Protein 3I4Z (pdb70)

Foldseek 3Di:
DDAFALCPQVLLVVVLVVDDDPDVQLVQVSSWFVSLLSLLCVLLPPDPVLSNLVSVCCSPQPSQQQPGNDALPDDDQQAPPAQQSGFKWWKAFLQNSWIKMKGAGHHPCDCHLQHNLSLPRVVSSCVSCCVQAVQFACPVVVLCSVLQADDNVLRNVCVVVVVLPPPARRGAKMKMWIRDDSGIWIKMKGWRVSVCVSVVHDPCCSVLVSVVVVCVVVVLLPLQSVLLVVLVVVCPPPAQKDWTIKMWTRGPPLFIKIKIKIWHQFADLVSVVCQLCSNVVNPDPQSVLLNVLSVLLCVQQVADGGGADDDDNHDHPPDQDDGGGTWMKMWIRDSPDSHTFIKTKAFQALAQPVSNLVSVLVSCVVVVVVSCNVCVVSSLCSFAVPDPNQLHRGFFRIWMWGAPPNGITIMTMTDRTRTGCSVVCPRCSDDDPDHHGD/DFALCVQPLLVVVLVPDDDPDPQLNQVSVWFVSLLSLLCVLLPPDPVLSNLVSVLCSPQPSQQQFGRDALPDDDAQDPPAQQRGFKWWKAFLQNSKIKMKGAGHHPCDCHLQHVLSLPRVVSSCVSCCVQAVFFACPVVVLLSVLQFDDNVLRNVCVVVVVLQPQARRGAKMKMWIRPDSGTWIKMKGWRPSVCSSVVHFPVCSVLVSVVVVCVVVVLLPLQSVLLVVLVVVCPDVAQKDWTIKMKTRGDPLPMKIKIKIWHQFADLVSVVCQLCSNVVNDDPQSVVQNVLSVLLCVQLVADGGGADDDRNHDHPPDQDDGGGTKMKMWIRHSPDSHTFIKTKDQQANHFVVSNLVSVLVSCVVVVVVSCNVCVVVSLCSFAVPDPRRRDRGFFRIWMWGTDPNGITIMTMTDRTRTGPRD

Organism: Aspergillus fumigatus (strain ATCC MYA-4609 / CBS 101355 / FGSC A1100 / Af293) (NCBI:txid330879)

B-factor: mean 26.02, std 10.18, range [2.0, 76.49]

Nearest PDB structures (foldseek):
  3i4x-assembly1_B  TM=1.000E+00  e=2.845E-75  Aspergillus fumigatus
  3o2k-assembly1_A-2  TM=9.681E-01  e=3.944E-39  Aspergillus fumigatus
  3o24-assembly1_A-2  TM=9.713E-01  e=3.180E-38  Aspergillus fumigatus
  4ld7-assembly3_K  TM=9.431E-01  e=4.840E-32  Aspergillus fischeri
  4e0t-assembly1_A  TM=8.701E-01  e=1.263E-28  Aspergillus fumigatus

Solvent-accessible surface area: 34670 Å² total; per-residue (Å²): 239,208,78,46,31,0,7,73,3,117,3,23,133,60,12,36,210,79,34,181,44,110,64,111,49,40,92,58,0,0,56,0,0,0,0,0,0,0,27,2,0,62,52,10,128,27,83,69,97,28,15,64,74,4,0,60,18,0,24,107,14,0,1,56,6,1,23,56,15,4,55,99,107,55,135,44,36,48,1,76,12,20,34,9,0,2,2,1,9,0,3,18,16,4,33,70,30,40,0,36,1,12,0,0,2,15,37,152,79,18,44,57,127,144,2,13,0,1,0,70,2,0,91,71,1,3,128,74,0,50,85,95,8,178,55,17,46,26,65,7,0,137,42,0,16,142,19,0,2,2,66,68,138,30,4,64,107,0,38,160,28,51,112,89,8,20,10,30,25,55,6,1,2,19,0,3,1,26,2,81,136,30,133,14,34,5,26,0,26,0,28,0,26,5,16,13,70,33,53,72,96,87,20,34,93,13,0,4,22,0,0,87,132,11,6,120,180,20,82,117,0,61,67,0,0,52,52,0,17,107,2,24,166,72,58,44,121,165,39,46,10,53,10,72,12,1,1,1,34,4,28,40,30,59,127,0,73,0,38,0,6,1,22,0,38,60,3,18,39,135,12,1,33,52,2,5,18,0,38,29,93,31,174,70,67,29,9,86,74,0,12,63,20,0,107,36,0,27,90,43,8,125,9,30,96,26,116,14,31,102,40,6,21,31,5,18,27,74,18,53,4,28,22,25,19,9,2,39,0,0,0,6,0,11,11,118,25,83,31,0,17,4,27,0,16,0,18,1,6,0,21,5,1,7,38,2,0,64,9,0,20,41,0,0,87,130,70,57,50,64,78,24,8,172,66,15,43,85,14,3,76,1,7,20,30,80,33,82,35,75,83,12,1,49,1,2,18,52,0,1,0,14,24,77,130,126,47,21,68,0,4,0,19,4,18,4,12,59,0,2,45,67,80,101,116,123,51,29,6,91,52,32,11,33,73,5,38,122,153,40,36,0,15,73,5,99,1,24,99,43,10,36,181,75,35,180,43,108,71,111,49,36,92,62,0,0,48,0,0,0,0,0,0,0,36,1,0,59,56,12,130,27,83,81,99,25,18,48,77,5,0,62,19,0,21,108,14,0,1,62,8,2,26,49,12,3,54,40,79,38,44,33,36,12,1,76,13,16,36,8,0,2,2,1,5,0,5,19,32,5,33,67,36,42,0,39,2,8,0,0,2,14,37,153,70,18,45,58,140,101,2,14,0,2,1,70,1,1,86,75,1,2,117,75,0,66,108,98,9,182,54,24,48,25,82,7,1,140,44,1,14,140,20,0,3,3,72,68,142,28,3,53,100,0,41,145,47,54,177,91,3,38,4,53,19,45,6,1,2,13,0,0,1,25,2,88,142,27,109,15,42,5,12,0,19,0,33,0,26,6,16,14,63,36,58,69,106,79,19,42,87,18,0,3,22,0,0,89,131,6,4,124,184,28,81,148,0,61,65,0,0,55,30,0,40,98,2,22,182,61,60,45,122,192,38,47,7,47,12,71,12,2,2,2,21,2,35,45,34,84,159,3,91,0,22,0,5,2,24,0,55,62,3,17,34,131,13,0,36,51,0,2,19,0,37,22,95,25,181,77,74,46,3,90,75,0,12,68,22,0,106,39,1,26,86,42,9,124,10,45,94,26,97,31,83,96,35,8,54,38,1,10,24,67,1,73,1,64,27,60,20,12,1,39,0,0,0,6,0,24,31,134,34,85,52,1,19,1,24,0,16,0,19,1,7,2,20,24,1,16,44,2,0,79,9,0,25,39,0,0,106,127,66,56,56,83,117,35,12,168,43,14,44,69,17,3,74,1,8,19,32,136,33,85,34,100,137,12,7,50,2,2,16,50,0,1,0,15,22,65,121,195,46,19,76,0,15,0,17,5,17,2,9,64,0,4,73,70,132

InterPro domains:
  IPR012148 Aromatic prenyltransferase DMATS-type, fungi [PIRSF000509] (2-426)
  IPR017795 Aromatic prenyltransferase, NscD-like [PF11991] (25-377)
  IPR017795 Aromatic prenyltransferase, NscD-like [PTHR40627] (3-418)
  IPR017795 Aromatic prenyltransferase, NscD-like [TIGR03429] (12-415)
  IPR017795 Aromatic prenyltransferase, NscD-like [cd13929] (28-417)
  IPR017796 Tryptophan dimethylallyltransferase [TIGR03430] (11-424)
  IPR033964 Aromatic prenyltransferase [SFLDS00036] (6-420)

Structure (mmCIF, N/CA/C/O backbone):
data_3I4Z
#
_entry.id   3I4Z
#
_cell.length_a   80.060
_cell.length_b   98.790
_cell.length_c   125.630
_cell.angle_alpha   90.000
_cell.angle_beta   90.000
_cell.angle_gamma   90.000
#
_symmetry.space_group_name_H-M   'P 21 21 21'
#
loop_
_entity.id
_entity.type
_entity.pdbx_description
1 polymer 'Tryptophan dimethylallyltransferase'
2 non-polymer 1,3-BUTANEDIOL
3 non-polymer GLYCEROL
4 water water
#
loop_
_atom_site.group_PDB
_atom_site.id
_atom_site.type_symbol
_atom_site.label_atom_id
_atom_site.label_alt_id
_atom_site.label_comp_id
_atom_site.label_asym_id
_atom_site.label_entity_id
_atom_site.label_seq_id
_atom_site.pdbx_PDB_ins_code
_atom_site.Cartn_x
_atom_site.Cartn_y
_atom_site.Cartn_z
_atom_site.occupancy
_atom_site.B_iso_or_equiv
_atom_site.auth_seq_id
_atom_site.auth_comp_id
_atom_site.auth_asym_id
_atom_site.auth_atom_id
_atom_site.pdbx_PDB_model_num
ATOM 1 N N . MET A 1 7 ? 52.289 104.800 26.584 1.00 59.64 1 MET A N 1
ATOM 2 C CA . MET A 1 7 ? 52.139 105.744 25.438 1.00 54.94 1 MET A CA 1
ATOM 3 C C . MET A 1 7 ? 50.794 105.520 24.765 1.00 50.25 1 MET A C 1
ATOM 4 O O . MET A 1 7 ? 50.166 104.466 24.949 1.00 43.03 1 MET A O 1
ATOM 9 N N . LYS A 1 8 ? 50.355 106.513 23.990 1.00 44.82 2 LYS A N 1
ATOM 10 C CA . LYS A 1 8 ? 49.189 106.357 23.117 1.00 38.87 2 LYS A CA 1
ATOM 11 C C . LYS A 1 8 ? 49.368 105.101 22.277 1.00 34.79 2 LYS A C 1
ATOM 12 O O . LYS A 1 8 ? 50.457 104.824 21.755 1.00 32.17 2 LYS A O 1
ATOM 18 N N . ALA A 1 9 ? 48.295 104.335 22.161 1.00 31.36 3 ALA A N 1
ATOM 19 C CA . ALA A 1 9 ? 48.334 103.031 21.522 1.00 30.39 3 ALA A CA 1
ATOM 20 C C . ALA A 1 9 ? 47.511 103.070 20.235 1.00 28.55 3 ALA A C 1
ATOM 21 O O . ALA A 1 9 ? 46.672 103.979 20.037 1.00 25.63 3 ALA A O 1
ATOM 23 N N . ALA A 1 10 ? 47.746 102.087 19.365 1.00 25.30 4 ALA A N 1
ATOM 24 C CA . ALA A 1 10 ? 46.966 101.953 18.122 1.00 22.33 4 ALA A CA 1
ATOM 25 C C . ALA A 1 10 ? 45.451 101.840 18.378 1.00 23.94 4 ALA A C 1
ATOM 26 O O . ALA A 1 10 ? 45.013 101.215 19.351 1.00 21.63 4 ALA A O 1
ATOM 28 N N . ASN A 1 11 ? 44.688 102.467 17.492 1.00 21.70 5 ASN A N 1
ATOM 29 C CA . ASN A 1 11 ? 43.212 102.507 17.575 1.00 21.41 5 ASN A CA 1
ATOM 30 C C . ASN A 1 11 ? 42.658 102.197 16.201 1.00 20.81 5 ASN A C 1
ATOM 31 O O . ASN A 1 11 ? 42.917 102.939 15.261 1.00 21.05 5 ASN A O 1
ATOM 36 N N . ALA A 1 12 ? 41.847 101.125 16.062 1.00 20.14 6 ALA A N 1
ATOM 37 C CA . ALA A 1 12 ? 41.336 100.774 14.750 1.00 19.70 6 ALA A CA 1
ATOM 38 C C . ALA A 1 12 ? 40.450 101.868 14.130 1.00 19.87 6 ALA A C 1
ATOM 39 O O . ALA A 1 12 ? 40.278 101.897 12.911 1.00 19.72 6 ALA A O 1
ATOM 41 N N . SER A 1 13 ? 39.893 102.764 14.953 1.00 20.25 7 SER A N 1
ATOM 42 C CA . SER A 1 13 ? 39.083 103.877 14.417 1.00 20.53 7 SER A CA 1
ATOM 43 C C . SER A 1 13 ? 39.931 104.877 13.596 1.00 21.04 7 SER A C 1
ATOM 44 O O . SER A 1 13 ? 39.386 105.746 12.913 1.00 21.28 7 SER A O 1
ATOM 47 N N . SER A 1 14 ? 41.251 104.750 13.679 1.00 21.27 8 SER A N 1
ATOM 48 C CA . SER A 1 14 ? 42.145 105.569 12.850 1.00 21.77 8 SER A CA 1
ATOM 49 C C . SER A 1 14 ? 42.392 105.010 11.434 1.00 21.44 8 SER A C 1
ATOM 50 O O . SER A 1 14 ? 43.042 105.671 10.604 1.00 21.86 8 SER A O 1
ATOM 53 N N . ALA A 1 15 ? 41.905 103.794 11.164 1.00 20.74 9 ALA A N 1
ATOM 54 C CA . ALA A 1 15 ? 42.196 103.140 9.873 1.00 20.45 9 ALA A CA 1
ATOM 55 C C . ALA A 1 15 ? 41.666 104.034 8.751 1.00 20.67 9 ALA A C 1
ATOM 56 O O . ALA A 1 15 ? 40.469 104.432 8.747 1.00 20.58 9 ALA A O 1
ATOM 58 N N . GLU A 1 16 ? 42.542 104.351 7.803 1.00 21.01 10 GLU A N 1
ATOM 59 C CA . GLU A 1 16 ? 42.220 105.390 6.802 1.00 21.56 10 GLU A CA 1
ATOM 60 C C . GLU A 1 16 ? 41.005 105.030 5.933 1.00 21.49 10 GLU A C 1
ATOM 61 O O . GLU A 1 16 ? 40.158 105.903 5.655 1.00 21.18 10 GLU A O 1
ATOM 67 N N . ALA A 1 17 ? 40.917 103.771 5.501 1.00 20.40 11 ALA A N 1
ATOM 68 C CA . ALA A 1 17 ? 39.792 103.366 4.634 1.00 22.71 11 ALA A CA 1
ATOM 69 C C . ALA A 1 17 ? 38.478 103.544 5.365 1.00 19.88 11 ALA A C 1
ATOM 70 O O . ALA A 1 17 ? 37.477 103.988 4.770 1.00 20.42 11 ALA A O 1
ATOM 72 N N . TYR A 1 18 ? 38.464 103.207 6.657 1.00 19.66 12 TYR A N 1
ATOM 73 C CA . TYR A 1 18 ? 37.282 103.463 7.497 1.00 19.59 12 TYR A CA 1
ATOM 74 C C . TYR A 1 18 ? 36.901 104.935 7.527 1.00 20.18 12 TYR A C 1
ATOM 75 O O . TYR A 1 18 ? 35.726 105.297 7.341 1.00 20.22 12 TYR A O 1
ATOM 84 N N . ARG A 1 19 ? 37.889 105.790 7.766 1.00 20.72 13 ARG A N 1
ATOM 85 C CA . ARG A 1 19 ? 37.610 107.224 7.852 1.00 21.39 13 ARG A CA 1
ATOM 86 C C . ARG A 1 19 ? 37.159 107.827 6.504 1.00 21.61 13 ARG A C 1
ATOM 87 O O . ARG A 1 19 ? 36.225 108.620 6.446 1.00 21.91 13 ARG A O 1
ATOM 95 N N . VAL A 1 20 ? 37.818 107.433 5.431 1.00 21.51 14 VAL A N 1
ATOM 96 C CA . VAL A 1 20 ? 37.471 107.973 4.108 1.00 21.77 14 VAL A CA 1
ATOM 97 C C . VAL A 1 20 ? 36.065 107.538 3.679 1.00 21.40 14 VAL A C 1
ATOM 98 O O . VAL A 1 20 ? 35.229 108.361 3.277 1.00 21.75 14 VAL A O 1
ATOM 102 N N . LEU A 1 21 ? 35.784 106.252 3.812 1.00 20.74 15 LEU A N 1
ATOM 103 C CA . LEU A 1 21 ? 34.481 105.757 3.420 1.00 20.41 15 LEU A CA 1
ATOM 104 C C . LEU A 1 21 ? 33.380 106.362 4.277 1.00 22.35 15 LEU A C 1
ATOM 105 O O . LEU A 1 21 ? 32.263 106.597 3.781 1.00 20.68 15 LEU A O 1
ATOM 110 N N . SER A 1 22 ? 33.682 106.631 5.556 1.00 20.69 16 SER A N 1
ATOM 111 C CA . SER A 1 22 ? 32.691 107.300 6.420 1.00 20.98 16 SER A CA 1
ATOM 112 C C . SER A 1 22 ? 32.331 108.694 5.917 1.00 21.69 16 SER A C 1
ATOM 113 O O . SER A 1 22 ? 31.226 109.169 6.164 1.00 21.93 16 SER A O 1
ATOM 116 N N . ARG A 1 23 ? 33.275 109.357 5.261 1.00 22.08 17 ARG A N 1
ATOM 117 C CA . ARG A 1 23 ? 33.051 110.670 4.672 1.00 23.17 17 ARG A CA 1
ATOM 118 C C . ARG A 1 23 ? 32.229 110.605 3.405 1.00 23.24 17 ARG A C 1
ATOM 119 O O . ARG A 1 23 ? 31.605 111.600 3.029 1.00 24.84 17 ARG A O 1
ATOM 127 N N . ALA A 1 24 ? 32.235 109.440 2.750 1.00 22.17 18 ALA A N 1
ATOM 128 C CA . ALA A 1 24 ? 31.617 109.310 1.427 1.00 22.18 18 ALA A CA 1
ATOM 129 C C . ALA A 1 24 ? 30.200 108.720 1.466 1.00 21.88 18 ALA A C 1
ATOM 130 O O . ALA A 1 24 ? 29.417 109.006 0.576 1.00 22.13 18 ALA A O 1
ATOM 132 N N . PHE A 1 25 ? 29.911 107.859 2.444 1.00 21.38 19 PHE A N 1
ATOM 133 C CA . PHE A 1 25 ? 28.705 106.997 2.365 1.00 21.02 19 PHE A CA 1
ATOM 134 C C . PHE A 1 25 ? 27.406 107.703 2.679 1.00 21.44 19 PHE A C 1
ATOM 135 O O . PHE A 1 25 ? 27.337 108.496 3.604 1.00 22.39 19 PHE A O 1
ATOM 143 N N . ARG A 1 26 ? 26.370 107.333 1.932 1.00 21.41 20 ARG A N 1
ATOM 144 C CA . ARG A 1 26 ? 24.984 107.687 2.259 1.00 21.73 20 ARG A CA 1
ATOM 145 C C . ARG A 1 26 ? 24.432 106.604 3.191 1.00 21.23 20 ARG A C 1
ATOM 146 O O . ARG A 1 26 ? 24.577 105.417 2.914 1.00 20.96 20 ARG A O 1
ATOM 154 N N . PHE A 1 27 ? 23.794 107.009 4.290 1.00 21.91 21 PHE A N 1
ATOM 155 C CA . PHE A 1 27 ? 23.039 106.070 5.125 1.00 21.15 21 PHE A CA 1
ATOM 156 C C . PHE A 1 27 ? 21.651 106.669 5.209 1.00 23.54 21 PHE A C 1
ATOM 157 O O . PHE A 1 27 ? 21.495 107.810 5.613 1.00 26.69 21 PHE A O 1
ATOM 165 N N . ASP A 1 28 ? 20.663 105.891 4.830 1.00 25.23 22 ASP A N 1
ATOM 166 C CA . ASP A 1 28 ? 19.288 106.394 4.903 1.00 29.44 22 ASP A CA 1
ATOM 167 C C . ASP A 1 28 ? 18.605 105.870 6.162 1.00 30.18 22 ASP A C 1
ATOM 168 O O . ASP A 1 28 ? 17.438 106.113 6.406 1.00 29.27 22 ASP A O 1
ATOM 173 N N . ASN A 1 29 ? 19.334 105.135 6.971 1.00 24.07 23 ASN A N 1
ATOM 174 C CA . ASN A 1 29 ? 18.719 104.400 8.027 1.00 24.48 23 ASN A CA 1
ATOM 175 C C . ASN A 1 29 ? 19.737 104.479 9.179 1.00 30.37 23 ASN A C 1
ATOM 176 O O . ASN A 1 29 ? 20.938 104.290 8.952 1.00 23.25 23 ASN A O 1
ATOM 181 N N . GLU A 1 30 ? 19.281 104.784 10.393 1.00 23.64 24 GLU A N 1
ATOM 182 C CA . GLU A 1 30 ? 20.200 104.882 11.539 1.00 26.48 24 GLU A CA 1
ATOM 183 C C . GLU A 1 30 ? 20.822 103.537 11.952 1.00 20.76 24 GLU A C 1
ATOM 184 O O . GLU A 1 30 ? 21.969 103.494 12.402 1.00 22.39 24 GLU A O 1
ATOM 190 N N . ASP A 1 31 ? 20.061 102.448 11.835 1.00 20.47 25 ASP A N 1
ATOM 191 C CA . ASP A 1 31 ? 20.615 101.130 12.163 1.00 19.82 25 ASP A CA 1
ATOM 192 C C . ASP A 1 31 ? 21.825 100.789 11.295 1.00 21.77 25 ASP A C 1
ATOM 193 O O . ASP A 1 31 ? 22.797 100.241 11.800 1.00 18.95 25 ASP A O 1
ATOM 198 N N . GLN A 1 32 ? 21.770 101.113 9.998 1.00 19.37 26 GLN A N 1
ATOM 199 C CA . GLN A 1 32 ? 22.884 100.758 9.109 1.00 20.57 26 GLN A CA 1
ATOM 200 C C . GLN A 1 32 ? 24.109 101.613 9.430 1.00 19.08 26 GLN A C 1
ATOM 201 O O . GLN A 1 32 ? 25.264 101.134 9.395 1.00 18.71 26 GLN A O 1
ATOM 207 N N . LYS A 1 33 ? 23.869 102.880 9.751 1.00 19.66 27 LYS A N 1
ATOM 208 C CA . LYS A 1 33 ? 24.958 103.785 10.132 1.00 19.90 27 LYS A CA 1
ATOM 209 C C . LYS A 1 33 ? 25.670 103.299 11.408 1.00 19.68 27 LYS A C 1
ATOM 210 O O . LYS A 1 33 ? 26.914 103.269 11.484 1.00 19.53 27 LYS A O 1
ATOM 216 N N . LEU A 1 34 ? 24.882 102.901 12.401 1.00 19.72 28 LEU A N 1
ATOM 217 C CA . LEU A 1 34 ? 25.437 102.339 13.638 1.00 19.54 28 LEU A CA 1
ATOM 218 C C . LEU A 1 34 ? 26.216 101.053 13.354 1.00 18.87 28 LEU A C 1
ATOM 219 O O . LEU A 1 34 ? 27.322 100.887 13.857 1.00 18.74 28 LEU A O 1
ATOM 224 N N . TRP A 1 35 ? 25.662 100.157 12.535 1.00 18.51 29 TRP A N 1
ATOM 225 C CA . TRP A 1 35 ? 26.369 98.898 12.224 1.00 17.93 29 TRP A CA 1
ATOM 226 C C . TRP A 1 35 ? 27.690 99.201 11.579 1.00 17.85 29 TRP A C 1
ATOM 227 O O . TRP A 1 35 ? 28.691 98.557 11.910 1.00 17.58 29 TRP A O 1
ATOM 238 N N . TRP A 1 36 ? 27.685 100.148 10.646 1.00 18.13 30 TRP A N 1
ATOM 239 C CA . TRP A 1 36 ? 28.952 100.564 10.004 1.00 18.16 30 TRP A CA 1
ATOM 240 C C . TRP A 1 36 ? 29.986 101.043 11.024 1.00 18.36 30 TRP A C 1
ATOM 241 O O . TRP A 1 36 ? 31.142 100.577 11.035 1.00 18.16 30 TRP A O 1
ATOM 252 N N . HIS A 1 37 ? 29.607 101.977 11.887 1.00 18.81 31 HIS A N 1
ATOM 253 C CA . HIS A 1 37 ? 30.610 102.539 12.805 1.00 19.10 31 HIS A CA 1
ATOM 254 C C . HIS A 1 37 ? 31.018 101.529 13.880 1.00 18.80 31 HIS A C 1
ATOM 255 O O . HIS A 1 37 ? 32.136 101.545 14.381 1.00 18.87 31 HIS A O 1
ATOM 262 N N . SER A 1 38 ? 30.105 100.608 14.193 1.00 18.49 32 SE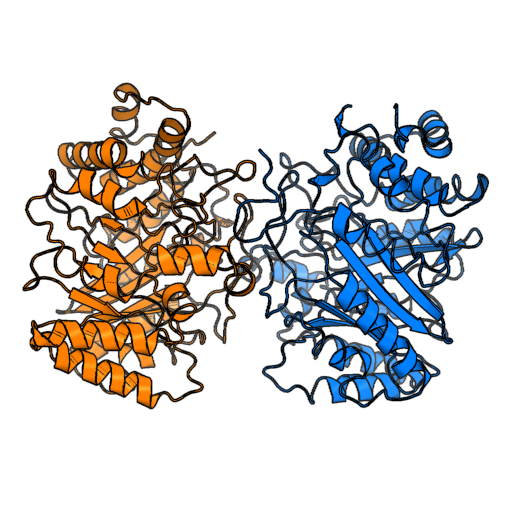R A N 1
ATOM 263 C CA . SER A 1 38 ? 30.390 99.567 15.179 1.00 18.22 32 SER A CA 1
ATOM 264 C C . SER A 1 38 ? 31.430 98.535 14.714 1.00 17.77 32 SER A C 1
ATOM 265 O O . SER A 1 38 ? 32.257 98.091 15.503 1.00 17.72 32 SER A O 1
ATOM 268 N N . THR A 1 39 ? 31.369 98.152 13.439 1.00 17.49 33 THR A N 1
ATOM 269 C CA . THR A 1 39 ? 32.128 97.020 12.921 1.00 17.08 33 THR A CA 1
ATOM 270 C C . THR A 1 39 ? 33.244 97.422 11.989 1.00 17.88 33 THR A C 1
ATOM 271 O O . THR A 1 39 ? 34.242 96.730 11.928 1.00 17.00 33 THR A O 1
ATOM 275 N N . ALA A 1 40 ? 33.067 98.526 11.256 1.00 17.47 34 ALA A N 1
ATOM 276 C CA . ALA A 1 40 ? 34.089 98.913 10.233 1.00 17.60 34 ALA A CA 1
ATOM 277 C C . ALA A 1 40 ? 35.522 99.260 10.742 1.00 17.85 34 ALA A C 1
ATOM 278 O O . ALA A 1 40 ? 36.525 98.996 10.032 1.00 17.91 34 ALA A O 1
ATOM 280 N N . PRO A 1 41 ? 35.657 99.830 11.952 1.00 18.15 35 PRO A N 1
ATOM 281 C CA . PRO A 1 41 ? 37.019 100.136 12.388 1.00 18.45 35 PRO A CA 1
ATOM 282 C C . PRO A 1 41 ? 37.876 98.843 12.435 1.00 18.10 35 PRO A C 1
ATOM 283 O O . PRO A 1 41 ? 38.965 98.775 11.855 1.00 18.22 35 PRO A O 1
ATOM 287 N N . MET A 1 42 ? 37.354 97.823 13.100 1.00 17.75 36 MET A N 1
ATOM 288 C CA . MET A 1 42 ? 38.022 96.536 13.171 1.00 17.45 36 MET A CA 1
ATOM 289 C C . MET A 1 42 ? 38.214 95.895 11.789 1.00 17.20 36 MET A C 1
ATOM 290 O O . MET A 1 42 ? 39.263 95.329 11.466 1.00 17.20 36 MET A O 1
ATOM 295 N N . PHE A 1 43 ? 37.168 95.911 10.976 1.00 17.01 37 PHE A N 1
ATOM 296 C CA . PHE A 1 43 ? 37.240 95.293 9.652 1.00 16.82 37 PHE A CA 1
ATOM 297 C C . PHE A 1 43 ? 38.358 95.998 8.841 1.00 17.16 37 PHE A C 1
ATOM 298 O O . PHE A 1 43 ? 39.225 95.329 8.277 1.00 17.14 37 PHE A O 1
ATOM 306 N N . ALA A 1 44 ? 38.351 97.330 8.800 1.00 17.54 38 ALA A N 1
ATOM 307 C CA . ALA A 1 44 ? 39.356 98.069 8.018 1.00 17.94 38 ALA A CA 1
ATOM 308 C C . ALA A 1 44 ? 40.758 97.774 8.561 1.00 18.13 38 ALA A C 1
ATOM 309 O O . ALA A 1 44 ? 41.745 97.509 7.790 1.00 18.58 38 ALA A O 1
ATOM 311 N N . LYS A 1 45 ? 40.885 97.824 9.893 1.00 18.19 39 LYS A N 1
ATOM 312 C CA . LYS A 1 45 ? 42.187 97.553 10.499 1.00 18.43 39 LYS A CA 1
ATOM 313 C C . LYS A 1 45 ? 42.683 96.116 10.231 1.00 18.13 39 LYS A C 1
ATOM 314 O O . LYS A 1 45 ? 43.886 95.898 9.962 1.00 18.39 39 LYS A O 1
ATOM 320 N N . MET A 1 46 ? 41.764 95.147 10.295 1.00 17.64 40 MET A N 1
ATOM 321 C CA . MET A 1 46 ? 42.097 93.775 9.961 1.00 17.39 40 MET A CA 1
ATOM 322 C C . MET A 1 46 ? 42.580 93.657 8.512 1.00 17.70 40 MET A C 1
ATOM 323 O O . MET A 1 46 ? 43.607 93.011 8.247 1.00 17.64 40 MET A O 1
ATOM 328 N N . LEU A 1 47 ? 41.852 94.266 7.562 1.00 17.46 41 LEU A N 1
ATOM 329 C CA . LEU A 1 47 ? 42.317 94.248 6.150 1.00 17.64 41 LEU A CA 1
ATOM 330 C C . LEU A 1 47 ? 43.692 94.886 5.978 1.00 18.17 41 LEU A C 1
ATOM 331 O O . LEU A 1 47 ? 44.573 94.342 5.283 1.00 19.73 41 LEU A O 1
ATOM 336 N N . GLU A 1 48 ? 43.884 96.027 6.634 1.00 18.47 42 GLU A N 1
ATOM 337 C CA . GLU A 1 48 ? 45.187 96.728 6.530 1.00 19.07 42 GLU A CA 1
ATOM 338 C C . GLU A 1 48 ? 46.301 95.832 7.025 1.00 21.98 42 GLU A C 1
ATOM 339 O O . GLU A 1 48 ? 47.348 95.689 6.369 1.00 19.62 42 GLU A O 1
ATOM 345 N N . THR A 1 49 ? 46.101 95.243 8.203 1.00 19.27 43 THR A N 1
ATOM 346 C CA A THR A 1 49 ? 47.175 94.459 8.829 0.70 24.18 43 THR A CA 1
ATOM 347 C CA B THR A 1 49 ? 47.155 94.465 8.847 0.30 21.27 43 THR A CA 1
ATOM 348 C C . THR A 1 49 ? 47.451 93.149 8.100 1.00 22.91 43 THR A C 1
ATOM 349 O O . THR A 1 49 ? 48.587 92.631 8.147 1.00 26.50 43 THR A O 1
ATOM 356 N N . ALA A 1 50 ? 46.449 92.639 7.387 1.00 19.75 44 ALA A N 1
ATOM 357 C CA . ALA A 1 50 ? 46.583 91.424 6.556 1.00 18.38 44 ALA A CA 1
ATOM 358 C C . ALA A 1 50 ? 47.183 91.725 5.171 1.00 18.89 44 ALA A C 1
ATOM 359 O O . ALA A 1 50 ? 47.213 90.849 4.291 1.00 21.78 44 ALA A O 1
ATOM 361 N N . ASN A 1 51 ? 47.653 92.965 4.997 1.00 19.16 45 ASN A N 1
ATOM 362 C CA A ASN A 1 51 ? 48.339 93.428 3.790 0.60 20.59 45 ASN A CA 1
ATOM 363 C CA B ASN A 1 51 ? 48.359 93.401 3.790 0.40 19.85 45 ASN A CA 1
ATOM 364 C C . ASN A 1 51 ? 47.460 93.468 2.546 1.00 19.86 45 ASN A C 1
ATOM 365 O O . ASN A 1 51 ? 47.942 93.309 1.423 1.00 21.04 45 ASN A O 1
ATOM 374 N N . TYR A 1 52 ? 46.162 93.703 2.742 1.00 19.00 46 TYR A N 1
ATOM 375 C CA . TYR A 1 52 ? 45.300 93.990 1.580 1.00 18.92 46 TYR A CA 1
ATOM 376 C C . TYR A 1 52 ? 45.704 95.361 1.017 1.00 20.09 46 TYR A C 1
ATOM 377 O O . TYR A 1 52 ? 46.019 96.291 1.781 1.00 20.05 46 TYR A O 1
ATOM 386 N N . THR A 1 53 ? 45.708 95.482 -0.313 1.00 20.60 47 THR A N 1
ATOM 387 C CA . THR A 1 53 ? 46.028 96.752 -0.965 1.00 20.89 47 THR A CA 1
ATOM 388 C C . THR A 1 53 ? 44.929 97.765 -0.644 1.00 21.53 47 THR A C 1
ATOM 389 O O . THR A 1 53 ? 43.823 97.385 -0.265 1.00 19.88 47 THR A O 1
ATOM 393 N N . THR A 1 54 ? 45.244 99.045 -0.796 1.00 21.66 48 THR A N 1
ATOM 394 C CA . THR A 1 54 ? 44.250 100.082 -0.507 1.00 23.33 48 THR A CA 1
ATOM 395 C C . THR A 1 54 ? 42.993 99.935 -1.388 1.00 20.23 48 THR A C 1
ATOM 396 O O . THR A 1 54 ? 41.883 100.020 -0.867 1.00 22.17 48 THR A O 1
ATOM 400 N N . PRO A 1 55 ? 43.165 99.652 -2.694 1.00 20.44 49 PRO A N 1
ATOM 401 C CA . PRO A 1 55 ? 41.929 99.466 -3.500 1.00 20.68 49 PRO A CA 1
ATOM 402 C C . PRO A 1 55 ? 41.095 98.259 -3.021 1.00 19.57 49 PRO A C 1
ATOM 403 O O . PRO A 1 55 ? 39.861 98.333 -3.009 1.00 19.41 49 PRO A O 1
ATOM 407 N N . CYS A 1 56 ? 41.743 97.170 -2.603 1.00 19.35 50 CYS A N 1
ATOM 408 C CA . CYS A 1 56 ? 41.014 96.015 -2.062 1.00 19.70 50 CYS A CA 1
ATOM 409 C C . CYS A 1 56 ? 40.300 96.349 -0.761 1.00 20.23 50 CYS A C 1
ATOM 410 O O . CYS A 1 56 ? 39.165 95.910 -0.536 1.00 18.08 50 CYS A O 1
ATOM 413 N N . GLN A 1 57 ? 40.953 97.116 0.105 1.00 18.65 51 GLN A N 1
ATOM 414 C CA . GLN A 1 57 ? 40.322 97.543 1.339 1.00 18.44 51 GLN A CA 1
ATOM 415 C C . GLN A 1 57 ? 39.019 98.287 1.015 1.00 18.44 51 GLN A C 1
ATOM 416 O O . GLN A 1 57 ? 37.953 97.959 1.562 1.00 18.48 51 GLN A O 1
ATOM 422 N N A TYR A 1 58 ? 39.095 99.264 0.117 0.60 18.87 52 TYR A N 1
ATOM 423 N N B TYR A 1 58 ? 39.093 99.268 0.122 0.40 18.87 52 TYR A N 1
ATOM 424 C CA A TYR A 1 58 ? 37.873 100.000 -0.280 0.60 18.95 52 TYR A CA 1
ATOM 425 C CA B TYR A 1 58 ? 37.877 100.006 -0.261 0.40 18.95 52 TYR A CA 1
ATOM 426 C C A TYR A 1 58 ? 36.822 99.046 -0.846 0.60 18.59 52 TYR A C 1
ATOM 427 C C B TYR A 1 58 ? 36.823 99.076 -0.872 0.40 18.60 52 TYR A C 1
ATOM 428 O O A TYR A 1 58 ? 35.640 99.062 -0.456 0.60 18.39 52 TYR A O 1
ATOM 429 O O B TYR A 1 58 ? 35.643 99.122 -0.504 0.40 18.41 52 TYR A O 1
ATOM 446 N N . GLN A 1 59 ? 37.253 98.212 -1.788 1.00 18.57 53 GLN A N 1
ATOM 447 C CA . GLN A 1 59 ? 36.306 97.298 -2.480 1.00 18.33 53 GLN A CA 1
ATOM 448 C C . GLN A 1 59 ? 35.507 96.441 -1.494 1.00 17.83 53 GLN A C 1
ATOM 449 O O . GLN A 1 59 ? 34.240 96.391 -1.523 1.00 17.71 53 GLN A O 1
ATOM 455 N N . TYR A 1 60 ? 36.232 95.782 -0.595 1.00 17.60 54 TYR A N 1
ATOM 456 C CA . TYR A 1 60 ? 35.545 94.845 0.306 1.00 17.17 54 TYR A CA 1
ATOM 457 C C . TYR A 1 60 ? 34.692 95.569 1.324 1.00 17.10 54 TYR A C 1
ATOM 458 O O . TYR A 1 60 ? 33.597 95.078 1.681 1.00 16.86 54 TYR A O 1
ATOM 467 N N . LEU A 1 61 ? 35.154 96.722 1.805 1.00 17.36 55 LEU A N 1
ATOM 468 C CA . LEU A 1 61 ? 34.315 97.488 2.769 1.00 17.39 55 LEU A CA 1
ATOM 469 C C . LEU A 1 61 ? 33.065 98.042 2.122 1.00 17.54 55 LEU A C 1
ATOM 470 O O . LEU A 1 61 ? 32.017 98.135 2.792 1.00 17.46 55 LEU A O 1
ATOM 475 N N . ILE A 1 62 ? 33.166 98.410 0.851 1.00 17.81 56 ILE A N 1
ATOM 476 C CA . ILE A 1 62 ? 31.985 98.967 0.129 1.00 18.03 56 ILE A CA 1
ATOM 477 C C . ILE A 1 62 ? 30.957 97.871 -0.091 1.00 17.73 56 ILE A C 1
ATOM 478 O O . ILE A 1 62 ? 29.739 98.056 0.161 1.00 17.77 56 ILE A O 1
ATOM 483 N N . THR A 1 63 ? 31.428 96.721 -0.569 1.00 17.50 57 THR A N 1
ATOM 484 C CA . THR A 1 63 ? 30.467 95.602 -0.754 1.00 17.26 57 THR A CA 1
ATOM 485 C C . THR A 1 63 ? 29.797 95.244 0.575 1.00 16.98 57 THR A C 1
ATOM 486 O O . THR A 1 63 ? 28.587 94.989 0.634 1.00 16.97 57 THR A O 1
ATOM 490 N N . TYR A 1 64 ? 30.585 95.192 1.641 1.00 16.81 58 TYR A N 1
ATOM 491 C CA . TYR A 1 64 ? 30.033 94.960 2.995 1.00 16.61 58 TYR A CA 1
ATOM 492 C C . TYR A 1 64 ? 28.973 96.003 3.326 1.00 16.87 58 TYR A C 1
ATOM 493 O O . TYR A 1 64 ? 27.855 95.642 3.679 1.00 16.82 58 TYR A O 1
ATOM 502 N N . LYS A 1 65 ? 29.314 97.286 3.182 1.00 17.21 59 LYS A N 1
ATOM 503 C CA . LYS A 1 65 ? 28.327 98.334 3.548 1.00 17.54 59 LYS A CA 1
ATOM 504 C C . LYS A 1 65 ? 27.078 98.260 2.684 1.00 17.69 59 LYS A C 1
ATOM 505 O O . LYS A 1 65 ? 25.969 98.375 3.214 1.00 17.79 59 LYS A O 1
ATOM 511 N N . GLU A 1 66 ? 27.247 98.103 1.373 1.00 17.76 60 GLU A N 1
ATOM 512 C CA . GLU A 1 66 ? 26.096 98.193 0.468 1.00 18.02 60 GLU A CA 1
ATOM 513 C C . GLU A 1 66 ? 25.279 96.919 0.424 1.00 17.77 60 GLU A C 1
ATOM 514 O O . GLU A 1 66 ? 24.044 96.990 0.303 1.00 17.99 60 GLU A O 1
ATOM 520 N N . CYS A 1 67 ? 25.952 95.762 0.503 1.00 17.39 61 CYS A N 1
ATOM 521 C CA . CYS A 1 67 ? 25.217 94.473 0.281 1.00 17.22 61 CYS A CA 1
ATOM 522 C C . CYS A 1 67 ? 24.883 93.729 1.556 1.00 17.92 61 CYS A C 1
ATOM 523 O O . CYS A 1 67 ? 23.881 92.983 1.601 1.00 19.67 61 CYS A O 1
ATOM 526 N N . VAL A 1 68 ? 25.688 93.925 2.590 1.00 16.75 62 VAL A N 1
ATOM 527 C CA . VAL A 1 68 ? 25.587 93.122 3.820 1.00 16.47 62 VAL A CA 1
ATOM 528 C C . VAL A 1 68 ? 24.983 93.862 5.003 1.00 16.61 62 VAL A C 1
ATOM 529 O O . VAL A 1 68 ? 24.057 93.364 5.630 1.00 16.69 62 VAL A O 1
ATOM 533 N N . ILE A 1 69 ? 25.464 95.057 5.302 1.00 16.80 63 ILE A N 1
ATOM 534 C CA . ILE A 1 69 ? 24.921 95.816 6.427 1.00 17.02 63 ILE A CA 1
ATOM 535 C C . ILE A 1 69 ? 23.385 95.938 6.370 1.00 17.30 63 ILE A C 1
ATOM 536 O O . ILE A 1 69 ? 22.751 95.792 7.408 1.00 17.36 63 ILE A O 1
ATOM 541 N N . PRO A 1 70 ? 22.807 96.175 5.176 1.00 17.52 64 PRO A N 1
ATOM 542 C CA . PRO A 1 70 ? 21.328 96.323 5.206 1.00 17.87 64 PRO A CA 1
ATOM 543 C C . PRO A 1 70 ? 20.616 95.022 5.545 1.00 17.71 64 PRO A C 1
ATOM 544 O O . PRO A 1 70 ? 19.393 95.042 5.731 1.00 18.00 64 PRO A O 1
ATOM 548 N N . SER A 1 71 ? 21.340 93.908 5.558 1.00 17.26 65 SER A N 1
ATOM 549 C CA . SER A 1 71 ? 20.795 92.580 5.899 1.00 19.07 65 SER A CA 1
ATOM 550 C C . SER A 1 71 ? 21.177 92.166 7.324 1.00 18.72 65 SER A C 1
ATOM 551 O O . SER A 1 71 ? 21.047 90.988 7.665 1.00 16.84 65 SER A O 1
ATOM 554 N N . LEU A 1 72 ? 21.680 93.103 8.130 1.00 16.94 66 LEU A N 1
ATOM 555 C CA . LEU A 1 72 ? 22.054 92.766 9.524 1.00 16.79 66 LEU A CA 1
ATOM 556 C C . LEU A 1 72 ? 20.983 93.068 10.573 1.00 17.13 66 LEU A C 1
ATOM 557 O O . LEU A 1 72 ? 21.227 92.882 11.784 1.00 18.77 66 LEU A O 1
ATOM 562 N N . GLY A 1 73 ? 19.828 93.581 10.130 1.00 17.52 67 GLY A N 1
ATOM 563 C CA . GLY A 1 73 ? 18.746 93.927 11.031 1.00 19.24 67 GLY A CA 1
ATOM 564 C C . GLY A 1 73 ? 19.013 95.198 11.815 1.00 20.47 67 GLY A C 1
ATOM 565 O O . GLY A 1 73 ? 20.024 95.927 11.578 1.00 18.46 67 GLY A O 1
ATOM 566 N N . CYS A 1 74 ? 18.121 95.451 12.762 1.00 18.69 68 CYS A N 1
ATOM 567 C CA A CYS A 1 74 ? 18.241 96.597 13.680 0.70 21.46 68 CYS A CA 1
ATOM 568 C CA B CYS A 1 74 ? 18.280 96.629 13.604 0.30 21.15 68 CYS A CA 1
ATOM 569 C C . CYS A 1 74 ? 19.573 96.560 14.413 1.00 19.56 68 CYS A C 1
ATOM 570 O O . CYS A 1 74 ? 20.163 95.476 14.619 1.00 19.34 68 CYS A O 1
ATOM 575 N N . TYR A 1 75 ? 20.060 97.717 14.835 1.00 19.02 69 TYR A N 1
ATOM 576 C CA . TYR A 1 75 ? 21.327 97.697 15.578 1.00 18.81 69 TYR A CA 1
ATOM 577 C C . TYR A 1 75 ? 21.094 97.043 16.966 1.00 18.87 69 TYR A C 1
ATOM 578 O O . TYR A 1 75 ? 20.151 97.409 17.667 1.00 19.35 69 TYR A O 1
ATOM 587 N N . PRO A 1 76 ? 21.907 96.039 17.345 1.00 19.64 70 PRO A N 1
ATOM 588 C CA . PRO A 1 76 ? 21.578 95.223 18.534 1.00 22.86 70 PRO A CA 1
ATOM 589 C C . PRO A 1 76 ? 21.794 95.994 19.830 1.00 24.40 70 PRO A C 1
ATOM 590 O O . PRO A 1 76 ? 22.854 96.593 20.014 1.00 22.83 70 PRO A O 1
ATOM 594 N N . THR A 1 77 ? 20.760 96.007 20.683 1.00 22.86 71 THR A N 1
ATOM 595 C CA . THR A 1 77 ? 20.832 96.537 22.056 1.00 23.18 71 THR A CA 1
ATOM 596 C C . THR A 1 77 ? 20.008 95.586 22.958 1.00 24.31 71 THR A C 1
ATOM 597 O O . THR A 1 77 ? 19.285 94.726 22.465 1.00 24.96 71 THR A O 1
ATOM 601 N N . ASN A 1 78 ? 20.118 95.752 24.272 1.00 22.84 72 ASN A N 1
ATOM 602 C CA . ASN A 1 78 ? 19.346 94.936 25.187 1.00 26.63 72 ASN A CA 1
ATOM 603 C C . ASN A 1 78 ? 17.961 95.544 25.392 1.00 31.01 72 ASN A C 1
ATOM 604 O O . ASN A 1 78 ? 17.075 94.918 25.972 1.00 32.31 72 ASN A O 1
ATOM 609 N N . SER A 1 79 ? 17.775 96.762 24.898 1.00 30.08 73 SER A N 1
ATOM 610 C CA . SER A 1 79 ? 16.551 97.512 25.222 1.00 33.68 73 SER A CA 1
ATOM 611 C C . SER A 1 79 ? 15.428 97.471 24.170 1.00 35.84 73 SER A C 1
ATOM 612 O O . SER A 1 79 ? 14.335 98.023 24.402 1.00 38.02 73 SER A O 1
ATOM 615 N N . ALA A 1 80 ? 15.674 96.840 23.022 1.00 32.90 74 ALA A N 1
ATOM 616 C CA . ALA A 1 80 ? 14.608 96.670 22.006 1.00 35.27 74 ALA A CA 1
ATOM 617 C C . ALA A 1 80 ? 14.676 95.252 21.427 1.00 33.55 74 ALA A C 1
ATOM 618 O O . ALA A 1 80 ? 15.764 94.670 21.390 1.00 28.66 74 ALA A O 1
ATOM 620 N N . PRO A 1 81 ? 13.538 94.703 20.933 1.00 32.05 75 PRO A N 1
ATOM 621 C CA . PRO A 1 81 ? 13.637 93.352 20.329 1.00 32.83 75 PRO A CA 1
ATOM 622 C C . PRO A 1 81 ? 14.613 93.253 19.151 1.00 30.11 75 PRO A C 1
ATOM 623 O O . PRO A 1 81 ? 14.726 94.182 18.343 1.00 30.15 75 PRO A O 1
ATOM 627 N N . ARG A 1 82 ? 15.325 92.135 19.071 1.00 25.51 76 ARG A N 1
ATOM 628 C CA . ARG A 1 82 ? 16.230 91.873 17.973 1.00 25.41 76 ARG A CA 1
ATOM 629 C C . ARG A 1 82 ? 16.228 90.377 17.692 1.00 22.23 76 ARG A C 1
ATOM 630 O O . ARG A 1 82 ? 15.877 89.559 18.564 1.00 23.21 76 ARG A O 1
ATOM 638 N N . TRP A 1 83 ? 16.686 90.025 16.496 1.00 19.05 77 TRP A N 1
ATOM 639 C CA . TRP A 1 83 ? 16.790 88.645 16.112 1.00 18.89 77 TRP A CA 1
ATOM 640 C C . TRP A 1 83 ? 18.049 88.115 16.778 1.00 18.10 77 TRP A C 1
ATOM 641 O O . TRP A 1 83 ? 19.126 88.713 16.655 1.00 18.42 77 TRP A O 1
ATOM 652 N N . LEU A 1 84 ? 17.915 87.005 17.493 1.00 18.74 78 LEU A N 1
ATOM 653 C CA . LEU A 1 84 ? 19.083 86.378 18.111 1.00 17.27 78 LEU A CA 1
ATOM 654 C C . LEU A 1 84 ? 19.703 85.292 17.233 1.00 16.87 78 LEU A C 1
ATOM 655 O O . LEU A 1 84 ? 19.084 84.255 16.996 1.00 18.80 78 LEU A O 1
ATOM 660 N N . SER A 1 85 ? 20.937 85.520 16.771 1.00 16.51 79 SER A N 1
ATOM 661 C CA . SER A 1 85 ? 21.597 84.645 15.786 1.00 16.18 79 SER A CA 1
ATOM 662 C C . SER A 1 85 ? 22.455 83.589 16.497 1.00 18.04 79 SER A C 1
ATOM 663 O O . SER A 1 85 ? 23.121 83.896 17.509 1.00 18.75 79 SER A O 1
ATOM 666 N N . ILE A 1 86 ? 22.500 82.388 15.928 1.00 15.92 80 ILE A N 1
ATOM 667 C CA . ILE A 1 86 ? 23.447 81.345 16.412 1.00 15.78 80 ILE A CA 1
ATOM 668 C C . ILE A 1 86 ? 24.904 81.706 16.135 1.00 15.68 80 ILE A C 1
ATOM 669 O O . ILE A 1 86 ? 25.835 81.064 16.638 1.00 15.54 80 ILE A O 1
ATOM 674 N N . LEU A 1 87 ? 25.135 82.728 15.317 1.00 15.41 81 LEU A N 1
ATOM 675 C CA A LEU A 1 87 ? 26.485 83.046 14.850 0.50 15.21 81 LEU A CA 1
ATOM 676 C CA B LEU A 1 87 ? 26.510 83.039 14.854 0.50 15.21 81 LEU A CA 1
ATOM 677 C C . LEU A 1 87 ? 27.447 83.379 16.005 1.00 15.70 81 LEU A C 1
ATOM 678 O O . LEU A 1 87 ? 28.640 83.020 15.956 1.00 16.44 81 LEU A O 1
ATOM 687 N N . THR A 1 88 ? 26.949 84.095 17.014 1.00 15.41 82 THR A N 1
ATOM 688 C CA . THR A 1 88 ? 27.797 84.432 18.166 1.00 17.74 82 THR A CA 1
ATOM 689 C C . THR A 1 88 ? 27.072 84.141 19.469 1.00 16.18 82 THR A C 1
ATOM 690 O O . THR A 1 88 ? 25.837 84.040 19.517 1.00 15.90 82 THR A O 1
ATOM 694 N N . ARG A 1 89 ? 27.824 84.087 20.550 1.00 15.87 83 ARG A N 1
ATOM 695 C CA . ARG A 1 89 ? 27.202 83.809 21.843 1.00 16.17 83 ARG A CA 1
ATOM 696 C C . ARG A 1 89 ? 26.301 84.955 22.270 1.00 16.45 83 ARG A C 1
ATOM 697 O O . ARG A 1 89 ? 25.356 84.720 23.018 1.00 17.21 83 ARG A O 1
ATOM 705 N N . TYR A 1 90 ? 26.571 86.177 21.779 1.00 16.43 84 TYR A N 1
ATOM 706 C CA . TYR A 1 90 ? 25.717 87.335 22.111 1.00 16.76 84 TYR A CA 1
ATOM 707 C C . TYR A 1 90 ? 24.534 87.480 21.171 1.00 16.75 84 TYR A C 1
ATOM 708 O O . TYR A 1 90 ? 23.734 88.418 21.285 1.00 17.05 84 TYR A O 1
ATOM 717 N N . GLY A 1 91 ? 24.421 86.544 20.229 1.00 16.46 85 GLY A N 1
ATOM 718 C CA . GLY A 1 91 ? 23.275 86.569 19.305 1.00 17.31 85 GLY A CA 1
ATOM 719 C C . GLY A 1 91 ? 23.415 87.606 18.194 1.00 17.71 85 GLY A C 1
ATOM 720 O O . GLY A 1 91 ? 22.443 87.891 17.495 1.00 18.40 85 GLY A O 1
ATOM 721 N N . THR A 1 92 ? 24.572 88.247 18.066 1.00 16.28 86 THR A N 1
ATOM 722 C CA . THR A 1 92 ? 24.735 89.237 16.991 1.00 16.24 86 THR A CA 1
ATOM 723 C C . THR A 1 92 ? 25.012 88.533 15.652 1.00 15.92 86 THR A C 1
ATOM 724 O O . THR A 1 92 ? 25.659 87.452 15.613 1.00 16.05 86 THR A O 1
ATOM 728 N N . PRO A 1 93 ? 24.544 89.129 14.543 1.00 15.97 87 PRO A N 1
ATOM 729 C CA . PRO A 1 93 ? 24.586 88.406 13.262 1.00 15.75 87 PRO A CA 1
ATOM 730 C C . PRO A 1 93 ? 25.811 88.659 12.368 1.00 15.56 87 PRO A C 1
ATOM 731 O O . PRO A 1 93 ? 25.710 88.522 11.145 1.00 15.50 87 PRO A O 1
ATOM 735 N N . PHE A 1 94 ? 26.959 89.017 12.958 1.00 15.51 88 PHE A N 1
ATOM 736 C CA . PHE A 1 94 ? 28.147 89.307 12.153 1.00 15.40 88 PHE A CA 1
ATOM 737 C C . PHE A 1 94 ? 29.401 88.897 12.887 1.00 15.31 88 PHE A C 1
ATOM 738 O O . PHE A 1 94 ? 29.513 89.135 14.079 1.00 15.42 88 PHE A O 1
ATOM 746 N N . GLU A 1 95 ? 30.338 88.302 12.162 1.00 15.16 89 GLU A N 1
ATOM 747 C CA . GLU A 1 95 ? 31.602 87.938 12.790 1.00 15.14 89 GLU A CA 1
ATOM 748 C C . GLU A 1 95 ? 32.722 87.867 11.763 1.00 15.11 89 GLU A C 1
ATOM 749 O O . GLU A 1 95 ? 32.591 87.202 10.726 1.00 15.02 89 GLU A O 1
ATOM 755 N N . LEU A 1 96 ? 33.829 88.569 12.057 1.00 15.25 90 LEU A N 1
ATOM 756 C CA . LEU A 1 96 ? 35.045 88.430 11.290 1.00 15.30 90 LEU A CA 1
ATOM 757 C C . LEU A 1 96 ? 35.909 87.240 11.729 1.00 15.27 90 LEU A C 1
ATOM 758 O O . LEU A 1 96 ? 35.945 86.882 12.907 1.00 15.28 90 LEU A O 1
ATOM 763 N N . SER A 1 97 ? 36.666 86.717 10.770 1.00 15.30 91 SER A N 1
ATOM 764 C CA A SER A 1 97 ? 37.619 85.635 11.023 0.50 15.35 91 SER A CA 1
ATOM 765 C CA B SER A 1 97 ? 37.654 85.690 11.085 0.50 15.36 91 SER A CA 1
ATOM 766 C C . SER A 1 97 ? 38.868 85.898 10.202 1.00 15.57 91 SER A C 1
ATOM 767 O O . SER A 1 97 ? 38.782 86.401 9.086 1.00 16.09 91 SER A O 1
ATOM 772 N N . LEU A 1 98 ? 40.033 85.549 10.730 1.00 15.77 92 LEU A N 1
ATOM 773 C CA . LEU A 1 98 ? 41.251 85.730 9.956 1.00 16.05 92 LEU A CA 1
ATOM 774 C C . LEU A 1 98 ? 41.901 84.369 9.830 1.00 20.28 92 LEU A C 1
ATOM 775 O O . LEU A 1 98 ? 42.143 83.688 10.851 1.00 16.19 92 LEU A O 1
ATOM 780 N N . ASN A 1 99 ? 42.191 83.980 8.589 1.00 16.74 93 ASN A N 1
ATOM 781 C CA . ASN A 1 99 ? 43.052 82.817 8.345 1.00 16.51 93 ASN A CA 1
ATOM 782 C C . ASN A 1 99 ? 44.470 83.308 8.530 1.00 18.11 93 ASN A C 1
ATOM 783 O O . ASN A 1 99 ? 44.996 84.052 7.696 1.00 19.01 93 ASN A O 1
ATOM 788 N N . CYS A 1 100 ? 45.051 82.981 9.689 1.00 17.45 94 CYS A N 1
ATOM 789 C CA . CYS A 1 100 ? 46.383 83.466 10.040 1.00 17.48 94 CYS A CA 1
ATOM 790 C C . CYS A 1 100 ? 47.493 82.879 9.170 1.00 23.47 94 CYS A C 1
ATOM 791 O O . CYS A 1 100 ? 48.583 83.462 9.043 1.00 22.22 94 CYS A O 1
ATOM 794 N N . SER A 1 101 ? 47.239 81.738 8.545 1.00 17.88 95 SER A N 1
ATOM 795 C CA . SER A 1 101 ? 48.304 81.099 7.743 1.00 20.59 95 SER A CA 1
ATOM 796 C C . SER A 1 101 ? 48.514 81.786 6.391 1.00 20.97 95 SER A C 1
ATOM 797 O O . SER A 1 101 ? 49.648 81.916 5.900 1.00 26.40 95 SER A O 1
ATOM 800 N N . ASN A 1 102 ? 47.418 82.254 5.794 1.00 22.12 96 ASN A N 1
ATOM 801 C CA . ASN A 1 102 ? 47.521 82.906 4.499 1.00 25.69 96 ASN A CA 1
ATOM 802 C C . ASN A 1 102 ? 47.045 84.378 4.477 1.00 28.48 96 ASN A C 1
ATOM 803 O O . ASN A 1 102 ? 46.932 84.953 3.406 1.00 26.91 96 ASN A O 1
ATOM 808 N N . SER A 1 103 ? 46.793 84.951 5.659 1.00 23.49 97 SER A N 1
ATOM 809 C CA . SER A 1 103 ? 46.342 86.340 5.840 1.00 23.14 97 SER A CA 1
ATOM 810 C C . SER A 1 103 ? 45.106 86.662 5.010 1.00 22.94 97 SER A C 1
ATOM 811 O O . SER A 1 103 ? 45.046 87.738 4.424 1.00 29.98 97 SER A O 1
ATOM 814 N N . ILE A 1 104 ? 44.160 85.729 4.914 1.00 19.96 98 ILE A N 1
ATOM 815 C CA . ILE A 1 104 ? 42.867 85.995 4.240 1.00 18.29 98 ILE A CA 1
ATOM 816 C C . ILE A 1 104 ? 41.830 86.339 5.292 1.00 20.22 98 ILE A C 1
ATOM 817 O O . ILE A 1 104 ? 41.609 85.573 6.263 1.00 20.84 98 ILE A O 1
ATOM 822 N N . VAL A 1 105 ? 41.153 87.452 5.046 1.00 16.43 99 VAL A N 1
ATOM 823 C CA . VAL A 1 105 ? 40.021 87.864 5.888 1.00 16.14 99 VAL A CA 1
ATOM 824 C C . VAL A 1 105 ? 38.728 87.252 5.384 1.00 17.16 99 VAL A C 1
ATOM 825 O O . VAL A 1 105 ? 38.487 87.172 4.157 1.00 15.97 99 VAL A O 1
ATOM 829 N N A ARG A 1 106 ? 37.887 86.861 6.336 0.50 15.64 100 ARG A N 1
ATOM 830 N N B ARG A 1 106 ? 37.901 86.773 6.315 0.50 15.63 100 ARG A N 1
ATOM 831 C CA A ARG A 1 106 ? 36.605 86.260 6.055 0.50 15.44 100 ARG A CA 1
ATOM 832 C CA B ARG A 1 106 ? 36.558 86.306 5.988 0.50 15.44 100 ARG A CA 1
ATOM 833 C C A ARG A 1 106 ? 35.575 86.899 6.980 0.50 15.29 100 ARG A C 1
ATOM 834 C C B ARG A 1 106 ? 35.575 86.926 6.955 0.50 15.30 100 ARG A C 1
ATOM 835 O O A ARG A 1 106 ? 35.923 87.369 8.075 0.50 15.31 100 ARG A O 1
ATOM 836 O O B ARG A 1 106 ? 35.945 87.392 8.044 0.50 15.31 100 ARG A O 1
ATOM 851 N N . TYR A 1 107 ? 34.306 86.955 6.558 1.00 15.21 101 TYR A N 1
ATOM 852 C CA . TYR A 1 107 ? 33.279 87.245 7.524 1.00 15.11 101 TYR A CA 1
ATOM 853 C C . TYR A 1 107 ? 32.038 86.419 7.259 1.00 15.02 101 TYR A C 1
ATOM 854 O O . TYR A 1 107 ? 31.812 85.926 6.150 1.00 15.06 101 TYR A O 1
ATOM 863 N N . THR A 1 108 ? 31.299 86.204 8.323 1.00 14.95 102 THR A N 1
ATOM 864 C CA A THR A 1 108 ? 30.023 85.484 8.217 0.50 14.93 102 THR A CA 1
ATOM 865 C CA B THR A 1 108 ? 30.051 85.470 8.254 0.50 14.92 102 THR A CA 1
ATOM 866 C C . THR A 1 108 ? 28.920 86.353 8.783 1.00 15.00 102 THR A C 1
ATOM 867 O O . THR A 1 108 ? 29.152 87.154 9.713 1.00 15.04 102 THR A O 1
ATOM 874 N N . PHE A 1 109 ? 27.727 86.206 8.208 1.00 15.08 103 PHE A N 1
ATOM 875 C CA . PHE A 1 109 ? 26.599 86.949 8.717 1.00 15.23 103 PHE A CA 1
ATOM 876 C C . PHE A 1 109 ? 25.339 86.140 8.560 1.00 15.32 103 PHE A C 1
ATOM 877 O O . PHE A 1 109 ? 25.288 85.247 7.723 1.00 15.31 103 PHE A O 1
ATOM 885 N N . GLU A 1 110 ? 24.364 86.466 9.380 1.00 15.47 104 GLU A N 1
ATOM 886 C CA . GLU A 1 110 ? 23.032 85.841 9.195 1.00 15.66 104 GLU A CA 1
ATOM 887 C C . GLU A 1 110 ? 22.136 86.864 8.534 1.00 16.41 104 GLU A C 1
ATOM 888 O O . GLU A 1 110 ? 21.814 87.893 9.152 1.00 17.39 104 GLU A O 1
ATOM 894 N N . PRO A 1 111 ? 21.671 86.579 7.292 1.00 16.04 105 PRO A N 1
ATOM 895 C CA . PRO A 1 111 ? 20.780 87.558 6.679 1.00 16.35 105 PRO A CA 1
ATOM 896 C C . PRO A 1 111 ? 19.476 87.774 7.454 1.00 16.67 105 PRO A C 1
ATOM 897 O O . PRO A 1 111 ? 18.820 86.800 7.852 1.00 16.74 105 PRO A O 1
ATOM 901 N N . ILE A 1 112 ? 19.124 89.041 7.631 1.00 16.89 106 ILE A N 1
ATOM 902 C CA . ILE A 1 112 ? 17.874 89.437 8.343 1.00 17.30 106 ILE A CA 1
ATOM 903 C C . ILE A 1 112 ? 17.196 90.486 7.479 1.00 17.68 106 ILE A C 1
ATOM 904 O O . ILE A 1 112 ? 17.879 91.348 6.920 1.00 20.13 106 ILE A O 1
ATOM 909 N N . ASN A 1 113 ? 15.871 90.432 7.362 1.00 19.29 107 ASN A N 1
ATOM 910 C CA . ASN A 1 113 ? 15.165 91.538 6.708 1.00 20.74 107 ASN A CA 1
ATOM 911 C C . ASN A 1 113 ? 13.913 91.929 7.484 1.00 21.24 107 ASN A C 1
ATOM 912 O O . ASN A 1 113 ? 13.718 91.453 8.602 1.00 20.57 107 ASN A O 1
ATOM 917 N N . GLN A 1 114 ? 13.066 92.792 6.905 1.00 22.86 108 GLN A N 1
ATOM 918 C CA . GLN A 1 114 ? 11.948 93.338 7.637 1.00 25.47 108 GLN A CA 1
ATOM 919 C C . GLN A 1 114 ? 10.958 92.269 8.104 1.00 28.87 108 GLN A C 1
ATOM 920 O O . GLN A 1 114 ? 10.215 92.498 9.057 1.00 25.39 108 GLN A O 1
ATOM 926 N N . HIS A 1 115 ? 10.925 91.117 7.423 1.00 21.82 109 HIS A N 1
ATOM 927 C CA . HIS A 1 115 ? 9.966 90.057 7.767 1.00 23.09 109 HIS A CA 1
ATOM 928 C C . HIS A 1 115 ? 10.511 89.065 8.782 1.00 20.88 109 HIS A C 1
ATOM 929 O O . HIS A 1 115 ? 9.756 88.248 9.310 1.00 22.03 109 HIS A O 1
ATOM 936 N N . THR A 1 116 ? 11.823 89.124 9.017 1.00 19.53 110 THR A N 1
ATOM 937 C CA . THR A 1 116 ? 12.486 88.216 9.956 1.00 19.38 110 THR A CA 1
ATOM 938 C C . THR A 1 116 ? 11.804 88.291 11.351 1.00 21.81 110 THR A C 1
ATOM 939 O O . THR A 1 116 ? 11.680 89.367 11.933 1.00 20.04 110 THR A O 1
ATOM 943 N N . GLY A 1 117 ? 11.359 87.145 11.860 1.00 20.54 111 GLY A N 1
ATOM 944 C CA . GLY A 1 117 ? 10.776 87.052 13.201 1.00 21.84 111 GLY A CA 1
ATOM 945 C C . GLY A 1 117 ? 9.339 87.558 13.268 1.00 25.48 111 GLY A C 1
ATOM 946 O O . GLY A 1 117 ? 8.743 87.564 14.340 1.00 30.06 111 GLY A O 1
ATOM 947 N N . THR A 1 118 ? 8.770 87.941 12.129 1.00 22.79 112 THR A N 1
ATOM 948 C CA . THR A 1 118 ? 7.323 88.269 12.059 1.00 23.23 112 THR A CA 1
ATOM 949 C C . THR A 1 118 ? 6.534 87.024 11.638 1.00 25.24 112 THR A C 1
ATOM 950 O O . THR A 1 118 ? 7.135 85.983 11.379 1.00 25.80 112 THR A O 1
ATOM 954 N N . ASP A 1 119 ? 5.194 87.126 11.548 1.00 22.83 113 ASP A N 1
ATOM 955 C CA A ASP A 1 119 ? 4.431 85.970 11.098 0.70 26.25 113 ASP A CA 1
ATOM 956 C CA B ASP A 1 119 ? 4.323 86.057 11.041 0.30 25.67 113 ASP A CA 1
ATOM 957 C C . ASP A 1 119 ? 4.672 85.632 9.617 1.00 26.24 113 ASP A C 1
ATOM 958 O O . ASP A 1 119 ? 4.300 84.555 9.162 1.00 26.55 113 ASP A O 1
ATOM 967 N N . LYS A 1 120 ? 5.347 86.517 8.887 1.00 24.61 114 LYS A N 1
ATOM 968 C CA . LYS A 1 120 ? 5.708 86.229 7.490 1.00 22.40 114 LYS A CA 1
ATOM 969 C C . LYS A 1 120 ? 6.966 85.354 7.427 1.00 23.58 114 LYS A C 1
ATOM 970 O O . LYS A 1 120 ? 7.226 84.668 6.412 1.00 22.83 114 LYS A O 1
ATOM 976 N N . ASP A 1 121 ? 7.772 85.389 8.493 1.00 21.17 115 ASP A N 1
ATOM 977 C CA . ASP A 1 121 ? 9.021 84.588 8.520 1.00 20.48 115 ASP A CA 1
ATOM 978 C C . ASP A 1 121 ? 9.531 84.388 9.951 1.00 20.21 115 ASP A C 1
ATOM 979 O O . ASP A 1 121 ? 10.600 84.913 10.327 1.00 20.59 115 ASP A O 1
ATOM 984 N N . PRO A 1 122 ? 8.799 83.600 10.746 1.00 20.57 116 PRO A N 1
ATOM 985 C CA . PRO A 1 122 ? 9.086 83.542 12.175 1.00 20.46 116 PRO A CA 1
ATOM 986 C C . PRO A 1 122 ? 10.391 82.849 12.537 1.00 19.82 116 PRO A C 1
ATOM 987 O O . PRO A 1 122 ? 10.904 83.110 13.614 1.00 19.64 116 PRO A O 1
ATOM 991 N N . PHE A 1 123 ? 10.927 82.013 11.647 1.00 19.53 117 PHE A N 1
ATOM 992 C CA . PHE A 1 123 ? 12.228 81.331 11.893 1.00 18.96 117 PHE A CA 1
ATOM 993 C C . PHE A 1 123 ? 13.316 81.810 10.966 1.00 18.47 117 PHE A C 1
ATOM 994 O O . PHE A 1 123 ? 14.389 81.188 10.879 1.00 18.05 117 PHE A O 1
ATOM 1002 N N . ASN A 1 124 ? 13.072 82.934 10.291 1.00 18.56 118 ASN A N 1
ATOM 1003 C CA . ASN A 1 124 ? 14.092 83.542 9.420 1.00 18.16 118 ASN A CA 1
ATOM 1004 C C . ASN A 1 124 ? 14.627 82.591 8.332 1.00 17.97 118 ASN A C 1
ATOM 1005 O O . ASN A 1 124 ? 15.860 82.447 8.114 1.00 17.53 118 ASN A O 1
ATOM 1010 N N . THR A 1 125 ? 13.700 81.943 7.639 1.00 18.37 119 THR A N 1
ATOM 1011 C CA . THR A 1 125 ? 14.064 80.998 6.598 1.00 18.33 119 THR A CA 1
ATOM 1012 C C . THR A 1 125 ? 14.090 81.644 5.196 1.00 18.40 119 THR A C 1
ATOM 1013 O O . THR A 1 125 ? 14.613 81.042 4.257 1.00 19.47 119 THR A O 1
ATOM 1017 N N . HIS A 1 126 ? 13.548 82.856 5.042 1.00 18.60 120 HIS A N 1
ATOM 1018 C CA . HIS A 1 126 ? 13.409 83.445 3.713 1.00 18.79 120 HIS A CA 1
ATOM 1019 C C . HIS A 1 126 ? 14.394 84.547 3.393 1.00 18.44 120 HIS A C 1
ATOM 1020 O O . HIS A 1 126 ? 14.674 84.823 2.218 1.00 18.49 120 HIS A O 1
ATOM 1027 N N . ALA A 1 127 ? 14.928 85.185 4.426 1.00 18.15 121 ALA A N 1
ATOM 1028 C CA . ALA A 1 127 ? 15.742 86.395 4.219 1.00 17.93 121 ALA A CA 1
ATOM 1029 C C . ALA A 1 127 ? 17.010 86.165 3.421 1.00 21.77 121 ALA A C 1
ATOM 1030 O O . ALA A 1 127 ? 17.492 87.090 2.755 1.00 19.43 121 ALA A O 1
ATOM 1032 N N . ILE A 1 128 ? 17.583 84.968 3.524 1.00 17.34 122 ILE A N 1
ATOM 1033 C CA . ILE A 1 128 ? 18.831 84.670 2.821 1.00 17.97 122 ILE A CA 1
ATOM 1034 C C . ILE A 1 128 ? 18.704 84.929 1.309 1.00 17.32 122 ILE A C 1
ATOM 1035 O O . ILE A 1 128 ? 19.640 85.343 0.666 1.00 17.18 122 ILE A O 1
ATOM 1040 N N . TRP A 1 129 ? 17.523 84.693 0.737 1.00 17.75 123 TRP A N 1
ATOM 1041 C CA . TRP A 1 129 ? 17.392 84.864 -0.709 1.00 18.06 123 TRP A CA 1
ATOM 1042 C C . TRP A 1 129 ? 17.613 86.324 -1.130 1.00 18.11 123 TRP A C 1
ATOM 1043 O O . TRP A 1 129 ? 18.090 86.605 -2.239 1.00 18.83 123 TRP A O 1
ATOM 1054 N N . GLU A 1 130 ? 17.229 87.251 -0.254 1.00 18.33 124 GLU A N 1
ATOM 1055 C CA . GLU A 1 130 ? 17.327 88.671 -0.567 1.00 18.23 124 GLU A CA 1
ATOM 1056 C C . GLU A 1 130 ? 18.796 89.065 -0.500 1.00 17.98 124 GLU A C 1
ATOM 1057 O O . GLU A 1 130 ? 19.263 89.799 -1.360 1.00 19.08 124 GLU A O 1
ATOM 1063 N N . SER A 1 131 ? 19.544 88.541 0.469 1.00 17.41 125 SER A N 1
ATOM 1064 C CA . SER A 1 131 ? 20.987 88.820 0.490 1.00 19.14 125 SER A CA 1
ATOM 1065 C C . SER A 1 131 ? 21.707 88.252 -0.730 1.00 18.89 125 SER A C 1
ATOM 1066 O O . SER A 1 131 ? 22.658 88.876 -1.272 1.00 17.06 125 SER A O 1
ATOM 1069 N N . LEU A 1 132 ? 21.325 87.041 -1.118 1.00 17.17 126 LEU A N 1
ATOM 1070 C CA . LEU A 1 132 ? 21.877 86.403 -2.326 1.00 17.34 126 LEU A CA 1
ATOM 1071 C C . LEU A 1 132 ? 21.587 87.229 -3.587 1.00 19.50 126 LEU A C 1
ATOM 1072 O O . LEU A 1 132 ? 22.471 87.388 -4.436 1.00 21.66 126 LEU A O 1
ATOM 1077 N N . GLN A 1 133 ? 20.390 87.796 -3.671 1.00 17.99 127 GLN A N 1
ATOM 1078 C CA . GLN A 1 133 ? 20.016 88.665 -4.794 1.00 18.42 127 GLN A CA 1
ATOM 1079 C C . GLN A 1 133 ? 21.037 89.801 -4.970 1.00 20.11 127 GLN A C 1
ATOM 1080 O O . GLN A 1 133 ? 21.443 90.129 -6.095 1.00 21.85 127 GLN A O 1
ATOM 1086 N N . HIS A 1 134 ? 21.456 90.378 -3.855 1.00 18.90 128 HIS A N 1
ATOM 1087 C CA . HIS A 1 134 ? 22.399 91.513 -3.876 1.00 22.21 128 HIS A CA 1
ATOM 1088 C C . HIS A 1 134 ? 23.839 91.151 -4.157 1.00 18.63 128 HIS A C 1
ATOM 1089 O O . HIS A 1 134 ? 24.579 91.968 -4.708 1.00 22.99 128 HIS A O 1
ATOM 1096 N N . LEU A 1 135 ? 24.264 89.954 -3.752 1.00 17.43 129 LEU A N 1
ATOM 1097 C CA . LEU A 1 135 ? 25.663 89.532 -3.923 1.00 19.11 129 LEU A CA 1
ATOM 1098 C C . LEU A 1 135 ? 25.957 88.885 -5.280 1.00 18.57 129 LEU A C 1
ATOM 1099 O O . LEU A 1 135 ? 27.037 89.060 -5.840 1.00 19.74 129 LEU A O 1
ATOM 1104 N N . LEU A 1 136 ? 24.984 88.112 -5.786 1.00 18.73 130 LEU A N 1
ATOM 1105 C CA . LEU A 1 136 ? 25.138 87.373 -7.038 1.00 21.56 130 LEU A CA 1
ATOM 1106 C C . LEU A 1 136 ? 25.730 88.178 -8.217 1.00 21.19 130 LEU A C 1
ATOM 1107 O O . LEU A 1 136 ? 26.679 87.711 -8.863 1.00 22.25 130 LEU A O 1
ATOM 1112 N N . PRO A 1 137 ? 25.240 89.407 -8.472 1.00 20.98 131 PRO A N 1
ATOM 1113 C CA . PRO A 1 137 ? 25.774 90.149 -9.618 1.00 21.42 131 PRO A CA 1
ATOM 1114 C C . PRO A 1 137 ? 27.267 90.479 -9.511 1.00 24.04 131 PRO A C 1
ATOM 1115 O O . PRO A 1 137 ? 27.912 90.779 -10.513 1.00 24.81 131 PRO A O 1
ATOM 1119 N N . LEU A 1 138 ? 27.829 90.369 -8.311 1.00 18.39 132 LEU A N 1
ATOM 1120 C CA . LEU A 1 138 ? 29.205 90.781 -8.112 1.00 18.30 132 LEU A CA 1
ATOM 1121 C C . LEU A 1 138 ? 30.198 89.668 -8.325 1.00 21.08 132 LEU A C 1
ATOM 1122 O O . LEU A 1 138 ? 31.396 89.929 -8.386 1.00 23.72 132 LEU A O 1
ATOM 1127 N N . GLU A 1 139 ? 29.726 88.425 -8.397 1.00 19.78 133 GLU A N 1
ATOM 1128 C CA . GLU A 1 139 ? 30.674 87.297 -8.547 1.00 21.93 133 GLU A CA 1
ATOM 1129 C C . GLU A 1 139 ? 30.036 86.240 -9.430 1.00 24.02 133 GLU A C 1
ATOM 1130 O O . GLU A 1 139 ? 29.176 85.465 -8.985 1.00 23.78 133 GLU A O 1
ATOM 1136 N N . LYS A 1 140 ? 30.426 86.234 -10.699 1.00 27.46 134 LYS A N 1
ATOM 1137 C CA . LYS A 1 140 ? 29.751 85.354 -11.665 1.00 34.23 134 LYS A CA 1
ATOM 1138 C C . LYS A 1 140 ? 30.013 83.850 -11.431 1.00 28.68 134 LYS A C 1
ATOM 1139 O O . LYS A 1 140 ? 29.269 83.029 -11.940 1.00 37.47 134 LYS A O 1
ATOM 1145 N N . SER A 1 141 ? 31.042 83.511 -10.656 1.00 28.67 135 SER A N 1
ATOM 1146 C CA . SER A 1 141 ? 31.280 82.109 -10.297 1.00 32.70 135 SER A CA 1
ATOM 1147 C C . SER A 1 141 ? 30.338 81.555 -9.200 1.00 32.08 135 SER A C 1
ATOM 1148 O O . SER A 1 141 ? 30.373 80.354 -8.908 1.00 26.22 135 SER A O 1
ATOM 1151 N N . ILE A 1 142 ? 29.503 82.406 -8.600 1.00 21.37 136 ILE A N 1
ATOM 1152 C CA . ILE A 1 142 ? 28.534 81.887 -7.615 1.00 18.09 136 ILE A CA 1
ATOM 1153 C C . ILE A 1 142 ? 27.549 80.941 -8.309 1.00 21.84 136 ILE A C 1
ATOM 1154 O O . ILE A 1 142 ? 26.987 81.254 -9.374 1.00 24.97 136 ILE A O 1
ATOM 1159 N N . ASP A 1 143 ? 27.320 79.780 -7.694 1.00 19.24 137 ASP A N 1
ATOM 1160 C CA . ASP A 1 143 ? 26.391 78.779 -8.215 1.00 18.82 137 ASP A CA 1
ATOM 1161 C C . ASP A 1 143 ? 25.518 78.354 -7.039 1.00 19.50 137 ASP A C 1
ATOM 1162 O O . ASP A 1 143 ? 26.006 78.161 -5.931 1.00 18.16 137 ASP A O 1
ATOM 1167 N N . LEU A 1 144 ? 24.207 78.255 -7.260 1.00 18.81 138 LEU A N 1
ATOM 1168 C CA . LEU A 1 144 ? 23.322 77.952 -6.160 1.00 18.63 138 LEU A CA 1
ATOM 1169 C C . LEU A 1 144 ? 22.734 76.545 -6.277 1.00 20.83 138 LEU A C 1
ATOM 1170 O O . LEU A 1 144 ? 21.794 76.243 -5.562 1.00 19.01 138 LEU A O 1
ATOM 1175 N N . GLU A 1 145 ? 23.278 75.699 -7.155 1.00 20.87 139 GLU A N 1
ATOM 1176 C CA . GLU A 1 145 ? 22.674 74.363 -7.332 1.00 22.03 139 GLU A CA 1
ATOM 1177 C C . GLU A 1 145 ? 22.625 73.564 -6.000 1.00 20.83 139 GLU A C 1
ATOM 1178 O O . GLU A 1 145 ? 21.548 73.075 -5.581 1.00 20.21 139 GLU A O 1
ATOM 1184 N N . TRP A 1 146 ? 23.779 73.394 -5.363 1.00 19.24 140 TRP A N 1
ATOM 1185 C CA . TRP A 1 146 ? 23.806 72.712 -4.071 1.00 19.42 140 TRP A CA 1
ATOM 1186 C C . TRP A 1 146 ? 23.098 73.504 -2.981 1.00 19.89 140 TRP A C 1
ATOM 1187 O O . TRP A 1 146 ? 22.426 72.908 -2.131 1.00 18.75 140 TRP A O 1
ATOM 1198 N N . PHE A 1 147 ? 23.247 74.831 -2.992 1.00 18.27 141 PHE A N 1
ATOM 1199 C CA . PHE A 1 147 ? 22.535 75.676 -2.027 1.00 17.96 141 PHE A CA 1
ATOM 1200 C C . PHE A 1 147 ? 21.035 75.333 -2.052 1.00 18.69 141 PHE A C 1
ATOM 1201 O O . PHE A 1 147 ? 20.412 75.158 -1.004 1.00 18.25 141 PHE A O 1
ATOM 1209 N N . ARG A 1 148 ? 20.478 75.301 -3.254 1.00 18.79 142 ARG A N 1
ATOM 1210 C CA . ARG A 1 148 ? 19.010 75.073 -3.378 1.00 19.24 142 ARG A CA 1
ATOM 1211 C C . ARG A 1 148 ? 18.580 73.731 -2.800 1.00 20.50 142 ARG A C 1
ATOM 1212 O O . ARG A 1 148 ? 17.533 73.634 -2.136 1.00 19.64 142 ARG A O 1
ATOM 1220 N N . HIS A 1 149 ? 19.394 72.713 -3.060 1.00 19.60 143 HIS A N 1
ATOM 1221 C CA . HIS A 1 149 ? 19.150 71.351 -2.579 1.00 19.91 143 HI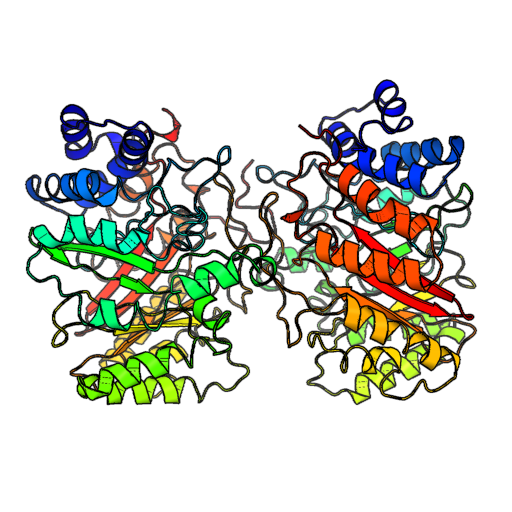S A CA 1
ATOM 1222 C C . HIS A 1 149 ? 19.131 71.333 -1.024 1.00 20.78 143 HIS A C 1
ATOM 1223 O O . HIS A 1 149 ? 18.185 70.851 -0.389 1.00 19.74 143 HIS A O 1
ATOM 1230 N N . PHE A 1 150 ? 20.184 71.867 -0.408 1.00 18.94 144 PHE A N 1
ATOM 1231 C CA . PHE A 1 150 ? 20.290 71.826 1.052 1.00 18.59 144 PHE A CA 1
ATOM 1232 C C . PHE A 1 150 ? 19.305 72.742 1.730 1.00 22.05 144 PHE A C 1
ATOM 1233 O O . PHE A 1 150 ? 18.775 72.422 2.802 1.00 21.28 144 PHE A O 1
ATOM 1241 N N . LYS A 1 151 ? 19.041 73.888 1.115 1.00 18.39 145 LYS A N 1
ATOM 1242 C CA A LYS A 1 151 ? 18.013 74.781 1.640 0.60 19.73 145 LYS A CA 1
ATOM 1243 C CA B LYS A 1 151 ? 17.993 74.804 1.578 0.40 20.54 145 LYS A CA 1
ATOM 1244 C C . LYS A 1 151 ? 16.633 74.091 1.690 1.00 21.16 145 LYS A C 1
ATOM 1245 O O . LYS A 1 151 ? 15.939 74.181 2.690 1.00 18.98 145 LYS A O 1
ATOM 1256 N N . HIS A 1 152 ? 16.261 73.373 0.633 1.00 20.01 146 HIS A N 1
ATOM 1257 C CA . HIS A 1 152 ? 15.003 72.683 0.575 1.00 20.74 146 HIS A CA 1
ATOM 1258 C C . HIS A 1 152 ? 14.957 71.555 1.603 1.00 22.01 146 HIS A C 1
ATOM 1259 O O . HIS A 1 152 ? 13.953 71.403 2.322 1.00 20.43 146 HIS A O 1
ATOM 1266 N N . ASP A 1 153 ? 16.040 70.771 1.686 1.00 19.97 147 ASP A N 1
ATOM 1267 C CA . ASP A 1 153 ? 16.006 69.576 2.528 1.00 20.17 147 ASP A CA 1
ATOM 1268 C C . ASP A 1 153 ? 16.207 69.884 4.026 1.00 19.83 147 ASP A C 1
ATOM 1269 O O . ASP A 1 153 ? 15.737 69.126 4.857 1.00 20.01 147 ASP A O 1
ATOM 1274 N N . LEU A 1 154 ? 16.981 70.932 4.339 1.00 19.15 148 LEU A N 1
ATOM 1275 C CA . LEU A 1 154 ? 17.502 71.099 5.705 1.00 18.75 148 LEU A CA 1
ATOM 1276 C C . LEU A 1 154 ? 17.025 72.341 6.434 1.00 18.51 148 LEU A C 1
ATOM 1277 O O . LEU A 1 154 ? 17.430 72.584 7.566 1.00 20.18 148 LEU A O 1
ATOM 1282 N N . THR A 1 155 ? 16.208 73.170 5.786 1.00 18.66 149 THR A N 1
ATOM 1283 C CA . THR A 1 155 ? 15.635 74.321 6.510 1.00 18.55 149 THR A CA 1
ATOM 1284 C C . THR A 1 155 ? 14.124 74.291 6.425 1.00 19.12 149 THR A C 1
ATOM 1285 O O . THR A 1 155 ? 13.548 73.659 5.535 1.00 19.57 149 THR A O 1
ATOM 1289 N N . LEU A 1 156 ? 13.501 75.025 7.335 1.00 19.15 150 LEU A N 1
ATOM 1290 C CA . LEU A 1 156 ? 12.014 75.059 7.355 1.00 19.76 150 LEU A CA 1
ATOM 1291 C C . LEU A 1 156 ? 11.427 75.687 6.098 1.00 20.03 150 LEU A C 1
ATOM 1292 O O . LEU A 1 156 ? 11.893 76.736 5.637 1.00 19.70 150 LEU A O 1
ATOM 1297 N N . ASN A 1 157 ? 10.362 75.069 5.585 1.00 20.68 151 ASN A N 1
ATOM 1298 C CA . ASN A 1 157 ? 9.600 75.683 4.521 1.00 21.06 151 ASN A CA 1
ATOM 1299 C C . ASN A 1 157 ? 8.458 76.499 5.157 1.00 21.43 151 ASN A C 1
ATOM 1300 O O . ASN A 1 157 ? 8.370 76.592 6.382 1.00 21.50 151 ASN A O 1
ATOM 1305 N N . SER A 1 158 ? 7.628 77.122 4.336 1.00 21.87 152 SER A N 1
ATOM 1306 C CA . SER A 1 158 ? 6.613 78.043 4.860 1.00 22.25 152 SER A CA 1
ATOM 1307 C C . SER A 1 158 ? 5.578 77.320 5.715 1.00 22.84 152 SER A C 1
ATOM 1308 O O . SER A 1 158 ? 5.149 77.825 6.767 1.00 22.98 152 SER A O 1
ATOM 1311 N N . GLU A 1 159 ? 5.158 76.144 5.273 1.00 23.42 153 GLU A N 1
ATOM 1312 C CA . GLU A 1 159 ? 4.100 75.450 6.040 1.00 23.97 153 GLU A CA 1
ATOM 1313 C C . GLU A 1 159 ? 4.638 74.872 7.381 1.00 25.60 153 GLU A C 1
ATOM 1314 O O . GLU A 1 159 ? 3.972 74.968 8.400 1.00 24.66 153 GLU A O 1
ATOM 1320 N N . GLU A 1 160 ? 5.869 74.357 7.388 1.00 22.99 154 GLU A N 1
ATOM 1321 C CA . GLU A 1 160 ? 6.526 73.951 8.623 1.00 22.61 154 GLU A CA 1
ATOM 1322 C C . GLU A 1 160 ? 6.729 75.150 9.551 1.00 22.26 154 GLU A C 1
ATOM 1323 O O . GLU A 1 160 ? 6.572 75.028 10.775 1.00 22.34 154 GLU A O 1
ATOM 1329 N N . SER A 1 161 ? 7.108 76.293 8.973 1.00 21.89 155 SER A N 1
ATOM 1330 C CA . SER A 1 161 ? 7.260 77.527 9.763 1.00 23.17 155 SER A CA 1
ATOM 1331 C C . SER A 1 161 ? 5.929 77.910 10.425 1.00 24.54 155 SER A C 1
ATOM 1332 O O . SER A 1 161 ? 5.919 78.237 11.610 1.00 24.22 155 SER A O 1
ATOM 1335 N N . ALA A 1 162 ? 4.819 77.868 9.679 1.00 23.50 156 ALA A N 1
ATOM 1336 C CA . ALA A 1 162 ? 3.529 78.220 10.273 1.00 23.91 156 ALA A CA 1
ATOM 1337 C C . ALA A 1 162 ? 3.160 77.236 11.393 1.00 27.25 156 ALA A C 1
ATOM 1338 O O . ALA A 1 162 ? 2.690 77.650 12.452 1.00 26.38 156 ALA A O 1
ATOM 1340 N N . PHE A 1 163 ? 3.437 75.950 11.174 1.00 25.03 157 PHE A N 1
ATOM 1341 C CA . PHE A 1 163 ? 3.156 74.919 12.158 1.00 26.42 157 PHE A CA 1
ATOM 1342 C C . PHE A 1 163 ? 3.946 75.161 13.420 1.00 27.93 157 PHE A C 1
ATOM 1343 O O . PHE A 1 163 ? 3.399 75.138 14.519 1.00 24.63 157 PHE A O 1
ATOM 1351 N N . LEU A 1 164 ? 5.245 75.410 13.268 1.00 23.09 158 LEU A N 1
ATOM 1352 C CA . LEU A 1 164 ? 6.057 75.587 14.442 1.00 25.13 158 LEU A CA 1
ATOM 1353 C C . LEU A 1 164 ? 5.770 76.875 15.166 1.00 24.36 158 LEU A C 1
ATOM 1354 O O . LEU A 1 164 ? 5.918 76.920 16.390 1.00 29.70 158 LEU A O 1
ATOM 1359 N N . ALA A 1 165 ? 5.359 77.915 14.431 1.00 22.81 159 ALA A N 1
ATOM 1360 C CA . ALA A 1 165 ? 5.050 79.202 15.047 1.00 26.35 159 ALA A CA 1
ATOM 1361 C C . ALA A 1 165 ? 3.823 79.051 15.947 1.00 30.68 159 ALA A C 1
ATOM 1362 O O . ALA A 1 165 ? 3.811 79.513 17.097 1.00 29.05 159 ALA A O 1
ATOM 1364 N N . HIS A 1 166 ? 2.802 78.373 15.429 1.00 28.49 160 HIS A N 1
ATOM 1365 C CA A HIS A 1 166 ? 1.586 78.142 16.200 0.70 30.34 160 HIS A CA 1
ATOM 1366 C CA B HIS A 1 166 ? 1.584 78.137 16.189 0.30 30.96 160 HIS A CA 1
ATOM 1367 C C . HIS A 1 166 ? 1.809 77.188 17.379 1.00 34.55 160 HIS A C 1
ATOM 1368 O O . HIS A 1 166 ? 1.041 77.191 18.329 1.00 39.44 160 HIS A O 1
ATOM 1381 N N . ASN A 1 167 ? 2.846 76.362 17.298 1.00 28.19 161 ASN A N 1
ATOM 1382 C CA . ASN A 1 167 ? 3.194 75.377 18.336 1.00 31.90 161 ASN A CA 1
ATOM 1383 C C . ASN A 1 167 ? 4.558 75.692 18.948 1.00 27.86 161 ASN A C 1
ATOM 1384 O O . ASN A 1 167 ? 5.371 74.789 19.211 1.00 28.92 161 ASN A O 1
ATOM 1389 N N . ASP A 1 168 ? 4.833 76.978 19.142 1.00 32.92 162 ASP A N 1
ATOM 1390 C CA . ASP A 1 168 ? 6.186 77.412 19.495 1.00 37.05 162 ASP A CA 1
ATOM 1391 C C . ASP A 1 168 ? 6.627 76.988 20.886 1.00 37.87 162 ASP A C 1
ATOM 1392 O O . ASP A 1 168 ? 7.785 77.138 21.229 1.00 33.41 162 ASP A O 1
ATOM 1397 N N . ARG A 1 169 ? 5.705 76.455 21.677 1.00 34.59 163 ARG A N 1
ATOM 1398 C CA . ARG A 1 169 ? 6.046 75.913 22.989 1.00 36.15 163 ARG A CA 1
ATOM 1399 C C . ARG A 1 169 ? 6.916 74.659 22.837 1.00 37.53 163 ARG A C 1
ATOM 1400 O O . ARG A 1 169 ? 7.607 74.244 23.778 1.00 38.30 163 ARG A O 1
ATOM 1408 N N . LEU A 1 170 ? 6.917 74.083 21.636 1.00 30.77 164 LEU A N 1
ATOM 1409 C CA . LEU A 1 170 ? 7.802 72.975 21.333 1.00 32.62 164 LEU A CA 1
ATOM 1410 C C . LEU A 1 170 ? 9.254 73.423 21.338 1.00 34.70 164 LEU A C 1
ATOM 1411 O O . LEU A 1 170 ? 10.147 72.629 21.664 1.00 38.73 164 LEU A O 1
ATOM 1416 N N . VAL A 1 171 ? 9.499 74.682 20.973 1.00 25.88 165 VAL A N 1
ATOM 1417 C CA . VAL A 1 171 ? 10.895 75.137 20.839 1.00 29.34 165 VAL A CA 1
ATOM 1418 C C . VAL A 1 171 ? 11.360 76.225 21.802 1.00 29.20 165 VAL A C 1
ATOM 1419 O O . VAL A 1 171 ? 12.555 76.535 21.851 1.00 31.82 165 VAL A O 1
ATOM 1423 N N . GLY A 1 172 ? 10.441 76.753 22.608 1.00 27.42 166 GLY A N 1
ATOM 1424 C CA . GLY A 1 172 ? 10.812 77.699 23.667 1.00 32.38 166 GLY A CA 1
ATOM 1425 C C . GLY A 1 172 ? 11.866 78.706 23.263 1.00 25.81 166 GLY A C 1
ATOM 1426 O O . GLY A 1 172 ? 11.717 79.411 22.271 1.00 31.59 166 GLY A O 1
ATOM 1427 N N . GLY A 1 173 ? 12.952 78.757 24.021 1.00 24.68 167 GLY A N 1
ATOM 1428 C CA . GLY A 1 173 ? 14.019 79.730 23.805 1.00 20.09 167 GLY A CA 1
ATOM 1429 C C . GLY A 1 173 ? 15.113 79.313 22.849 1.00 22.29 167 GLY A C 1
ATOM 1430 O O . GLY A 1 173 ? 16.212 79.903 22.871 1.00 22.04 167 GLY A O 1
ATOM 1431 N N . THR A 1 174 ? 14.843 78.311 22.005 1.00 20.55 168 THR A N 1
ATOM 1432 C CA A THR A 1 174 ? 15.816 77.814 21.018 0.60 21.80 168 THR A CA 1
ATOM 1433 C CA B THR A 1 174 ? 15.900 77.865 21.095 0.40 19.15 168 THR A CA 1
ATOM 1434 C C . THR A 1 174 ? 16.215 78.933 20.048 1.00 18.34 168 THR A C 1
ATOM 1435 O O . THR A 1 174 ? 15.315 79.658 19.549 1.00 19.78 168 THR A O 1
ATOM 1442 N N . ILE A 1 175 ? 17.513 79.062 19.780 1.00 19.12 169 ILE A N 1
ATOM 1443 C CA . ILE A 1 175 ? 18.023 79.987 18.749 1.00 18.99 169 ILE A CA 1
ATOM 1444 C C . ILE A 1 175 ? 17.527 79.471 17.381 1.00 18.35 169 ILE A C 1
ATOM 1445 O O . ILE A 1 175 ? 17.711 78.304 17.043 1.00 17.39 169 ILE A O 1
ATOM 1450 N N . ARG A 1 176 ? 16.885 80.338 16.608 1.00 17.52 170 ARG A N 1
ATOM 1451 C CA . ARG A 1 176 ? 16.083 79.855 15.454 1.00 17.69 170 ARG A CA 1
ATOM 1452 C C . ARG A 1 176 ? 16.816 79.896 14.112 1.00 17.85 170 ARG A C 1
ATOM 1453 O O . ARG A 1 176 ? 16.264 79.481 13.091 1.00 17.50 170 ARG A O 1
ATOM 1461 N N . THR A 1 177 ? 18.059 80.392 14.096 1.00 16.93 171 THR A N 1
ATOM 1462 C CA . THR A 1 177 ? 18.767 80.545 12.829 1.00 16.65 171 THR A CA 1
ATOM 1463 C C . THR A 1 177 ? 18.645 79.311 11.929 1.00 19.33 171 THR A C 1
ATOM 1464 O O . THR A 1 177 ? 18.971 78.183 12.379 1.00 16.99 171 THR A O 1
ATOM 1468 N N . GLN A 1 178 ? 18.274 79.529 10.656 1.00 16.81 172 GLN A N 1
ATOM 1469 C CA . GLN A 1 178 ? 18.221 78.444 9.645 1.00 16.93 172 GLN A CA 1
ATOM 1470 C C . GLN A 1 178 ? 19.498 78.396 8.826 1.00 17.93 172 GLN A C 1
ATOM 1471 O O . GLN A 1 178 ? 19.943 77.320 8.444 1.00 18.84 172 GLN A O 1
ATOM 1477 N N . ASN A 1 179 ? 20.084 79.559 8.555 1.00 16.37 173 ASN A N 1
ATOM 1478 C CA . ASN A 1 179 ? 21.249 79.602 7.683 1.00 16.13 173 ASN A CA 1
ATOM 1479 C C . ASN A 1 179 ? 22.019 80.910 7.787 1.00 15.88 173 ASN A C 1
ATOM 1480 O O . ASN A 1 179 ? 21.446 81.953 8.119 1.00 15.94 173 ASN A O 1
ATOM 1485 N N . LYS A 1 180 ? 23.294 80.839 7.468 1.00 15.65 174 LYS A N 1
ATOM 1486 C CA . LYS A 1 180 ? 24.137 82.029 7.384 1.00 15.47 174 LYS A CA 1
ATOM 1487 C C . LYS A 1 180 ? 24.950 81.997 6.090 1.00 16.18 174 LYS A C 1
ATOM 1488 O O . LYS A 1 180 ? 25.001 80.948 5.420 1.00 16.48 174 LYS A O 1
ATOM 1494 N N . LEU A 1 181 ? 25.596 83.117 5.740 1.00 17.00 175 LEU A N 1
ATOM 1495 C CA . LEU A 1 181 ? 26.496 83.187 4.577 1.00 15.39 175 LEU A CA 1
ATOM 1496 C C . LEU A 1 181 ? 27.858 83.624 5.025 1.00 15.22 175 LEU A C 1
ATOM 1497 O O . LEU A 1 181 ? 27.952 84.337 6.000 1.00 16.37 175 LEU A O 1
ATOM 1502 N N . ALA A 1 182 ? 28.901 83.169 4.342 1.00 15.24 176 ALA A N 1
ATOM 1503 C CA . ALA A 1 182 ? 30.231 83.625 4.648 1.00 15.15 176 ALA A CA 1
ATOM 1504 C C . ALA A 1 182 ? 30.914 84.017 3.364 1.00 16.03 176 ALA A C 1
ATOM 1505 O O . ALA A 1 182 ? 30.701 83.376 2.323 1.00 15.47 176 ALA A O 1
ATOM 1507 N N . LEU A 1 183 ? 31.808 85.006 3.452 1.00 15.31 177 LEU A N 1
ATOM 1508 C CA . LEU A 1 183 ? 32.556 85.450 2.298 1.00 15.51 177 LEU A CA 1
ATOM 1509 C C . LEU A 1 183 ? 34.016 85.352 2.636 1.00 15.54 177 LEU A C 1
ATOM 1510 O O . LEU A 1 183 ? 34.423 85.836 3.711 1.00 16.93 177 LEU A O 1
ATOM 1515 N N . ASP A 1 184 ? 34.784 84.707 1.755 1.00 15.73 178 ASP A N 1
ATOM 1516 C CA . ASP A 1 184 ? 36.270 84.758 1.850 1.00 15.87 178 ASP A CA 1
ATOM 1517 C C . ASP A 1 184 ? 36.779 85.800 0.854 1.00 16.13 178 ASP A C 1
ATOM 1518 O O . ASP A 1 184 ? 36.469 85.724 -0.331 1.00 16.31 178 ASP A O 1
ATOM 1523 N N . LEU A 1 185 ? 37.618 86.719 1.326 1.00 16.20 179 LEU A N 1
ATOM 1524 C CA . LEU A 1 185 ? 38.028 87.882 0.521 1.00 16.48 179 LEU A CA 1
ATOM 1525 C C . LEU A 1 185 ? 39.426 87.672 -0.063 1.00 16.83 179 LEU A C 1
ATOM 1526 O O . LEU A 1 185 ? 40.424 87.752 0.638 1.00 17.42 179 LEU A O 1
ATOM 1531 N N . LYS A 1 186 ? 39.478 87.435 -1.369 1.00 18.57 180 LYS A N 1
ATOM 1532 C CA . LYS A 1 186 ? 40.761 87.140 -2.022 1.00 23.98 180 LYS A CA 1
ATOM 1533 C C . LYS A 1 186 ? 40.807 87.533 -3.500 1.00 29.01 180 LYS A C 1
ATOM 1534 O O . LYS A 1 186 ? 39.866 87.272 -4.255 1.00 26.93 180 LYS A O 1
ATOM 1540 N N . ASP A 1 187 ? 41.908 88.180 -3.886 1.00 34.71 181 ASP A N 1
ATOM 1541 C CA . ASP A 1 187 ? 42.259 88.404 -5.294 1.00 38.73 181 ASP A CA 1
ATOM 1542 C C . ASP A 1 187 ? 41.293 89.348 -6.008 1.00 32.61 181 ASP A C 1
ATOM 1543 O O . ASP A 1 187 ? 41.009 89.156 -7.196 1.00 32.45 181 ASP A O 1
ATOM 1548 N N . GLY A 1 188 ? 40.771 90.340 -5.282 1.00 25.74 182 GLY A N 1
ATOM 1549 C CA . GLY A 1 188 ? 39.744 91.263 -5.794 1.00 23.81 182 GLY A CA 1
ATOM 1550 C C . GLY A 1 188 ? 38.436 90.565 -6.022 1.00 23.81 182 GLY A C 1
ATOM 1551 O O . GLY A 1 188 ? 37.485 91.156 -6.592 1.00 26.88 182 GLY A O 1
ATOM 1552 N N . ARG A 1 189 ? 38.335 89.315 -5.554 1.00 20.13 183 ARG A N 1
ATOM 1553 C CA . ARG A 1 189 ? 37.026 88.627 -5.660 1.00 21.06 183 ARG A CA 1
ATOM 1554 C C . ARG A 1 189 ? 36.588 88.129 -4.288 1.00 19.17 183 ARG A C 1
ATOM 1555 O O . ARG A 1 189 ? 37.264 88.367 -3.288 1.00 17.30 183 ARG A O 1
ATOM 1563 N N . PHE A 1 190 ? 35.478 87.408 -4.237 1.00 19.22 184 PHE A N 1
ATOM 1564 C CA . PHE A 1 190 ? 35.109 86.725 -2.987 1.00 18.87 184 PHE A CA 1
ATOM 1565 C C . PHE A 1 190 ? 34.556 85.352 -3.300 1.00 17.77 184 PHE A C 1
ATOM 1566 O O . PHE A 1 190 ? 34.053 85.124 -4.403 1.00 20.02 184 PHE A O 1
ATOM 1574 N N . ALA A 1 191 ? 34.682 84.448 -2.338 1.00 16.56 185 ALA A N 1
ATOM 1575 C CA . ALA A 1 191 ? 34.054 83.139 -2.458 1.00 19.54 185 ALA A CA 1
ATOM 1576 C C . ALA A 1 191 ? 32.910 83.124 -1.441 1.00 16.67 185 ALA A C 1
ATOM 1577 O O . ALA A 1 191 ? 33.077 83.594 -0.302 1.00 18.96 185 ALA A O 1
ATOM 1579 N N . LEU A 1 192 ? 31.764 82.567 -1.819 1.00 16.33 186 LEU A N 1
ATOM 1580 C CA . LEU A 1 192 ? 30.618 82.571 -0.948 1.00 16.11 186 LEU A CA 1
ATOM 1581 C C . LEU A 1 192 ? 30.336 81.139 -0.456 1.00 16.09 186 LEU A C 1
ATOM 1582 O O . LEU A 1 192 ? 30.481 80.178 -1.238 1.00 16.35 186 LEU A O 1
ATOM 1587 N N . LYS A 1 193 ? 30.014 81.021 0.834 1.00 15.84 187 LYS A N 1
ATOM 1588 C CA A LYS A 1 193 ? 29.696 79.732 1.473 0.60 16.70 187 LYS A CA 1
ATOM 1589 C CA B LYS A 1 193 ? 29.708 79.737 1.463 0.40 15.84 187 LYS A CA 1
ATOM 1590 C C . LYS A 1 193 ? 28.388 79.879 2.225 1.00 16.28 187 LYS A C 1
ATOM 1591 O O . LYS A 1 193 ? 28.021 80.978 2.627 1.00 17.10 187 LYS A O 1
ATOM 1602 N N . THR A 1 194 ? 27.664 78.774 2.414 1.00 15.88 188 THR A N 1
ATOM 1603 C CA . THR A 1 194 ? 26.522 78.830 3.311 1.00 15.82 188 THR A CA 1
ATOM 1604 C C . THR A 1 194 ? 26.698 77.816 4.459 1.00 16.88 188 THR A C 1
ATOM 1605 O O . THR A 1 194 ? 27.391 76.807 4.287 1.00 15.86 188 THR A O 1
ATOM 1609 N N . TYR A 1 195 ? 26.078 78.090 5.614 1.00 15.65 189 TYR A N 1
ATOM 1610 C CA . TYR A 1 195 ? 26.037 77.146 6.743 1.00 15.65 189 TYR A CA 1
ATOM 1611 C C . TYR A 1 195 ? 24.558 76.939 6.983 1.00 15.85 189 TYR A C 1
ATOM 1612 O O . TYR A 1 195 ? 23.806 77.919 7.032 1.00 15.84 189 TYR A O 1
ATOM 1621 N N . ILE A 1 196 ? 24.133 75.686 7.107 1.00 16.33 190 ILE A N 1
ATOM 1622 C CA . ILE A 1 196 ? 22.688 75.389 7.245 1.00 16.38 190 ILE A CA 1
ATOM 1623 C C . ILE A 1 196 ? 22.423 74.573 8.511 1.00 16.48 190 ILE A C 1
ATOM 1624 O O . ILE A 1 196 ? 23.141 73.612 8.779 1.00 16.50 190 ILE A O 1
ATOM 1629 N N . TYR A 1 197 ? 21.402 74.977 9.277 1.00 16.58 191 TYR A N 1
ATOM 1630 C CA . TYR A 1 197 ? 21.145 74.448 10.631 1.00 16.67 191 TYR A CA 1
ATOM 1631 C C . TYR A 1 197 ? 19.831 73.676 10.654 1.00 17.13 191 TYR A C 1
ATOM 1632 O O . TYR A 1 197 ? 18.785 74.310 10.764 1.00 17.29 191 TYR A O 1
ATOM 1641 N N . PRO A 1 198 ? 19.880 72.340 10.546 1.00 17.39 192 PRO A N 1
ATOM 1642 C CA . PRO A 1 198 ? 18.659 71.499 10.408 1.00 17.92 192 PRO A CA 1
ATOM 1643 C C . PRO A 1 198 ? 17.909 71.187 11.713 1.00 18.18 192 PRO A C 1
ATOM 1644 O O . PRO A 1 198 ? 16.941 70.429 11.673 1.00 18.67 192 PRO A O 1
ATOM 1648 N N . ALA A 1 199 ? 18.308 71.768 12.832 1.00 17.92 193 ALA A N 1
ATOM 1649 C CA . ALA A 1 199 ? 17.725 71.412 14.144 1.00 18.20 193 ALA A CA 1
ATOM 1650 C C . ALA A 1 199 ? 16.218 71.554 14.156 1.00 18.66 193 ALA A C 1
ATOM 1651 O O . ALA A 1 199 ? 15.529 70.651 14.611 1.00 19.23 193 ALA A O 1
ATOM 1653 N N . LEU A 1 200 ? 15.706 72.692 13.698 1.00 18.58 194 LEU A N 1
ATOM 1654 C CA . LEU A 1 200 ? 14.241 72.860 13.747 1.00 19.10 194 LEU A CA 1
ATOM 1655 C C . LEU A 1 200 ? 13.550 72.012 12.692 1.00 19.91 194 LEU A C 1
ATOM 1656 O O . LEU A 1 200 ? 12.398 71.557 12.893 1.00 20.11 194 LEU A O 1
ATOM 1661 N N . LYS A 1 201 ? 14.199 71.840 11.540 1.00 19.31 195 LYS A N 1
ATOM 1662 C CA . LYS A 1 201 ? 13.678 70.901 10.524 1.00 19.76 195 LYS A CA 1
ATOM 1663 C C . LYS A 1 201 ? 13.539 69.495 11.142 1.00 22.38 195 LYS A C 1
ATOM 1664 O O . LYS A 1 201 ? 12.582 68.782 10.851 1.00 20.77 195 LYS A O 1
ATOM 1670 N N . ALA A 1 202 ? 14.526 69.107 11.963 1.00 19.87 196 ALA A N 1
ATOM 1671 C CA . ALA A 1 202 ? 14.447 67.821 12.712 1.00 21.14 196 ALA A CA 1
ATOM 1672 C C . ALA A 1 202 ? 13.232 67.794 13.605 1.00 22.74 196 ALA A C 1
ATOM 1673 O O . ALA A 1 202 ? 12.492 66.808 13.626 1.00 22.52 196 ALA A O 1
ATOM 1675 N N . VAL A 1 203 ? 12.996 68.868 14.343 1.00 22.78 197 VAL A N 1
ATOM 1676 C CA . VAL A 1 203 ? 11.793 68.919 15.223 1.00 21.10 197 VAL A CA 1
ATOM 1677 C C . VAL A 1 203 ? 10.467 68.709 14.459 1.00 26.33 197 VAL A C 1
ATOM 1678 O O . VAL A 1 203 ? 9.573 67.898 14.859 1.00 23.45 197 VAL A O 1
ATOM 1682 N N . VAL A 1 204 ? 10.306 69.421 13.350 1.00 22.65 198 VAL A N 1
ATOM 1683 C CA A VAL A 1 204 ? 9.018 69.375 12.627 0.50 24.07 198 VAL A CA 1
ATOM 1684 C CA B VAL A 1 204 ? 9.016 69.386 12.646 0.50 22.73 198 VAL A CA 1
ATOM 1685 C C . VAL A 1 204 ? 8.821 68.081 11.860 1.00 26.28 198 VAL A C 1
ATOM 1686 O O . VAL A 1 204 ? 7.700 67.640 11.666 1.00 27.02 198 VAL A O 1
ATOM 1693 N N . THR A 1 205 ? 9.907 67.447 11.439 1.00 23.68 199 THR A N 1
ATOM 1694 C CA . THR A 1 205 ? 9.779 66.222 10.638 1.00 25.23 199 THR A CA 1
ATOM 1695 C C . THR A 1 205 ? 9.799 64.954 11.476 1.00 27.09 199 THR A C 1
ATOM 1696 O O . THR A 1 205 ? 9.447 63.880 10.990 1.00 29.37 199 THR A O 1
ATOM 1700 N N . GLY A 1 206 ? 10.258 65.068 12.715 1.00 28.08 200 GLY A N 1
ATOM 1701 C CA . GLY A 1 206 ? 10.406 63.908 13.575 1.00 26.83 200 GLY A CA 1
ATOM 1702 C C . GLY A 1 206 ? 11.591 63.053 13.193 1.00 28.57 200 GLY A C 1
ATOM 1703 O O . GLY A 1 206 ? 11.668 61.898 13.597 1.00 28.63 200 GLY A O 1
ATOM 1704 N N . LYS A 1 207 ? 12.521 63.612 12.413 1.00 23.18 201 LYS A N 1
ATOM 1705 C CA . LYS A 1 207 ? 13.716 62.882 12.000 1.00 24.20 201 LYS A CA 1
ATOM 1706 C C . LYS A 1 207 ? 14.873 63.442 12.788 1.00 26.91 201 LYS A C 1
ATOM 1707 O O . LYS A 1 207 ? 14.771 64.535 13.339 1.00 25.78 201 LYS A O 1
ATOM 1713 N N . THR A 1 208 ? 15.970 62.703 12.872 1.00 22.99 202 THR A N 1
ATOM 1714 C CA . THR A 1 208 ? 17.128 63.236 13.540 1.00 21.59 202 THR A CA 1
ATOM 1715 C C . THR A 1 208 ? 17.893 64.119 12.576 1.00 20.68 202 THR A C 1
ATOM 1716 O O . THR A 1 208 ? 17.803 63.973 11.343 1.00 20.51 202 THR A O 1
ATOM 1720 N N . ILE A 1 209 ? 18.709 65.001 13.132 1.00 19.79 203 ILE A N 1
ATOM 1721 C CA . ILE A 1 209 ? 19.616 65.779 12.308 1.00 19.32 203 ILE A CA 1
ATOM 1722 C C . ILE A 1 209 ? 20.501 64.840 11.447 1.00 22.92 203 ILE A C 1
ATOM 1723 O O . ILE A 1 209 ? 20.678 65.068 10.244 1.00 19.37 203 ILE A O 1
ATOM 1728 N N . HIS A 1 210 ? 21.042 63.787 12.062 1.00 19.81 204 HIS A N 1
ATOM 1729 C CA . HIS A 1 210 ? 21.829 62.798 11.324 1.00 22.68 204 HIS A CA 1
ATOM 1730 C C . HIS A 1 210 ? 21.061 62.304 10.077 1.00 20.65 204 HIS A C 1
ATOM 1731 O O . HIS A 1 210 ? 21.573 62.347 8.958 1.00 20.39 204 HIS A O 1
ATOM 1738 N N . GLU A 1 211 ? 19.836 61.832 10.279 1.00 20.91 205 GLU A N 1
ATOM 1739 C CA A GLU A 1 211 ? 19.020 61.331 9.168 0.40 21.44 205 GLU A CA 1
ATOM 1740 C CA B GLU A 1 211 ? 19.003 61.333 9.176 0.60 21.77 205 GLU A CA 1
ATOM 1741 C C . GLU A 1 211 ? 18.807 62.383 8.069 1.00 21.14 205 GLU A C 1
ATOM 1742 O O . GLU A 1 211 ? 18.948 62.082 6.875 1.00 21.39 205 GLU A O 1
ATOM 1753 N N . LEU A 1 212 ? 18.446 63.613 8.467 1.00 20.68 206 LEU A N 1
ATOM 1754 C CA . LEU A 1 212 ? 18.255 64.705 7.511 1.00 20.40 206 LEU A CA 1
ATOM 1755 C C . LEU A 1 212 ? 19.542 64.983 6.724 1.00 22.66 206 LEU A C 1
ATOM 1756 O O . LEU A 1 212 ? 19.539 65.055 5.482 1.00 20.42 206 LEU A O 1
ATOM 1761 N N . VAL A 1 213 ? 20.632 65.135 7.445 1.00 19.62 207 VAL A N 1
ATOM 1762 C CA . VAL A 1 213 ? 21.889 65.540 6.798 1.00 20.54 207 VAL A CA 1
ATOM 1763 C C . VAL A 1 213 ? 22.433 64.430 5.902 1.00 20.97 207 VAL A C 1
ATOM 1764 O O . VAL A 1 213 ? 22.667 64.656 4.709 1.00 19.79 207 VAL A O 1
ATOM 1768 N N . PHE A 1 214 ? 22.601 63.231 6.451 1.00 20.12 208 PHE A N 1
ATOM 1769 C CA . PHE A 1 214 ? 23.104 62.128 5.628 1.00 21.00 208 PHE A CA 1
ATOM 1770 C C . PHE A 1 214 ? 22.164 61.765 4.477 1.00 22.63 208 PHE A C 1
ATOM 1771 O O . PHE A 1 214 ? 22.620 61.475 3.374 1.00 23.66 208 PHE A O 1
ATOM 1779 N N . GLY A 1 215 ? 20.864 61.822 4.732 1.00 21.38 209 GLY A N 1
ATOM 1780 C CA . GLY A 1 215 ? 19.886 61.592 3.670 1.00 23.99 209 GLY A CA 1
ATOM 1781 C C . GLY A 1 215 ? 20.036 62.582 2.523 1.00 22.05 209 GLY A C 1
ATOM 1782 O O . GLY A 1 215 ? 20.001 62.188 1.345 1.00 22.66 209 GLY A O 1
ATOM 1783 N N . SER A 1 216 ? 20.186 63.864 2.858 1.00 20.99 210 SER A N 1
ATOM 1784 C CA . SER A 1 216 ? 20.241 64.933 1.835 1.00 20.76 210 SER A CA 1
ATOM 1785 C C . SER A 1 216 ? 21.516 64.817 0.980 1.00 20.74 210 SER A C 1
ATOM 1786 O O . SER A 1 216 ? 21.486 64.958 -0.246 1.00 20.98 210 SER A O 1
ATOM 1789 N N . VAL A 1 217 ? 22.629 64.534 1.648 1.00 20.46 211 VAL A N 1
ATOM 1790 C CA . VAL A 1 217 ? 23.898 64.356 0.925 1.00 20.50 211 VAL A CA 1
ATOM 1791 C C . VAL A 1 217 ? 23.856 63.104 0.030 1.00 22.43 211 VAL A C 1
ATOM 1792 O O . VAL A 1 217 ? 24.359 63.109 -1.104 1.00 22.87 211 VAL A O 1
ATOM 1796 N N . ARG A 1 218 ? 23.233 62.033 0.521 1.00 22.76 212 ARG A N 1
ATOM 1797 C CA . ARG A 1 218 ? 23.103 60.822 -0.293 1.00 24.71 212 ARG A CA 1
ATOM 1798 C C . ARG A 1 218 ? 22.267 61.078 -1.535 1.00 28.18 212 ARG A C 1
ATOM 1799 O O . ARG A 1 218 ? 22.579 60.565 -2.605 1.00 30.70 212 ARG A O 1
ATOM 1807 N N . ARG A 1 219 ? 21.224 61.900 -1.402 1.00 25.27 213 ARG A N 1
ATOM 1808 C CA . ARG A 1 219 ? 20.434 62.265 -2.571 1.00 28.95 213 ARG A CA 1
ATOM 1809 C C . ARG A 1 219 ? 21.272 63.051 -3.570 1.00 28.26 213 ARG A C 1
ATOM 1810 O O . ARG A 1 219 ? 21.215 62.814 -4.783 1.00 27.19 213 ARG A O 1
ATOM 1818 N N . LEU A 1 220 ? 22.087 63.967 -3.059 1.00 25.42 214 LEU A N 1
ATOM 1819 C CA . LEU A 1 220 ? 23.003 64.704 -3.886 1.00 27.28 214 LEU A CA 1
ATOM 1820 C C . LEU A 1 220 ? 24.007 63.798 -4.599 1.00 26.63 214 LEU A C 1
ATOM 1821 O O . LEU A 1 220 ? 24.316 64.023 -5.764 1.00 29.53 214 LEU A O 1
ATOM 1826 N N . ALA A 1 221 ? 24.484 62.762 -3.905 1.00 25.75 215 ALA A N 1
ATOM 1827 C CA . ALA A 1 221 ? 25.481 61.836 -4.434 1.00 29.43 215 ALA A CA 1
ATOM 1828 C C . ALA A 1 221 ? 24.993 60.989 -5.622 1.00 31.77 215 ALA A C 1
ATOM 1829 O O . ALA A 1 221 ? 25.805 60.345 -6.277 1.00 29.39 215 ALA A O 1
ATOM 1831 N N . VAL A 1 222 ? 23.688 60.987 -5.893 1.00 30.15 216 VAL A N 1
ATOM 1832 C CA . VAL A 1 222 ? 23.157 60.335 -7.108 1.00 31.55 216 VAL A CA 1
ATOM 1833 C C . VAL A 1 222 ? 23.728 61.035 -8.352 1.00 34.49 216 VAL A C 1
ATOM 1834 O O . VAL A 1 222 ? 24.162 60.379 -9.311 1.00 36.23 216 VAL A O 1
ATOM 1838 N N . ARG A 1 223 ? 23.754 62.367 -8.320 1.00 32.06 217 ARG A N 1
ATOM 1839 C CA . ARG A 1 223 ? 24.339 63.139 -9.418 1.00 32.62 217 ARG A CA 1
ATOM 1840 C C . ARG A 1 223 ? 25.815 63.481 -9.245 1.00 32.33 217 ARG A C 1
ATOM 1841 O O . ARG A 1 223 ? 26.490 63.796 -10.217 1.00 31.76 217 ARG A O 1
ATOM 1849 N N A GLU A 1 224 ? 26.306 63.478 -8.007 0.50 30.03 218 GLU A N 1
ATOM 1850 N N B GLU A 1 224 ? 26.311 63.366 -8.020 0.50 28.99 218 GLU A N 1
ATOM 1851 C CA A GLU A 1 224 ? 27.747 63.634 -7.773 0.50 30.12 218 GLU A CA 1
ATOM 1852 C CA B GLU A 1 224 ? 27.701 63.678 -7.750 0.50 29.41 218 GLU A CA 1
ATOM 1853 C C A GLU A 1 224 ? 28.287 62.467 -6.959 0.50 30.92 218 GLU A C 1
ATOM 1854 C C B GLU A 1 224 ? 28.355 62.516 -6.972 0.50 30.46 218 GLU A C 1
ATOM 1855 O O A GLU A 1 224 ? 28.452 62.564 -5.741 0.50 25.33 218 GLU A O 1
ATOM 1856 O O B GLU A 1 224 ? 28.665 62.665 -5.789 0.50 27.37 218 GLU A O 1
ATOM 1867 N N . PRO A 1 225 ? 28.561 61.347 -7.639 1.00 31.48 219 PRO A N 1
ATOM 1868 C CA . PRO A 1 225 ? 29.013 60.106 -6.982 1.00 30.99 219 PRO A CA 1
ATOM 1869 C C . PRO A 1 225 ? 30.369 60.196 -6.285 1.00 26.57 219 PRO A C 1
ATOM 1870 O O . PRO A 1 225 ? 30.671 59.361 -5.438 1.00 28.99 219 PRO A O 1
ATOM 1874 N N . ARG A 1 226 ? 31.182 61.174 -6.655 1.00 29.82 220 ARG A N 1
ATOM 1875 C CA . ARG A 1 226 ? 32.501 61.338 -6.042 1.00 28.04 220 ARG A CA 1
ATOM 1876 C C . ARG A 1 226 ? 32.494 61.708 -4.539 1.00 26.24 220 ARG A C 1
ATOM 1877 O O . ARG A 1 226 ? 33.507 61.510 -3.842 1.00 30.64 220 ARG A O 1
ATOM 1885 N N . ILE A 1 227 ? 31.372 62.213 -4.025 1.00 27.62 221 ILE A N 1
ATOM 1886 C CA . ILE A 1 227 ? 31.292 62.491 -2.591 1.00 29.03 221 ILE A CA 1
ATOM 1887 C C . ILE A 1 227 ? 30.894 61.292 -1.742 1.00 25.62 221 ILE A C 1
ATOM 1888 O O . ILE A 1 227 ? 30.928 61.365 -0.519 1.00 26.31 221 ILE A O 1
ATOM 1893 N N . LEU A 1 228 ? 30.512 60.194 -2.384 1.00 24.92 222 LEU A N 1
ATOM 1894 C CA . LEU A 1 228 ? 30.046 59.014 -1.654 1.00 24.30 222 LEU A CA 1
ATOM 1895 C C . LEU A 1 228 ? 31.119 58.283 -0.809 1.00 23.49 222 LEU A C 1
ATOM 1896 O O . LEU A 1 228 ? 30.852 57.968 0.357 1.00 26.07 222 LEU A O 1
ATOM 1901 N N . PRO A 1 229 ? 32.316 58.027 -1.364 1.00 29.49 223 PRO A N 1
ATOM 1902 C CA . PRO A 1 229 ? 33.264 57.331 -0.472 1.00 24.86 223 PRO A CA 1
ATOM 1903 C C . PRO A 1 229 ? 33.519 58.063 0.873 1.00 25.25 223 PRO A C 1
ATOM 1904 O O . PRO A 1 229 ? 33.433 57.422 1.925 1.00 23.96 223 PRO A O 1
ATOM 1908 N N . PRO A 1 230 ? 33.810 59.385 0.858 1.00 27.67 224 PRO A N 1
ATOM 1909 C CA . PRO A 1 230 ? 34.056 59.978 2.186 1.00 24.82 224 PRO A CA 1
ATOM 1910 C C . PRO A 1 230 ? 32.793 60.091 3.031 1.00 22.29 224 PRO A C 1
ATOM 1911 O O . PRO A 1 230 ? 32.855 60.001 4.267 1.00 21.33 224 PRO A O 1
ATOM 1915 N N . LEU A 1 231 ? 31.633 60.270 2.392 1.00 21.56 225 LEU A N 1
ATOM 1916 C CA . LEU A 1 231 ? 30.397 60.271 3.138 1.00 22.57 225 LEU A CA 1
ATOM 1917 C C . LEU A 1 231 ? 30.195 58.929 3.862 1.00 24.42 225 LEU A C 1
ATOM 1918 O O . LEU A 1 231 ? 29.852 58.900 5.054 1.00 22.08 225 LEU A O 1
ATOM 1923 N N . ASN A 1 232 ? 30.401 57.828 3.138 1.00 24.13 226 ASN A N 1
ATOM 1924 C CA . ASN A 1 232 ? 30.266 56.490 3.710 1.00 25.95 226 ASN A CA 1
ATOM 1925 C C . ASN A 1 232 ? 31.231 56.281 4.874 1.00 24.07 226 ASN A C 1
ATOM 1926 O O . ASN A 1 232 ? 30.828 55.762 5.908 1.00 23.27 226 ASN A O 1
ATOM 1931 N N . MET A 1 233 ? 32.479 56.725 4.716 1.00 24.53 227 MET A N 1
ATOM 1932 C CA . MET A 1 233 ? 33.464 56.581 5.792 1.00 24.23 227 MET A CA 1
ATOM 1933 C C . MET A 1 233 ? 33.091 57.395 7.031 1.00 22.21 227 MET A C 1
ATOM 1934 O O . MET A 1 233 ? 33.196 56.913 8.162 1.00 24.53 227 MET A O 1
ATOM 1939 N N . LEU A 1 234 ? 32.629 58.622 6.813 1.00 23.54 228 LEU A N 1
ATOM 1940 C CA . LEU A 1 234 ? 32.205 59.464 7.914 1.00 22.15 228 LEU A CA 1
ATOM 1941 C C . LEU A 1 234 ? 31.039 58.813 8.660 1.00 21.82 228 LEU A C 1
ATOM 1942 O O . LEU A 1 234 ? 31.040 58.754 9.895 1.00 21.37 228 LEU A O 1
ATOM 1947 N N . GLU A 1 235 ? 30.041 58.333 7.923 1.00 21.91 229 GLU A N 1
ATOM 1948 C CA . GLU A 1 235 ? 28.863 57.719 8.588 1.00 23.24 229 GLU A CA 1
ATOM 1949 C C . GLU A 1 235 ? 29.245 56.456 9.379 1.00 22.74 229 GLU A C 1
ATOM 1950 O O . GLU A 1 235 ? 28.750 56.236 10.494 1.00 24.27 229 GLU A O 1
ATOM 1956 N N . GLU A 1 236 ? 30.197 55.679 8.851 1.00 25.60 230 GLU A N 1
ATOM 1957 C CA . GLU A 1 236 ? 30.712 54.498 9.541 1.00 26.06 230 GLU A CA 1
ATOM 1958 C C . GLU A 1 236 ? 31.436 54.888 10.819 1.00 27.61 230 GLU A C 1
ATOM 1959 O O . GLU A 1 236 ? 31.235 54.271 11.858 1.00 25.93 230 GLU A O 1
ATOM 1965 N N . TYR A 1 237 ? 32.291 55.910 10.728 1.00 22.66 231 TYR A N 1
ATOM 1966 C CA . TYR A 1 237 ? 32.947 56.452 11.921 1.00 22.13 231 TYR A CA 1
ATOM 1967 C C . TYR A 1 237 ? 31.902 56.869 12.989 1.00 22.39 231 TYR A C 1
ATOM 1968 O O . TYR A 1 237 ? 31.972 56.461 14.155 1.00 21.96 231 TYR A O 1
ATOM 1977 N N . ILE A 1 238 ? 30.927 57.670 12.589 1.00 21.37 232 ILE A N 1
ATOM 1978 C CA . ILE A 1 238 ? 29.857 58.040 13.499 1.00 23.76 232 ILE A CA 1
ATOM 1979 C C . ILE A 1 238 ? 29.118 56.840 14.116 1.00 26.11 232 ILE A C 1
ATOM 1980 O O . ILE A 1 238 ? 28.997 56.762 15.342 1.00 29.06 232 ILE A O 1
ATOM 1985 N N . ARG A 1 239 ? 28.653 55.898 13.292 1.00 26.54 233 ARG A N 1
ATOM 1986 C CA A ARG A 1 239 ? 27.961 54.730 13.825 0.50 29.19 233 ARG A CA 1
ATOM 1987 C CA B ARG A 1 239 ? 27.986 54.678 13.792 0.50 29.75 233 ARG A CA 1
ATOM 1988 C C . ARG A 1 239 ? 28.842 53.931 14.808 1.00 31.25 233 ARG A C 1
ATOM 1989 O O . ARG A 1 239 ? 28.340 53.427 15.820 1.00 28.77 233 ARG A O 1
ATOM 2004 N N . SER A 1 240 ? 30.151 53.874 14.545 1.00 27.88 234 SER A N 1
ATOM 2005 C CA . SER A 1 240 ? 31.097 53.152 15.424 1.00 30.01 234 SER A CA 1
ATOM 2006 C C . SER A 1 240 ? 31.191 53.717 16.847 1.00 30.60 234 SER A C 1
ATOM 2007 O O . SER A 1 240 ? 31.646 53.023 17.764 1.00 32.39 234 SER A O 1
ATOM 2010 N N . ARG A 1 241 ? 30.782 54.970 17.037 1.00 25.69 235 ARG A N 1
ATOM 2011 C CA . ARG A 1 241 ? 30.853 55.593 18.367 1.00 26.36 235 ARG A CA 1
ATOM 2012 C C . ARG A 1 241 ? 29.655 55.257 19.240 1.00 29.96 235 ARG A C 1
ATOM 2013 O O . ARG A 1 241 ? 29.645 55.559 20.442 1.00 32.74 235 ARG A O 1
ATOM 2021 N N . GLY A 1 242 ? 28.650 54.627 18.636 1.00 29.93 236 GLY A N 1
ATOM 2022 C CA . GLY A 1 242 ? 27.487 54.138 19.380 1.00 31.25 236 GLY A CA 1
ATOM 2023 C C . GLY A 1 242 ? 26.456 55.179 19.754 1.00 31.06 236 GLY A C 1
ATOM 2024 O O . GLY A 1 242 ? 26.593 56.351 19.429 1.00 32.36 236 GLY A O 1
ATOM 2025 N N . SER A 1 243 ? 25.393 54.749 20.441 1.00 33.90 237 SER A N 1
ATOM 2026 C CA . SER A 1 243 ? 24.262 55.637 20.699 1.00 32.67 237 SER A CA 1
ATOM 2027 C C . SER A 1 243 ? 24.489 56.560 21.896 1.00 34.15 237 SER A C 1
ATOM 2028 O O . SER A 1 243 ? 23.704 57.487 22.113 1.00 39.92 237 SER A O 1
ATOM 2031 N N . LYS A 1 244 ? 25.549 56.298 22.661 1.00 34.01 238 LYS A N 1
ATOM 2032 C CA . LYS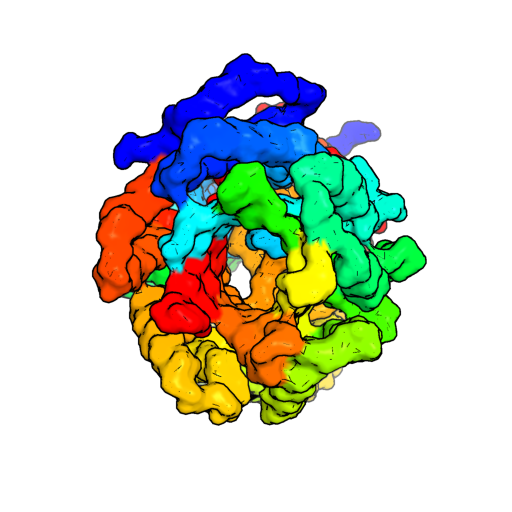 A 1 244 ? 25.917 57.124 23.806 1.00 34.75 238 LYS A CA 1
ATOM 2033 C C . LYS A 1 244 ? 27.109 58.014 23.483 1.00 31.06 238 LYS A C 1
ATOM 2034 O O . LYS A 1 244 ? 27.811 58.460 24.393 1.00 31.46 238 LYS A O 1
ATOM 2040 N N . SER A 1 245 ? 27.360 58.228 22.194 1.00 27.28 239 SER A N 1
ATOM 2041 C CA . SER A 1 245 ? 28.479 59.084 21.760 1.00 23.89 239 SER A CA 1
ATOM 2042 C C . SER A 1 245 ? 28.339 60.510 22.283 1.00 22.63 239 SER A C 1
ATOM 2043 O O . SER A 1 245 ? 27.209 61.057 22.364 1.00 21.74 239 SER A O 1
ATOM 2046 N N . THR A 1 246 ? 29.480 61.117 22.596 1.00 21.77 240 THR A N 1
ATOM 2047 C CA . THR A 1 246 ? 29.548 62.529 22.976 1.00 23.25 240 THR A CA 1
ATOM 2048 C C . THR A 1 246 ? 29.571 63.493 21.778 1.00 20.46 240 THR A C 1
ATOM 2049 O O . THR A 1 246 ? 29.464 64.711 21.956 1.00 20.86 240 THR A O 1
ATOM 2053 N N . ALA A 1 247 ? 29.661 62.944 20.567 1.00 19.18 241 ALA A N 1
ATOM 2054 C CA . ALA A 1 247 ? 29.670 63.758 19.334 1.00 20.66 241 ALA A CA 1
ATOM 2055 C C . ALA A 1 247 ? 28.373 63.551 18.604 1.00 23.16 241 ALA A C 1
ATOM 2056 O O . ALA A 1 247 ? 27.842 62.434 18.563 1.00 24.66 241 ALA A O 1
ATOM 2058 N N . SER A 1 248 ? 27.814 64.646 18.083 1.00 20.02 242 SER A N 1
ATOM 2059 C CA A SER A 1 248 ? 26.569 64.575 17.331 0.30 22.21 242 SER A CA 1
ATOM 2060 C CA B SER A 1 248 ? 26.552 64.585 17.350 0.70 21.95 242 SER A CA 1
ATOM 2061 C C . SER A 1 248 ? 26.571 65.556 16.148 1.00 19.84 242 SER A C 1
ATOM 2062 O O . SER A 1 248 ? 27.084 66.669 16.259 1.00 19.36 242 SER A O 1
ATOM 2067 N N . PRO A 1 249 ? 26.006 65.141 14.992 1.00 19.98 243 PRO A N 1
ATOM 2068 C CA . PRO A 1 249 ? 25.971 66.091 13.873 1.00 20.44 243 PRO A CA 1
ATOM 2069 C C . PRO A 1 249 ? 25.030 67.281 14.159 1.00 18.85 243 PRO A C 1
ATOM 2070 O O . PRO A 1 249 ? 23.952 67.095 14.716 1.00 18.10 243 PRO A O 1
ATOM 2074 N N . ARG A 1 250 ? 25.442 68.491 13.787 1.00 17.26 244 ARG A N 1
ATOM 2075 C CA . ARG A 1 250 ? 24.657 69.685 14.096 1.00 17.04 244 ARG A CA 1
ATOM 2076 C C . ARG A 1 250 ? 24.355 70.597 12.914 1.00 16.84 244 ARG A C 1
ATOM 2077 O O . ARG A 1 250 ? 23.356 71.320 12.959 1.00 19.18 244 ARG A O 1
ATOM 2085 N N . LEU A 1 251 ? 25.232 70.640 11.916 1.00 17.48 245 LEU A N 1
ATOM 2086 C CA . LEU A 1 251 ? 24.978 71.521 10.749 1.00 18.24 245 LEU A CA 1
ATOM 2087 C C . LEU A 1 251 ? 25.815 71.058 9.545 1.00 16.64 245 LEU A C 1
ATOM 2088 O O . LEU A 1 251 ? 26.663 70.136 9.670 1.00 16.78 245 LEU A O 1
ATOM 2093 N N . VAL A 1 252 ? 25.576 71.704 8.400 1.00 16.59 246 VAL A N 1
ATOM 2094 C CA A VAL A 1 252 ? 26.351 71.445 7.175 0.50 16.75 246 VAL A CA 1
ATOM 2095 C CA B VAL A 1 252 ? 26.320 71.428 7.167 0.50 17.68 246 VAL A CA 1
ATOM 2096 C C . VAL A 1 252 ? 26.754 72.772 6.565 1.00 18.09 246 VAL A C 1
ATOM 2097 O O . VAL A 1 252 ? 26.106 73.798 6.795 1.00 18.54 246 VAL A O 1
ATOM 2104 N N . SER A 1 253 ? 27.836 72.775 5.802 1.00 16.39 247 SER A N 1
ATOM 2105 C CA . SER A 1 253 ? 28.129 73.959 5.021 1.00 16.22 247 SER A CA 1
ATOM 2106 C C . SER A 1 253 ? 28.523 73.513 3.617 1.00 17.82 247 SER A C 1
ATOM 2107 O O . SER A 1 253 ? 28.930 72.368 3.398 1.00 17.86 247 SER A O 1
ATOM 2110 N N . CYS A 1 254 ? 28.373 74.399 2.644 1.00 16.53 248 CYS A N 1
ATOM 2111 C CA . CYS A 1 254 ? 28.979 74.122 1.338 1.00 19.71 248 CYS A CA 1
ATOM 2112 C C . CYS A 1 254 ? 29.338 75.420 0.663 1.00 18.46 248 CYS A C 1
ATOM 2113 O O . CYS A 1 254 ? 28.748 76.474 0.955 1.00 18.83 248 CYS A O 1
ATOM 2116 N N . ASP A 1 255 ? 30.281 75.322 -0.268 1.00 17.24 249 ASP A N 1
ATOM 2117 C CA . ASP A 1 255 ? 30.656 76.462 -1.105 1.00 17.85 249 ASP A CA 1
ATOM 2118 C C . ASP A 1 255 ? 29.560 76.699 -2.114 1.00 18.42 249 ASP A C 1
ATOM 2119 O O . ASP A 1 255 ? 28.968 75.740 -2.639 1.00 19.17 249 ASP A O 1
ATOM 2124 N N . LEU A 1 256 ? 29.292 77.965 -2.397 1.00 16.94 250 LEU A N 1
ATOM 2125 C CA . LEU A 1 256 ? 28.264 78.278 -3.430 1.00 17.21 250 LEU A CA 1
ATOM 2126 C C . LEU A 1 256 ? 29.016 78.487 -4.742 1.00 17.82 250 LEU A C 1
ATOM 2127 O O . LEU A 1 256 ? 29.226 79.619 -5.195 1.00 18.71 250 LEU A O 1
ATOM 2132 N N . THR A 1 257 ? 29.441 77.370 -5.318 1.00 17.88 251 THR A N 1
ATOM 2133 C CA . THR A 1 257 ? 30.193 77.374 -6.549 1.00 18.28 251 THR A CA 1
ATOM 2134 C C . THR A 1 257 ? 29.857 76.087 -7.310 1.00 23.48 251 THR A C 1
ATOM 2135 O O . THR A 1 257 ? 29.078 75.247 -6.828 1.00 23.17 251 THR A O 1
ATOM 2139 N N . SER A 1 258 ? 30.410 75.945 -8.509 1.00 26.67 252 SER A N 1
ATOM 2140 C CA . SER A 1 258 ? 30.186 74.746 -9.316 1.00 31.00 252 SER A CA 1
ATOM 2141 C C . SER A 1 258 ? 30.303 73.467 -8.483 1.00 26.38 252 SER A C 1
ATOM 2142 O O . SER A 1 258 ? 31.254 73.313 -7.698 1.00 26.42 252 SER A O 1
ATOM 2145 N N . PRO A 1 259 ? 29.350 72.537 -8.649 1.00 29.74 253 PRO A N 1
ATOM 2146 C CA . PRO A 1 259 ? 29.374 71.253 -7.942 1.00 30.12 253 PRO A CA 1
ATOM 2147 C C . PRO A 1 259 ? 30.678 70.452 -8.165 1.00 32.56 253 PRO A C 1
ATOM 2148 O O . PRO A 1 259 ? 31.035 69.621 -7.334 1.00 35.44 253 PRO A O 1
ATOM 2152 N N . ALA A 1 260 ? 31.375 70.708 -9.263 1.00 34.77 254 ALA A N 1
ATOM 2153 C CA . ALA A 1 260 ? 32.651 70.041 -9.515 1.00 39.54 254 ALA A CA 1
ATOM 2154 C C . ALA A 1 260 ? 33.690 70.404 -8.454 1.00 39.70 254 ALA A C 1
ATOM 2155 O O . ALA A 1 260 ? 34.561 69.590 -8.127 1.00 42.01 254 ALA A O 1
ATOM 2157 N N . LYS A 1 261 ? 33.573 71.619 -7.912 1.00 34.74 255 LYS A N 1
ATOM 2158 C CA . LYS A 1 261 ? 34.573 72.217 -7.035 1.00 37.41 255 LYS A CA 1
ATOM 2159 C C . LYS A 1 261 ? 34.106 72.409 -5.582 1.00 32.57 255 LYS A C 1
ATOM 2160 O O . LYS A 1 261 ? 34.942 72.574 -4.674 1.00 31.64 255 LYS A O 1
ATOM 2166 N N . SER A 1 262 ? 32.794 72.400 -5.353 1.00 23.09 256 SER A N 1
ATOM 2167 C CA A SER A 1 262 ? 32.275 72.772 -4.030 0.70 21.75 256 SER A CA 1
ATOM 2168 C CA B SER A 1 262 ? 32.248 72.756 -4.040 0.30 22.43 256 SER A CA 1
ATOM 2169 C C . SER A 1 262 ? 32.643 71.742 -2.970 1.00 20.82 256 SER A C 1
ATOM 2170 O O . SER A 1 262 ? 32.604 70.530 -3.218 1.00 26.21 256 SER A O 1
ATOM 2175 N N . ARG A 1 263 ? 33.023 72.225 -1.786 1.00 19.51 257 ARG A N 1
ATOM 2176 C CA . ARG A 1 263 ? 33.259 71.314 -0.666 1.00 20.45 257 ARG A CA 1
ATOM 2177 C C . ARG A 1 263 ? 32.063 71.314 0.298 1.00 20.00 257 ARG A C 1
ATOM 2178 O O . ARG A 1 263 ? 31.726 72.360 0.869 1.00 19.70 257 ARG A O 1
ATOM 2186 N N . ILE A 1 264 ? 31.471 70.144 0.499 1.00 17.98 258 ILE A N 1
ATOM 2187 C CA . ILE A 1 264 ? 30.489 69.958 1.595 1.00 17.78 258 ILE A CA 1
ATOM 2188 C C . ILE A 1 264 ? 31.238 69.620 2.895 1.00 17.62 258 ILE A C 1
ATOM 2189 O O . ILE A 1 264 ? 32.128 68.748 2.901 1.00 18.12 258 ILE A O 1
ATOM 2194 N N . LYS A 1 265 ? 30.873 70.300 3.981 1.00 17.21 259 LYS A N 1
ATOM 2195 C CA . LYS A 1 265 ? 31.384 69.973 5.303 1.00 17.10 259 LYS A CA 1
ATOM 2196 C C . LYS A 1 265 ? 30.250 69.585 6.225 1.00 17.08 259 LYS A C 1
ATOM 2197 O O . LYS A 1 265 ? 29.199 70.246 6.244 1.00 17.75 259 LYS A O 1
ATOM 2203 N N . ILE A 1 266 ? 30.451 68.499 6.965 1.00 17.32 260 ILE A N 1
ATOM 2204 C CA . ILE A 1 266 ? 29.477 68.097 7.969 1.00 17.35 260 ILE A CA 1
ATOM 2205 C C . ILE A 1 266 ? 30.099 68.321 9.362 1.00 17.13 260 ILE A C 1
ATOM 2206 O O . ILE A 1 266 ? 31.205 67.886 9.615 1.00 17.24 260 ILE A O 1
ATOM 2211 N N . TYR A 1 267 ? 29.356 68.962 10.257 1.00 16.89 261 TYR A N 1
ATOM 2212 C CA . TYR A 1 267 ? 29.883 69.455 11.543 1.00 16.82 261 TYR A CA 1
ATOM 2213 C C . TYR A 1 267 ? 29.379 68.602 12.693 1.00 17.59 261 TYR A C 1
ATOM 2214 O O . TYR A 1 267 ? 28.163 68.372 12.805 1.00 19.14 261 TYR A O 1
ATOM 2223 N N . LEU A 1 268 ? 30.318 68.140 13.531 1.00 17.00 262 LEU A N 1
ATOM 2224 C CA . LEU A 1 268 ? 29.976 67.380 14.735 1.00 17.25 262 LEU A CA 1
ATOM 2225 C C . LEU A 1 268 ? 30.280 68.206 15.969 1.00 18.80 262 LEU A C 1
ATOM 2226 O O . LEU A 1 268 ? 31.376 68.690 16.128 1.00 18.09 262 LEU A O 1
ATOM 2231 N N . LEU A 1 269 ? 29.287 68.376 16.825 1.00 17.06 263 LEU A N 1
ATOM 2232 C CA . LEU A 1 269 ? 29.507 68.921 18.154 1.00 16.99 263 LEU A CA 1
ATOM 2233 C C . LEU A 1 269 ? 30.129 67.797 18.979 1.00 19.02 263 LEU A C 1
ATOM 2234 O O . LEU A 1 269 ? 29.659 66.664 18.938 1.00 21.77 263 LEU A O 1
ATOM 2239 N N . GLU A 1 270 ? 31.192 68.116 19.711 1.00 17.33 264 GLU A N 1
ATOM 2240 C CA . GLU A 1 270 ? 31.857 67.154 20.560 1.00 17.71 264 GLU A CA 1
ATOM 2241 C C . GLU A 1 270 ? 31.863 67.662 22.009 1.00 17.76 264 GLU A C 1
ATOM 2242 O O . GLU A 1 270 ? 32.638 68.541 22.383 1.00 17.59 264 GLU A O 1
ATOM 2248 N N . GLN A 1 271 ? 30.966 67.102 22.818 1.00 18.04 265 GLN A N 1
ATOM 2249 C CA . GLN A 1 271 ? 30.810 67.575 24.189 1.00 18.15 265 GLN A CA 1
ATOM 2250 C C . GLN A 1 271 ? 31.926 67.164 25.162 1.00 19.97 265 GLN A C 1
ATOM 2251 O O . GLN A 1 271 ? 32.052 67.754 26.238 1.00 19.32 265 GLN A O 1
ATOM 2257 N N . MET A 1 272 ? 32.749 66.181 24.781 1.00 18.69 266 MET A N 1
ATOM 2258 C CA . MET A 1 272 ? 33.936 65.869 25.581 1.00 19.23 266 MET A CA 1
ATOM 2259 C C . MET A 1 272 ? 35.098 66.748 25.143 1.00 18.72 266 MET A C 1
ATOM 2260 O O . MET A 1 272 ? 35.635 66.592 24.035 1.00 21.23 266 MET A O 1
ATOM 2265 N N . VAL A 1 273 ? 35.512 67.661 26.017 1.00 18.69 267 VAL A N 1
ATOM 2266 C CA . VAL A 1 273 ? 36.668 68.502 25.729 1.00 18.53 267 VAL A CA 1
ATOM 2267 C C . VAL A 1 273 ? 37.894 67.750 26.260 1.00 21.25 267 VAL A C 1
ATOM 2268 O O . VAL A 1 273 ? 38.156 67.732 27.472 1.00 19.33 267 VAL A O 1
ATOM 2272 N N . SER A 1 274 ? 38.604 67.071 25.366 1.00 20.11 268 SER A N 1
ATOM 2273 C CA . SER A 1 274 ? 39.808 66.346 25.777 1.00 20.29 268 SER A CA 1
ATOM 2274 C C . SER A 1 274 ? 40.724 66.217 24.566 1.00 21.50 268 SER A C 1
ATOM 2275 O O . SER A 1 274 ? 40.257 66.238 23.420 1.00 19.39 268 SER A O 1
ATOM 2278 N N . LEU A 1 275 ? 42.025 66.089 24.810 1.00 23.09 269 LEU A N 1
ATOM 2279 C CA . LEU A 1 275 ? 42.936 65.837 23.691 1.00 21.23 269 LEU A CA 1
ATOM 2280 C C . LEU A 1 275 ? 42.573 64.505 23.005 1.00 20.35 269 LEU A C 1
ATOM 2281 O O . LEU A 1 275 ? 42.564 64.411 21.775 1.00 20.21 269 LEU A O 1
ATOM 2286 N N . GLU A 1 276 ? 42.222 63.496 23.803 1.00 20.74 270 GLU A N 1
ATOM 2287 C CA . GLU A 1 276 ? 41.836 62.201 23.249 1.00 21.06 270 GLU A CA 1
ATOM 2288 C C . GLU A 1 276 ? 40.643 62.336 22.286 1.00 21.04 270 GLU A C 1
ATOM 2289 O O . GLU A 1 276 ? 40.597 61.709 21.212 1.00 20.72 270 GLU A O 1
ATOM 2295 N N . ALA A 1 277 ? 39.667 63.142 22.676 1.00 20.14 271 ALA A N 1
ATOM 2296 C CA . ALA A 1 277 ? 38.519 63.344 21.793 1.00 19.74 271 ALA A CA 1
ATOM 2297 C C . ALA A 1 277 ? 38.902 64.061 20.496 1.00 19.39 271 ALA A C 1
ATOM 2298 O O . ALA A 1 277 ? 38.406 63.711 19.402 1.00 19.37 271 ALA A O 1
ATOM 2300 N N . MET A 1 278 ? 39.772 65.062 20.620 1.00 19.21 272 MET A N 1
ATOM 2301 C CA A MET A 1 278 ? 40.181 65.783 19.452 0.70 18.94 272 MET A CA 1
ATOM 2302 C CA B MET A 1 278 ? 40.269 65.812 19.478 0.30 19.80 272 MET A CA 1
ATOM 2303 C C . MET A 1 278 ? 41.026 64.893 18.525 1.00 22.41 272 MET A C 1
ATOM 2304 O O . MET A 1 278 ? 40.829 64.921 17.307 1.00 20.37 272 MET A O 1
ATOM 2313 N N . GLU A 1 279 ? 41.916 64.076 19.092 1.00 19.90 273 GLU A N 1
ATOM 2314 C CA . GLU A 1 279 ? 42.663 63.116 18.264 1.00 20.41 273 GLU A CA 1
ATOM 2315 C C . GLU A 1 279 ? 41.762 62.098 17.549 1.00 21.62 273 GLU A C 1
ATOM 2316 O O . GLU A 1 279 ? 42.004 61.754 16.386 1.00 20.73 273 GLU A O 1
ATOM 2322 N N . ASP A 1 280 ? 40.754 61.591 18.251 1.00 20.57 274 ASP A N 1
ATOM 2323 C CA . ASP A 1 280 ? 39.813 60.641 17.660 1.00 20.76 274 ASP A CA 1
ATOM 2324 C C . ASP A 1 280 ? 39.067 61.222 16.448 1.00 20.33 274 ASP A C 1
ATOM 2325 O O . ASP A 1 280 ? 38.906 60.544 15.424 1.00 22.93 274 ASP A O 1
ATOM 2330 N N . LEU A 1 281 ? 38.643 62.475 16.570 1.00 19.72 275 LEU A N 1
ATOM 2331 C CA . LEU A 1 281 ? 38.057 63.195 15.440 1.00 19.31 275 LEU A CA 1
ATOM 2332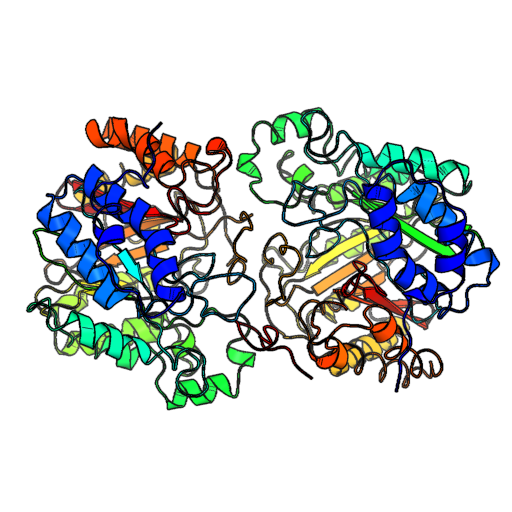 C C . LEU A 1 281 ? 39.046 63.375 14.297 1.00 20.00 275 LEU A C 1
ATOM 2333 O O . LEU A 1 281 ? 38.719 63.076 13.142 1.00 20.13 275 LEU A O 1
ATOM 2338 N N . TRP A 1 282 ? 40.266 63.804 14.641 1.00 19.48 276 TRP A N 1
ATOM 2339 C CA . TRP A 1 282 ? 41.294 64.073 13.641 1.00 19.92 276 TRP A CA 1
ATOM 2340 C C . TRP A 1 282 ? 41.627 62.831 12.797 1.00 20.24 276 TRP A C 1
ATOM 2341 O O . TRP A 1 282 ? 41.819 62.949 11.591 1.00 20.31 276 TRP A O 1
ATOM 2352 N N . THR A 1 283 ? 41.669 61.657 13.438 1.00 20.73 277 THR A N 1
ATOM 2353 C CA . THR A 1 283 ? 42.016 60.436 12.746 1.00 21.41 277 THR A CA 1
ATOM 2354 C C . THR A 1 283 ? 40.780 59.608 12.340 1.00 21.53 277 THR A C 1
ATOM 2355 O O . THR A 1 283 ? 40.921 58.485 11.846 1.00 22.17 277 THR A O 1
ATOM 2359 N N . LEU A 1 284 ? 39.590 60.154 12.551 1.00 21.00 278 LEU A N 1
ATOM 2360 C CA . LEU A 1 284 ? 38.348 59.349 12.435 1.00 22.82 278 LEU A CA 1
ATOM 2361 C C . LEU A 1 284 ? 38.515 57.956 13.045 1.00 22.48 278 LEU A C 1
ATOM 2362 O O . LEU A 1 284 ? 38.333 56.916 12.374 1.00 22.79 278 LEU A O 1
ATOM 2367 N N . GLY A 1 285 ? 38.839 57.929 14.338 1.00 22.88 279 GLY A N 1
ATOM 2368 C CA . GLY A 1 285 ? 38.939 56.659 15.061 1.00 25.15 279 GLY A CA 1
ATOM 2369 C C . GLY A 1 285 ? 40.011 55.717 14.543 1.00 27.22 279 GLY A C 1
ATOM 2370 O O . GLY A 1 285 ? 39.845 54.497 14.627 1.00 25.43 279 GLY A O 1
ATOM 2371 N N . GLY A 1 286 ? 41.108 56.279 14.032 1.00 27.07 280 GLY A N 1
ATOM 2372 C CA . GLY A 1 286 ? 42.226 55.497 13.478 1.00 28.21 280 GLY A CA 1
ATOM 2373 C C . GLY A 1 286 ? 42.088 55.094 12.009 1.00 28.57 280 GLY A C 1
ATOM 2374 O O . GLY A 1 286 ? 42.933 54.355 11.498 1.00 33.38 280 GLY A O 1
ATOM 2375 N N . ARG A 1 287 ? 41.031 55.557 11.340 1.00 27.55 281 ARG A N 1
ATOM 2376 C CA . ARG A 1 287 ? 40.840 55.340 9.887 1.00 26.89 281 ARG A CA 1
ATOM 2377 C C . ARG A 1 287 ? 41.765 56.188 9.015 1.00 35.22 281 ARG A C 1
ATOM 2378 O O . ARG A 1 287 ? 42.164 55.768 7.924 1.00 34.35 281 ARG A O 1
ATOM 2386 N N . ARG A 1 288 ? 42.102 57.375 9.515 1.00 34.29 282 ARG A N 1
ATOM 2387 C CA A ARG A 1 288 ? 42.913 58.346 8.775 0.50 36.87 282 ARG A CA 1
ATOM 2388 C CA B ARG A 1 288 ? 42.925 58.313 8.784 0.50 35.76 282 ARG A CA 1
ATOM 2389 C C . ARG A 1 288 ? 44.281 58.427 9.462 1.00 37.22 282 ARG A C 1
ATOM 2390 O O . ARG A 1 288 ? 44.444 59.165 10.429 1.00 40.83 282 ARG A O 1
ATOM 2405 N N . ARG A 1 289 ? 45.250 57.672 8.928 1.00 36.48 283 ARG A N 1
ATOM 2406 C CA . ARG A 1 289 ? 46.524 57.327 9.580 1.00 39.83 283 ARG A CA 1
ATOM 2407 C C . ARG A 1 289 ? 47.790 57.620 8.735 1.00 36.01 283 ARG A C 1
ATOM 2408 O O . ARG A 1 289 ? 48.907 57.233 9.104 1.00 37.30 283 ARG A O 1
ATOM 2416 N N . ASP A 1 290 ? 47.605 58.271 7.596 1.00 33.37 284 ASP A N 1
ATOM 2417 C CA . ASP A 1 290 ? 48.714 58.547 6.643 1.00 33.98 284 ASP A CA 1
ATOM 2418 C C . ASP A 1 290 ? 49.750 59.525 7.238 1.00 31.38 284 ASP A C 1
ATOM 2419 O O . ASP A 1 290 ? 49.467 60.255 8.202 1.00 30.13 284 ASP A O 1
ATOM 2424 N N . ALA A 1 291 ? 50.941 59.578 6.657 1.00 26.36 285 ALA A N 1
ATOM 2425 C CA . ALA A 1 291 ? 51.981 60.480 7.156 1.00 26.99 285 ALA A CA 1
ATOM 2426 C C . ALA A 1 291 ? 51.558 61.941 7.358 1.00 24.80 285 ALA A C 1
ATOM 2427 O O . ALA A 1 291 ? 51.907 62.562 8.366 1.00 25.19 285 ALA A O 1
ATOM 2429 N N . SER A 1 292 ? 50.816 62.500 6.412 1.00 24.36 286 SER A N 1
ATOM 2430 C CA . SER A 1 292 ? 50.491 63.904 6.493 1.00 23.58 286 SER A CA 1
ATOM 2431 C C . SER A 1 292 ? 49.511 64.150 7.638 1.00 27.46 286 SER A C 1
ATOM 2432 O O . SER A 1 292 ? 49.644 65.112 8.395 1.00 22.43 286 SER A O 1
ATOM 2435 N N . THR A 1 293 ? 48.528 63.261 7.774 1.00 25.79 287 THR A N 1
ATOM 2436 C CA . THR A 1 293 ? 47.615 63.329 8.906 1.00 24.33 287 THR A CA 1
ATOM 2437 C C . THR A 1 293 ? 48.369 63.295 10.256 1.00 24.60 287 THR A C 1
ATOM 2438 O O . THR A 1 293 ? 48.050 64.074 11.150 1.00 26.47 287 THR A O 1
ATOM 2442 N N . LEU A 1 294 ? 49.344 62.393 10.397 1.00 23.20 288 LEU A N 1
ATOM 2443 C CA . LEU A 1 294 ? 50.109 62.252 11.638 1.00 23.49 288 LEU A CA 1
ATOM 2444 C C . LEU A 1 294 ? 50.987 63.463 11.882 1.00 23.89 288 LEU A C 1
ATOM 2445 O O . LEU A 1 294 ? 51.190 63.881 13.031 1.00 24.71 288 LEU A O 1
ATOM 2450 N N . GLU A 1 295 ? 51.498 64.053 10.805 1.00 23.43 289 GLU A N 1
ATOM 2451 C CA . GLU A 1 295 ? 52.220 65.329 10.946 1.00 23.27 289 GLU A CA 1
ATOM 2452 C C . GLU A 1 295 ? 51.301 66.453 11.485 1.00 24.75 289 GLU A C 1
ATOM 2453 O O . GLU A 1 295 ? 51.662 67.222 12.404 1.00 24.11 289 GLU A O 1
ATOM 2459 N N . GLY A 1 296 ? 50.108 66.551 10.907 1.00 21.84 290 GLY A N 1
ATOM 2460 C CA . GLY A 1 296 ? 49.083 67.494 11.355 1.00 21.04 290 GLY A CA 1
ATOM 2461 C C . GLY A 1 296 ? 48.720 67.218 12.804 1.00 20.91 290 GLY A C 1
ATOM 2462 O O . GLY A 1 296 ? 48.496 68.147 13.565 1.00 20.51 290 GLY A O 1
ATOM 2463 N N . LEU A 1 297 ? 48.651 65.938 13.185 1.00 21.31 291 LEU A N 1
ATOM 2464 C CA . LEU A 1 297 ? 48.298 65.591 14.575 1.00 22.32 291 LEU A CA 1
ATOM 2465 C C . LEU A 1 297 ? 49.315 66.142 15.590 1.00 21.50 291 LEU A C 1
ATOM 2466 O O . LEU A 1 297 ? 48.942 66.551 16.698 1.00 21.62 291 LEU A O 1
ATOM 2471 N N . SER A 1 298 ? 50.583 66.197 15.215 1.00 22.01 292 SER A N 1
ATOM 2472 C CA . SER A 1 298 ? 51.559 66.759 16.142 1.00 22.28 292 SER A CA 1
ATOM 2473 C C . SER A 1 298 ? 51.308 68.249 16.397 1.00 25.53 292 SER A C 1
ATOM 2474 O O . SER A 1 298 ? 51.595 68.747 17.497 1.00 22.00 292 SER A O 1
ATOM 2477 N N . LEU A 1 299 ? 50.770 68.952 15.391 1.00 21.23 293 LEU A N 1
ATOM 2478 C CA . LEU A 1 299 ? 50.430 70.363 15.538 1.00 20.70 293 LEU A CA 1
ATOM 2479 C C . LEU A 1 299 ? 49.142 70.534 16.338 1.00 20.13 293 LEU A C 1
ATOM 2480 O O . LEU A 1 299 ? 49.026 71.484 17.114 1.00 19.90 293 LEU A O 1
ATOM 2485 N N . VAL A 1 300 ? 48.204 69.606 16.171 1.00 19.99 294 VAL A N 1
ATOM 2486 C CA . VAL A 1 300 ? 46.977 69.606 17.008 1.00 19.56 294 VAL A CA 1
ATOM 2487 C C . VAL A 1 300 ? 47.390 69.462 18.481 1.00 23.93 294 VAL A C 1
ATOM 2488 O O . VAL A 1 300 ? 46.884 70.153 19.353 1.00 19.56 294 VAL A O 1
ATOM 2492 N N . ARG A 1 301 ? 48.294 68.530 18.748 1.00 20.46 295 ARG A N 1
ATOM 2493 C CA . ARG A 1 301 ? 48.775 68.319 20.112 1.00 20.83 295 ARG A CA 1
ATOM 2494 C C . ARG A 1 301 ? 49.505 69.552 20.657 1.00 21.03 295 ARG A C 1
ATOM 2495 O O . ARG A 1 301 ? 49.349 69.894 21.838 1.00 21.90 295 ARG A O 1
ATOM 2503 N N . GLU A 1 302 ? 50.302 70.200 19.812 1.00 20.96 296 GLU A N 1
ATOM 2504 C CA . GLU A 1 302 ? 50.998 71.414 20.244 1.00 21.81 296 GLU A CA 1
ATOM 2505 C C . GLU A 1 302 ? 50.002 72.531 20.569 1.00 21.34 296 GLU A C 1
ATOM 2506 O O . GLU A 1 302 ? 50.128 73.177 21.617 1.00 20.48 296 GLU A O 1
ATOM 2512 N N . LEU A 1 303 ? 49.004 72.712 19.702 1.00 19.86 297 LEU A N 1
ATOM 2513 C CA . LEU A 1 303 ? 47.965 73.695 19.969 1.00 19.30 297 LEU A CA 1
ATOM 2514 C C . LEU A 1 303 ? 47.195 73.354 21.249 1.00 21.74 297 LEU A C 1
ATOM 2515 O O . LEU A 1 303 ? 46.867 74.256 22.040 1.00 20.65 297 LEU A O 1
ATOM 2520 N N . TRP A 1 304 ? 46.860 72.080 21.423 1.00 19.37 298 TRP A N 1
ATOM 2521 C CA . TRP A 1 304 ? 46.184 71.642 22.654 1.00 20.16 298 TRP A CA 1
ATOM 2522 C C . TRP A 1 304 ? 47.001 72.070 23.902 1.00 20.74 298 TRP A C 1
ATOM 2523 O O . TRP A 1 304 ? 46.470 72.625 24.859 1.00 20.60 298 TRP A O 1
ATOM 2534 N N . ASP A 1 305 ? 48.292 71.777 23.885 1.00 20.37 299 ASP A N 1
ATOM 2535 C CA . ASP A 1 305 ? 49.170 72.106 24.997 1.00 20.87 299 ASP A CA 1
ATOM 2536 C C . ASP A 1 305 ? 49.318 73.617 25.265 1.00 25.91 299 ASP A C 1
ATOM 2537 O O . ASP A 1 305 ? 49.424 74.047 26.421 1.00 22.33 299 ASP A O 1
ATOM 2542 N N . LEU A 1 306 ? 49.304 74.423 24.203 1.00 20.70 300 LEU A N 1
ATOM 2543 C CA . LEU A 1 306 ? 49.509 75.870 24.339 1.00 20.33 300 LEU A CA 1
ATOM 2544 C C . LEU A 1 306 ? 48.213 76.539 24.835 1.00 19.99 300 LEU A C 1
ATOM 2545 O O . LEU A 1 306 ? 48.247 77.425 25.689 1.00 20.72 300 LEU A O 1
ATOM 2550 N N . ILE A 1 307 ? 47.090 76.113 24.276 1.00 19.36 301 ILE A N 1
ATOM 2551 C CA . ILE A 1 307 ? 45.786 76.779 24.550 1.00 18.92 301 ILE A CA 1
ATOM 2552 C C . ILE A 1 307 ? 45.218 76.419 25.933 1.00 19.08 301 ILE A C 1
ATOM 2553 O O . ILE A 1 307 ? 44.546 77.241 26.555 1.00 21.22 301 ILE A O 1
ATOM 2558 N N . GLN A 1 308 ? 45.451 75.189 26.385 1.00 20.10 302 GLN A N 1
ATOM 2559 C CA A GLN A 1 308 ? 44.985 74.732 27.707 0.50 19.66 302 GLN A CA 1
ATOM 2560 C CA B GLN A 1 308 ? 44.989 74.747 27.713 0.50 20.11 302 GLN A CA 1
ATOM 2561 C C . GLN A 1 308 ? 43.482 74.926 27.925 1.00 24.42 302 GLN A C 1
ATOM 2562 O O . GLN A 1 308 ? 43.037 75.559 28.914 1.00 20.39 302 GLN A O 1
ATOM 2573 N N . LEU A 1 309 ? 42.689 74.392 27.009 1.00 20.16 303 LEU A N 1
ATOM 2574 C CA . LEU A 1 309 ? 41.242 74.340 27.247 1.00 20.72 303 LEU A CA 1
ATOM 2575 C C . LEU A 1 309 ? 40.921 73.603 28.570 1.00 22.79 303 LEU A C 1
ATOM 2576 O O . LEU A 1 309 ? 41.680 72.709 28.998 1.00 22.86 303 LEU A O 1
ATOM 2581 N N . SER A 1 310 ? 39.807 73.997 29.188 1.00 22.32 304 SER A N 1
ATOM 2582 C CA A SER A 1 310 ? 39.256 73.330 30.379 0.50 20.56 304 SER A CA 1
ATOM 2583 C CA B SER A 1 310 ? 39.291 73.318 30.377 0.50 21.02 304 SER A CA 1
ATOM 2584 C C . SER A 1 310 ? 38.673 71.974 29.982 1.00 19.65 304 SER A C 1
ATOM 2585 O O . SER A 1 310 ? 37.644 71.929 29.304 1.00 21.47 304 SER A O 1
ATOM 2590 N N . PRO A 1 311 ? 39.295 70.860 30.409 1.00 21.21 305 PRO A N 1
ATOM 2591 C CA . PRO A 1 311 ? 38.842 69.536 29.958 1.00 19.69 305 PRO A CA 1
ATOM 2592 C C . PRO A 1 311 ? 37.602 69.048 30.669 1.00 22.08 305 PRO A C 1
ATOM 2593 O O . PRO A 1 311 ? 37.264 69.527 31.762 1.00 23.44 305 PRO A O 1
ATOM 2597 N N . GLY A 1 312 ? 36.922 68.120 30.017 1.00 19.76 306 GLY A N 1
ATOM 2598 C CA . GLY A 1 312 ? 35.769 67.425 30.614 1.00 20.92 306 GLY A CA 1
ATOM 2599 C C . GLY A 1 312 ? 34.542 67.558 29.751 1.00 21.56 306 GLY A C 1
ATOM 2600 O O . GLY A 1 312 ? 34.529 68.320 28.776 1.00 20.06 306 GLY A O 1
ATOM 2601 N N . LEU A 1 313 ? 33.487 66.831 30.128 1.00 19.84 307 LEU A N 1
ATOM 2602 C CA . LEU A 1 313 ? 32.235 66.869 29.424 1.00 22.41 307 LEU A CA 1
ATOM 2603 C C . LEU A 1 313 ? 31.562 68.235 29.619 1.00 24.08 307 LEU A C 1
ATOM 2604 O O . LEU A 1 313 ? 31.518 68.778 30.742 1.00 24.05 307 LEU A O 1
ATOM 2609 N N . LYS A 1 314 ? 31.059 68.798 28.531 1.00 18.99 308 LYS A N 1
ATOM 2610 C CA . LYS A 1 314 ? 30.371 70.103 28.619 1.00 18.61 308 LYS A CA 1
ATOM 2611 C C . LYS A 1 314 ? 28.932 69.974 28.200 1.00 20.38 308 LYS A C 1
ATOM 2612 O O . LYS A 1 314 ? 28.622 69.358 27.190 1.00 20.21 308 LYS A O 1
ATOM 2618 N N . SER A 1 315 ? 28.037 70.581 28.978 1.00 18.81 309 SER A N 1
ATOM 2619 C CA . SER A 1 315 ? 26.669 70.726 28.567 1.00 20.45 309 SER A CA 1
ATOM 2620 C C . SER A 1 315 ? 26.537 71.699 27.370 1.00 18.48 309 SER A C 1
ATOM 2621 O O . SER A 1 315 ? 27.459 72.417 27.006 1.00 19.04 309 SER A O 1
ATOM 2624 N N . TYR A 1 316 ? 25.354 71.731 26.762 1.00 19.00 310 TYR A N 1
ATOM 2625 C CA . TYR A 1 316 ? 25.006 72.856 25.925 1.00 24.45 310 TYR A CA 1
ATOM 2626 C C . TYR A 1 316 ? 24.995 74.089 26.823 1.00 20.88 310 TYR A C 1
ATOM 2627 O O . TYR A 1 316 ? 24.577 73.999 27.992 1.00 20.45 310 TYR A O 1
ATOM 2636 N N . PRO A 1 317 ? 25.400 75.238 26.281 1.00 21.48 311 PRO A N 1
ATOM 2637 C CA . PRO A 1 317 ? 25.408 76.462 27.092 1.00 18.70 311 PRO A CA 1
ATOM 2638 C C . PRO A 1 317 ? 24.058 77.150 27.092 1.00 17.89 311 PRO A C 1
ATOM 2639 O O . PRO A 1 317 ? 23.102 76.673 26.418 1.00 19.23 311 PRO A O 1
ATOM 2643 N N . ALA A 1 318 ? 23.940 78.239 27.857 1.00 18.09 312 ALA A N 1
ATOM 2644 C CA . ALA A 1 318 ? 22.754 79.097 27.762 1.00 19.41 312 ALA A CA 1
ATOM 2645 C C . ALA A 1 318 ? 22.542 79.431 26.278 1.00 17.87 312 ALA A C 1
ATOM 2646 O O . ALA A 1 318 ? 23.481 79.574 25.559 1.00 17.49 312 ALA A O 1
ATOM 2648 N N . PRO A 1 319 ? 21.291 79.580 25.825 1.00 18.03 313 PRO A N 1
ATOM 2649 C CA . PRO A 1 319 ? 21.062 79.777 24.378 1.00 17.70 313 PRO A CA 1
ATOM 2650 C C . PRO A 1 319 ? 21.795 81.000 23.809 1.00 17.51 313 PRO A C 1
ATOM 2651 O O . PRO A 1 319 ? 22.298 80.941 22.672 1.00 17.02 313 PRO A O 1
ATOM 2655 N N . TYR A 1 320 ? 21.826 82.088 24.581 1.00 17.60 314 TYR A N 1
ATOM 2656 C CA . TYR A 1 320 ? 22.674 83.267 24.252 1.00 18.69 314 TYR A CA 1
ATOM 2657 C C . TYR A 1 320 ? 22.998 84.040 25.532 1.00 17.73 314 TYR A C 1
ATOM 2658 O O . TYR A 1 320 ? 22.452 83.719 26.604 1.00 18.13 314 TYR A O 1
ATOM 2667 N N . LEU A 1 321 ? 23.916 85.018 25.416 1.00 17.61 315 LEU A N 1
ATOM 2668 C CA . LEU A 1 321 ? 24.221 85.952 26.489 1.00 17.98 315 LEU A CA 1
ATOM 2669 C C . LEU A 1 321 ? 23.689 87.340 26.102 1.00 18.15 315 LEU A C 1
ATOM 2670 O O . LEU A 1 321 ? 23.862 87.774 24.932 1.00 17.84 315 LEU A O 1
ATOM 2675 N N . PRO A 1 322 ? 23.083 88.056 27.059 1.00 18.69 316 PRO A N 1
ATOM 2676 C CA . PRO A 1 322 ? 22.710 89.444 26.802 1.00 18.94 316 PRO A CA 1
ATOM 2677 C C . PRO A 1 322 ? 23.968 90.242 26.537 1.00 19.18 316 PRO A C 1
ATOM 2678 O O . PRO A 1 322 ? 25.020 89.875 27.035 1.00 18.68 316 PRO A O 1
ATOM 2682 N N . LEU A 1 323 ? 23.851 91.309 25.758 1.00 18.79 317 LEU A N 1
ATOM 2683 C CA . LEU A 1 323 ? 25.036 92.157 25.492 1.00 19.49 317 LEU A CA 1
ATOM 2684 C C . LEU A 1 323 ? 25.539 92.781 26.784 1.00 19.21 317 LEU A C 1
ATOM 2685 O O . LEU A 1 323 ? 24.761 93.097 27.670 1.00 20.91 317 LEU A O 1
ATOM 2690 N N . GLY A 1 324 ? 26.853 92.943 26.882 1.00 24.86 318 GLY A N 1
ATOM 2691 C CA . GLY A 1 324 ? 27.424 93.508 28.094 1.00 25.29 318 GLY A CA 1
ATOM 2692 C C . GLY A 1 324 ? 27.722 92.466 29.162 1.00 29.68 318 GLY A C 1
ATOM 2693 O O . GLY A 1 324 ? 28.386 92.779 30.161 1.00 27.92 318 GLY A O 1
ATOM 2694 N N . VAL A 1 325 ? 27.258 91.226 28.972 1.00 20.54 319 VAL A N 1
ATOM 2695 C CA . VAL A 1 325 ? 27.451 90.222 30.012 1.00 19.49 319 VAL A CA 1
ATOM 2696 C C . VAL A 1 325 ? 28.761 89.474 29.837 1.00 19.14 319 VAL A C 1
ATOM 2697 O O . VAL A 1 325 ? 29.034 88.939 28.779 1.00 18.82 319 VAL A O 1
ATOM 2701 N N . ILE A 1 326 ? 29.545 89.420 30.902 1.00 19.49 320 ILE A N 1
ATOM 2702 C CA . ILE A 1 326 ? 30.842 88.703 30.899 1.00 19.29 320 ILE A CA 1
ATOM 2703 C C . ILE A 1 326 ? 30.606 87.187 30.954 1.00 19.30 320 ILE A C 1
ATOM 2704 O O . ILE A 1 326 ? 29.849 86.717 31.818 1.00 19.34 320 ILE A O 1
ATOM 2709 N N . PRO A 1 327 ? 31.227 86.408 30.044 1.00 18.56 321 PRO A N 1
ATOM 2710 C CA . PRO A 1 327 ? 30.920 84.965 30.068 1.00 18.39 321 PRO A CA 1
ATOM 2711 C C . PRO A 1 327 ? 31.464 84.301 31.321 1.00 19.22 321 PRO A C 1
ATOM 2712 O O . PRO A 1 327 ? 32.502 84.726 31.877 1.00 19.03 321 PRO A O 1
ATOM 2716 N N . ASP A 1 328 ? 30.773 83.234 31.732 1.00 18.84 322 ASP A N 1
ATOM 2717 C CA . ASP A 1 328 ? 31.173 82.410 32.866 1.00 19.22 322 ASP A CA 1
ATOM 2718 C C . ASP A 1 328 ? 30.826 80.971 32.474 1.00 18.99 322 ASP A C 1
ATOM 2719 O O . ASP A 1 328 ? 29.899 80.357 33.019 1.00 19.22 322 ASP A O 1
ATOM 2724 N N . GLU A 1 329 ? 31.556 80.460 31.470 1.00 18.58 323 GLU A N 1
ATOM 2725 C CA . GLU A 1 329 ? 31.164 79.219 30.793 1.00 18.33 323 GLU A CA 1
ATOM 2726 C C . GLU A 1 329 ? 32.326 78.644 30.009 1.00 19.28 323 GLU A C 1
ATOM 2727 O O . GLU A 1 329 ? 33.312 79.351 29.704 1.00 17.97 323 GLU A O 1
ATOM 2733 N N . ARG A 1 330 ? 32.232 77.351 29.708 1.00 18.00 324 ARG A N 1
ATOM 2734 C CA . ARG A 1 330 ? 33.187 76.711 28.779 1.00 18.47 324 ARG A CA 1
ATOM 2735 C C . ARG A 1 330 ? 32.361 75.847 27.841 1.00 17.80 324 ARG A C 1
ATOM 2736 O O . ARG A 1 330 ? 31.360 75.243 28.250 1.00 19.93 324 ARG A O 1
ATOM 2744 N N . LEU A 1 331 ? 32.754 75.814 26.576 1.00 17.87 325 LEU A N 1
ATOM 2745 C CA . LEU A 1 331 ? 31.870 75.246 25.546 1.00 17.58 325 LEU A CA 1
ATOM 2746 C C . LEU A 1 331 ? 32.367 73.901 25.013 1.00 17.35 325 LEU A C 1
ATOM 2747 O O . LEU A 1 331 ? 33.546 73.618 25.092 1.00 17.88 325 LEU A O 1
ATOM 2752 N N . PRO A 1 332 ? 31.450 73.078 24.464 1.00 17.18 326 PRO A N 1
ATOM 2753 C CA . PRO A 1 332 ? 31.943 71.888 23.727 1.00 17.07 326 PRO A CA 1
ATOM 2754 C C . PRO A 1 332 ? 32.947 72.211 22.612 1.00 16.82 326 PRO A C 1
ATOM 2755 O O . PRO A 1 332 ? 32.983 73.334 22.091 1.00 17.18 326 PRO A O 1
ATOM 2759 N N . LEU A 1 333 ? 33.739 71.212 22.237 1.00 16.99 327 LEU A N 1
ATOM 2760 C CA . LEU A 1 333 ? 34.473 71.262 20.988 1.00 16.83 327 LEU A CA 1
ATOM 2761 C C . LEU A 1 333 ? 33.562 71.066 19.779 1.00 17.05 327 LEU A C 1
ATOM 2762 O O . LEU A 1 333 ? 32.358 70.713 19.890 1.00 16.71 327 LEU A O 1
ATOM 2767 N N . MET A 1 334 ? 34.142 71.279 18.602 1.00 17.22 328 MET A N 1
ATOM 2768 C CA . MET A 1 334 ? 33.461 70.933 17.355 1.00 17.88 328 MET A CA 1
ATOM 2769 C C . MET A 1 334 ? 34.508 70.498 16.353 1.00 18.80 328 MET A C 1
ATOM 2770 O O . MET A 1 334 ? 35.670 70.875 16.456 1.00 16.67 328 MET A O 1
ATOM 2775 N N . ALA A 1 335 ? 34.096 69.674 15.394 1.00 16.69 329 ALA A N 1
ATOM 2776 C CA . ALA A 1 335 ? 34.958 69.362 14.257 1.00 16.82 329 ALA A CA 1
ATOM 2777 C C . ALA A 1 335 ? 34.072 69.289 13.044 1.00 17.00 329 ALA A C 1
ATOM 2778 O O . ALA A 1 335 ? 32.865 68.970 13.166 1.00 18.64 329 ALA A O 1
ATOM 2780 N N . ASN A 1 336 ? 34.627 69.578 11.873 1.00 16.76 330 ASN A N 1
ATOM 2781 C CA . ASN A 1 336 ? 33.867 69.289 10.665 1.00 16.84 330 ASN A CA 1
ATOM 2782 C C . ASN A 1 336 ? 34.720 68.398 9.751 1.00 18.60 330 ASN A C 1
ATOM 2783 O O . ASN A 1 336 ? 35.935 68.227 9.957 1.00 17.40 330 ASN A O 1
ATOM 2788 N N . PHE A 1 337 ? 34.046 67.796 8.778 1.00 17.46 331 PHE A N 1
ATOM 2789 C CA . PHE A 1 337 ? 34.636 66.824 7.873 1.00 17.94 331 PHE A CA 1
ATOM 2790 C C . PHE A 1 337 ? 34.260 67.192 6.444 1.00 18.18 331 PHE A C 1
ATOM 2791 O O . PHE A 1 337 ? 33.076 67.309 6.089 1.00 17.89 331 PHE A O 1
ATOM 2799 N N . THR A 1 338 ? 35.274 67.415 5.628 1.00 18.10 332 THR A N 1
ATOM 2800 C CA . THR A 1 338 ? 35.020 67.817 4.246 1.00 18.17 332 THR A CA 1
ATOM 2801 C C . THR A 1 338 ? 34.918 66.558 3.397 1.00 20.27 332 THR A C 1
ATOM 2802 O O . THR A 1 338 ? 35.751 65.630 3.530 1.00 19.56 332 THR A O 1
ATOM 2806 N N . LEU A 1 339 ? 33.936 66.534 2.496 1.00 18.88 333 LEU A N 1
ATOM 2807 C CA . LEU A 1 339 ? 33.744 65.413 1.597 1.00 19.51 333 LEU A CA 1
ATOM 2808 C C . LEU A 1 339 ? 34.385 65.835 0.285 1.00 24.28 333 LEU A C 1
ATOM 2809 O O . LEU A 1 339 ? 33.733 66.402 -0.595 1.00 26.25 333 LEU A O 1
ATOM 2814 N N . HIS A 1 340 ? 35.686 65.586 0.176 1.00 20.48 334 HIS A N 1
ATOM 2815 C CA A HIS A 1 340 ? 36.447 65.964 -1.022 0.60 24.92 334 HIS A CA 1
ATOM 2816 C CA B HIS A 1 340 ? 36.429 65.985 -1.008 0.40 25.00 334 HIS A CA 1
ATOM 2817 C C . HIS A 1 340 ? 36.146 65.035 -2.184 1.00 24.45 334 HIS A C 1
ATOM 2818 O O . HIS A 1 340 ? 36.151 63.803 -2.022 1.00 26.37 334 HIS A O 1
ATOM 2831 N N . GLN A 1 341 ? 35.891 65.618 -3.358 1.00 24.51 335 GLN A N 1
ATOM 2832 C CA A GLN A 1 341 ? 35.576 64.869 -4.578 0.60 26.95 335 GLN A CA 1
ATOM 2833 C CA B GLN A 1 341 ? 35.559 64.807 -4.529 0.40 27.63 335 GLN A CA 1
ATOM 2834 C C . GLN A 1 341 ? 36.768 64.036 -5.086 1.00 27.96 335 GLN A C 1
ATOM 2835 O O . GLN A 1 341 ? 36.592 63.103 -5.876 1.00 28.49 335 GLN A O 1
ATOM 2846 N N . ASN A 1 342 ? 37.984 64.392 -4.647 1.00 29.25 336 ASN A N 1
ATOM 2847 C CA A ASN A 1 342 ? 39.193 63.680 -5.090 0.50 33.08 336 ASN A CA 1
ATOM 2848 C CA B ASN A 1 342 ? 39.215 63.705 -5.094 0.50 31.84 336 ASN A CA 1
ATOM 2849 C C . ASN A 1 342 ? 39.964 62.970 -3.970 1.00 32.79 336 ASN A C 1
ATOM 2850 O O . ASN A 1 342 ? 41.124 62.578 -4.138 1.00 35.03 336 ASN A O 1
ATOM 2859 N N . ASP A 1 343 ? 39.314 62.785 -2.827 1.00 29.07 337 ASP A N 1
ATOM 2860 C CA . ASP A 1 343 ? 39.909 62.084 -1.687 1.00 29.05 337 ASP A CA 1
ATOM 2861 C C . ASP A 1 343 ? 38.838 61.176 -1.070 1.00 27.47 337 ASP A C 1
ATOM 2862 O O . ASP A 1 343 ? 37.800 61.681 -0.633 1.00 28.50 337 ASP A O 1
ATOM 2867 N N . PRO A 1 344 ? 39.077 59.852 -1.016 1.00 26.96 338 PRO A N 1
ATOM 2868 C CA . PRO A 1 344 ? 38.106 58.899 -0.457 1.00 28.00 338 PRO A CA 1
ATOM 2869 C C . PRO A 1 344 ? 37.910 59.003 1.057 1.00 28.13 338 PRO A C 1
ATOM 2870 O O . PRO A 1 344 ? 36.936 58.482 1.587 1.00 27.55 338 PRO A O 1
ATOM 2874 N N . VAL A 1 345 ? 38.833 59.676 1.741 1.00 25.00 339 VAL A N 1
ATOM 2875 C CA . VAL A 1 345 ? 38.769 59.825 3.186 1.00 24.32 339 VAL A CA 1
ATOM 2876 C C . VAL A 1 345 ? 38.374 61.277 3.543 1.00 21.90 339 VAL A C 1
ATOM 2877 O O . VAL A 1 345 ? 38.968 62.237 3.029 1.00 21.33 339 VAL A O 1
ATOM 2881 N N . PRO A 1 346 ? 37.357 61.448 4.412 1.00 23.02 340 PRO A N 1
ATOM 2882 C CA . PRO A 1 346 ? 36.934 62.806 4.824 1.00 22.13 340 PRO A CA 1
ATOM 2883 C C . PRO A 1 346 ? 38.071 63.543 5.508 1.00 23.06 340 PRO A C 1
ATOM 2884 O O . PRO A 1 346 ? 38.845 62.913 6.251 1.00 20.73 340 PRO A O 1
ATOM 2888 N N . GLU A 1 347 ? 38.179 64.841 5.237 1.00 19.87 341 GLU A N 1
ATOM 2889 C CA . GLU A 1 347 ? 39.258 65.655 5.801 1.00 19.32 341 GLU A CA 1
ATOM 2890 C C . GLU A 1 347 ? 38.772 66.399 7.039 1.00 20.03 341 GLU A C 1
ATOM 2891 O O . GLU A 1 347 ? 37.802 67.141 6.955 1.00 18.33 341 GLU A O 1
ATOM 2897 N N . PRO A 1 348 ? 39.451 66.221 8.188 1.00 19.24 342 PRO A N 1
ATOM 2898 C CA . PRO A 1 348 ? 38.961 66.921 9.371 1.00 19.78 342 PRO A CA 1
ATOM 2899 C C . PRO A 1 348 ? 39.473 68.346 9.518 1.00 17.95 342 PRO A C 1
ATOM 2900 O O . PRO A 1 348 ? 40.572 68.687 9.053 1.00 18.12 342 PRO A O 1
ATOM 2904 N N . GLN A 1 349 ? 38.646 69.153 10.176 1.00 17.61 343 GLN A N 1
ATOM 2905 C CA . GLN A 1 349 ? 39.063 70.476 10.663 1.00 18.19 343 GLN A CA 1
ATOM 2906 C C . GLN A 1 349 ? 38.550 70.519 12.084 1.00 19.51 343 GLN A C 1
ATOM 2907 O O . GLN A 1 349 ? 37.369 70.249 12.309 1.00 16.88 343 GLN A O 1
ATOM 2913 N N . VAL A 1 350 ? 39.406 70.897 13.032 1.00 17.05 344 VAL A N 1
ATOM 2914 C CA . VAL A 1 350 ? 38.959 70.897 14.440 1.00 17.03 344 VAL A CA 1
ATOM 2915 C C . VAL A 1 350 ? 38.857 72.316 14.979 1.00 18.89 344 VAL A C 1
ATOM 2916 O O . VAL A 1 350 ? 39.587 73.225 14.519 1.00 17.42 344 VAL A O 1
ATOM 2920 N N . TYR A 1 351 ? 37.977 72.491 15.963 1.00 16.50 345 TYR A N 1
ATOM 2921 C CA A TYR A 1 351 ? 37.797 73.788 16.584 0.60 16.51 345 TYR A CA 1
ATOM 2922 C CA B TYR A 1 351 ? 37.787 73.800 16.590 0.40 16.55 345 TYR A CA 1
ATOM 2923 C C . TYR A 1 351 ? 38.148 73.724 18.063 1.00 17.53 345 TYR A C 1
ATOM 2924 O O . TYR A 1 351 ? 37.590 72.909 18.785 1.00 16.58 345 TYR A O 1
ATOM 2941 N N . PHE A 1 352 ? 39.074 74.579 18.493 1.00 16.50 346 PHE A N 1
ATOM 2942 C CA . PHE A 1 352 ? 39.380 74.762 19.902 1.00 16.70 346 PHE A CA 1
ATOM 2943 C C . PHE A 1 352 ? 38.499 75.902 20.374 1.00 16.47 346 PHE A C 1
ATOM 2944 O O . PHE A 1 352 ? 38.690 77.064 20.005 1.00 16.32 346 PHE A O 1
ATOM 2952 N N . THR A 1 353 ? 37.471 75.548 21.134 1.00 16.46 347 THR A N 1
ATOM 2953 C CA A THR A 1 353 ? 36.464 76.534 21.499 0.60 16.29 347 THR A CA 1
ATOM 2954 C CA B THR A 1 353 ? 36.461 76.532 21.502 0.40 16.29 347 THR A CA 1
ATOM 2955 C C . THR A 1 353 ? 36.899 77.314 22.733 1.00 16.50 347 THR A C 1
ATOM 2956 O O . THR A 1 353 ? 36.764 76.853 23.855 1.00 16.74 347 THR A O 1
ATOM 2963 N N . THR A 1 354 ? 37.469 78.497 22.489 1.00 16.45 348 THR A N 1
ATOM 2964 C CA . THR A 1 354 ? 38.099 79.293 23.528 1.00 16.72 348 THR A CA 1
ATOM 2965 C C . THR A 1 354 ? 37.160 80.305 24.199 1.00 16.72 348 THR A C 1
ATOM 2966 O O . THR A 1 354 ? 37.542 80.932 25.185 1.00 17.01 348 THR A O 1
ATOM 2970 N N . PHE A 1 355 ? 35.952 80.459 23.679 1.00 16.46 349 PHE A N 1
ATOM 2971 C CA . PHE A 1 355 ? 35.052 81.475 24.220 1.00 16.51 349 PHE A CA 1
ATOM 2972 C C . PHE A 1 355 ? 34.916 81.389 25.751 1.00 16.89 349 PHE A C 1
ATOM 2973 O O . PHE A 1 355 ? 34.587 80.332 26.301 1.00 17.00 349 PHE A O 1
ATOM 2981 N N . GLY A 1 356 ? 35.160 82.505 26.432 1.00 17.13 350 GLY A N 1
ATOM 2982 C CA . GLY A 1 356 ? 35.005 82.562 27.897 1.00 17.56 350 GLY A CA 1
ATOM 2983 C C . GLY A 1 356 ? 36.366 82.536 28.561 1.00 17.88 350 GLY A C 1
ATOM 2984 O O . GLY A 1 356 ? 36.475 82.842 29.760 1.00 18.32 350 GLY A O 1
ATOM 2985 N N . MET A 1 357 ? 37.404 82.130 27.804 1.00 17.75 351 MET A N 1
ATOM 2986 C CA . MET A 1 357 ? 38.766 82.083 28.367 1.00 18.12 351 MET A CA 1
ATOM 2987 C C . MET A 1 357 ? 39.456 83.435 28.257 1.00 18.28 351 MET A C 1
ATOM 2988 O O . MET A 1 357 ? 39.112 84.232 27.412 1.00 18.02 351 MET A O 1
ATOM 2993 N N . ASN A 1 358 ? 40.448 83.672 29.112 1.00 18.76 352 ASN A N 1
ATOM 2994 C CA . ASN A 1 358 ? 41.194 84.924 29.068 1.00 19.02 352 ASN A CA 1
ATOM 2995 C C . ASN A 1 358 ? 41.829 85.171 27.690 1.00 18.74 352 ASN A C 1
ATOM 2996 O O . ASN A 1 358 ? 42.640 84.360 27.213 1.00 18.71 352 ASN A O 1
ATOM 3001 N N . ASP A 1 359 ? 41.532 86.313 27.103 1.00 18.63 353 ASP A N 1
ATOM 3002 C CA . ASP A 1 359 ? 41.961 86.618 25.726 1.00 18.36 353 ASP A CA 1
ATOM 3003 C C . ASP A 1 359 ? 43.444 86.859 25.607 1.00 20.98 353 ASP A C 1
ATOM 3004 O O . ASP A 1 359 ? 44.094 86.445 24.608 1.00 18.60 353 ASP A O 1
ATOM 3009 N N . MET A 1 360 ? 44.004 87.518 26.612 1.00 19.27 354 MET A N 1
ATOM 3010 C CA . MET A 1 360 ? 45.459 87.755 26.536 1.00 20.49 354 MET A CA 1
ATOM 3011 C C . MET A 1 360 ? 46.253 86.439 26.622 1.00 24.36 354 MET A C 1
ATOM 3012 O O . MET A 1 360 ? 47.287 86.299 25.975 1.00 19.96 354 MET A O 1
ATOM 3017 N N . ALA A 1 361 ? 45.766 85.464 27.392 1.00 19.76 355 ALA A N 1
ATOM 3018 C CA . ALA A 1 361 ? 46.448 84.154 27.454 1.00 20.43 355 ALA A CA 1
ATOM 3019 C C . ALA A 1 361 ? 46.281 83.358 26.145 1.00 19.48 355 ALA A C 1
ATOM 3020 O O . ALA A 1 361 ? 47.200 82.683 25.685 1.00 19.55 355 ALA A O 1
ATOM 3022 N N . VAL A 1 362 ? 45.094 83.425 25.546 1.00 18.86 356 VAL A N 1
ATOM 3023 C CA . VAL A 1 362 ? 44.888 82.778 24.245 1.00 18.44 356 VAL A CA 1
ATOM 3024 C C . VAL A 1 362 ? 45.808 83.452 23.194 1.00 18.53 356 VAL A C 1
ATOM 3025 O O . VAL A 1 362 ? 46.488 82.760 22.403 1.00 18.55 356 VAL A O 1
ATOM 3029 N N . ALA A 1 363 ? 45.900 84.783 23.236 1.00 18.65 357 ALA A N 1
ATOM 3030 C CA . ALA A 1 363 ? 46.751 85.519 22.281 1.00 18.80 357 ALA A CA 1
ATOM 3031 C C . ALA A 1 363 ? 48.222 85.107 22.462 1.00 19.48 357 ALA A C 1
ATOM 3032 O O . ALA A 1 363 ? 48.970 84.963 21.461 1.00 19.42 357 ALA A O 1
ATOM 3034 N N . ASP A 1 364 ? 48.639 84.937 23.722 1.00 19.76 358 ASP A N 1
ATOM 3035 C CA A ASP A 1 364 ? 49.990 84.435 24.007 0.60 20.72 358 ASP A CA 1
ATOM 3036 C CA B ASP A 1 364 ? 49.988 84.434 24.017 0.40 20.91 358 ASP A CA 1
ATOM 3037 C C . ASP A 1 364 ? 50.232 83.044 23.436 1.00 20.23 358 ASP A C 1
ATOM 3038 O O . ASP A 1 364 ? 51.298 82.777 22.866 1.00 20.90 358 ASP A O 1
ATOM 3047 N N . ALA A 1 365 ? 49.264 82.138 23.605 1.00 19.83 359 ALA A N 1
ATOM 3048 C CA . ALA A 1 365 ? 49.396 80.807 23.041 1.00 19.75 359 ALA A CA 1
ATOM 3049 C C . ALA A 1 365 ? 49.499 80.884 21.513 1.00 23.27 359 ALA A C 1
ATOM 3050 O O . ALA A 1 365 ? 50.320 80.204 20.908 1.00 19.77 359 ALA A O 1
ATOM 3052 N N . LEU A 1 366 ? 48.656 81.694 20.886 1.00 19.06 360 LEU A N 1
ATOM 3053 C CA . LEU A 1 366 ? 48.684 81.831 19.425 1.00 18.85 360 LEU A CA 1
ATOM 3054 C C . LEU A 1 366 ? 50.022 82.376 18.968 1.00 20.77 360 LEU A C 1
ATOM 3055 O O . LEU A 1 366 ? 50.627 81.885 17.996 1.00 19.49 360 LEU A O 1
ATOM 3060 N N . THR A 1 367 ? 50.503 83.381 19.686 1.00 20.55 361 THR A N 1
ATOM 3061 C CA A THR A 1 367 ? 51.746 84.054 19.337 0.50 20.22 361 THR A CA 1
ATOM 3062 C CA B THR A 1 367 ? 51.739 84.022 19.260 0.50 20.20 361 THR A CA 1
ATOM 3063 C C . THR A 1 367 ? 52.914 83.058 19.391 1.00 23.08 361 THR A C 1
ATOM 3064 O O . THR A 1 367 ? 53.789 83.051 18.540 1.00 22.71 361 THR A O 1
ATOM 3071 N N . THR A 1 368 ? 52.903 82.204 20.399 1.00 20.87 362 THR A N 1
ATOM 3072 C CA . THR A 1 368 ? 53.962 81.200 20.525 1.00 21.42 362 THR A CA 1
ATOM 3073 C C . THR A 1 368 ? 53.881 80.213 19.341 1.00 21.45 362 THR A C 1
ATOM 3074 O O . THR A 1 368 ? 54.887 79.792 18.778 1.00 21.71 362 THR A O 1
ATOM 3078 N N . PHE A 1 369 ? 52.677 79.763 19.029 1.00 20.61 363 PHE A N 1
ATOM 3079 C CA . PHE A 1 369 ? 52.481 78.897 17.884 1.00 23.51 363 PHE A CA 1
ATOM 3080 C C . PHE A 1 369 ? 52.954 79.528 16.568 1.00 23.78 363 PHE A C 1
ATOM 3081 O O . PHE A 1 369 ? 53.673 78.872 15.786 1.00 22.09 363 PHE A O 1
ATOM 3089 N N . PHE A 1 370 ? 52.586 80.793 16.345 1.00 20.63 364 PHE A N 1
ATOM 3090 C CA . PHE A 1 370 ? 53.057 81.551 15.170 1.00 20.41 364 PHE A CA 1
ATOM 3091 C C . PHE A 1 370 ? 54.565 81.611 15.092 1.00 23.74 364 PHE A C 1
ATOM 3092 O O . PHE A 1 370 ? 55.139 81.384 14.007 1.00 23.87 364 PHE A O 1
ATOM 3100 N N . GLU A 1 371 ? 55.219 81.882 16.228 1.00 21.60 365 GLU A N 1
ATOM 3101 C CA A GLU A 1 371 ? 56.674 81.947 16.244 0.60 25.88 365 GLU A CA 1
ATOM 3102 C CA B GLU A 1 371 ? 56.677 81.946 16.241 0.40 26.35 365 GLU A CA 1
ATOM 3103 C C . GLU A 1 371 ? 57.263 80.591 15.864 1.00 30.86 365 GLU A C 1
ATOM 3104 O O . GLU A 1 371 ? 58.233 80.516 15.109 1.00 27.77 365 GLU A O 1
ATOM 3115 N N . ARG A 1 372 ? 56.664 79.521 16.379 1.00 22.93 366 ARG A N 1
ATOM 3116 C CA . ARG A 1 372 ? 57.178 78.178 16.107 1.00 30.08 366 ARG A CA 1
ATOM 3117 C C . ARG A 1 372 ? 57.018 77.735 14.648 1.00 28.38 366 ARG A C 1
ATOM 3118 O O . ARG A 1 372 ? 57.812 76.910 14.170 1.00 31.63 366 ARG A O 1
ATOM 3126 N N . ARG A 1 373 ? 56.035 78.299 13.954 1.00 27.03 367 ARG A N 1
ATOM 3127 C CA . ARG A 1 373 ? 55.833 78.032 12.538 1.00 28.32 367 ARG A CA 1
ATOM 3128 C C . ARG A 1 373 ? 56.723 78.931 11.677 1.00 30.40 367 ARG A C 1
ATOM 3129 O O . ARG A 1 373 ? 56.749 78.802 10.456 1.00 34.24 367 ARG A O 1
ATOM 3137 N N . GLY A 1 374 ? 57.465 79.827 12.311 1.00 32.76 368 GLY A N 1
ATOM 3138 C CA . GLY A 1 374 ? 58.202 80.853 11.572 1.00 33.24 368 GLY A CA 1
ATOM 3139 C C . GLY A 1 374 ? 57.326 81.935 10.940 1.00 37.47 368 GLY A C 1
ATOM 3140 O O . GLY A 1 374 ? 57.741 82.571 9.967 1.00 40.67 368 GLY A O 1
ATOM 3141 N N . TRP A 1 375 ? 56.117 82.155 11.470 1.00 35.70 369 TRP A N 1
ATOM 3142 C CA . TRP A 1 375 ? 55.239 83.246 10.990 1.00 29.72 369 TRP A CA 1
ATOM 3143 C C . TRP A 1 375 ? 55.600 84.509 11.788 1.00 35.86 369 TRP A C 1
ATOM 3144 O O . TRP A 1 375 ? 54.857 84.941 12.666 1.00 30.62 369 TRP A O 1
ATOM 3155 N N . SER A 1 376 ? 56.772 85.080 11.512 1.00 35.28 370 SER A N 1
ATOM 3156 C CA . SER A 1 376 ? 57.313 86.140 12.382 1.00 36.96 370 SER A CA 1
ATOM 3157 C C . SER A 1 376 ? 56.508 87.457 12.300 1.00 35.31 370 SER A C 1
ATOM 3158 O O . SER A 1 376 ? 56.439 88.186 13.292 1.00 40.83 370 SER A O 1
ATOM 3161 N N . GLU A 1 377 ? 55.910 87.748 11.143 1.00 38.79 371 GLU A N 1
ATOM 3162 C CA . GLU A 1 377 ? 55.021 88.906 10.996 1.00 42.43 371 GLU A CA 1
ATOM 3163 C C . GLU A 1 377 ? 53.786 88.763 11.881 1.00 40.04 371 GLU A C 1
ATOM 3164 O O . GLU A 1 377 ? 53.498 89.655 12.681 1.00 44.58 371 GLU A O 1
ATOM 3166 N N . MET A 1 378 ? 53.054 87.659 11.714 1.00 38.89 372 MET A N 1
ATOM 3167 C CA . MET A 1 378 ? 51.880 87.338 12.542 1.00 31.44 372 MET A CA 1
ATOM 3168 C C . MET A 1 378 ? 52.283 87.448 14.027 1.00 27.97 372 MET A C 1
ATOM 3169 O O . MET A 1 378 ? 51.581 88.065 14.839 1.00 26.94 372 MET A O 1
ATOM 3174 N N . ALA A 1 379 ? 53.388 86.812 14.392 1.00 26.78 373 ALA A N 1
ATOM 3175 C CA . ALA A 1 379 ? 53.797 86.747 15.803 1.00 25.52 373 ALA A CA 1
ATOM 3176 C C . ALA A 1 379 ? 54.006 88.115 16.457 1.00 32.59 373 ALA A C 1
ATOM 3177 O O . ALA A 1 379 ? 53.598 88.307 17.617 1.00 29.75 373 ALA A O 1
ATOM 3179 N N . ARG A 1 380 ? 54.650 89.037 15.732 1.00 34.32 374 ARG A N 1
ATOM 3180 C CA A ARG A 1 380 ? 54.942 90.345 16.307 0.70 38.39 374 ARG A CA 1
ATOM 3181 C CA B ARG A 1 380 ? 54.974 90.386 16.227 0.30 34.83 374 ARG A CA 1
ATOM 3182 C C . ARG A 1 380 ? 53.778 91.354 16.193 1.00 34.09 374 ARG A C 1
ATOM 3183 O O . ARG A 1 380 ? 53.749 92.333 16.927 1.00 45.20 374 ARG A O 1
ATOM 3198 N N . THR A 1 381 ? 52.805 91.094 15.333 1.00 31.84 375 THR A N 1
ATOM 3199 C CA . THR A 1 381 ? 51.697 92.044 15.171 1.00 29.80 375 THR A CA 1
ATOM 3200 C C . THR A 1 381 ? 50.408 91.623 15.869 1.00 29.39 375 THR A C 1
ATOM 3201 O O . THR A 1 381 ? 49.526 92.470 16.114 1.00 25.15 375 THR A O 1
ATOM 3205 N N . TYR A 1 382 ? 50.276 90.327 16.171 1.00 21.61 376 TYR A N 1
ATOM 3206 C CA . TYR A 1 382 ? 48.920 89.802 16.481 1.00 23.87 376 TYR A CA 1
ATOM 3207 C C . TYR A 1 382 ? 48.282 90.522 17.679 1.00 20.77 376 TYR A C 1
ATOM 3208 O O . TYR A 1 382 ? 47.154 91.041 17.583 1.00 22.66 376 TYR A O 1
ATOM 3217 N N . GLU A 1 383 ? 48.979 90.503 18.821 1.00 25.10 377 GLU A N 1
ATOM 3218 C CA A GLU A 1 383 ? 48.403 91.036 20.060 0.50 26.28 377 GLU A CA 1
ATOM 3219 C CA B GLU A 1 383 ? 48.416 91.040 20.072 0.50 25.37 377 GLU A CA 1
ATOM 3220 C C . GLU A 1 383 ? 48.172 92.549 19.986 1.00 23.74 377 GLU A C 1
ATOM 3221 O O . GLU A 1 383 ? 47.132 93.053 20.436 1.00 21.42 377 GLU A O 1
ATOM 3232 N N . THR A 1 384 ? 49.133 93.268 19.410 1.00 21.47 378 THR A N 1
ATOM 3233 C CA . THR A 1 384 ? 48.997 94.721 19.239 1.00 23.26 378 THR A CA 1
ATOM 3234 C C . THR A 1 384 ? 47.768 95.032 18.390 1.00 20.22 378 THR A C 1
ATOM 3235 O O . THR A 1 384 ? 47.009 95.923 18.727 1.00 20.26 378 THR A O 1
ATOM 3239 N N . THR A 1 385 ? 47.569 94.291 17.313 1.00 19.78 379 THR A N 1
ATOM 3240 C CA . THR A 1 385 ? 46.415 94.547 16.449 1.00 19.32 379 THR A CA 1
ATOM 3241 C C . THR A 1 385 ? 45.104 94.210 17.159 1.00 19.84 379 THR A C 1
ATOM 3242 O O . THR A 1 385 ? 44.107 94.962 17.080 1.00 18.79 379 THR A O 1
ATOM 3246 N N . LEU A 1 386 ? 45.100 93.088 17.875 1.00 18.72 380 LEU A N 1
ATOM 3247 C CA . LEU A 1 386 ? 43.857 92.649 18.553 1.00 18.36 380 LEU A CA 1
ATOM 3248 C C . LEU A 1 386 ? 43.426 93.727 19.564 1.00 18.68 380 LEU A C 1
ATOM 3249 O O . LEU A 1 386 ? 42.250 94.100 19.626 1.00 19.10 380 LEU A O 1
ATOM 3254 N N . LYS A 1 387 ? 44.385 94.245 20.329 1.00 19.24 381 LYS A N 1
ATOM 3255 C CA . LYS A 1 387 ? 44.108 95.320 21.276 1.00 19.67 381 LYS A CA 1
ATOM 3256 C C . LYS A 1 387 ? 43.546 96.551 20.570 1.00 20.20 381 LYS A C 1
ATOM 3257 O O . LYS A 1 387 ? 42.606 97.161 21.081 1.00 19.81 381 LYS A O 1
ATOM 3263 N N . SER A 1 388 ? 44.077 96.879 19.390 1.00 19.75 382 SER A N 1
ATOM 3264 C CA . SER A 1 388 ? 43.617 98.059 18.650 1.00 19.88 382 SER A CA 1
ATOM 3265 C C . SER A 1 388 ? 42.145 97.980 18.247 1.00 20.81 382 SER A C 1
ATOM 3266 O O . SER A 1 388 ? 41.495 99.023 18.067 1.00 20.04 382 SER A O 1
ATOM 3269 N N . TYR A 1 389 ? 41.632 96.752 18.117 1.00 18.84 383 TYR A N 1
ATOM 3270 C CA . TYR A 1 389 ? 40.198 96.564 17.829 1.00 18.43 383 TYR A CA 1
ATOM 3271 C C . TYR A 1 389 ? 39.300 97.045 18.963 1.00 18.93 383 TYR A C 1
ATOM 3272 O O . TYR A 1 389 ? 38.156 97.482 18.717 1.00 18.53 383 TYR A O 1
ATOM 3281 N N . TYR A 1 390 ? 39.802 96.917 20.197 1.00 18.92 384 TYR A N 1
ATOM 3282 C CA . TYR A 1 390 ? 39.051 97.303 21.397 1.00 19.19 384 TYR A CA 1
ATOM 3283 C C . TYR A 1 390 ? 39.986 98.147 22.266 1.00 19.87 384 TYR A C 1
ATOM 3284 O O . TYR A 1 390 ? 40.388 97.739 23.371 1.00 20.10 384 TYR A O 1
ATOM 3293 N N . PRO A 1 391 ? 40.342 99.336 21.758 1.00 21.22 385 PRO A N 1
ATOM 3294 C CA . PRO A 1 391 ? 41.497 100.064 22.329 1.00 20.93 385 PRO A CA 1
ATOM 3295 C C . PRO A 1 391 ? 41.204 100.667 23.718 1.00 24.67 385 PRO A C 1
ATOM 3296 O O . PRO A 1 391 ? 42.126 101.010 24.452 1.00 23.72 385 PRO A O 1
ATOM 3300 N N . HIS A 1 392 ? 39.930 100.752 24.088 1.00 21.40 386 HIS A N 1
ATOM 3301 C CA . HIS A 1 392 ? 39.545 101.275 25.403 1.00 25.96 386 HIS A CA 1
ATOM 3302 C C . HIS A 1 392 ? 39.273 100.202 26.472 1.00 28.46 386 HIS A C 1
ATOM 3303 O O . HIS A 1 392 ? 38.999 100.540 27.620 1.00 29.25 386 HIS A O 1
ATOM 3310 N N . ALA A 1 393 ? 39.399 98.925 26.101 1.00 22.90 387 ALA A N 1
ATOM 3311 C CA . ALA A 1 393 ? 39.084 97.819 27.008 1.00 25.73 387 ALA A CA 1
ATOM 3312 C C . ALA A 1 393 ? 40.186 97.604 28.017 1.00 27.61 387 ALA A C 1
ATOM 3313 O O . ALA A 1 393 ? 41.328 97.993 27.774 1.00 24.70 387 ALA A O 1
ATOM 3315 N N . ASP A 1 394 ? 39.848 97.000 29.157 1.00 24.68 388 ASP A N 1
ATOM 3316 C CA . ASP A 1 394 ? 40.895 96.551 30.094 1.00 26.71 388 ASP A CA 1
ATOM 3317 C C . ASP A 1 394 ? 41.366 95.199 29.553 1.00 23.67 388 ASP A C 1
ATOM 3318 O O . ASP A 1 394 ? 40.773 94.170 29.860 1.00 23.74 388 ASP A O 1
ATOM 3323 N N . HIS A 1 395 ? 42.412 95.208 28.722 1.00 21.38 389 HIS A N 1
ATOM 3324 C CA . HIS A 1 395 ? 42.717 94.046 27.879 1.00 21.53 389 HIS A CA 1
ATOM 3325 C C . HIS A 1 39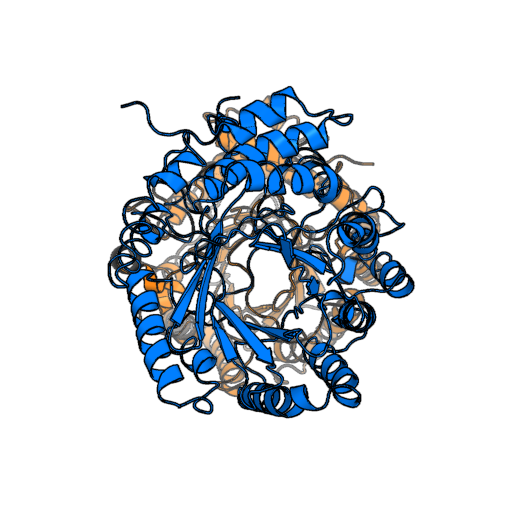5 ? 42.997 92.758 28.652 1.00 21.52 389 HIS A C 1
ATOM 3326 O O . HIS A 1 395 ? 42.541 91.689 28.238 1.00 21.48 389 HIS A O 1
ATOM 3333 N N . ASP A 1 396 ? 43.676 92.877 29.792 1.00 21.40 390 ASP A N 1
ATOM 3334 C CA . ASP A 1 396 ? 44.047 91.723 30.604 1.00 22.41 390 ASP A CA 1
ATOM 3335 C C . ASP A 1 396 ? 42.876 91.024 31.247 1.00 21.27 390 ASP A C 1
ATOM 3336 O O . ASP A 1 396 ? 43.011 89.909 31.723 1.00 23.50 390 ASP A O 1
ATOM 3341 N N . LYS A 1 397 ? 41.734 91.694 31.271 1.00 21.20 391 LYS A N 1
ATOM 3342 C CA . LYS A 1 397 ? 40.529 91.098 31.812 1.00 22.71 391 LYS A CA 1
ATOM 3343 C C . LYS A 1 397 ? 39.587 90.531 30.747 1.00 22.45 391 LYS A C 1
ATOM 3344 O O . LYS A 1 397 ? 38.612 89.876 31.113 1.00 23.73 391 LYS A O 1
ATOM 3350 N N . LEU A 1 398 ? 39.820 90.806 29.456 1.00 19.88 392 LEU A N 1
ATOM 3351 C CA . LEU A 1 398 ? 38.855 90.356 28.419 1.00 19.25 392 LEU A CA 1
ATOM 3352 C C . LEU A 1 398 ? 38.798 88.839 28.365 1.00 18.91 392 LEU A C 1
ATOM 3353 O O . LEU A 1 398 ? 39.842 88.157 28.421 1.00 18.98 392 LEU A O 1
ATOM 3358 N N . ASN A 1 399 ? 37.590 88.304 28.239 1.00 18.60 393 ASN A N 1
ATOM 3359 C CA . ASN A 1 399 ? 37.438 86.863 28.084 1.00 18.29 393 ASN A CA 1
ATOM 3360 C C . ASN A 1 399 ? 36.283 86.519 27.127 1.00 17.80 393 ASN A C 1
ATOM 3361 O O . ASN A 1 399 ? 35.537 85.566 27.343 1.00 17.68 393 ASN A O 1
ATOM 3366 N N . TYR A 1 400 ? 36.185 87.271 26.036 1.00 17.59 394 TYR A N 1
ATOM 3367 C CA . TYR A 1 400 ? 35.161 86.956 25.044 1.00 17.16 394 TYR A CA 1
ATOM 3368 C C . TYR A 1 400 ? 35.539 87.320 23.618 1.00 17.24 394 TYR A C 1
ATOM 3369 O O . TYR A 1 400 ? 34.703 87.204 22.719 1.00 16.57 394 TYR A O 1
ATOM 3378 N N . LEU A 1 401 ? 36.760 87.796 23.382 1.00 17.01 395 LEU A N 1
ATOM 3379 C CA . LEU A 1 401 ? 37.152 88.108 21.991 1.00 16.90 395 LEU A CA 1
ATOM 3380 C C . LEU A 1 401 ? 37.409 86.863 21.125 1.00 16.47 395 LEU A C 1
ATOM 3381 O O . LEU A 1 401 ? 36.972 86.820 19.971 1.00 16.50 395 LEU A O 1
ATOM 3386 N N . HIS A 1 402 ? 38.101 85.858 21.657 1.00 16.55 396 HIS A N 1
ATOM 3387 C CA . HIS A 1 402 ? 38.369 84.686 20.846 1.00 16.34 396 HIS A CA 1
ATOM 3388 C C . HIS A 1 402 ? 37.251 83.691 20.964 1.00 16.14 396 HIS A C 1
ATOM 3389 O O . HIS A 1 402 ? 37.181 82.979 21.975 1.00 16.29 396 HIS A O 1
ATOM 3396 N N . ALA A 1 403 ? 36.369 83.660 19.965 1.00 15.85 397 ALA A N 1
ATOM 3397 C CA . ALA A 1 403 ? 35.222 82.704 19.991 1.00 15.71 397 ALA A CA 1
ATOM 3398 C C . ALA A 1 403 ? 35.749 81.267 19.858 1.00 15.72 397 ALA A C 1
ATOM 3399 O O . ALA A 1 403 ? 35.410 80.367 20.635 1.00 15.82 397 ALA A O 1
ATOM 3401 N N . TYR A 1 404 ? 36.596 81.066 18.855 1.00 15.66 398 TYR A N 1
ATOM 3402 C CA . TYR A 1 404 ? 37.259 79.768 18.673 1.00 15.75 398 TYR A CA 1
ATOM 3403 C C . TYR A 1 404 ? 38.383 79.907 17.690 1.00 17.24 398 TYR A C 1
ATOM 3404 O O . TYR A 1 404 ? 38.533 80.947 17.038 1.00 15.89 398 TYR A O 1
ATOM 3413 N N . ILE A 1 405 ? 39.224 78.875 17.640 1.00 15.99 399 ILE A N 1
ATOM 3414 C CA . ILE A 1 405 ? 40.339 78.804 16.736 1.00 16.13 399 ILE A CA 1
ATOM 3415 C C . ILE A 1 405 ? 40.144 77.512 15.937 1.00 17.86 399 ILE A C 1
ATOM 3416 O O . ILE A 1 405 ? 39.841 76.467 16.529 1.00 16.48 399 ILE A O 1
ATOM 3421 N N . SER A 1 406 ? 40.292 77.572 14.615 1.00 16.09 400 SER A N 1
ATOM 3422 C CA . SER A 1 406 ? 40.076 76.355 13.798 1.00 16.15 400 SER A CA 1
ATOM 3423 C C . SER A 1 406 ? 41.438 75.896 13.286 1.00 16.51 400 SER A C 1
ATOM 3424 O O . SER A 1 406 ? 42.346 76.726 13.088 1.00 17.02 400 SER A O 1
ATOM 3427 N N . PHE A 1 407 ? 41.596 74.596 13.091 1.00 16.75 401 PHE A N 1
ATOM 3428 C CA . PHE A 1 407 ? 42.852 74.089 12.532 1.00 17.16 401 PHE A CA 1
ATOM 3429 C C . PHE A 1 407 ? 42.598 72.970 11.519 1.00 17.34 401 PHE A C 1
ATOM 3430 O O . PHE A 1 407 ? 41.814 72.061 11.773 1.00 17.33 401 PHE A O 1
ATOM 3438 N N . SER A 1 408 ? 43.285 73.045 10.385 1.00 17.88 402 SER A N 1
ATOM 3439 C CA . SER A 1 408 ? 43.308 71.946 9.407 1.00 17.89 402 SER A CA 1
ATOM 3440 C C . SER A 1 408 ? 44.738 71.822 8.869 1.00 18.39 402 SER A C 1
ATOM 3441 O O . SER A 1 408 ? 45.586 72.726 9.068 1.00 18.44 402 SER A O 1
ATOM 3444 N N . TYR A 1 409 ? 45.029 70.698 8.225 1.00 18.84 403 TYR A N 1
ATOM 3445 C CA . TYR A 1 409 ? 46.397 70.483 7.704 1.00 19.43 403 TYR A CA 1
ATOM 3446 C C . TYR A 1 409 ? 46.238 69.859 6.340 1.00 20.76 403 TYR A C 1
ATOM 3447 O O . TYR A 1 409 ? 45.711 68.737 6.230 1.00 24.29 403 TYR A O 1
ATOM 3456 N N . ARG A 1 410 ? 46.548 70.621 5.297 1.00 20.20 404 ARG A N 1
ATOM 3457 C CA . ARG A 1 410 ? 46.332 70.099 3.946 1.00 24.99 404 ARG A CA 1
ATOM 3458 C C . ARG A 1 410 ? 47.505 70.526 3.120 1.00 20.57 404 ARG A C 1
ATOM 3459 O O . ARG A 1 410 ? 48.032 71.644 3.308 1.00 23.43 404 ARG A O 1
ATOM 3467 N N . ASP A 1 411 ? 47.927 69.650 2.205 1.00 21.76 405 ASP A N 1
ATOM 3468 C CA . ASP A 1 411 ? 49.151 69.906 1.432 1.00 24.81 405 ASP A CA 1
ATOM 3469 C C . ASP A 1 411 ? 50.339 70.242 2.346 1.00 22.01 405 ASP A C 1
ATOM 3470 O O . ASP A 1 411 ? 51.156 71.145 2.047 1.00 22.59 405 ASP A O 1
ATOM 3475 N N . ARG A 1 412 ? 50.409 69.529 3.468 1.00 23.37 406 ARG A N 1
ATOM 3476 C CA . ARG A 1 412 ? 51.480 69.702 4.482 1.00 23.00 406 ARG A CA 1
ATOM 3477 C C . ARG A 1 412 ? 51.611 71.150 4.954 1.00 21.83 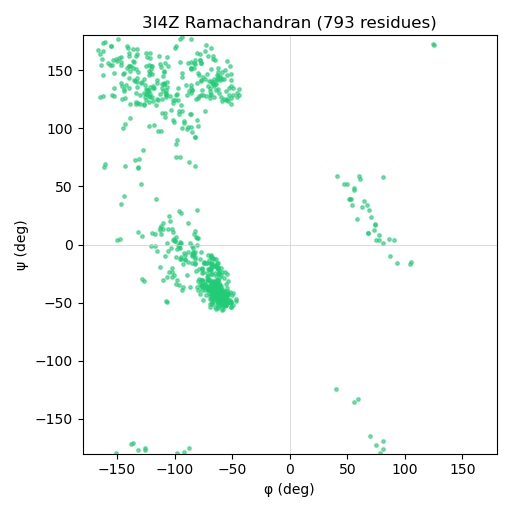406 ARG A C 1
ATOM 3478 O O . ARG A 1 412 ? 52.701 71.623 5.286 1.00 22.18 406 ARG A O 1
ATOM 3486 N N . THR A 1 413 ? 50.484 71.835 5.006 1.00 21.11 407 THR A N 1
ATOM 3487 C CA . THR A 1 413 ? 50.432 73.238 5.378 1.00 20.68 407 THR A CA 1
ATOM 3488 C C . THR A 1 413 ? 49.444 73.415 6.526 1.00 20.04 407 THR A C 1
ATOM 3489 O O . THR A 1 413 ? 48.299 72.931 6.417 1.00 19.69 407 THR A O 1
ATOM 3493 N N . PRO A 1 414 ? 49.878 74.051 7.632 1.00 19.96 408 PRO A N 1
ATOM 3494 C CA . PRO A 1 414 ? 48.975 74.287 8.761 1.00 19.41 408 PRO A CA 1
ATOM 3495 C C . PRO A 1 414 ? 48.105 75.498 8.435 1.00 18.87 408 PRO A C 1
ATOM 3496 O O . PRO A 1 414 ? 48.636 76.563 8.057 1.00 19.64 408 PRO A O 1
ATOM 3500 N N . TYR A 1 415 ? 46.792 75.295 8.527 1.00 18.40 409 TYR A N 1
ATOM 3501 C CA . TYR A 1 415 ? 45.812 76.357 8.358 1.00 18.41 409 TYR A CA 1
ATOM 3502 C C . TYR A 1 415 ? 45.168 76.621 9.688 1.00 17.54 409 TYR A C 1
ATOM 3503 O O . TYR A 1 415 ? 44.424 75.791 10.218 1.00 21.08 409 TYR A O 1
ATOM 3512 N N . LEU A 1 416 ? 45.441 77.806 10.217 1.00 18.73 410 LEU A N 1
ATOM 3513 C CA . LEU A 1 416 ? 44.925 78.194 11.529 1.00 17.21 410 LEU A CA 1
ATOM 3514 C C . LEU A 1 416 ? 44.113 79.462 11.336 1.00 17.16 410 LEU A C 1
ATOM 3515 O O . LEU A 1 416 ? 44.647 80.449 10.819 1.00 16.96 410 LEU A O 1
ATOM 3520 N N . SER A 1 417 ? 42.833 79.438 11.723 1.00 16.48 411 SER A N 1
ATOM 3521 C CA . SER A 1 417 ? 41.995 80.645 11.642 1.00 16.19 411 SER A CA 1
ATOM 3522 C C . SER A 1 417 ? 41.476 81.034 13.026 1.00 16.07 411 SER A C 1
ATOM 3523 O O . SER A 1 417 ? 41.215 80.154 13.864 1.00 17.69 411 SER A O 1
ATOM 3526 N N . VAL A 1 418 ? 41.315 82.334 13.268 1.00 16.01 412 VAL A N 1
ATOM 3527 C CA . VAL A 1 418 ? 40.731 82.819 14.527 1.00 15.94 412 VAL A CA 1
ATOM 3528 C C . VAL A 1 418 ? 39.404 83.508 14.221 1.00 16.65 412 VAL A C 1
ATOM 3529 O O . VAL A 1 418 ? 39.289 84.194 13.198 1.00 16.12 412 VAL A O 1
ATOM 3533 N N . TYR A 1 419 ? 38.393 83.286 15.057 1.00 15.53 413 TYR A N 1
ATOM 3534 C CA . TYR A 1 419 ? 37.037 83.818 14.861 1.00 15.57 413 TYR A CA 1
ATOM 3535 C C . TYR A 1 419 ? 36.812 84.751 16.042 1.00 17.13 413 TYR A C 1
ATOM 3536 O O . TYR A 1 419 ? 36.939 84.321 17.200 1.00 15.56 413 TYR A O 1
ATOM 3545 N N . LEU A 1 420 ? 36.564 86.041 15.762 1.00 16.44 41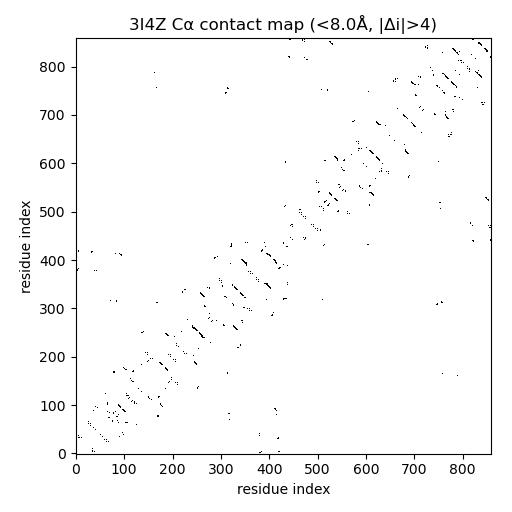4 LEU A N 1
ATOM 3546 C CA . LEU A 1 420 ? 36.748 87.084 16.782 1.00 15.72 414 LEU A CA 1
ATOM 3547 C C . LEU A 1 420 ? 35.494 87.891 16.950 1.00 15.70 414 LEU A C 1
ATOM 3548 O O . LEU A 1 420 ? 34.844 88.237 15.930 1.00 15.57 414 LEU A O 1
ATOM 3553 N N . GLN A 1 421 ? 35.146 88.185 18.215 1.00 15.88 415 GLN A N 1
ATOM 3554 C CA . GLN A 1 421 ? 34.106 89.187 18.509 1.00 16.00 415 GLN A CA 1
ATOM 3555 C C . GLN A 1 421 ? 34.298 90.429 17.628 1.00 16.09 415 GLN A C 1
ATOM 3556 O O . GLN A 1 421 ? 35.372 91.027 17.610 1.00 16.29 415 GLN A O 1
ATOM 3562 N N . SER A 1 422 ? 33.219 90.843 16.954 1.00 16.02 416 SER A N 1
ATOM 3563 C CA . SER A 1 422 ? 33.274 91.884 15.950 1.00 16.10 416 SER A CA 1
ATOM 3564 C C . SER A 1 422 ? 32.122 92.835 16.197 1.00 16.31 416 SER A C 1
ATOM 3565 O O . SER A 1 422 ? 31.131 92.831 15.461 1.00 16.73 416 SER A O 1
ATOM 3568 N N . PHE A 1 423 ? 32.231 93.635 17.250 1.00 16.66 417 PHE A N 1
ATOM 3569 C CA . PHE A 1 423 ? 31.080 94.442 17.659 1.00 16.93 417 PHE A CA 1
ATOM 3570 C C . PHE A 1 423 ? 31.558 95.567 18.567 1.00 18.99 417 PHE A C 1
ATOM 3571 O O . PHE A 1 423 ? 32.314 95.316 19.516 1.00 17.53 417 PHE A O 1
ATOM 3579 N N . GLU A 1 424 ? 31.178 96.809 18.242 1.00 17.74 418 GLU A N 1
ATOM 3580 C CA . GLU A 1 424 ? 31.500 97.977 19.098 1.00 18.30 418 GLU A CA 1
ATOM 3581 C C . GLU A 1 424 ? 33.009 98.179 19.250 1.00 18.42 418 GLU A C 1
ATOM 3582 O O . GLU A 1 424 ? 33.552 98.259 20.357 1.00 18.71 418 GLU A O 1
ATOM 3588 N N . THR A 1 425 ? 33.640 98.308 18.093 1.00 18.27 419 THR A N 1
ATOM 3589 C CA . THR A 1 425 ? 35.104 98.306 17.977 1.00 18.33 419 THR A CA 1
ATOM 3590 C C . THR A 1 425 ? 35.598 99.740 17.887 1.00 20.42 419 THR A C 1
ATOM 3591 O O . THR A 1 425 ? 34.806 100.669 17.768 1.00 19.17 419 THR A O 1
ATOM 3595 N N . GLY A 1 426 ? 36.905 99.917 17.961 1.00 19.10 420 GLY A N 1
ATOM 3596 C CA . GLY A 1 426 ? 37.518 101.258 17.862 1.00 19.70 420 GLY A CA 1
ATOM 3597 C C . GLY A 1 426 ? 37.015 102.176 18.956 1.00 21.82 420 GLY A C 1
ATOM 3598 O O . GLY A 1 426 ? 36.934 101.798 20.140 1.00 21.04 420 GLY A O 1
ATOM 3599 N N . ASP A 1 427 ? 36.648 103.382 18.553 1.00 21.04 421 ASP A N 1
ATOM 3600 C CA . ASP A 1 427 ? 36.230 104.399 19.487 1.00 23.51 421 ASP A CA 1
ATOM 3601 C C . ASP A 1 427 ? 34.787 104.269 19.991 1.00 26.38 421 ASP A C 1
ATOM 3602 O O . ASP A 1 427 ? 34.336 105.130 20.752 1.00 31.73 421 ASP A O 1
ATOM 3607 N N . TRP A 1 428 ? 34.083 103.194 19.634 1.00 21.89 422 TRP A N 1
ATOM 3608 C CA . TRP A 1 428 ? 32.688 103.043 20.092 1.00 21.97 422 TRP A CA 1
ATOM 3609 C C . TRP A 1 428 ? 32.558 103.271 21.611 1.00 27.51 422 TRP A C 1
ATOM 3610 O O . TRP A 1 428 ? 31.728 104.046 22.032 1.00 31.00 422 TRP A O 1
ATOM 3621 N N . ALA A 1 429 ? 33.385 102.569 22.404 1.00 31.20 423 ALA A N 1
ATOM 3622 C CA . ALA A 1 429 ? 33.218 102.487 23.862 1.00 40.53 423 ALA A CA 1
ATOM 3623 C C . ALA A 1 429 ? 33.282 103.852 24.568 1.00 46.60 423 ALA A C 1
ATOM 3624 O O . ALA A 1 429 ? 32.697 104.022 25.640 1.00 45.00 423 ALA A O 1
ATOM 3626 N N . VAL A 1 430 ? 33.983 104.812 23.956 1.00 45.55 424 VAL A N 1
ATOM 3627 C CA . VAL A 1 430 ? 34.015 106.197 24.445 1.00 51.39 424 VAL A CA 1
ATOM 3628 C C . VAL A 1 430 ? 33.196 107.167 23.579 1.00 53.99 424 VAL A C 1
ATOM 3629 O O . VAL A 1 430 ? 33.176 108.372 23.846 1.00 58.70 424 VAL A O 1
ATOM 3633 N N . ALA A 1 431 ? 32.550 106.654 22.535 1.00 53.45 425 ALA A N 1
ATOM 3634 C CA . ALA A 1 431 ? 31.713 107.492 21.668 1.00 57.56 425 ALA A CA 1
ATOM 3635 C C . ALA A 1 431 ? 30.231 107.324 21.995 1.00 59.06 425 ALA A C 1
ATOM 3636 O O . ALA A 1 431 ? 29.633 108.175 22.657 1.00 62.58 425 ALA A O 1
ATOM 3638 N N . PRO A 1 452 ? 33.102 94.909 38.020 1.00 76.49 446 PRO A N 1
ATOM 3639 C CA . PRO A 1 452 ? 33.953 94.704 39.195 1.00 74.80 446 PRO A CA 1
ATOM 3640 C C . PRO A 1 452 ? 34.960 93.550 39.035 1.00 71.43 446 PRO A C 1
ATOM 3641 O O . PRO A 1 452 ? 35.415 92.990 40.042 1.00 74.34 446 PRO A O 1
ATOM 3645 N N . ASP A 1 453 ? 35.303 93.222 37.784 0.50 64.26 447 ASP A N 1
ATOM 3646 C CA . ASP A 1 453 ? 36.228 92.122 37.431 0.50 56.78 447 ASP A CA 1
ATOM 3647 C C . ASP A 1 453 ? 35.535 90.753 37.443 0.50 51.98 447 ASP A C 1
ATOM 3648 O O . ASP A 1 453 ? 35.956 89.835 38.155 0.50 49.69 447 ASP A O 1
ATOM 3653 N N . LEU A 1 454 ? 34.488 90.618 36.632 0.50 45.10 448 LEU A N 1
ATOM 3654 C CA . LEU A 1 454 ? 33.648 89.417 36.640 0.50 40.20 448 LEU A CA 1
ATOM 3655 C C . LEU A 1 454 ? 34.331 88.166 36.106 0.50 37.89 448 LEU A C 1
ATOM 3656 O O . LEU A 1 454 ? 33.896 87.052 36.399 0.50 38.24 448 LEU A O 1
ATOM 3661 N N . SER A 1 455 ? 35.379 88.341 35.308 0.50 36.49 449 SER A N 1
ATOM 3662 C CA . SER A 1 455 ? 36.019 87.199 34.662 0.50 34.57 449 SER A CA 1
ATOM 3663 C C . SER A 1 455 ? 36.508 86.204 35.713 0.50 37.55 449 SER A C 1
ATOM 3664 O O . SER A 1 455 ? 36.653 85.006 35.444 0.50 33.54 449 SER A O 1
ATOM 3667 N N . LYS A 1 456 ? 36.724 86.707 36.923 0.50 36.98 450 LYS A N 1
ATOM 3668 C CA . LYS A 1 456 ? 37.350 85.929 37.985 0.50 39.33 450 LYS A CA 1
ATOM 3669 C C . LYS A 1 456 ? 36.398 85.541 39.119 0.50 39.63 450 LYS A C 1
ATOM 3670 O O . LYS A 1 456 ? 36.836 85.193 40.217 0.50 41.39 450 LYS A O 1
ATOM 3676 N N . THR A 1 457 ? 35.097 85.608 38.856 0.50 36.14 451 THR A N 1
ATOM 3677 C CA . THR A 1 457 ? 34.119 85.087 39.802 0.50 33.98 451 THR A CA 1
ATOM 3678 C C . THR A 1 457 ? 33.231 84.095 39.072 0.50 32.20 451 THR A C 1
ATOM 3679 O O . THR A 1 457 ? 33.451 83.812 37.898 0.50 32.21 451 THR A O 1
ATOM 3683 N N . GLY A 1 458 ? 32.226 83.565 39.755 0.50 31.75 452 GLY A N 1
ATOM 3684 C CA . GLY A 1 458 ? 31.333 82.612 39.115 0.50 27.90 452 GLY A CA 1
ATOM 3685 C C . GLY A 1 458 ? 31.923 81.215 39.076 0.50 34.23 452 GLY A C 1
ATOM 3686 O O . GLY A 1 458 ? 32.937 80.939 39.728 0.50 29.64 452 GLY A O 1
ATOM 3687 N N . VAL A 1 459 ? 31.287 80.325 38.317 0.70 33.98 453 VAL A N 1
ATOM 3688 C CA . VAL A 1 459 ? 31.713 78.918 38.304 0.70 36.20 453 VAL A CA 1
ATOM 3689 C C . VAL A 1 459 ? 33.025 78.623 37.533 0.70 36.29 453 VAL A C 1
ATOM 3690 O O . VAL A 1 459 ? 33.624 77.559 37.728 0.70 34.62 453 VAL A O 1
ATOM 3694 N N . TYR A 1 460 ? 33.475 79.554 36.687 0.70 31.63 454 TYR A N 1
ATOM 3695 C CA . TYR A 1 460 ? 34.820 79.449 36.072 0.70 31.22 454 TYR A CA 1
ATOM 3696 C C . TYR A 1 460 ? 35.762 80.619 36.399 0.70 35.61 454 TYR A C 1
ATOM 3697 O O . TYR A 1 460 ? 35.324 81.740 36.681 0.70 38.50 454 TYR A O 1
ATOM 3706 N N . TYR A 1 461 ? 37.062 80.340 36.364 0.50 33.56 455 TYR A N 1
ATOM 3707 C CA . TYR A 1 461 ? 38.082 81.363 36.549 0.50 31.96 455 TYR A CA 1
ATOM 3708 C C . TYR A 1 461 ? 38.741 81.648 35.209 0.50 33.75 455 TYR A C 1
ATOM 3709 O O . TYR A 1 461 ? 39.194 80.726 34.531 0.50 33.98 455 TYR A O 1
ATOM 3711 N N . SER A 1 462 ? 38.778 82.918 34.814 0.50 31.66 456 SER A N 1
ATOM 3712 C CA . SER A 1 462 ? 39.508 83.317 33.613 0.50 31.52 456 SER A CA 1
ATOM 3713 C C . SER A 1 462 ? 40.480 84.436 33.955 0.50 31.29 456 SER A C 1
ATOM 3714 O O . SER A 1 462 ? 40.075 85.500 34.421 0.50 32.87 456 SER A O 1
ATOM 3717 N N . GLY A 1 463 ? 41.768 84.192 33.730 0.50 32.29 457 GLY A N 1
ATOM 3718 C CA . GLY A 1 463 ? 42.785 85.202 34.008 0.50 32.13 457 GLY A CA 1
ATOM 3719 C C . GLY A 1 463 ? 44.099 84.913 33.315 0.50 34.06 457 GLY A C 1
ATOM 3720 O O . GLY A 1 463 ? 44.317 83.812 32.809 0.50 34.97 457 GLY A O 1
ATOM 3721 N N . LEU A 1 464 ? 44.984 85.904 33.288 0.30 36.64 458 LEU A N 1
ATOM 3722 C CA . LEU A 1 464 ? 46.301 85.721 32.692 0.30 37.84 458 LEU A CA 1
ATOM 3723 C C . LEU A 1 464 ? 47.150 84.754 33.506 0.30 39.43 458 LEU A C 1
ATOM 3724 O O . LEU A 1 464 ? 47.835 83.900 32.951 0.30 41.50 458 LEU A O 1
ATOM 3729 N N . ALA B 1 9 ? -6.383 90.621 35.773 1.00 59.53 3 ALA B N 1
ATOM 3730 C CA . ALA B 1 9 ? -6.300 92.108 35.851 1.00 56.34 3 ALA B CA 1
ATOM 3731 C C . ALA B 1 9 ? -5.670 92.553 37.173 1.00 53.90 3 ALA B C 1
ATOM 3732 O O . ALA B 1 9 ? -5.620 93.744 37.473 1.00 61.83 3 ALA B O 1
ATOM 3734 N N . ALA B 1 10 ? -5.151 91.594 37.939 1.00 42.18 4 ALA B N 1
ATOM 3735 C CA . ALA B 1 10 ? -4.703 91.854 39.296 1.00 31.61 4 ALA B CA 1
ATOM 3736 C C . ALA B 1 10 ? -3.197 92.129 39.255 1.00 31.49 4 ALA B C 1
ATOM 3737 O O . ALA B 1 10 ? -2.526 91.726 38.311 1.00 30.32 4 ALA B O 1
ATOM 3739 N N . ASN B 1 11 ? -2.671 92.834 40.252 1.00 29.83 5 ASN B N 1
ATOM 3740 C CA . ASN B 1 11 ? -1.221 93.116 40.288 1.00 26.25 5 ASN B CA 1
ATOM 3741 C C . ASN B 1 11 ? -0.727 92.824 41.697 1.00 21.89 5 ASN B C 1
ATOM 3742 O O . ASN B 1 11 ? -1.249 93.385 42.642 1.00 25.66 5 ASN B O 1
ATOM 3747 N N . ALA B 1 12 ? 0.259 91.931 41.840 1.00 22.81 6 ALA B N 1
ATOM 3748 C CA . ALA B 1 12 ? 0.762 91.583 43.174 1.00 20.83 6 ALA B CA 1
ATOM 3749 C C . ALA B 1 12 ? 1.288 92.781 43.994 1.00 25.23 6 ALA B C 1
ATOM 3750 O O . ALA B 1 12 ? 1.256 92.749 45.216 1.00 22.93 6 ALA B O 1
ATOM 3752 N N . SER B 1 13 ? 1.791 93.817 43.325 1.00 23.18 7 SER B N 1
ATOM 3753 C CA . SER B 1 13 ? 2.249 95.042 44.003 1.00 22.54 7 SER B CA 1
ATOM 3754 C C . SER B 1 13 ? 1.112 95.809 44.720 1.00 22.25 7 SER B C 1
ATOM 3755 O O . SER B 1 13 ? 1.384 96.716 45.514 1.00 25.26 7 SER B O 1
ATOM 3758 N N . SER B 1 14 ? -0.149 95.456 44.460 1.00 25.11 8 SER B N 1
ATOM 3759 C CA A SER B 1 14 ? -1.288 96.049 45.171 0.50 25.84 8 SER B CA 1
ATOM 3760 C CA B SER B 1 14 ? -1.242 96.093 45.196 0.50 25.90 8 SER B CA 1
ATOM 3761 C C . SER B 1 14 ? -1.482 95.423 46.552 1.00 25.13 8 SER B C 1
ATOM 3762 O O . SER B 1 14 ? -2.205 95.962 47.386 1.00 27.11 8 SER B O 1
ATOM 3767 N N . ALA B 1 15 ? -0.841 94.263 46.782 1.00 23.08 9 ALA B N 1
ATOM 3768 C CA . ALA B 1 15 ? -1.000 93.541 48.061 1.00 21.93 9 ALA B CA 1
ATOM 3769 C C . ALA B 1 15 ? -0.754 94.475 49.244 1.00 21.32 9 ALA B C 1
ATOM 3770 O O . ALA B 1 15 ? 0.342 95.053 49.369 1.00 21.19 9 ALA B O 1
ATOM 3772 N N . GLU B 1 16 ? -1.760 94.628 50.102 1.00 23.63 10 GLU B N 1
ATOM 3773 C CA . GLU B 1 16 ? -1.685 95.598 51.181 1.00 26.27 10 GLU B CA 1
ATOM 3774 C C . GLU B 1 16 ? -0.469 95.445 52.099 1.00 23.63 10 GLU B C 1
ATOM 3775 O O . GLU B 1 16 ? 0.172 96.450 52.410 1.00 22.38 10 GLU B O 1
ATOM 3781 N N . ALA B 1 17 ? -0.152 94.217 52.533 1.00 22.44 11 ALA B N 1
ATOM 3782 C CA . ALA B 1 17 ? 0.973 94.011 53.453 1.00 23.87 11 ALA B CA 1
ATOM 3783 C C . ALA B 1 17 ? 2.283 94.438 52.816 1.00 23.58 11 ALA B C 1
ATOM 3784 O O . ALA B 1 17 ? 3.191 94.968 53.492 1.00 19.94 11 ALA B O 1
ATOM 3786 N N . TYR B 1 18 ? 2.413 94.189 51.514 1.00 19.55 12 TYR B N 1
ATOM 3787 C CA . TYR B 1 18 ? 3.608 94.626 50.807 1.00 20.39 12 TYR B CA 1
ATOM 3788 C C . TYR B 1 18 ? 3.713 96.171 50.831 1.00 19.40 12 TYR B C 1
ATOM 3789 O O . TYR B 1 18 ? 4.789 96.713 51.101 1.00 20.14 12 TYR B O 1
ATOM 3798 N N . ARG B 1 19 ? 2.605 96.861 50.526 1.00 20.09 13 ARG B N 1
ATOM 3799 C CA A ARG B 1 19 ? 2.579 98.328 50.451 0.50 21.55 13 ARG B CA 1
ATOM 3800 C CA B ARG B 1 19 ? 2.627 98.319 50.434 0.50 20.51 13 ARG B CA 1
ATOM 3801 C C . ARG B 1 19 ? 2.856 98.966 51.810 1.00 22.16 13 ARG B C 1
ATOM 3802 O O . ARG B 1 19 ? 3.644 99.918 51.928 1.00 20.59 13 ARG B O 1
ATOM 3817 N N . VAL B 1 20 ? 2.220 98.414 52.839 1.00 20.77 14 VAL B N 1
ATOM 3818 C CA . VAL B 1 20 ? 2.384 98.931 54.206 1.00 20.94 14 VAL B CA 1
ATOM 3819 C C . VAL B 1 20 ? 3.780 98.715 54.749 1.00 20.97 14 VAL B C 1
ATOM 3820 O O . VAL B 1 20 ? 4.396 99.643 55.262 1.00 20.61 14 VAL B O 1
ATOM 3824 N N . LEU B 1 21 ? 4.283 97.493 54.634 1.00 19.74 15 LEU B N 1
ATOM 3825 C CA . LEU B 1 21 ? 5.657 97.212 55.105 1.00 19.19 15 LEU B CA 1
ATOM 3826 C C . LEU B 1 21 ? 6.695 98.038 54.369 1.00 18.99 15 LEU B C 1
ATOM 3827 O O . LEU B 1 21 ? 7.754 98.402 54.948 1.00 18.84 15 LEU B O 1
ATOM 3832 N N . SER B 1 22 ? 6.447 98.278 53.081 1.00 19.04 16 SER B N 1
ATOM 3833 C CA . SER B 1 22 ? 7.374 99.130 52.286 1.00 20.49 16 SER B CA 1
ATOM 3834 C C . SER B 1 22 ? 7.457 100.560 52.864 1.00 19.50 16 SER B C 1
ATOM 3835 O O . SER B 1 22 ? 8.520 101.211 52.778 1.00 23.64 16 SER B O 1
ATOM 3838 N N . ARG B 1 23 ? 6.354 101.054 53.423 1.00 20.06 17 ARG B N 1
ATOM 3839 C CA . ARG B 1 23 ? 6.332 102.351 54.123 1.00 20.61 17 ARG B CA 1
ATOM 3840 C C . ARG B 1 23 ? 7.072 102.325 55.462 1.00 20.49 17 ARG B C 1
ATOM 3841 O O . ARG B 1 23 ? 7.483 103.375 55.938 1.00 22.71 17 ARG B O 1
ATOM 3849 N N . ALA B 1 24 ? 7.258 101.140 56.054 1.00 20.05 18 ALA B N 1
ATOM 3850 C CA . ALA B 1 24 ? 7.734 101.007 57.444 1.00 20.07 18 ALA B CA 1
ATOM 3851 C C . ALA B 1 24 ? 9.233 100.717 57.542 1.00 19.61 18 ALA B C 1
ATOM 3852 O O . ALA B 1 24 ? 9.852 101.126 58.513 1.00 19.81 18 ALA B O 1
ATOM 3854 N N . PHE B 1 25 ? 9.770 99.966 56.579 1.00 19.08 19 PHE B N 1
ATOM 3855 C CA . PHE B 1 25 ? 11.038 99.271 56.778 1.00 18.63 19 PHE B CA 1
ATOM 3856 C C . PHE B 1 25 ? 12.271 100.162 56.590 1.00 22.58 19 PHE B C 1
ATOM 3857 O O . PHE B 1 25 ? 12.360 100.914 55.629 1.00 19.51 19 PHE B O 1
ATOM 3865 N N . ARG B 1 26 ? 13.245 99.962 57.469 1.00 18.70 20 ARG B N 1
ATOM 3866 C CA . ARG B 1 26 ? 14.613 100.505 57.294 1.00 21.55 20 ARG B CA 1
ATOM 3867 C C . ARG B 1 26 ? 15.413 99.535 56.447 1.00 19.15 20 ARG B C 1
ATOM 3868 O O . ARG B 1 26 ? 15.426 98.329 56.727 1.00 20.10 20 ARG B O 1
ATOM 3876 N N . PHE B 1 27 ? 16.159 100.059 55.459 1.00 19.50 21 PHE B N 1
ATOM 3877 C CA . PHE B 1 27 ? 17.129 99.238 54.733 1.00 18.85 21 PHE B CA 1
ATOM 3878 C C . PHE B 1 27 ? 18.432 99.967 54.819 1.00 19.94 21 PHE B C 1
ATOM 3879 O O . PHE B 1 27 ? 18.482 101.161 54.517 1.00 21.96 21 PHE B O 1
ATOM 3887 N N . ASP B 1 28 ? 19.476 99.252 55.211 1.00 23.24 22 ASP B N 1
ATOM 3888 C CA . ASP B 1 28 ? 20.768 99.908 55.343 1.00 29.01 22 ASP B CA 1
ATOM 3889 C C . ASP B 1 28 ? 21.627 99.768 54.109 1.00 25.92 22 ASP B C 1
ATOM 3890 O O . ASP B 1 28 ? 22.622 100.469 53.980 1.00 25.93 22 ASP B O 1
ATOM 3895 N N . ASN B 1 29 ? 21.218 98.910 53.184 1.00 19.58 23 ASN B N 1
ATOM 3896 C CA . ASN B 1 29 ? 21.882 98.896 51.889 1.00 25.31 23 ASN B CA 1
ATOM 3897 C C . ASN B 1 29 ? 20.914 98.714 50.742 1.00 23.32 23 ASN B C 1
ATOM 3898 O O . ASN B 1 29 ? 19.762 98.274 50.946 1.00 21.78 23 ASN B O 1
ATOM 3903 N N . GLU B 1 30 ? 21.376 99.061 49.541 1.00 21.36 24 GLU B N 1
ATOM 3904 C CA . GLU B 1 30 ? 20.503 98.943 48.359 1.00 23.71 24 GLU B CA 1
ATOM 3905 C C . GLU B 1 30 ? 20.159 97.486 48.049 1.00 18.74 24 GLU B C 1
ATOM 3906 O O . GLU B 1 30 ? 19.064 97.207 47.580 1.00 20.36 24 GLU B O 1
ATOM 3912 N N . ASP B 1 31 ? 21.115 96.571 48.265 1.00 17.92 25 ASP B N 1
ATOM 3913 C CA . ASP B 1 31 ? 20.834 95.170 47.966 1.00 17.15 25 ASP B CA 1
ATOM 3914 C C . ASP B 1 31 ? 19.590 94.622 48.698 1.00 17.30 25 ASP B C 1
ATOM 3915 O O . ASP B 1 31 ? 18.793 93.905 48.121 1.00 15.98 25 ASP B O 1
ATOM 3920 N N . GLN B 1 32 ? 19.457 94.946 49.975 1.00 17.13 26 GLN B N 1
ATOM 3921 C CA . GLN B 1 32 ? 18.325 94.419 50.749 1.00 16.25 26 GLN B CA 1
ATOM 3922 C C . GLN B 1 32 ? 17.042 95.065 50.312 1.00 17.75 26 GLN B C 1
ATOM 3923 O O . GLN B 1 32 ? 16.007 94.393 50.195 1.00 16.11 26 GLN B O 1
ATOM 3929 N N . LYS B 1 33 ? 17.119 96.366 50.037 1.00 19.27 27 LYS B N 1
ATOM 3930 C CA . LYS B 1 33 ? 15.935 97.107 49.561 1.00 17.03 27 LYS B CA 1
ATOM 3931 C C . LYS B 1 33 ? 15.439 96.505 48.239 1.00 16.75 27 LYS B C 1
ATOM 3932 O O . LYS B 1 33 ? 14.248 96.276 48.056 1.00 17.45 27 LYS B O 1
ATOM 3938 N N . LEU B 1 34 ? 16.379 96.211 47.329 1.00 16.68 28 LEU B N 1
ATOM 3939 C CA . LEU B 1 34 ? 16.010 95.646 46.028 1.00 17.57 28 LEU B CA 1
ATOM 3940 C C . LEU B 1 34 ? 15.439 94.244 46.187 1.00 16.18 28 LEU B C 1
ATOM 3941 O O . LEU B 1 34 ? 14.406 93.922 45.585 1.00 16.35 28 LEU B O 1
ATOM 3946 N N . TRP B 1 35 ? 16.062 93.443 47.039 1.00 15.87 29 TRP B N 1
ATOM 3947 C CA . TRP B 1 35 ? 15.558 92.100 47.330 1.00 15.54 29 TRP B CA 1
ATOM 3948 C C . TRP B 1 35 ? 14.105 92.147 47.808 1.00 15.73 29 TRP B C 1
ATOM 3949 O O . TRP B 1 35 ? 13.279 91.340 47.383 1.00 15.60 29 TRP B O 1
ATOM 3960 N N . TRP B 1 36 ? 13.806 93.084 48.699 1.00 15.88 30 TRP B N 1
ATOM 3961 C CA . TRP B 1 36 ? 12.465 93.217 49.232 1.00 17.87 30 TRP B CA 1
ATOM 3962 C C . TRP B 1 36 ? 11.481 93.573 48.111 1.00 17.20 30 TRP B C 1
ATOM 3963 O O . TRP B 1 36 ? 10.456 92.898 47.926 1.00 16.42 30 TRP B O 1
ATOM 3974 N N . HIS B 1 37 ? 11.795 94.600 47.316 1.00 16.61 31 HIS B N 1
ATOM 3975 C CA . HIS B 1 37 ? 10.793 94.994 46.298 1.00 19.77 31 HIS B CA 1
ATOM 3976 C C . HIS B 1 37 ? 10.697 93.975 45.158 1.00 18.66 31 HIS B C 1
ATOM 3977 O O . HIS B 1 37 ? 9.686 93.865 44.489 1.00 18.59 31 HIS B O 1
ATOM 3984 N N . SER B 1 38 ? 11.785 93.233 44.953 1.00 16.84 32 SER B N 1
ATOM 3985 C CA . SER B 1 38 ? 11.816 92.210 43.918 1.00 17.44 32 SER B CA 1
ATOM 3986 C C . SER B 1 38 ? 10.904 91.035 44.248 1.00 19.79 32 SER B C 1
ATOM 3987 O O . SER B 1 38 ? 10.178 90.543 43.376 1.00 18.55 32 SER B O 1
ATOM 3990 N N . THR B 1 39 ? 10.929 90.600 45.509 1.00 17.72 33 THR B N 1
ATOM 3991 C CA . THR B 1 39 ? 10.274 89.338 45.903 1.00 15.91 33 THR B CA 1
ATOM 3992 C C . THR B 1 39 ? 8.989 89.509 46.705 1.00 16.23 33 THR B C 1
ATOM 3993 O O . THR B 1 39 ? 8.102 88.641 46.647 1.00 16.98 33 THR B O 1
ATOM 3997 N N . ALA B 1 40 ? 8.864 90.614 47.452 1.00 19.15 34 ALA B N 1
ATOM 3998 C CA . ALA B 1 40 ? 7.752 90.751 48.393 1.00 16.73 34 ALA B CA 1
ATOM 3999 C C . ALA B 1 40 ? 6.352 90.918 47.750 1.00 17.27 34 ALA B C 1
ATOM 4000 O O . ALA B 1 40 ? 5.389 90.446 48.335 1.00 17.88 34 ALA B O 1
ATOM 4002 N N . PRO B 1 41 ? 6.239 91.573 46.560 1.00 17.49 35 PRO B N 1
ATOM 4003 C CA . PRO B 1 41 ? 4.873 91.627 45.974 1.00 20.22 35 PRO B CA 1
ATOM 4004 C C . PRO B 1 41 ? 4.279 90.217 45.762 1.00 18.14 35 PRO B C 1
ATOM 4005 O O . PRO B 1 41 ? 3.148 89.944 46.156 1.00 19.06 35 PRO B O 1
ATOM 4009 N N . MET B 1 42 ? 5.049 89.321 45.151 1.00 17.74 36 MET B N 1
ATOM 4010 C CA . MET B 1 42 ? 4.601 87.954 44.986 1.00 18.07 36 MET B CA 1
ATOM 4011 C C . MET B 1 42 ? 4.380 87.251 46.327 1.00 17.73 36 MET B C 1
ATOM 4012 O O . MET B 1 42 ? 3.386 86.571 46.491 1.00 18.15 36 MET B O 1
ATOM 4017 N N . PHE B 1 43 ? 5.330 87.380 47.252 1.00 18.10 37 PHE B N 1
ATOM 4018 C CA . PHE B 1 43 ? 5.223 86.741 48.563 1.00 17.93 37 PHE B CA 1
ATOM 4019 C C . PHE B 1 43 ? 3.933 87.186 49.268 1.00 19.27 37 PHE B C 1
ATOM 4020 O O . PHE B 1 43 ? 3.114 86.351 49.707 1.00 18.94 37 PHE B O 1
ATOM 4028 N N . ALA B 1 44 ? 3.709 88.503 49.339 1.00 18.07 38 ALA B N 1
ATOM 4029 C CA . ALA B 1 44 ? 2.542 89.017 50.021 1.00 18.69 38 ALA B CA 1
ATOM 4030 C C . ALA B 1 44 ? 1.231 88.551 49.334 1.00 21.16 38 ALA B C 1
ATOM 4031 O O . ALA B 1 44 ? 0.297 88.124 50.003 1.00 20.40 38 ALA B O 1
ATOM 4033 N N . LYS B 1 45 ? 1.186 88.646 48.007 1.00 21.12 39 LYS B N 1
ATOM 4034 C CA . LYS B 1 45 ? -0.008 88.231 47.245 1.00 22.47 39 LYS B CA 1
ATOM 4035 C C . LYS B 1 45 ? -0.290 86.741 47.429 1.00 20.19 39 LYS B C 1
ATOM 4036 O O . LYS B 1 45 ? -1.461 86.331 47.530 1.00 23.91 39 LYS B O 1
ATOM 4042 N N . MET B 1 46 ? 0.782 85.941 47.463 1.00 21.09 40 MET B N 1
ATOM 4043 C CA . MET B 1 46 ? 0.652 84.506 47.681 1.00 23.02 40 MET B CA 1
ATOM 4044 C C . MET B 1 46 ? 0.066 84.231 49.071 1.00 24.17 40 MET B C 1
ATOM 4045 O O . MET B 1 46 ? -0.825 83.398 49.196 1.00 21.08 40 MET B O 1
ATOM 4050 N N . LEU B 1 47 ? 0.563 84.916 50.107 1.00 23.45 41 LEU B N 1
ATOM 4051 C CA . LEU B 1 47 ? -0.011 84.734 51.459 1.00 20.08 41 LEU B CA 1
ATOM 4052 C C . LEU B 1 47 ? -1.463 85.147 51.478 1.00 21.38 41 LEU B C 1
ATOM 4053 O O . LEU B 1 47 ? -2.315 84.439 52.037 1.00 23.99 41 LEU B O 1
ATOM 4058 N N . GLU B 1 48 ? -1.756 86.268 50.828 1.00 21.11 42 GLU B N 1
ATOM 4059 C CA . GLU B 1 48 ? -3.163 86.758 50.793 1.00 22.08 42 GLU B CA 1
ATOM 4060 C C . GLU B 1 48 ? -4.095 85.726 50.159 1.00 25.76 42 GLU B C 1
ATOM 4061 O O . GLU B 1 48 ? -5.167 85.407 50.701 1.00 24.39 42 GLU B O 1
ATOM 4067 N N . THR B 1 49 ? -3.694 85.221 48.993 1.00 27.03 43 THR B N 1
ATOM 4068 C CA . THR B 1 49 ? -4.560 84.337 48.214 1.00 31.64 43 THR B CA 1
ATOM 4069 C C . THR B 1 49 ? -4.694 82.959 48.858 1.00 30.84 43 THR B C 1
ATOM 4070 O O . THR B 1 49 ? -5.732 82.302 48.713 1.00 33.14 43 THR B O 1
ATOM 4074 N N . ALA B 1 50 ? -3.672 82.537 49.598 1.00 25.46 44 ALA B N 1
ATOM 4075 C CA . ALA B 1 50 ? -3.729 81.289 50.369 1.00 28.03 44 ALA B CA 1
ATOM 4076 C C . ALA B 1 50 ? -4.445 81.440 51.728 1.00 29.30 44 ALA B C 1
ATOM 4077 O O . ALA B 1 50 ? -4.376 80.542 52.577 1.00 33.71 44 ALA B O 1
ATOM 4079 N N . ASN B 1 51 ? -5.112 82.578 51.928 1.00 26.31 45 ASN B N 1
ATOM 4080 C CA . ASN B 1 51 ? -5.962 82.826 53.093 1.00 30.21 45 ASN B CA 1
ATOM 4081 C C . ASN B 1 51 ? -5.234 82.959 54.434 1.00 27.51 45 ASN B C 1
ATOM 4082 O O . ASN B 1 51 ? -5.798 82.676 55.496 1.00 29.58 45 ASN B O 1
ATOM 4087 N N . TYR B 1 52 ? -3.999 83.433 54.401 1.00 23.29 46 TYR B N 1
ATOM 4088 C CA . TYR B 1 52 ? -3.348 83.753 55.661 1.00 26.18 46 TYR B CA 1
ATOM 4089 C C . TYR B 1 52 ? -4.001 84.991 56.271 1.00 25.21 46 TYR B C 1
ATOM 4090 O O . TYR B 1 52 ? -4.330 85.940 55.546 1.00 26.90 46 TYR B O 1
ATOM 4099 N N . THR B 1 53 ? -4.167 84.985 57.595 1.00 26.61 47 THR B N 1
ATOM 4100 C CA . THR B 1 53 ? -4.765 86.139 58.307 1.00 30.17 47 THR B CA 1
ATOM 4101 C C . THR B 1 53 ? -3.822 87.329 58.164 1.00 30.48 47 THR B C 1
ATOM 4102 O O . THR B 1 53 ? -2.629 87.161 57.910 1.00 24.83 47 THR B O 1
ATOM 4106 N N . THR B 1 54 ? -4.345 88.532 58.343 1.00 28.18 48 THR B N 1
ATOM 4107 C CA . THR B 1 54 ? -3.503 89.737 58.242 1.00 28.90 48 THR B CA 1
ATOM 4108 C C . THR B 1 54 ? -2.297 89.715 59.214 1.00 22.85 48 THR B C 1
ATOM 4109 O O . THR B 1 54 ? -1.175 89.989 58.800 1.00 25.25 48 THR B O 1
ATOM 4113 N N . PRO B 1 55 ? -2.510 89.366 60.501 1.00 25.27 49 PRO B N 1
ATOM 4114 C CA . PRO B 1 55 ? -1.356 89.365 61.398 1.00 22.88 49 PRO B CA 1
ATOM 4115 C C . PRO B 1 55 ? -0.313 88.344 60.941 1.00 22.09 49 PRO B C 1
ATOM 4116 O O . PRO B 1 55 ? 0.880 88.600 61.058 1.00 22.81 49 PRO B O 1
ATOM 4120 N N . CYS B 1 56 ? -0.750 87.202 60.400 1.00 24.05 50 CYS B N 1
ATOM 4121 C CA . CYS B 1 56 ? 0.228 86.226 59.859 1.00 21.49 50 CYS B CA 1
ATOM 4122 C C . CYS B 1 56 ? 1.000 86.751 58.649 1.00 20.69 50 CYS B C 1
ATOM 4123 O O . CYS B 1 56 ? 2.193 86.513 58.552 1.00 20.89 50 CYS B O 1
ATOM 4126 N N . GLN B 1 57 ? 0.324 87.464 57.746 1.00 20.84 51 GLN B N 1
ATOM 4127 C CA . GLN B 1 57 ? 0.987 88.036 56.577 1.00 20.21 51 GLN B CA 1
ATOM 4128 C C . GLN B 1 57 ? 2.120 88.957 57.059 1.00 19.74 51 GLN B C 1
ATOM 4129 O O . GLN B 1 57 ? 3.275 88.845 56.637 1.00 19.08 51 GLN B O 1
ATOM 4135 N N . TYR B 1 58 ? 1.793 89.871 57.966 1.00 20.78 52 TYR B N 1
ATOM 4136 C CA . TYR B 1 58 ? 2.844 90.768 58.484 1.00 19.82 52 TYR B CA 1
ATOM 4137 C C . TYR B 1 58 ? 3.938 89.998 59.198 1.00 19.44 52 TYR B C 1
ATOM 4138 O O . TYR B 1 58 ? 5.110 90.267 58.981 1.00 18.91 52 TYR B O 1
ATOM 4147 N N . GLN B 1 59 ? 3.575 89.055 60.059 1.00 19.80 53 GLN B N 1
ATOM 4148 C CA . GLN B 1 59 ? 4.578 88.339 60.849 1.00 19.58 53 GLN B CA 1
ATOM 4149 C C . GLN B 1 59 ? 5.616 87.642 59.933 1.00 19.43 53 GLN B C 1
ATOM 4150 O O . GLN B 1 59 ? 6.842 87.775 60.111 1.00 18.46 53 GLN B O 1
ATOM 4156 N N . TYR B 1 60 ? 5.122 86.911 58.938 1.00 19.65 54 TYR B N 1
ATOM 4157 C CA . TYR B 1 60 ? 6.035 86.135 58.067 1.00 18.17 54 TYR B CA 1
ATOM 4158 C C . TYR B 1 60 ? 6.879 87.055 57.177 1.00 17.64 54 TYR B C 1
ATOM 4159 O O . TYR B 1 60 ? 8.072 86.817 56.982 1.00 17.19 54 TYR B O 1
ATOM 4168 N N . LEU B 1 61 ? 6.271 88.144 56.689 1.00 17.79 55 LEU B N 1
ATOM 4169 C CA . LEU B 1 61 ? 7.024 89.095 55.831 1.00 17.40 55 LEU B CA 1
ATOM 4170 C C . LEU B 1 61 ? 8.102 89.852 56.605 1.00 17.27 55 LEU B C 1
ATOM 4171 O O . LEU B 1 61 ? 9.202 90.117 56.076 1.00 17.85 55 LEU B O 1
ATOM 4176 N N . ILE B 1 62 ? 7.800 90.174 57.864 1.00 17.67 56 ILE B N 1
ATOM 4177 C CA . ILE B 1 62 ? 8.783 90.883 58.722 1.00 17.66 56 ILE B CA 1
ATOM 4178 C C . ILE B 1 62 ? 9.920 89.947 59.020 1.00 17.35 56 ILE B C 1
ATOM 4179 O O . ILE B 1 62 ? 11.096 90.316 58.920 1.00 17.10 56 ILE B O 1
ATOM 4184 N N . THR B 1 63 ? 9.599 88.719 59.392 1.00 17.44 57 THR B N 1
ATOM 4185 C CA . THR B 1 63 ? 10.712 87.774 59.697 1.00 17.22 57 THR B CA 1
ATOM 4186 C C . THR B 1 63 ? 11.594 87.500 58.466 1.00 16.67 57 THR B C 1
ATOM 4187 O O . THR B 1 63 ? 12.837 87.428 58.558 1.00 16.48 57 THR B O 1
ATOM 4191 N N . TYR B 1 64 ? 10.956 87.382 57.302 1.00 16.50 58 TYR B N 1
ATOM 4192 C CA . TYR B 1 64 ? 11.696 87.233 56.037 1.00 16.06 58 TYR B CA 1
ATOM 4193 C C . TYR B 1 64 ? 12.611 88.433 55.831 1.00 15.94 58 TYR B C 1
ATOM 4194 O O . TYR B 1 64 ? 13.792 88.281 55.615 1.00 15.72 58 TYR B O 1
ATOM 4203 N N . LYS B 1 65 ? 12.076 89.641 55.957 1.00 16.16 59 LYS B N 1
ATOM 4204 C CA . LYS B 1 65 ? 12.904 90.852 55.698 1.00 16.14 59 LYS B CA 1
ATOM 4205 C C . LYS B 1 65 ? 14.064 90.985 56.688 1.00 16.21 59 LYS B C 1
ATOM 4206 O O . LYS B 1 65 ? 15.193 91.296 56.294 1.00 16.09 59 LYS B O 1
ATOM 4212 N N . GLU B 1 66 ? 13.790 90.763 57.972 1.00 16.50 60 GLU B N 1
ATOM 4213 C CA . GLU B 1 66 ? 14.792 90.985 59.017 1.00 16.70 60 GLU B CA 1
ATOM 4214 C C . GLU B 1 66 ? 15.812 89.862 59.157 1.00 16.54 60 GLU B C 1
ATOM 4215 O O . GLU B 1 66 ? 16.977 90.138 59.430 1.00 16.63 60 GLU B O 1
ATOM 4221 N N . CYS B 1 67 ? 15.353 88.619 59.025 1.00 16.41 61 CYS B N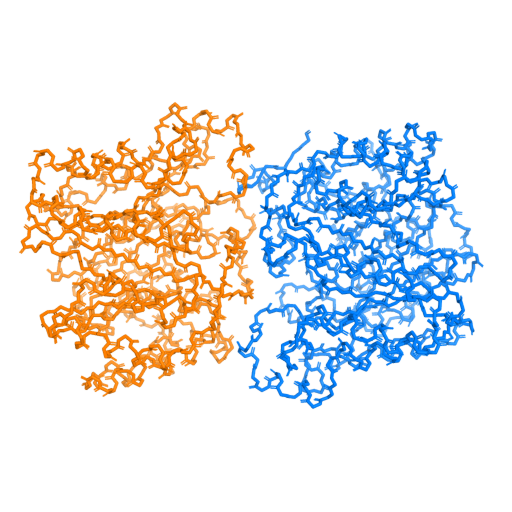 1
ATOM 4222 C CA . CYS B 1 67 ? 16.223 87.451 59.230 1.00 18.10 61 CYS B CA 1
ATOM 4223 C C . CYS B 1 67 ? 16.744 86.801 57.971 1.00 21.12 61 CYS B C 1
ATOM 4224 O O . CYS B 1 67 ? 17.787 86.145 58.031 1.00 22.17 61 CYS B O 1
ATOM 4227 N N . VAL B 1 68 ? 16.031 86.923 56.852 1.00 16.64 62 VAL B N 1
ATOM 4228 C CA . VAL B 1 68 ? 16.439 86.151 55.638 1.00 15.37 62 VAL B CA 1
ATOM 4229 C C . VAL B 1 68 ? 17.058 87.031 54.552 1.00 15.54 62 VAL B C 1
ATOM 4230 O O . VAL B 1 68 ? 18.124 86.720 54.026 1.00 15.87 62 VAL B O 1
ATOM 4234 N N . ILE B 1 69 ? 16.396 88.148 54.226 1.00 15.25 63 ILE B N 1
ATOM 4235 C CA . ILE B 1 69 ? 16.925 89.055 53.182 1.00 15.19 63 ILE B CA 1
ATOM 4236 C C . ILE B 1 69 ? 18.399 89.401 53.382 1.00 15.84 63 ILE B C 1
ATOM 4237 O O . ILE B 1 69 ? 19.142 89.402 52.394 1.00 17.28 63 ILE B O 1
ATOM 4242 N N . PRO B 1 70 ? 18.835 89.676 54.634 1.00 16.81 64 PRO B N 1
ATOM 4243 C CA . PRO B 1 70 ? 20.286 90.017 54.765 1.00 15.71 64 PRO B CA 1
ATOM 4244 C C . PRO B 1 70 ? 21.222 88.835 54.482 1.00 15.60 64 PRO B C 1
ATOM 4245 O O . PRO B 1 70 ? 22.445 89.054 54.374 1.00 18.24 64 PRO B O 1
ATOM 4249 N N . SER B 1 71 ? 20.649 87.639 54.360 1.00 18.25 65 SER B N 1
ATOM 4250 C CA . SER B 1 71 ? 21.384 86.393 54.026 1.00 18.24 65 SER B CA 1
ATOM 4251 C C . SER B 1 71 ? 21.221 85.985 52.537 1.00 16.20 65 SER B C 1
ATOM 4252 O O . SER B 1 71 ? 21.578 84.863 52.150 1.00 17.87 65 SER B O 1
ATOM 4255 N N . LEU B 1 72 ? 20.667 86.879 51.719 1.00 15.45 66 LEU B N 1
ATOM 4256 C CA . LEU B 1 72 ? 20.467 86.581 50.285 1.00 16.03 66 LEU B CA 1
ATOM 4257 C C . LEU B 1 72 ? 21.598 87.083 49.390 1.00 16.38 66 LEU B C 1
ATOM 4258 O O . LEU B 1 72 ? 21.538 86.931 48.150 1.00 18.02 66 LEU B O 1
ATOM 4263 N N . GLY B 1 73 ? 22.618 87.685 50.003 1.00 15.92 67 GLY B N 1
ATOM 4264 C CA . GLY B 1 73 ? 23.787 88.260 49.266 1.00 15.78 67 GLY B CA 1
ATOM 4265 C C . GLY B 1 73 ? 23.398 89.509 48.467 1.00 19.61 67 GLY B C 1
ATOM 4266 O O . GLY B 1 73 ? 22.340 90.090 48.672 1.00 16.16 67 GLY B O 1
ATOM 4267 N N . CYS B 1 74 ? 24.258 89.920 47.542 1.00 19.44 68 CYS B N 1
ATOM 4268 C CA A CYS B 1 74 ? 23.983 91.096 46.712 0.70 21.16 68 CYS B CA 1
ATOM 4269 C CA B CYS B 1 74 ? 23.958 91.109 46.760 0.30 21.83 68 CYS B CA 1
ATOM 4270 C C . CYS B 1 74 ? 22.741 90.885 45.856 1.00 19.99 68 CYS B C 1
ATOM 4271 O O . CYS B 1 74 ? 22.336 89.725 45.583 1.00 17.12 68 CYS B O 1
ATOM 4276 N N . TYR B 1 75 ? 22.108 91.982 45.434 1.00 16.97 69 TYR B N 1
ATOM 4277 C CA . TYR B 1 75 ? 20.931 91.819 44.593 1.00 18.17 69 TYR B CA 1
ATOM 4278 C C . TYR B 1 75 ? 21.397 91.264 43.244 1.00 18.14 69 TYR B C 1
ATOM 4279 O O . TYR B 1 75 ? 22.345 91.836 42.659 1.00 17.82 69 TYR B O 1
ATOM 4288 N N . PRO B 1 76 ? 20.767 90.167 42.759 1.00 18.17 70 PRO B N 1
ATOM 4289 C CA . PRO B 1 76 ? 21.303 89.494 41.548 1.00 21.28 70 PRO B CA 1
ATOM 4290 C C . PRO B 1 76 ? 21.141 90.322 40.285 1.00 19.00 70 PRO B C 1
ATOM 4291 O O . PRO B 1 76 ? 20.031 90.751 39.966 1.00 20.09 70 PRO B O 1
ATOM 4295 N N . THR B 1 77 ? 22.257 90.531 39.589 1.00 19.14 71 THR B N 1
ATOM 4296 C CA . THR B 1 77 ? 22.225 91.124 38.255 1.00 20.54 71 THR B CA 1
ATOM 4297 C C . THR B 1 77 ? 23.269 90.408 37.417 1.00 21.40 71 THR B C 1
ATOM 4298 O O . THR B 1 77 ? 24.070 89.627 37.949 1.00 21.40 71 THR B O 1
ATOM 4302 N N . ASN B 1 78 ? 23.270 90.678 36.109 1.00 20.12 72 ASN B N 1
ATOM 4303 C CA . ASN B 1 78 ? 24.301 90.092 35.244 1.00 22.63 72 ASN B CA 1
ATOM 4304 C C . ASN B 1 78 ? 25.595 90.897 35.242 1.00 28.45 72 ASN B C 1
ATOM 4305 O O . ASN B 1 78 ? 26.592 90.439 34.674 1.00 32.03 72 ASN B O 1
ATOM 4310 N N . SER B 1 79 ? 25.600 92.063 35.890 1.00 28.34 73 SER B N 1
ATOM 4311 C CA A SER B 1 79 ? 26.765 92.971 35.790 0.50 31.75 73 SER B CA 1
ATOM 4312 C CA B SER B 1 79 ? 26.731 93.016 35.812 0.50 32.34 73 SER B CA 1
ATOM 4313 C C . SER B 1 79 ? 27.671 93.041 37.022 1.00 35.26 73 SER B C 1
ATOM 4314 O O . SER B 1 79 ? 28.628 93.838 37.054 1.00 38.58 73 SER B O 1
ATOM 4319 N N . ALA B 1 80 ? 27.414 92.199 38.019 1.00 33.58 74 ALA B N 1
ATOM 4320 C CA . ALA B 1 80 ? 28.254 92.181 39.222 1.00 38.39 74 ALA B CA 1
ATOM 4321 C C . ALA B 1 80 ? 28.413 90.757 39.779 1.00 37.35 74 ALA B C 1
ATOM 4322 O O . ALA B 1 80 ? 27.482 89.945 39.667 1.00 32.00 74 ALA B O 1
ATOM 4324 N N . PRO B 1 81 ? 29.591 90.452 40.376 1.00 36.78 75 PRO B N 1
ATOM 4325 C CA . PRO B 1 81 ? 29.822 89.135 40.981 1.00 33.57 75 PRO B CA 1
ATOM 4326 C C . PRO B 1 81 ? 28.724 88.771 41.975 1.00 32.35 75 PRO B C 1
ATOM 4327 O O . PRO B 1 81 ? 28.298 89.601 42.790 1.00 33.96 75 PRO B O 1
ATOM 4331 N N . ARG B 1 82 ? 28.242 87.540 41.877 1.00 25.14 76 ARG B N 1
ATOM 4332 C CA . ARG B 1 82 ? 27.255 87.047 42.816 1.00 20.94 76 ARG B CA 1
ATOM 4333 C C . ARG B 1 82 ? 27.423 85.551 43.018 1.00 21.15 76 ARG B C 1
ATOM 4334 O O . ARG B 1 82 ? 28.036 84.850 42.180 1.00 21.39 76 ARG B O 1
ATOM 4342 N N . TRP B 1 83 ? 26.865 85.059 44.121 1.00 21.07 77 TRP B N 1
ATOM 4343 C CA . TRP B 1 83 ? 26.865 83.630 44.391 1.00 25.84 77 TRP B CA 1
ATOM 4344 C C . TRP B 1 83 ? 25.798 82.967 43.532 1.00 18.07 77 TRP B C 1
ATOM 4345 O O . TRP B 1 83 ? 24.637 83.421 43.473 1.00 18.08 77 TRP B O 1
ATOM 4356 N N . LEU B 1 84 ? 26.174 81.918 42.813 1.00 19.08 78 LEU B N 1
ATOM 4357 C CA . LEU B 1 84 ? 25.187 81.203 41.990 1.00 16.17 78 LEU B CA 1
ATOM 4358 C C . LEU B 1 84 ? 24.675 79.995 42.763 1.00 19.23 78 LEU B C 1
ATOM 4359 O O . LEU B 1 84 ? 25.419 79.043 43.032 1.00 21.75 78 LEU B O 1
ATOM 4364 N N . SER B 1 85 ? 23.397 80.034 43.091 1.00 19.16 79 SER B N 1
ATOM 4365 C CA . SER B 1 85 ? 22.787 78.982 43.901 1.00 16.79 79 SER B CA 1
ATOM 4366 C C . SER B 1 85 ? 22.149 77.892 43.026 1.00 23.33 79 SER B C 1
ATOM 4367 O O . SER B 1 85 ? 21.593 78.169 41.952 1.00 19.26 79 SER B O 1
ATOM 4370 N N . ILE B 1 86 ? 22.179 76.658 43.520 1.00 19.30 80 ILE B N 1
ATOM 4371 C CA . ILE B 1 86 ? 21.513 75.549 42.868 1.00 15.82 80 ILE B CA 1
ATOM 4372 C C . ILE B 1 86 ? 20.007 75.661 42.988 1.00 17.44 80 ILE B C 1
ATOM 4373 O O . ILE B 1 86 ? 19.279 74.908 42.339 1.00 18.59 80 ILE B O 1
ATOM 4378 N N . LEU B 1 87 ? 19.502 76.599 43.802 1.00 16.69 81 LEU B N 1
ATOM 4379 C CA . LEU B 1 87 ? 18.049 76.648 44.045 1.00 17.79 81 LEU B CA 1
ATOM 4380 C C . LEU B 1 87 ? 17.256 76.935 42.779 1.00 16.50 81 LEU B C 1
ATOM 4381 O O . LEU B 1 87 ? 16.117 76.432 42.614 1.00 16.43 81 LEU B O 1
ATOM 4386 N N . THR B 1 88 ? 17.808 77.764 41.897 1.00 18.66 82 THR B N 1
ATOM 4387 C CA . THR B 1 88 ? 17.077 78.110 40.653 1.00 18.17 82 THR B CA 1
ATOM 4388 C C . THR B 1 88 ? 17.993 78.007 39.447 1.00 17.25 82 THR B C 1
ATOM 4389 O O . THR B 1 88 ? 19.225 78.052 39.569 1.00 17.40 82 THR B O 1
ATOM 4393 N N . ARG B 1 89 ? 17.381 77.937 38.264 1.00 16.89 83 ARG B N 1
ATOM 4394 C CA . ARG B 1 89 ? 18.189 77.770 37.033 1.00 16.04 83 ARG B CA 1
ATOM 4395 C C . ARG B 1 89 ? 18.943 79.053 36.687 1.00 15.91 83 ARG B C 1
ATOM 4396 O O . ARG B 1 89 ? 19.850 79.028 35.852 1.00 18.29 83 ARG B O 1
ATOM 4404 N N . TYR B 1 90 ? 18.528 80.173 37.310 1.00 15.46 84 TYR B N 1
ATOM 4405 C CA . TYR B 1 90 ? 19.203 81.486 37.152 1.00 15.53 84 TYR B CA 1
ATOM 4406 C C . TYR B 1 90 ? 20.204 81.742 38.266 1.00 16.90 84 TYR B C 1
ATOM 4407 O O . TYR B 1 90 ? 20.827 82.822 38.339 1.00 16.90 84 TYR B O 1
ATOM 4416 N N . GLY B 1 91 ? 20.334 80.758 39.152 1.00 17.18 85 GLY B N 1
ATOM 4417 C CA . GLY B 1 91 ? 21.265 80.866 40.258 1.00 17.82 85 GLY B CA 1
ATOM 4418 C C . GLY B 1 91 ? 20.875 81.817 41.378 1.00 15.95 85 GLY B C 1
ATOM 4419 O O . GLY B 1 91 ? 21.721 82.165 42.192 1.00 19.22 85 GLY B O 1
ATOM 4420 N N . THR B 1 92 ? 19.622 82.269 41.398 1.00 18.64 86 THR B N 1
ATOM 4421 C CA . THR B 1 92 ? 19.169 83.140 42.491 1.00 17.54 86 THR B CA 1
ATOM 4422 C C . THR B 1 92 ? 18.860 82.311 43.744 1.00 16.02 86 THR B C 1
ATOM 4423 O O . THR B 1 92 ? 18.404 81.155 43.639 1.00 19.45 86 THR B O 1
ATOM 4427 N N . PRO B 1 93 ? 19.118 82.887 44.946 1.00 17.64 87 PRO B N 1
ATOM 4428 C CA . PRO B 1 93 ? 19.056 82.049 46.154 1.00 16.02 87 PRO B CA 1
ATOM 4429 C C . PRO B 1 93 ? 17.729 82.103 46.916 1.00 16.70 87 PRO B C 1
ATOM 4430 O O . PRO B 1 93 ? 17.724 81.926 48.139 1.00 16.61 87 PRO B O 1
ATOM 4434 N N . PHE B 1 94 ? 16.623 82.353 46.216 1.00 15.58 88 PHE B N 1
ATOM 4435 C CA . PHE B 1 94 ? 15.307 82.398 46.842 1.00 16.25 88 PHE B CA 1
ATOM 4436 C C . PHE B 1 94 ? 14.224 81.799 45.952 1.00 17.50 88 PHE B C 1
ATOM 4437 O O . PHE B 1 94 ? 14.193 82.075 44.750 1.00 20.41 88 PHE B O 1
ATOM 4445 N N . GLU B 1 95 ? 13.329 81.015 46.550 1.00 14.81 89 GLU B N 1
ATOM 4446 C CA . GLU B 1 95 ? 12.201 80.460 45.809 1.00 15.08 89 GLU B CA 1
ATOM 4447 C C . GLU B 1 95 ? 10.996 80.184 46.691 1.00 15.39 89 GLU B C 1
ATOM 4448 O O . GLU B 1 95 ? 11.097 79.544 47.732 1.00 17.32 89 GLU B O 1
ATOM 4454 N N . LEU B 1 96 ? 9.851 80.713 46.273 1.00 15.66 90 LEU B N 1
ATOM 4455 C CA . LEU B 1 96 ? 8.589 80.382 46.904 1.00 16.08 90 LEU B CA 1
ATOM 4456 C C . LEU B 1 96 ? 7.959 79.105 46.329 1.00 17.97 90 LEU B C 1
ATOM 4457 O O . LEU B 1 96 ? 8.115 78.796 45.140 1.00 16.52 90 LEU B O 1
ATOM 4462 N N . SER B 1 97 ? 7.182 78.426 47.178 1.00 18.97 91 SER B N 1
ATOM 4463 C CA A SER B 1 97 ? 6.403 77.266 46.753 0.70 17.47 91 SER B CA 1
ATOM 4464 C CA B SER B 1 97 ? 6.429 77.231 46.799 0.30 19.10 91 SER B CA 1
ATOM 4465 C C . SER B 1 97 ? 5.092 77.233 47.521 1.00 20.43 91 SER B C 1
ATOM 4466 O O . SER B 1 97 ? 4.995 77.704 48.653 1.00 22.07 91 SER B O 1
ATOM 4471 N N . LEU B 1 98 ? 4.063 76.715 46.870 1.00 18.51 92 LEU B N 1
ATOM 4472 C CA . LEU B 1 98 ? 2.768 76.642 47.493 1.00 21.01 92 LEU B CA 1
ATOM 4473 C C . LEU B 1 98 ? 2.344 75.184 47.492 1.00 24.49 92 LEU B C 1
ATOM 4474 O O . LEU B 1 98 ? 2.342 74.532 46.448 1.00 21.21 92 LEU B O 1
ATOM 4479 N N . ASN B 1 99 ? 1.973 74.682 48.668 1.00 22.87 93 ASN B N 1
ATOM 4480 C CA . ASN B 1 99 ? 1.293 73.406 48.769 1.00 23.66 93 ASN B CA 1
ATOM 4481 C C . ASN B 1 99 ? -0.160 73.702 48.453 1.00 27.84 93 ASN B C 1
ATOM 4482 O O . ASN B 1 99 ? -0.858 74.327 49.254 1.00 27.38 93 ASN B O 1
ATOM 4487 N N . CYS B 1 100 ? -0.605 73.285 47.276 1.00 25.11 94 CYS B N 1
ATOM 4488 C CA . CYS B 1 100 ? -1.929 73.647 46.790 1.00 29.32 94 CYS B CA 1
ATOM 4489 C C . CYS B 1 100 ? -3.026 72.846 47.482 1.00 28.44 94 CYS B C 1
ATOM 4490 O O . CYS B 1 100 ? -4.195 73.281 47.527 1.00 29.99 94 CYS B O 1
ATOM 4493 N N . SER B 1 101 ? -2.660 71.703 48.049 1.00 27.95 95 SER B N 1
ATOM 4494 C CA . SER B 1 101 ? -3.629 70.849 48.743 1.00 29.59 95 SER B CA 1
ATOM 4495 C C . SER B 1 101 ? -3.999 71.408 50.125 1.00 31.19 95 SER B C 1
ATOM 4496 O O . SER B 1 101 ? -5.142 71.283 50.574 1.00 32.39 95 SER B O 1
ATOM 4499 N N . ASN B 1 102 ? -3.036 72.002 50.819 1.00 28.68 96 ASN B N 1
ATOM 4500 C CA . ASN B 1 102 ? -3.333 72.567 52.136 1.00 35.25 96 ASN B CA 1
ATOM 4501 C C . ASN B 1 102 ? -3.149 74.075 52.268 1.00 37.01 96 ASN B C 1
ATOM 4502 O O . ASN B 1 102 ? -3.237 74.606 53.375 1.00 34.70 96 ASN B O 1
ATOM 4507 N N . SER B 1 103 ? -2.916 74.758 51.140 1.00 31.84 97 SER B N 1
ATOM 4508 C CA . SER B 1 103 ? -2.667 76.206 51.119 1.00 33.72 97 SER B CA 1
ATOM 4509 C C . SER B 1 103 ? -1.566 76.676 52.068 1.00 31.28 97 SER B C 1
ATOM 4510 O O . SER B 1 103 ? -1.713 77.729 52.698 1.00 35.21 97 SER B O 1
ATOM 4513 N N . ILE B 1 104 ? -0.488 75.900 52.184 1.00 24.10 98 ILE B N 1
ATOM 4514 C CA . ILE B 1 104 ? 0.654 76.290 53.016 1.00 23.83 98 ILE B CA 1
ATOM 4515 C C . ILE B 1 104 ? 1.726 76.822 52.092 1.00 24.86 98 ILE B C 1
ATOM 4516 O O . ILE B 1 104 ? 2.175 76.116 51.174 1.00 26.09 98 ILE B O 1
ATOM 4521 N N . VAL B 1 105 ? 2.160 78.057 52.372 1.00 22.80 99 VAL B N 1
ATOM 4522 C CA . VAL B 1 105 ? 3.286 78.701 51.663 1.00 18.88 99 VAL B CA 1
ATOM 4523 C C . VAL B 1 105 ? 4.583 78.304 52.327 1.00 19.83 99 VAL B C 1
ATOM 4524 O O . VAL B 1 105 ? 4.651 78.232 53.568 1.00 22.13 99 VAL B O 1
ATOM 4528 N N . ARG B 1 106 ? 5.587 78.001 51.496 1.00 18.25 100 ARG B N 1
ATOM 4529 C CA . ARG B 1 106 ? 6.952 77.721 51.913 1.00 18.29 100 ARG B CA 1
ATOM 4530 C C . ARG B 1 106 ? 7.865 78.665 51.145 1.00 17.30 100 ARG B C 1
ATOM 4531 O O . ARG B 1 106 ? 7.540 79.090 50.018 1.00 20.22 100 ARG B O 1
ATOM 4539 N N . TYR B 1 107 ? 9.024 78.966 51.712 1.00 18.37 101 TYR B N 1
ATOM 4540 C CA . TYR B 1 107 ? 10.101 79.485 50.879 1.00 17.53 101 TYR B CA 1
ATOM 4541 C C . TYR B 1 107 ? 11.398 78.813 51.236 1.00 16.63 101 TYR B C 1
ATOM 4542 O O . TYR B 1 107 ? 11.577 78.327 52.370 1.00 16.29 101 TYR B O 1
ATOM 4551 N N . THR B 1 108 ? 12.256 78.740 50.235 1.00 17.40 102 THR B N 1
ATOM 4552 C CA . THR B 1 108 ? 13.544 78.112 50.374 1.00 15.23 102 THR B CA 1
ATOM 4553 C C . THR B 1 108 ? 14.587 79.155 50.024 1.00 16.24 102 THR B C 1
ATOM 4554 O O . THR B 1 108 ? 14.375 80.013 49.146 1.00 16.49 102 THR B O 1
ATOM 4558 N N . PHE B 1 109 ? 15.737 79.107 50.699 1.00 14.83 103 PHE B N 1
ATOM 4559 C CA . PHE B 1 109 ? 16.777 80.038 50.335 1.00 14.63 103 PHE B CA 1
ATOM 4560 C C . PHE B 1 109 ? 18.148 79.449 50.632 1.00 14.65 103 PHE B C 1
ATOM 4561 O O . PHE B 1 109 ? 18.271 78.533 51.446 1.00 17.57 103 PHE B O 1
ATOM 4569 N N . GLU B 1 110 ? 19.165 79.997 49.990 1.00 14.54 104 GLU B N 1
ATOM 4570 C CA . GLU B 1 110 ? 20.527 79.552 50.306 1.00 14.66 104 GLU B CA 1
ATOM 4571 C C . GLU B 1 110 ? 21.247 80.654 51.083 1.00 14.94 104 GLU B C 1
ATOM 4572 O O . GLU B 1 110 ? 21.517 81.734 50.527 1.00 17.45 104 GLU B O 1
ATOM 4578 N N . PRO B 1 111 ? 21.563 80.401 52.371 1.00 14.96 105 PRO B N 1
ATOM 4579 C CA . PRO B 1 111 ? 22.267 81.413 53.173 1.00 15.14 105 PRO B CA 1
ATOM 4580 C C . PRO B 1 111 ? 23.567 81.848 52.510 1.00 15.21 105 PRO B C 1
ATOM 4581 O O . PRO B 1 111 ? 24.345 81.005 52.077 1.00 18.18 105 PRO B O 1
ATOM 4585 N N . ILE B 1 112 ? 23.776 83.160 52.439 1.00 15.83 106 ILE B N 1
ATOM 4586 C CA . ILE B 1 112 ? 25.022 83.764 51.896 1.00 15.45 106 ILE B CA 1
ATOM 4587 C C . ILE B 1 112 ? 25.445 84.854 52.846 1.00 16.22 106 ILE B C 1
ATOM 4588 O O . ILE B 1 112 ? 24.593 85.590 53.338 1.00 18.22 106 ILE B O 1
ATOM 4593 N N . ASN B 1 113 ? 26.749 85.002 53.092 1.00 18.42 107 ASN B N 1
ATOM 4594 C CA . ASN B 1 113 ? 27.198 86.112 53.909 1.00 22.23 107 ASN B CA 1
ATOM 4595 C C . ASN B 1 113 ? 28.430 86.728 53.318 1.00 22.32 107 ASN B C 1
ATOM 4596 O O . ASN B 1 113 ? 28.817 86.362 52.207 1.00 22.62 107 ASN B O 1
ATOM 4601 N N . GLN B 1 114 ? 29.073 87.654 54.049 1.00 22.46 108 GLN B N 1
ATOM 4602 C CA . GLN B 1 114 ? 30.205 88.402 53.503 1.00 25.47 108 GLN B CA 1
ATOM 4603 C C . GLN B 1 114 ? 31.367 87.485 53.098 1.00 24.32 108 GLN B C 1
ATOM 4604 O O . GLN B 1 114 ? 32.146 87.833 52.205 1.00 24.96 108 GLN B O 1
ATOM 4610 N N . HIS B 1 115 ? 31.493 86.330 53.754 1.00 22.59 109 HIS B N 1
ATOM 4611 C CA . HIS B 1 115 ? 32.583 85.389 53.438 1.00 19.93 109 HIS B CA 1
ATOM 4612 C C . HIS B 1 115 ? 32.333 84.420 52.277 1.00 21.60 109 HIS B C 1
ATOM 4613 O O . HIS B 1 115 ? 33.260 83.797 51.765 1.00 22.01 109 HIS B O 1
ATOM 4620 N N . THR B 1 116 ? 31.075 84.289 51.890 1.00 17.52 110 THR B N 1
ATOM 4621 C CA . THR B 1 116 ? 30.664 83.387 50.801 1.00 19.08 110 THR B CA 1
ATOM 4622 C C . THR B 1 116 ? 31.448 83.655 49.515 1.00 22.16 110 THR B C 1
ATOM 4623 O O . THR B 1 116 ? 31.475 84.785 49.022 1.00 23.95 110 THR B O 1
ATOM 4627 N N . GLY B 1 117 ? 32.108 82.616 49.005 1.00 20.76 111 GLY B N 1
ATOM 4628 C CA . GLY B 1 117 ? 32.805 82.693 47.723 1.00 23.71 111 GLY B CA 1
ATOM 4629 C C . GLY B 1 117 ? 34.165 83.343 47.851 1.00 27.85 111 GLY B C 1
ATOM 4630 O O . GLY B 1 117 ? 34.863 83.509 46.844 1.00 30.57 111 GLY B O 1
ATOM 4631 N N . THR B 1 118 ? 34.558 83.725 49.066 1.00 25.48 112 THR B N 1
ATOM 4632 C CA . THR B 1 118 ? 35.915 84.272 49.271 1.00 25.63 112 THR B CA 1
ATOM 4633 C C . THR B 1 118 ? 36.838 83.156 49.726 1.00 30.04 112 THR B C 1
ATOM 4634 O O . THR B 1 118 ? 36.386 82.030 49.948 1.00 26.84 112 THR B O 1
ATOM 4638 N N . ASP B 1 119 ? 38.122 83.460 49.896 1.00 25.00 113 ASP B N 1
ATOM 4639 C CA . ASP B 1 119 ? 39.036 82.416 50.357 1.00 29.23 113 ASP B CA 1
ATOM 4640 C C . ASP B 1 119 ? 38.666 81.891 51.767 1.00 29.82 113 ASP B C 1
ATOM 4641 O O . ASP B 1 119 ? 39.097 80.807 52.139 1.00 31.27 113 ASP B O 1
ATOM 4646 N N . LYS B 1 120 ? 37.818 82.620 52.510 1.00 25.42 114 LYS B N 1
ATOM 4647 C CA . LYS B 1 120 ? 37.343 82.146 53.828 1.00 27.37 114 LYS B CA 1
ATOM 4648 C C . LYS B 1 120 ? 36.217 81.105 53.741 1.00 26.06 114 LYS B C 1
ATOM 4649 O O . LYS B 1 120 ? 35.969 80.342 54.693 1.00 25.06 114 LYS B O 1
ATOM 4653 N N . ASP B 1 121 ? 35.527 81.075 52.608 1.00 23.53 115 ASP B N 1
ATOM 4654 C CA . ASP B 1 121 ? 34.402 80.130 52.443 1.00 23.23 115 ASP B CA 1
ATOM 4655 C C . ASP B 1 121 ? 34.087 79.957 50.958 1.00 19.14 115 ASP B C 1
ATOM 4656 O O . ASP B 1 121 ? 33.035 80.378 50.483 1.00 20.56 115 ASP B O 1
ATOM 4661 N N . PRO B 1 122 ? 35.028 79.354 50.208 1.00 22.96 116 PRO B N 1
ATOM 4662 C CA . PRO B 1 122 ? 34.914 79.346 48.746 1.00 20.14 116 PRO B CA 1
ATOM 4663 C C . PRO B 1 122 ? 33.759 78.513 48.216 1.00 19.59 116 PRO B C 1
ATOM 4664 O O . PRO B 1 122 ? 33.341 78.724 47.071 1.00 23.52 116 PRO B O 1
ATOM 4668 N N . PHE B 1 123 ? 33.236 77.590 49.034 1.00 18.11 117 PHE B N 1
ATOM 4669 C CA . PHE B 1 123 ? 32.074 76.770 48.662 1.00 21.02 117 PHE B CA 1
ATOM 4670 C C . PHE B 1 123 ? 30.836 77.059 49.477 1.00 17.14 117 PHE B C 1
ATOM 4671 O O . PHE B 1 123 ? 29.864 76.307 49.424 1.00 17.62 117 PHE B O 1
ATOM 4679 N N . ASN B 1 124 ? 30.858 78.154 50.226 1.00 18.77 118 ASN B N 1
ATOM 4680 C CA . ASN B 1 124 ? 29.671 78.571 50.985 1.00 17.53 118 ASN B CA 1
ATOM 4681 C C . ASN B 1 124 ? 29.145 77.491 51.919 1.00 19.41 118 ASN B C 1
ATOM 4682 O O . ASN B 1 124 ? 27.931 77.169 51.964 1.00 19.86 118 ASN B O 1
ATOM 4687 N N . THR B 1 125 ? 30.078 76.901 52.655 1.00 17.93 119 THR B N 1
ATOM 4688 C CA . THR B 1 125 ? 29.719 75.845 53.590 1.00 17.56 119 THR B CA 1
ATOM 4689 C C . THR B 1 125 ? 29.508 76.411 55.013 1.00 18.86 119 THR B C 1
ATOM 4690 O O . THR B 1 125 ? 28.938 75.728 55.893 1.00 21.99 119 THR B O 1
ATOM 4694 N N . HIS B 1 126 ? 29.912 77.664 55.241 1.00 17.81 120 HIS B N 1
ATOM 4695 C CA . HIS B 1 126 ? 29.824 78.207 56.613 1.00 18.90 120 HIS B CA 1
ATOM 4696 C C . HIS B 1 126 ? 28.666 79.147 56.902 1.00 19.44 120 HIS B C 1
ATOM 4697 O O . HIS B 1 126 ? 28.280 79.329 58.068 1.00 21.37 120 HIS B O 1
ATOM 4704 N N . ALA B 1 127 ? 28.143 79.777 55.854 1.00 18.81 121 ALA B N 1
ATOM 4705 C CA . ALA B 1 127 ? 27.164 80.848 56.028 1.00 18.89 121 ALA B CA 1
ATOM 4706 C C . ALA B 1 127 ? 25.878 80.411 56.689 1.00 22.21 121 ALA B C 1
ATOM 4707 O O . ALA B 1 127 ? 25.227 81.217 57.360 1.00 20.71 121 ALA B O 1
ATOM 4709 N N . ILE B 1 128 ? 25.487 79.153 56.490 1.00 18.37 122 ILE B N 1
ATOM 4710 C CA . ILE B 1 128 ? 24.249 78.651 57.074 1.00 18.88 122 ILE B CA 1
ATOM 4711 C C . ILE B 1 128 ? 24.148 78.835 58.615 1.00 18.07 122 ILE B C 1
ATOM 4712 O O . ILE B 1 128 ? 23.052 79.079 59.140 1.00 19.31 122 ILE B O 1
ATOM 4717 N N . TRP B 1 129 ? 25.258 78.672 59.320 1.00 20.82 123 TRP B N 1
ATOM 4718 C CA . TRP B 1 129 ? 25.254 78.796 60.780 1.00 20.32 123 TRP B CA 1
ATOM 4719 C C . TRP B 1 129 ? 24.788 80.200 61.222 1.00 24.21 123 TRP B C 1
ATOM 4720 O O . TRP B 1 129 ? 24.048 80.324 62.205 1.00 22.94 123 TRP B O 1
ATOM 4731 N N . GLU B 1 130 ? 25.243 81.245 60.516 1.00 20.15 124 GLU B N 1
ATOM 4732 C CA . GLU B 1 130 ? 24.800 82.623 60.788 1.00 21.96 124 GLU B CA 1
ATOM 4733 C C . GLU B 1 130 ? 23.309 82.800 60.556 1.00 22.48 124 GLU B C 1
ATOM 4734 O O . GLU B 1 130 ? 22.625 83.419 61.371 1.00 25.57 124 GLU B O 1
ATOM 4740 N N . SER B 1 131 ? 22.790 82.253 59.456 1.00 21.56 125 SER B N 1
ATOM 4741 C CA . SER B 1 131 ? 21.338 82.312 59.231 1.00 21.28 125 SER B CA 1
ATOM 4742 C C . SER B 1 131 ? 20.582 81.583 60.333 1.00 21.62 125 SER B C 1
ATOM 4743 O O . SER B 1 131 ? 19.553 82.057 60.805 1.00 21.66 125 SER B O 1
ATOM 4746 N N . LEU B 1 132 ? 21.093 80.424 60.766 1.00 19.17 126 LEU B N 1
ATOM 4747 C CA . LEU B 1 132 ? 20.429 79.671 61.839 1.00 21.94 126 LEU B CA 1
ATOM 4748 C C . LEU B 1 132 ? 20.438 80.473 63.137 1.00 24.58 126 LEU B C 1
ATOM 4749 O O . LEU B 1 132 ? 19.462 80.482 63.870 1.00 24.30 126 LEU B O 1
ATOM 4754 N N . GLN B 1 133 ? 21.551 81.162 63.393 1.00 22.13 127 GLN B N 1
ATOM 4755 C CA . GLN B 1 133 ? 21.662 82.021 64.571 1.00 27.01 127 GLN B CA 1
ATOM 4756 C C . GLN B 1 133 ? 20.513 83.039 64.633 1.00 24.78 127 GLN B C 1
ATOM 4757 O O . GLN B 1 133 ? 19.969 83.307 65.716 1.00 26.96 127 GLN B O 1
ATOM 4763 N N . HIS B 1 134 ? 20.138 83.599 63.485 1.00 25.08 128 HIS B N 1
ATOM 4764 C CA . HIS B 1 134 ? 19.038 84.587 63.441 1.00 25.70 128 HIS B CA 1
ATOM 4765 C C . HIS B 1 134 ? 17.628 84.031 63.542 1.00 23.78 128 HIS B C 1
ATOM 4766 O O . HIS B 1 134 ? 16.711 84.750 63.958 1.00 27.08 128 HIS B O 1
ATOM 4773 N N . LEU B 1 135 ? 17.445 82.770 63.170 1.00 19.88 129 LEU B N 1
ATOM 4774 C CA . LEU B 1 135 ? 16.138 82.122 63.194 1.00 23.26 129 LEU B CA 1
ATOM 4775 C C . LEU B 1 135 ? 15.840 81.374 64.497 1.00 23.14 129 LEU B C 1
ATOM 4776 O O . LEU B 1 135 ? 14.704 81.380 64.947 1.00 24.37 129 LEU B O 1
ATOM 4781 N N . LEU B 1 136 ? 16.857 80.753 65.092 1.00 23.03 130 LEU B N 1
ATOM 4782 C CA . LEU B 1 136 ? 16.690 79.961 66.320 1.00 26.82 130 LEU B CA 1
ATOM 4783 C C . LEU B 1 136 ? 15.851 80.646 67.424 1.00 25.47 130 LEU B C 1
ATOM 4784 O O . LEU B 1 136 ? 14.899 80.027 67.951 1.00 26.66 130 LEU B O 1
ATOM 4789 N N . PRO B 1 137 ? 16.153 81.929 67.747 1.00 26.90 131 PRO B N 1
ATOM 4790 C CA . PRO B 1 137 ? 15.377 82.572 68.830 1.00 28.51 131 PRO B CA 1
ATOM 4791 C C . PRO B 1 137 ? 13.880 82.725 68.548 1.00 29.23 131 PRO B C 1
ATOM 4792 O O . PRO B 1 137 ? 13.090 82.867 69.491 1.00 28.87 131 PRO B O 1
ATOM 4796 N N . LEU B 1 138 ? 13.493 82.668 67.275 1.00 25.22 132 LEU B N 1
ATOM 4797 C CA A LEU B 1 138 ? 12.101 82.884 66.889 0.50 24.65 132 LEU B CA 1
ATOM 4798 C CA B LEU B 1 138 ? 12.110 82.875 66.857 0.50 25.62 132 LEU B CA 1
ATOM 4799 C C . LEU B 1 138 ? 11.249 81.614 66.946 1.00 28.52 132 LEU B C 1
ATOM 4800 O O . LEU B 1 138 ? 10.031 81.691 66.941 1.00 30.24 132 LEU B O 1
ATOM 4809 N N . GLU B 1 139 ? 11.877 80.435 67.005 1.00 26.13 133 GLU B N 1
ATOM 4810 C CA . GLU B 1 139 ? 11.061 79.207 66.975 1.00 26.59 133 GLU B CA 1
ATOM 4811 C C . GLU B 1 139 ? 11.643 78.127 67.872 1.00 30.51 133 GLU B C 1
ATOM 4812 O O . GLU B 1 139 ? 12.623 77.472 67.513 1.00 26.76 133 GLU B O 1
ATOM 4818 N N . LYS B 1 140 ? 11.014 77.954 69.037 1.00 33.21 134 LYS B N 1
ATOM 4819 C CA . LYS B 1 140 ? 11.532 77.095 70.105 1.00 38.32 134 LYS B CA 1
ATOM 4820 C C . LYS B 1 140 ? 11.665 75.622 69.711 1.00 37.39 134 LYS B C 1
ATOM 4821 O O . LYS B 1 140 ? 12.479 74.895 70.274 1.00 41.76 134 LYS B O 1
ATOM 4827 N N . SER B 1 141 ? 10.882 75.193 68.734 1.00 34.61 135 SER B N 1
ATOM 4828 C CA . SER B 1 141 ? 10.912 73.788 68.332 1.00 39.25 135 SER B CA 1
ATOM 4829 C C . SER B 1 141 ? 12.004 73.448 67.316 1.00 35.06 135 SER B C 1
ATOM 4830 O O . SER B 1 141 ? 12.130 72.284 66.929 1.00 34.36 135 SER B O 1
ATOM 4833 N N . ILE B 1 142 ? 12.790 74.436 66.874 1.00 28.16 136 ILE B N 1
ATOM 4834 C CA . ILE B 1 142 ? 13.946 74.116 66.033 1.00 26.28 136 ILE B CA 1
ATOM 4835 C C . ILE B 1 142 ? 14.911 73.225 66.820 1.00 28.05 136 ILE B C 1
ATOM 4836 O O . ILE B 1 142 ? 15.268 73.538 67.954 1.00 29.36 136 ILE B O 1
ATOM 4841 N N . ASP B 1 143 ? 15.330 72.120 66.215 1.00 28.24 137 ASP B N 1
ATOM 4842 C CA . ASP B 1 143 ? 16.361 71.269 66.804 1.00 27.73 137 ASP B CA 1
ATOM 4843 C C . ASP B 1 143 ? 17.466 71.023 65.768 1.00 24.50 137 ASP B C 1
ATOM 4844 O O . ASP B 1 143 ? 17.178 70.846 64.576 1.00 25.26 137 ASP B O 1
ATOM 4849 N N . LEU B 1 144 ? 18.723 71.032 66.209 1.00 25.01 138 LEU B N 1
ATOM 4850 C CA . LEU B 1 144 ? 19.830 70.907 65.256 1.00 22.56 138 LEU B CA 1
ATOM 4851 C C . LEU B 1 144 ? 20.617 69.597 65.347 1.00 25.13 138 LEU B C 1
ATOM 4852 O O . LEU B 1 144 ? 21.647 69.453 64.686 1.00 24.63 138 LEU B O 1
ATOM 4857 N N . GLU B 1 145 ? 20.138 68.637 66.131 1.00 26.90 139 GLU B N 1
ATOM 4858 C CA . GLU B 1 145 ? 20.896 67.390 66.291 1.00 31.28 139 GLU B CA 1
ATOM 4859 C C . GLU B 1 145 ? 21.130 66.670 64.953 1.00 30.90 139 GLU B C 1
ATOM 4860 O O . GLU B 1 145 ? 22.264 66.338 64.629 1.00 28.26 139 GLU B O 1
ATOM 4866 N N . TRP B 1 146 ? 20.073 66.419 64.185 1.00 28.13 140 TRP B N 1
ATOM 4867 C CA . TRP B 1 146 ? 20.259 65.736 62.881 1.00 27.45 140 TRP B CA 1
ATOM 4868 C C . TRP B 1 146 ? 20.959 66.633 61.854 1.00 25.14 140 TRP B C 1
ATOM 4869 O O . TRP B 1 146 ? 21.764 66.171 61.038 1.00 25.25 140 TRP B O 1
ATOM 4880 N N . PHE B 1 147 ? 20.626 67.922 61.883 1.00 22.33 141 PHE B N 1
ATOM 4881 C CA . PHE B 1 147 ? 21.321 68.897 61.037 1.00 20.77 141 PHE B CA 1
ATOM 4882 C C . PHE B 1 147 ? 22.850 68.804 61.212 1.00 24.56 141 PHE B C 1
ATOM 4883 O O . PHE B 1 147 ? 23.579 68.748 60.218 1.00 22.99 141 PHE B O 1
ATOM 4891 N N . ARG B 1 148 ? 23.323 68.817 62.457 1.00 22.86 142 ARG B N 1
ATOM 4892 C CA A ARG B 1 148 ? 24.769 68.811 62.718 0.50 24.47 142 ARG B CA 1
ATOM 4893 C CA B ARG B 1 148 ? 24.768 68.792 62.751 0.50 25.21 142 ARG B CA 1
ATOM 4894 C C . ARG B 1 148 ? 25.409 67.525 62.199 1.00 25.24 142 ARG B C 1
ATOM 4895 O O . ARG B 1 148 ? 26.510 67.556 61.666 1.00 24.51 142 ARG B O 1
ATOM 4910 N N . HIS B 1 149 ? 24.701 66.408 62.363 1.00 23.66 143 HIS B N 1
ATOM 4911 C CA . HIS B 1 149 ? 25.127 65.111 61.870 1.00 24.65 143 HIS B CA 1
ATOM 4912 C C . HIS B 1 149 ? 25.234 65.128 60.344 1.00 25.45 143 HIS B C 1
ATOM 4913 O O . HIS B 1 149 ? 26.274 64.779 59.803 1.00 23.05 143 HIS B O 1
ATOM 4920 N N . PHE B 1 150 ? 24.154 65.515 59.658 1.00 21.27 144 PHE B N 1
ATOM 4921 C CA . PHE B 1 150 ? 24.177 65.510 58.203 1.00 22.29 144 PHE B CA 1
ATOM 4922 C C . PHE B 1 150 ? 25.144 66.541 57.639 1.00 26.09 144 PHE B C 1
ATOM 4923 O O . PHE B 1 150 ? 25.802 66.283 56.644 1.00 21.77 144 PHE B O 1
ATOM 4931 N N . LYS B 1 151 ? 25.218 67.711 58.266 1.00 23.83 145 LYS B N 1
ATOM 4932 C CA . LYS B 1 151 ? 26.100 68.749 57.777 1.00 22.14 145 LYS B CA 1
ATOM 4933 C C . LYS B 1 151 ? 27.560 68.307 57.895 1.00 22.41 145 LYS B C 1
ATOM 4934 O O . LYS B 1 151 ? 28.393 68.537 56.988 1.00 22.50 145 LYS B O 1
ATOM 4940 N N . HIS B 1 152 ? 27.882 67.644 59.003 1.00 23.11 146 HIS B N 1
ATOM 4941 C CA . HIS B 1 152 ? 29.239 67.102 59.173 1.00 22.96 146 HIS B CA 1
ATOM 4942 C C . HIS B 1 152 ? 29.603 66.071 58.096 1.00 21.63 146 HIS B C 1
ATOM 4943 O O . HIS B 1 152 ? 30.736 66.071 57.553 1.00 23.04 146 HIS B O 1
ATOM 4950 N N . ASP B 1 153 ? 28.682 65.148 57.825 1.00 24.10 147 ASP B N 1
ATOM 4951 C CA . ASP B 1 153 ? 28.987 64.002 56.947 1.00 23.77 147 ASP B CA 1
ATOM 4952 C C . ASP B 1 153 ? 28.955 64.340 55.455 1.00 24.13 147 ASP B C 1
ATOM 4953 O O . ASP B 1 153 ? 29.677 63.736 54.645 1.00 24.86 147 ASP B O 1
ATOM 4958 N N . LEU B 1 154 ? 28.120 65.311 55.100 1.00 20.42 148 LEU B N 1
ATOM 4959 C CA . LEU B 1 154 ? 27.732 65.500 53.704 1.00 20.78 148 LEU B CA 1
ATOM 4960 C C . LEU B 1 154 ? 28.076 66.862 53.103 1.00 22.44 148 LEU B C 1
ATOM 4961 O O . LEU B 1 154 ? 27.778 67.107 51.941 1.00 23.64 148 LEU B O 1
ATOM 4966 N N . THR B 1 155 ? 28.664 67.766 53.886 1.00 22.61 149 THR B N 1
ATOM 4967 C CA . THR B 1 155 ? 29.144 69.011 53.293 1.00 20.84 149 THR B CA 1
ATOM 4968 C C . THR B 1 155 ? 30.591 69.174 53.525 1.00 23.02 149 THR B C 1
ATOM 4969 O O . THR B 1 155 ? 31.173 68.523 54.414 1.00 23.98 149 THR B O 1
ATOM 4973 N N . LEU B 1 156 ? 31.191 70.033 52.704 1.00 20.88 150 LEU B N 1
ATOM 4974 C CA . LEU B 1 156 ? 32.632 70.261 52.798 1.00 19.67 150 LEU B CA 1
ATOM 4975 C C . LEU B 1 156 ? 33.022 70.920 54.107 1.00 22.09 150 LEU B C 1
ATOM 4976 O O . LEU B 1 156 ? 32.330 71.805 54.587 1.00 23.34 150 LEU B O 1
ATOM 4981 N N . ASN B 1 157 ? 34.165 70.520 54.669 1.00 21.13 151 ASN B N 1
ATOM 4982 C CA . ASN B 1 157 ? 34.680 71.233 55.830 1.00 22.65 151 ASN B CA 1
ATOM 4983 C C . ASN B 1 157 ? 35.742 72.232 55.353 1.00 24.27 151 ASN B C 1
ATOM 4984 O O . ASN B 1 157 ? 35.985 72.325 54.146 1.00 23.47 151 ASN B O 1
ATOM 4989 N N . SER B 1 158 ? 36.348 72.985 56.271 1.00 25.48 152 SER B N 1
ATOM 4990 C CA . SER B 1 158 ? 37.368 74.006 55.904 1.00 26.91 152 SER B CA 1
ATOM 4991 C C . SER B 1 158 ? 38.564 73.467 55.128 1.00 27.33 152 SER B C 1
ATOM 4992 O O . SER B 1 158 ? 38.988 74.063 54.124 1.00 23.73 152 SER B O 1
ATOM 4995 N N . GLU B 1 159 ? 39.136 72.360 55.606 1.00 24.97 153 GLU B N 1
ATOM 4996 C CA . GLU B 1 159 ? 40.250 71.723 54.931 1.00 25.91 153 GLU B CA 1
ATOM 4997 C C . GLU B 1 159 ? 39.921 71.236 53.500 1.00 23.70 153 GLU B C 1
ATOM 4998 O O . GLU B 1 159 ? 40.699 71.453 52.555 1.00 25.15 153 GLU B O 1
ATOM 5004 N N . GLU B 1 160 ? 38.787 70.556 53.355 1.00 24.69 154 GLU B N 1
ATOM 5005 C CA . GLU B 1 160 ? 38.360 70.088 52.044 1.00 28.57 154 GLU B CA 1
ATOM 5006 C C . GLU B 1 160 ? 38.068 71.275 51.115 1.00 28.41 154 GLU B C 1
ATOM 5007 O O . GLU B 1 160 ? 38.382 71.220 49.919 1.00 26.00 154 GLU B O 1
ATOM 5013 N N . SER B 1 161 ? 37.473 72.333 51.675 1.00 26.73 155 SER B N 1
ATOM 5014 C CA . SER B 1 161 ? 37.176 73.552 50.918 1.00 24.48 155 SER B CA 1
ATOM 5015 C C . SER B 1 161 ? 38.461 74.166 50.378 1.00 26.33 155 SER B C 1
ATOM 5016 O O . SER B 1 161 ? 38.557 74.498 49.190 1.00 25.45 155 SER B O 1
ATOM 5019 N N . ALA B 1 162 ? 39.454 74.305 51.243 1.00 24.68 156 ALA B N 1
ATOM 5020 C CA . ALA B 1 162 ? 40.752 74.841 50.808 1.00 29.89 156 ALA B CA 1
ATOM 5021 C C . ALA B 1 162 ? 41.417 73.936 49.748 1.00 33.81 156 ALA B C 1
ATOM 5022 O O . ALA B 1 162 ? 42.011 74.433 48.781 1.00 32.81 156 ALA B O 1
ATOM 5024 N N . PHE B 1 163 ? 41.292 72.612 49.911 1.00 27.03 157 PHE B N 1
ATOM 5025 C CA . PHE B 1 163 ? 41.832 71.656 48.934 1.00 30.14 157 PHE B CA 1
ATOM 5026 C C . PHE B 1 163 ? 41.190 71.832 47.559 1.00 31.18 157 PHE B C 1
ATOM 5027 O O . PHE B 1 163 ? 41.911 71.906 46.557 1.00 30.82 157 PHE B O 1
ATOM 5035 N N . LEU B 1 164 ? 39.851 71.881 47.508 1.00 25.09 158 LEU B N 1
ATOM 5036 C CA . LEU B 1 164 ? 39.134 72.041 46.236 1.00 28.91 158 LEU B CA 1
ATOM 5037 C C . LEU B 1 164 ? 39.355 73.393 45.576 1.00 28.06 158 LEU B C 1
ATOM 5038 O O . LEU B 1 164 ? 39.374 73.486 44.349 1.00 32.10 158 LEU B O 1
ATOM 5043 N N . ALA B 1 165 ? 39.541 74.431 46.386 1.00 29.02 159 ALA B N 1
ATOM 5044 C CA . ALA B 1 165 ? 39.821 75.768 45.861 1.00 38.30 159 ALA B CA 1
ATOM 5045 C C . ALA B 1 165 ? 41.186 75.803 45.156 1.00 38.57 159 ALA B C 1
ATOM 5046 O O . ALA B 1 165 ? 41.363 76.496 44.156 1.00 39.58 159 ALA B O 1
ATOM 5048 N N . HIS B 1 166 ? 42.134 75.020 45.661 1.00 34.66 160 HIS B N 1
ATOM 5049 C CA . HIS B 1 166 ? 43.482 74.982 45.090 1.00 39.08 160 HIS B CA 1
ATOM 5050 C C . HIS B 1 166 ? 43.589 73.942 43.970 1.00 40.23 160 HIS B C 1
ATOM 5051 O O . HIS B 1 166 ? 44.620 73.816 43.308 1.00 46.36 160 HIS B O 1
ATOM 5058 N N . ASN B 1 167 ? 42.525 73.171 43.788 1.00 37.32 161 ASN B N 1
ATOM 5059 C CA . ASN B 1 167 ? 42.444 72.175 42.735 1.00 40.35 161 ASN B CA 1
ATOM 5060 C C . ASN B 1 167 ? 41.143 72.329 41.931 1.00 38.04 161 ASN B C 1
ATOM 5061 O O . ASN B 1 167 ? 40.403 71.360 41.729 1.00 39.32 161 ASN B O 1
ATOM 5066 N N . ASP B 1 168 ? 40.892 73.548 41.450 1.00 44.09 162 ASP B N 1
ATOM 5067 C CA . ASP B 1 168 ? 39.589 73.910 40.868 1.00 51.92 162 ASP B CA 1
ATOM 5068 C C . ASP B 1 168 ? 39.180 73.129 39.608 1.00 49.90 162 ASP B C 1
ATOM 5069 O O . ASP B 1 168 ? 37.990 73.080 39.264 1.00 48.79 162 ASP B O 1
ATOM 5074 N N . ARG B 1 169 ? 40.152 72.517 38.934 1.00 48.82 163 ARG B N 1
ATOM 5075 C CA . ARG B 1 169 ? 39.875 71.611 37.814 1.00 47.94 163 ARG B CA 1
ATOM 5076 C C . ARG B 1 169 ? 38.913 70.494 38.213 1.00 47.64 163 ARG B C 1
ATOM 5077 O O . ARG B 1 169 ? 38.213 69.938 37.360 1.00 48.41 163 ARG B O 1
ATOM 5085 N N . LEU B 1 170 ? 38.882 70.174 39.506 1.00 39.94 164 LEU B N 1
ATOM 5086 C CA . LEU B 1 170 ? 37.994 69.125 40.028 1.00 36.24 164 LEU B CA 1
ATOM 5087 C C . LEU B 1 170 ? 36.554 69.608 40.118 1.00 38.32 164 LEU B C 1
ATOM 5088 O O . LEU B 1 170 ? 35.618 68.798 40.174 1.00 36.25 164 LEU B O 1
ATOM 5093 N N . VAL B 1 171 ? 36.393 70.923 40.130 1.00 32.00 165 VAL B N 1
ATOM 5094 C CA . VAL B 1 171 ? 35.076 71.528 40.321 1.00 39.18 165 VAL B CA 1
ATOM 5095 C C . VAL B 1 171 ? 34.538 72.067 38.997 1.00 42.58 165 VAL B C 1
ATOM 5096 O O . VAL B 1 171 ? 33.392 71.752 38.617 1.00 44.97 165 VAL B O 1
ATOM 5100 N N A GLY B 1 172 ? 35.346 72.829 38.256 0.50 41.30 166 GLY B N 1
ATOM 5101 N N B GLY B 1 172 ? 35.382 72.883 38.359 0.50 40.77 166 GLY B N 1
ATOM 5102 C CA A GLY B 1 172 ? 35.006 73.274 36.882 0.50 39.69 166 GLY B CA 1
ATOM 5103 C CA B GLY B 1 172 ? 35.037 73.689 37.204 0.50 38.38 166 GLY B CA 1
ATOM 5104 C C A GLY B 1 172 ? 33.548 73.288 36.437 0.50 33.28 166 GLY B C 1
ATOM 5105 C C B GLY B 1 172 ? 33.723 74.401 37.412 0.50 31.40 166 GLY B C 1
ATOM 5106 O O A GLY B 1 172 ? 32.959 72.242 36.170 0.50 40.35 166 GLY B O 1
ATOM 5107 O O B GLY B 1 172 ? 33.431 74.870 38.500 0.50 33.83 166 GLY B O 1
ATOM 5108 N N . GLY B 1 173 ? 33.002 74.497 36.304 1.00 32.12 167 GLY B N 1
ATOM 5109 C CA . GLY B 1 173 ? 31.586 74.799 36.120 1.00 30.51 167 GLY B CA 1
ATOM 5110 C C . GLY B 1 173 ? 30.522 74.435 37.147 1.00 28.77 167 GLY B C 1
ATOM 5111 O O . GLY B 1 173 ? 29.398 74.957 37.090 1.00 37.40 167 GLY B O 1
ATOM 5112 N N . THR B 1 174 ? 30.863 73.586 38.109 1.00 24.94 168 THR B N 1
ATOM 5113 C CA . THR B 1 174 ? 29.826 72.983 38.988 1.00 27.70 168 THR B CA 1
ATOM 5114 C C . THR B 1 174 ? 29.225 74.018 39.950 1.00 19.58 168 THR B C 1
ATOM 5115 O O . THR B 1 174 ? 29.961 74.836 40.520 1.00 23.68 168 THR B O 1
ATOM 5119 N N . ILE B 1 175 ? 27.902 74.012 40.110 1.00 20.00 169 ILE B N 1
ATOM 5120 C CA . ILE B 1 175 ? 27.263 74.887 41.090 1.00 16.43 169 ILE B CA 1
ATOM 5121 C C . ILE B 1 175 ? 27.639 74.380 42.481 1.00 20.51 169 ILE B C 1
ATOM 5122 O O . ILE B 1 175 ? 27.548 73.183 42.754 1.00 21.90 169 ILE B O 1
ATOM 5127 N N . ARG B 1 176 ? 28.066 75.301 43.341 1.00 17.76 170 ARG B N 1
ATOM 5128 C CA . ARG B 1 176 ? 28.819 74.914 44.547 1.00 20.32 170 ARG B CA 1
ATOM 5129 C C . ARG B 1 176 ? 27.970 74.769 45.811 1.00 18.09 170 ARG B C 1
ATOM 5130 O O . ARG B 1 176 ? 28.517 74.396 46.842 1.00 20.15 170 ARG B O 1
ATOM 5138 N N . THR B 1 177 ? 26.664 75.061 45.746 1.00 17.48 171 THR B N 1
ATOM 5139 C CA . THR B 1 177 ? 25.802 75.017 46.916 1.00 15.62 171 THR B CA 1
ATOM 5140 C C . THR B 1 177 ? 26.011 73.749 47.778 1.00 18.17 171 THR B C 1
ATOM 5141 O O . THR B 1 177 ? 25.927 72.623 47.273 1.00 18.59 171 THR B O 1
ATOM 5145 N N . GLN B 1 178 ? 26.251 73.959 49.074 1.00 16.26 172 GLN B N 1
ATOM 5146 C CA . GLN B 1 178 ? 26.333 72.876 50.066 1.00 16.42 172 GLN B CA 1
ATOM 5147 C C . GLN B 1 178 ? 24.989 72.614 50.754 1.00 17.56 172 GLN B C 1
ATOM 5148 O O . GLN B 1 178 ? 24.614 71.471 51.005 1.00 16.56 172 GLN B O 1
ATOM 5154 N N . ASN B 1 179 ? 24.255 73.678 51.059 1.00 16.00 173 ASN B N 1
ATOM 5155 C CA . ASN B 1 179 ? 23.045 73.502 51.848 1.00 16.00 173 ASN B CA 1
ATOM 5156 C C . ASN B 1 179 ? 22.119 74.706 51.741 1.00 15.63 173 ASN B C 1
ATOM 5157 O O . ASN B 1 179 ? 22.586 75.818 51.582 1.00 18.26 173 ASN B O 1
ATOM 5162 N N . LYS B 1 180 ? 20.827 74.427 51.788 1.00 15.60 174 LYS B N 1
ATOM 5163 C CA A LYS B 1 180 ? 19.764 75.440 51.785 0.70 17.33 174 LYS B CA 1
ATOM 5164 C CA B LYS B 1 180 ? 19.825 75.486 51.846 0.30 15.80 174 LYS B CA 1
ATOM 5165 C C . LYS B 1 180 ? 18.875 75.235 53.010 1.00 15.76 174 LYS B C 1
ATOM 5166 O O . LYS B 1 180 ? 18.901 74.152 53.624 1.00 17.32 174 LYS B O 1
ATOM 5177 N N . LEU B 1 181 ? 18.045 76.249 53.324 1.00 18.04 175 LEU B N 1
ATOM 5178 C CA . LEU B 1 181 ? 17.022 76.160 54.362 1.00 15.80 175 LEU B CA 1
ATOM 5179 C C . LEU B 1 181 ? 15.672 76.399 53.734 1.00 15.74 175 LEU B C 1
ATOM 5180 O O . LEU B 1 181 ? 15.565 77.132 52.736 1.00 18.44 175 LEU B O 1
ATOM 5185 N N . ALA B 1 182 ? 14.639 75.798 54.316 1.00 16.11 176 ALA B N 1
ATOM 5186 C CA . ALA B 1 182 ? 13.283 76.030 53.867 1.00 19.33 176 ALA B CA 1
ATOM 5187 C C . ALA B 1 182 ? 12.411 76.294 55.073 1.00 19.84 176 ALA B C 1
ATOM 5188 O O . ALA B 1 182 ? 12.591 75.683 56.134 1.00 19.33 176 ALA B O 1
ATOM 5190 N N . LEU B 1 183 ? 11.448 77.199 54.912 1.00 18.68 177 LEU B N 1
ATOM 5191 C CA . LEU B 1 183 ? 10.480 77.445 55.978 1.00 17.92 177 LEU B CA 1
ATOM 5192 C C . LEU B 1 183 ? 9.098 77.158 55.493 1.00 21.49 177 LEU B C 1
ATOM 5193 O O . LEU B 1 183 ? 8.702 77.691 54.467 1.00 21.81 177 LEU B O 1
ATOM 5198 N N . ASP B 1 184 ? 8.382 76.317 56.241 1.00 18.04 178 ASP B N 1
ATOM 5199 C CA A ASP B 1 184 ? 6.954 76.089 56.003 0.70 19.50 178 ASP B CA 1
ATOM 5200 C CA B ASP B 1 184 ? 6.962 76.074 56.008 0.30 20.45 178 ASP B CA 1
ATOM 5201 C C . ASP B 1 184 ? 6.194 76.967 56.978 1.00 22.15 178 ASP B C 1
ATOM 5202 O O . ASP B 1 184 ? 6.438 76.918 58.201 1.00 22.99 178 ASP B O 1
ATOM 5211 N N . LEU B 1 185 ? 5.282 77.783 56.447 1.00 20.96 179 LEU B N 1
ATOM 5212 C CA . LEU B 1 185 ? 4.580 78.795 57.245 1.00 19.35 179 LEU B CA 1
ATOM 5213 C C . LEU B 1 185 ? 3.201 78.301 57.608 1.00 22.11 179 LEU B C 1
ATOM 5214 O O . LEU B 1 185 ? 2.302 78.252 56.775 1.00 25.37 179 LEU B O 1
ATOM 5219 N N . LYS B 1 186 ? 3.036 77.922 58.870 1.00 25.22 180 LYS B N 1
ATOM 5220 C CA . LYS B 1 186 ? 1.761 77.359 59.312 1.00 33.64 180 LYS B CA 1
ATOM 5221 C C . LYS B 1 186 ? 1.427 77.739 60.737 1.00 40.24 180 LYS B C 1
ATOM 5222 O O . LYS B 1 186 ? 2.294 77.721 61.611 1.00 34.57 180 LYS B O 1
ATOM 5228 N N . ASP B 1 187 ? 0.153 78.105 60.912 1.00 42.22 181 ASP B N 1
ATOM 5229 C CA A ASP B 1 187 ? -0.432 78.468 62.208 0.50 42.98 181 ASP B CA 1
ATOM 5230 C CA B ASP B 1 187 ? -0.451 78.492 62.197 0.50 44.01 181 ASP B CA 1
ATOM 5231 C C . ASP B 1 187 ? 0.420 79.369 63.098 1.00 41.52 181 ASP B C 1
ATOM 5232 O O . ASP B 1 187 ? 0.666 79.047 64.264 1.00 45.17 181 ASP B O 1
ATOM 5241 N N . GLY B 1 188 ? 0.853 80.499 62.538 1.00 38.01 182 GLY B N 1
ATOM 5242 C CA . GLY B 1 188 ? 1.640 81.510 63.242 1.00 33.15 182 GLY B CA 1
ATOM 5243 C C . GLY B 1 188 ? 3.031 81.102 63.630 1.00 32.22 182 GLY B C 1
ATOM 5244 O O . GLY B 1 188 ? 3.702 81.821 64.362 1.00 35.83 182 GLY B O 1
ATOM 5245 N N . ARG B 1 189 ? 3.487 79.953 63.124 1.00 26.30 183 ARG B N 1
ATOM 5246 C CA . ARG B 1 189 ? 4.834 79.499 63.401 1.00 21.27 183 ARG B CA 1
ATOM 5247 C C . ARG B 1 189 ? 5.486 79.093 62.095 1.00 23.33 183 ARG B C 1
ATOM 5248 O O . ARG B 1 189 ? 4.909 79.272 61.011 1.00 23.62 183 ARG B O 1
ATOM 5256 N N . PHE B 1 190 ? 6.706 78.586 62.187 1.00 23.22 184 PHE B N 1
ATOM 5257 C CA . PHE B 1 190 ? 7.321 78.006 61.015 1.00 26.20 184 PHE B CA 1
ATOM 5258 C C . PHE B 1 190 ? 8.059 76.721 61.362 1.00 28.69 184 PHE B C 1
ATOM 5259 O O . PHE B 1 190 ? 8.495 76.557 62.495 1.00 26.37 184 PHE B O 1
ATOM 5267 N N . ALA B 1 191 ? 8.109 75.799 60.402 1.00 25.48 185 ALA B N 1
ATOM 5268 C CA . ALA B 1 191 ? 8.922 74.569 60.524 1.00 26.05 185 ALA B CA 1
ATOM 5269 C C . ALA B 1 191 ? 10.089 74.766 59.609 1.00 25.13 185 ALA B C 1
ATOM 5270 O O . ALA B 1 191 ? 9.916 75.214 58.472 1.00 25.87 185 ALA B O 1
ATOM 5272 N N . LEU B 1 192 ? 11.276 74.427 60.103 1.00 20.70 186 LEU B N 1
ATOM 5273 C CA . LEU B 1 192 ? 12.520 74.662 59.381 1.00 19.83 186 LEU B CA 1
ATOM 5274 C C . LEU B 1 192 ? 13.031 73.324 58.854 1.00 22.03 186 LEU B C 1
ATOM 5275 O O . LEU B 1 192 ? 12.963 72.319 59.568 1.00 20.41 186 LEU B O 1
ATOM 5280 N N . LYS B 1 193 ? 13.548 73.345 57.621 1.00 20.22 187 LYS B N 1
ATOM 5281 C CA . LYS B 1 193 ? 14.030 72.163 56.884 1.00 22.79 187 LYS B CA 1
ATOM 5282 C C . LYS B 1 193 ? 15.378 72.532 56.286 1.00 18.55 187 LYS B C 1
ATOM 5283 O O . LYS B 1 193 ? 15.643 73.709 55.983 1.00 18.57 187 LYS B O 1
ATOM 5289 N N . THR B 1 194 ? 16.234 71.533 56.106 1.00 18.85 188 THR B N 1
ATOM 5290 C CA . THR B 1 194 ? 17.446 71.753 55.337 1.00 19.34 188 THR B CA 1
ATOM 5291 C C . THR B 1 194 ? 17.512 70.780 54.132 1.00 17.14 188 THR B C 1
ATOM 5292 O O . THR B 1 194 ? 16.946 69.687 54.198 1.00 19.29 188 THR B O 1
ATOM 5296 N N . TYR B 1 195 ? 18.233 71.182 53.077 1.00 19.75 189 TYR B N 1
ATOM 5297 C CA . TYR B 1 195 ? 18.555 70.330 51.906 1.00 16.67 189 TYR B CA 1
ATOM 5298 C C . TYR B 1 195 ? 20.053 70.403 51.837 1.00 16.62 189 TYR B C 1
ATOM 5299 O O . TYR B 1 195 ? 20.619 71.483 51.867 1.00 17.40 189 TYR B O 1
ATOM 5308 N N . ILE B 1 196 ? 20.670 69.237 51.752 1.00 17.07 190 ILE B N 1
ATOM 5309 C CA . ILE B 1 196 ? 22.113 69.140 51.763 1.00 17.09 190 ILE B CA 1
ATOM 5310 C C . ILE B 1 196 ? 22.598 68.399 50.498 1.00 17.14 190 ILE B C 1
ATOM 5311 O O . ILE B 1 196 ? 22.036 67.361 50.131 1.00 18.18 190 ILE B O 1
ATOM 5316 N N . TYR B 1 197 ? 23.612 68.995 49.851 1.00 16.94 191 TYR B N 1
ATOM 5317 C CA . TYR B 1 197 ? 24.137 68.596 48.535 1.00 18.35 191 TYR B CA 1
ATOM 5318 C C . TYR B 1 197 ? 25.543 68.024 48.659 1.00 17.37 191 TYR B C 1
ATOM 5319 O O . TYR B 1 197 ? 26.503 68.772 48.645 1.00 19.68 191 TYR B O 1
ATOM 5328 N N . PRO B 1 198 ? 25.661 66.684 48.707 1.00 17.85 192 PRO B N 1
ATOM 5329 C CA . PRO B 1 198 ? 26.969 66.041 48.920 1.00 19.25 192 PRO B CA 1
ATOM 5330 C C . PRO B 1 198 ? 27.860 65.894 47.692 1.00 20.63 192 PRO B C 1
ATOM 5331 O O . PRO B 1 198 ? 28.913 65.264 47.787 1.00 19.00 192 PRO B O 1
ATOM 5335 N N . ALA B 1 199 ? 27.473 66.452 46.549 1.00 18.52 193 ALA B N 1
ATOM 5336 C CA . ALA B 1 199 ? 28.267 66.238 45.325 1.00 19.58 193 ALA B CA 1
ATOM 5337 C C . ALA B 1 199 ? 29.764 66.585 45.467 1.00 20.20 193 ALA B C 1
ATOM 5338 O O . ALA B 1 199 ? 30.655 65.790 45.075 1.00 19.10 193 ALA B O 1
ATOM 5340 N N . LEU B 1 200 ? 30.063 67.745 46.040 1.00 18.95 194 LEU B N 1
ATOM 5341 C CA . LEU B 1 200 ? 31.477 68.137 46.181 1.00 21.63 194 LEU B CA 1
ATOM 5342 C C . LEU B 1 200 ? 32.175 67.384 47.310 1.00 20.97 194 LEU B C 1
ATOM 5343 O O . LEU B 1 200 ? 33.374 67.110 47.225 1.00 20.87 194 LEU B O 1
ATOM 5348 N N . LYS B 1 201 ? 31.417 67.018 48.351 1.00 19.29 195 LYS B N 1
ATOM 5349 C CA . LYS B 1 201 ? 31.958 66.105 49.388 1.00 21.28 195 LYS B CA 1
ATOM 5350 C C . LYS B 1 201 ? 32.445 64.788 48.749 1.00 22.76 195 LYS B C 1
ATOM 5351 O O . LYS B 1 201 ? 33.521 64.255 49.097 1.00 22.26 195 LYS B O 1
ATOM 5357 N N . ALA B 1 202 ? 31.643 64.267 47.817 1.00 22.21 196 ALA B N 1
ATOM 5358 C CA . ALA B 1 202 ? 31.989 63.050 47.080 1.00 21.42 196 ALA B CA 1
ATOM 5359 C C . ALA B 1 202 ? 33.282 63.207 46.300 1.00 21.17 196 ALA B C 1
ATOM 5360 O O . ALA B 1 202 ? 34.115 62.305 46.314 1.00 24.39 196 ALA B O 1
ATOM 5362 N N . VAL B 1 203 ? 33.472 64.377 45.679 1.00 22.52 197 VAL B N 1
ATOM 5363 C CA . VAL B 1 203 ? 34.713 64.646 44.948 1.00 21.98 197 VAL B CA 1
ATOM 5364 C C . VAL B 1 203 ? 35.941 64.527 45.862 1.00 23.88 197 VAL B C 1
ATOM 5365 O O . VAL B 1 203 ? 36.908 63.809 45.538 1.00 29.51 197 VAL B O 1
ATOM 5369 N N . VAL B 1 204 ? 35.910 65.218 47.003 1.00 24.34 198 VAL B N 1
ATOM 5370 C CA A VAL B 1 204 ? 37.063 65.272 47.906 0.30 24.40 198 VAL B CA 1
ATOM 5371 C CA B VAL B 1 204 ? 37.077 65.248 47.913 0.70 27.18 198 VAL B CA 1
ATOM 5372 C C . VAL B 1 204 ? 37.287 63.959 48.684 1.00 29.82 198 VAL B C 1
ATOM 5373 O O . VAL B 1 204 ? 38.413 63.601 48.988 1.00 26.57 198 VAL B O 1
ATOM 5380 N N . THR B 1 205 ? 36.213 63.253 49.010 1.00 26.77 199 THR B N 1
ATOM 5381 C CA . THR B 1 205 ? 36.376 62.029 49.812 1.00 25.17 199 THR B CA 1
ATOM 5382 C C . THR B 1 205 ? 36.625 60.782 48.967 1.00 25.57 199 THR B C 1
ATOM 5383 O O . THR B 1 205 ? 36.986 59.730 49.494 1.00 25.73 199 THR B O 1
ATOM 5387 N N . GLY B 1 206 ? 36.364 60.879 47.660 1.00 25.15 200 GLY B N 1
ATOM 5388 C CA . GLY B 1 206 ? 36.386 59.699 46.794 1.00 24.20 200 GLY B CA 1
ATOM 5389 C C . GLY B 1 206 ? 35.184 58.763 46.942 1.00 24.08 200 GLY B C 1
ATOM 5390 O O . GLY B 1 206 ? 35.169 57.695 46.334 1.00 27.19 200 GLY B O 1
ATOM 5391 N N . LYS B 1 207 ? 34.210 59.136 47.773 1.00 23.59 201 LYS B N 1
ATOM 5392 C CA . LYS B 1 207 ? 32.994 58.338 47.970 1.00 23.53 201 LYS B CA 1
ATOM 5393 C C . LYS B 1 207 ? 32.007 58.669 46.841 1.00 22.88 201 LYS B C 1
ATOM 5394 O O . LYS B 1 207 ? 32.104 59.741 46.227 1.00 24.41 201 LYS B O 1
ATOM 5400 N N . THR B 1 208 ? 31.086 57.761 46.542 1.00 22.93 202 THR B N 1
ATOM 5401 C CA . THR B 1 208 ? 29.960 58.174 45.687 1.00 22.37 202 THR B CA 1
ATOM 5402 C C . THR B 1 208 ? 28.964 58.903 46.575 1.00 22.44 202 THR B C 1
ATOM 5403 O O . THR B 1 208 ? 29.002 58.787 47.804 1.00 21.97 202 THR B O 1
ATOM 5407 N N . ILE B 1 209 ? 28.021 59.625 45.950 1.00 21.04 203 ILE B N 1
ATOM 5408 C CA . ILE B 1 209 ? 26.955 60.262 46.709 1.00 23.49 203 ILE B CA 1
ATOM 5409 C C . ILE B 1 209 ? 26.117 59.203 47.439 1.00 21.08 203 ILE B C 1
ATOM 5410 O O . ILE B 1 209 ? 25.742 59.397 48.605 1.00 21.11 203 ILE B O 1
ATOM 5415 N N . HIS B 1 210 ? 25.839 58.098 46.756 1.00 21.54 204 HIS B N 1
ATOM 5416 C CA . HIS B 1 210 ? 25.186 56.957 47.389 1.00 23.19 204 HIS B CA 1
ATOM 5417 C C . HIS B 1 210 ? 25.901 56.532 48.692 1.00 26.10 204 HIS B C 1
ATOM 5418 O O . HIS B 1 210 ? 25.275 56.428 49.750 1.00 22.99 204 HIS B O 1
ATOM 5425 N N . GLU B 1 211 ? 27.210 56.277 48.612 1.00 23.38 205 GLU B N 1
ATOM 5426 C CA . GLU B 1 211 ? 27.944 55.878 49.808 1.00 23.80 205 GLU B CA 1
ATOM 5427 C C . GLU B 1 211 ? 27.815 56.903 50.933 1.00 23.42 205 GLU B C 1
ATOM 5428 O O . GLU B 1 211 ? 27.629 56.529 52.096 1.00 24.78 205 GLU B O 1
ATOM 5434 N N . LEU B 1 212 ? 27.960 58.184 50.594 1.00 23.11 206 LEU B N 1
ATOM 5435 C CA . LEU B 1 212 ? 27.898 59.271 51.587 1.00 22.25 206 LEU B CA 1
ATOM 5436 C C . LEU B 1 212 ? 26.548 59.317 52.278 1.00 24.48 206 LEU B C 1
ATOM 5437 O O . LEU B 1 212 ? 26.460 59.340 53.502 1.00 22.64 206 LEU B O 1
ATOM 5442 N N . VAL B 1 213 ? 25.500 59.321 51.470 1.00 21.74 207 VAL B N 1
ATOM 5443 C CA . VAL B 1 213 ? 24.130 59.483 51.991 1.00 22.54 207 VAL B CA 1
ATOM 5444 C C . VAL B 1 213 ? 23.684 58.262 52.778 1.00 22.77 207 VAL B C 1
ATOM 5445 O O . VAL B 1 213 ? 23.220 58.376 53.925 1.00 22.75 207 VAL B O 1
ATOM 5449 N N . PHE B 1 214 ? 23.832 57.085 52.179 1.00 23.05 208 PHE B N 1
ATOM 5450 C CA . PHE B 1 214 ? 23.423 55.863 52.870 1.00 25.42 208 PHE B CA 1
ATOM 5451 C C . PHE B 1 214 ? 24.302 55.579 54.091 1.00 28.66 208 PHE B C 1
ATOM 5452 O O . PHE B 1 214 ? 23.787 55.183 55.121 1.00 26.07 208 PHE B O 1
ATOM 5460 N N . GLY B 1 215 ? 25.605 55.867 53.999 1.00 25.43 209 GLY B N 1
ATOM 5461 C CA . GLY B 1 215 ? 26.497 55.704 55.157 1.00 27.35 209 GLY B CA 1
ATOM 5462 C C . GLY B 1 215 ? 26.097 56.603 56.319 1.00 25.69 209 GLY B C 1
ATOM 5463 O O . GLY B 1 215 ? 26.053 56.161 57.470 1.00 26.51 209 GLY B O 1
ATOM 5464 N N . SER B 1 216 ? 25.782 57.861 56.008 1.00 25.44 210 SER B N 1
ATOM 5465 C CA . SER B 1 216 ? 25.438 58.851 57.018 1.00 23.83 210 SER B CA 1
ATOM 5466 C C . SER B 1 216 ? 24.101 58.483 57.683 1.00 24.16 210 SER B C 1
ATOM 5467 O O . SER B 1 216 ? 23.970 58.543 58.900 1.00 24.65 210 SER B O 1
ATOM 5470 N N . VAL B 1 217 ? 23.123 58.070 56.894 1.00 25.45 211 VAL B N 1
ATOM 5471 C CA . VAL B 1 217 ? 21.854 57.659 57.513 1.00 28.08 211 VAL B CA 1
ATOM 5472 C C . VAL B 1 217 ? 22.032 56.375 58.359 1.00 27.51 211 VAL B C 1
ATOM 5473 O O . VAL B 1 217 ? 21.455 56.249 59.445 1.00 30.27 211 VAL B O 1
ATOM 5477 N N . ARG B 1 218 ? 22.836 55.429 57.874 1.00 31.01 212 ARG B N 1
ATOM 5478 C CA . ARG B 1 218 ? 23.141 54.230 58.675 1.00 33.46 212 ARG B CA 1
ATOM 5479 C C . ARG B 1 218 ? 23.819 54.586 59.998 1.00 32.90 212 ARG B C 1
ATOM 5480 O O . ARG B 1 218 ? 23.573 53.955 61.027 1.00 31.68 212 ARG B O 1
ATOM 5488 N N . ARG B 1 219 ? 24.657 55.615 59.974 1.00 32.37 213 ARG B N 1
ATOM 5489 C CA . ARG B 1 219 ? 25.342 56.033 61.191 1.00 36.84 213 ARG B CA 1
ATOM 5490 C C . ARG B 1 219 ? 24.349 56.640 62.184 1.00 36.16 213 ARG B C 1
ATOM 5491 O O . ARG B 1 219 ? 24.455 56.426 63.395 1.00 35.71 213 ARG B O 1
ATOM 5499 N N . LEU B 1 220 ? 23.386 57.400 61.661 1.00 31.99 214 LEU B N 1
ATOM 5500 C CA . LEU B 1 220 ? 22.353 57.999 62.483 1.00 32.90 214 LEU B CA 1
ATOM 5501 C C . LEU B 1 220 ? 21.445 56.916 63.046 1.00 36.11 214 LEU B C 1
ATOM 5502 O O . LEU B 1 220 ? 20.973 57.032 64.181 1.00 34.44 214 LEU B O 1
ATOM 5507 N N . ALA B 1 221 ? 21.223 55.862 62.254 1.00 33.16 215 ALA B N 1
ATOM 5508 C CA . ALA B 1 221 ? 20.333 54.759 62.638 1.00 36.94 215 ALA B CA 1
ATOM 5509 C C . ALA B 1 221 ? 20.818 53.961 63.858 1.00 37.09 215 ALA B C 1
ATOM 5510 O O . ALA B 1 221 ? 20.035 53.244 64.491 1.00 35.81 215 ALA B O 1
ATOM 5512 N N . VAL B 1 222 ? 22.100 54.078 64.193 1.00 38.61 216 VAL B N 1
ATOM 5513 C CA . VAL B 1 222 ? 22.591 53.494 65.442 1.00 43.16 216 VAL B CA 1
ATOM 5514 C C . VAL B 1 222 ? 21.790 54.068 66.614 1.00 45.66 216 VAL B C 1
ATOM 5515 O O . VAL B 1 222 ? 21.380 53.334 67.505 1.00 49.01 216 VAL B O 1
ATOM 5519 N N . ARG B 1 223 ? 21.554 55.376 66.590 1.00 44.96 217 ARG B N 1
ATOM 5520 C CA . ARG B 1 223 ? 20.832 56.050 67.662 1.00 46.68 217 ARG B CA 1
ATOM 5521 C C . ARG B 1 223 ? 19.330 56.070 67.404 1.00 46.95 217 ARG B C 1
ATOM 5522 O O . ARG B 1 223 ? 18.543 56.152 68.346 1.00 43.80 217 ARG B O 1
ATOM 5530 N N . GLU B 1 224 ? 18.934 56.017 66.134 1.00 41.97 218 GLU B N 1
ATOM 5531 C CA . GLU B 1 224 ? 17.507 55.960 65.785 1.00 43.63 218 GLU B CA 1
ATOM 5532 C C . GLU B 1 224 ? 17.210 54.788 64.842 1.00 40.62 218 GLU B C 1
ATOM 5533 O O . GLU B 1 224 ? 17.091 54.970 63.624 1.00 37.97 218 GLU B O 1
ATOM 5539 N N . PRO B 1 225 ? 17.066 53.578 65.411 1.00 40.37 219 PRO B N 1
ATOM 5540 C CA . PRO B 1 225 ? 16.925 52.333 64.651 1.00 41.71 219 PRO B CA 1
ATOM 5541 C C . PRO B 1 225 ? 15.657 52.238 63.795 1.00 39.38 219 PRO B C 1
ATOM 5542 O O . PRO B 1 225 ? 15.609 51.426 62.871 1.00 39.62 219 PRO B O 1
ATOM 5546 N N . ARG B 1 226 ? 14.661 53.072 64.080 1.00 39.55 220 ARG B N 1
ATOM 5547 C CA . ARG B 1 226 ? 13.380 53.028 63.367 1.00 42.03 220 ARG B CA 1
ATOM 5548 C C . ARG B 1 226 ? 13.480 53.493 61.906 1.00 42.88 220 ARG B C 1
ATOM 5549 O O . ARG B 1 226 ? 12.624 53.144 61.089 1.00 40.32 220 ARG B O 1
ATOM 5557 N N . ILE B 1 227 ? 14.523 54.259 61.572 1.00 37.66 221 ILE B N 1
ATOM 5558 C CA . ILE B 1 227 ? 14.742 54.626 60.165 1.00 36.68 221 ILE B CA 1
ATOM 5559 C C . ILE B 1 227 ? 15.368 53.507 59.306 1.00 34.52 221 ILE B C 1
ATOM 5560 O O . ILE B 1 227 ? 15.392 53.614 58.077 1.00 36.67 221 ILE B O 1
ATOM 5565 N N . LEU B 1 228 ? 15.878 52.450 59.939 1.00 38.88 222 LEU B N 1
ATOM 5566 C CA . LEU B 1 228 ? 16.592 51.384 59.211 1.00 39.44 222 LEU B CA 1
ATOM 5567 C C . LEU B 1 228 ? 15.759 50.586 58.191 1.00 40.73 222 LEU B C 1
ATOM 5568 O O . LEU B 1 228 ? 16.200 50.404 57.049 1.00 37.91 222 LEU B O 1
ATOM 5573 N N . PRO B 1 229 ? 14.566 50.093 58.592 1.00 40.80 223 PRO B N 1
ATOM 5574 C CA . PRO B 1 229 ? 13.799 49.304 57.613 1.00 42.79 223 PRO B CA 1
ATOM 5575 C C . PRO B 1 229 ? 13.509 50.031 56.275 1.00 39.00 223 PRO B C 1
ATOM 5576 O O . PRO B 1 229 ? 13.806 49.447 55.219 1.00 38.79 223 PRO B O 1
ATOM 5580 N N . PRO B 1 230 ? 12.963 51.283 56.301 1.00 39.71 224 PRO B N 1
ATOM 5581 C CA . PRO B 1 230 ? 12.748 51.940 54.999 1.00 35.94 224 PRO B CA 1
ATOM 5582 C C . PRO B 1 230 ? 14.038 52.255 54.243 1.00 34.13 224 PRO B C 1
ATOM 5583 O O . PRO B 1 230 ? 14.037 52.226 53.007 1.00 33.30 224 PRO B O 1
ATOM 5587 N N . LEU B 1 231 ? 15.124 52.544 54.966 1.00 33.27 225 LEU B N 1
ATOM 5588 C CA . LEU B 1 231 ? 16.414 52.791 54.318 1.00 33.14 225 LEU B CA 1
ATOM 5589 C C . LEU B 1 231 ? 16.889 51.555 53.582 1.00 34.29 225 LEU B C 1
ATOM 5590 O O . LEU B 1 231 ? 17.344 51.646 52.438 1.00 31.95 225 LEU B O 1
ATOM 5595 N N . ASN B 1 232 ? 16.785 50.402 54.246 1.00 36.97 226 ASN B N 1
ATOM 5596 C CA . ASN B 1 232 ? 17.186 49.124 53.659 1.00 37.49 226 ASN B CA 1
ATOM 5597 C C . ASN B 1 232 ? 16.405 48.813 52.392 1.00 37.70 226 ASN B C 1
ATOM 5598 O O . ASN B 1 232 ? 16.977 48.401 51.383 1.00 35.54 226 ASN B O 1
ATOM 5603 N N . MET B 1 233 ? 15.100 49.047 52.436 1.00 33.92 227 MET B N 1
ATOM 5604 C CA . MET B 1 233 ? 14.262 48.768 51.286 1.00 37.85 227 MET B CA 1
ATOM 5605 C C . MET B 1 233 ? 14.591 49.677 50.105 1.00 35.83 227 MET B C 1
ATOM 5606 O O . MET B 1 233 ? 14.651 49.226 48.951 1.00 33.01 227 MET B O 1
ATOM 5611 N N . LEU B 1 234 ? 14.802 50.962 50.404 1.00 35.74 228 LEU B N 1
ATOM 5612 C CA . LEU B 1 234 ? 15.203 51.921 49.399 1.00 32.80 228 LEU B CA 1
ATOM 5613 C C . LEU B 1 234 ? 16.518 51.497 48.750 1.00 32.52 228 LEU B C 1
ATOM 5614 O O . LEU B 1 234 ? 16.641 51.521 47.523 1.00 32.58 228 LEU B O 1
ATOM 5619 N N . GLU B 1 235 ? 17.495 51.107 49.566 1.00 32.82 229 GLU B N 1
ATOM 5620 C CA . GLU B 1 235 ? 18.794 50.718 49.029 1.00 38.79 229 GLU B CA 1
ATOM 5621 C C . GLU B 1 235 ? 18.686 49.468 48.157 1.00 36.81 229 GLU B C 1
ATOM 5622 O O . GLU B 1 235 ? 19.344 49.380 47.119 1.00 35.31 229 GLU B O 1
ATOM 5628 N N . GLU B 1 236 ? 17.834 48.529 48.573 1.00 35.70 230 GLU B N 1
ATOM 5629 C CA . GLU B 1 236 ? 17.571 47.290 47.819 1.00 42.69 230 GLU B CA 1
ATOM 5630 C C . GLU B 1 236 ? 17.020 47.613 46.431 1.00 38.83 230 GLU B C 1
ATOM 5631 O O . GLU B 1 236 ? 17.455 47.049 45.422 1.00 40.04 230 GLU B O 1
ATOM 5637 N N . TYR B 1 237 ? 16.077 48.546 46.394 1.00 36.24 231 TYR B N 1
ATOM 5638 C CA . TYR B 1 237 ? 15.496 49.012 45.151 1.00 34.25 231 TYR B CA 1
ATOM 5639 C C . TYR B 1 237 ? 16.542 49.654 44.255 1.00 34.15 231 TYR B C 1
ATOM 5640 O O . TYR B 1 237 ? 16.590 49.379 43.055 1.00 34.75 231 TYR B O 1
ATOM 5649 N N . ILE B 1 238 ? 17.362 50.527 44.835 1.00 30.15 232 ILE B N 1
ATOM 5650 C CA . ILE B 1 238 ? 18.423 51.186 44.060 1.00 31.60 232 ILE B CA 1
ATOM 5651 C C . ILE B 1 238 ? 19.416 50.150 43.512 1.00 37.44 232 ILE B C 1
ATOM 5652 O O . ILE B 1 238 ? 19.805 50.210 42.344 1.00 39.21 232 ILE B O 1
ATOM 5657 N N . ARG B 1 239 ? 19.804 49.196 44.352 1.00 35.90 233 ARG B N 1
ATOM 5658 C CA . ARG B 1 239 ? 20.769 48.180 43.948 1.00 39.39 233 ARG B CA 1
ATOM 5659 C C . ARG B 1 239 ? 20.190 47.341 42.797 1.00 40.12 233 ARG B C 1
ATOM 5660 O O . ARG B 1 239 ? 20.897 47.027 41.833 1.00 44.83 233 ARG B O 1
ATOM 5668 N N . SER B 1 240 ? 18.898 47.029 42.881 1.00 39.60 234 SER B N 1
ATOM 5669 C CA . SER B 1 240 ? 18.196 46.270 41.841 1.00 41.56 234 SER B CA 1
ATOM 5670 C C . SER B 1 240 ? 18.211 46.948 40.462 1.00 42.26 234 SER B C 1
ATOM 5671 O O . SER B 1 240 ? 18.001 46.283 39.449 1.00 40.48 234 SER B O 1
ATOM 5674 N N . ARG B 1 241 ? 18.453 48.261 40.428 1.00 38.00 235 ARG B N 1
ATOM 5675 C CA . ARG B 1 241 ? 18.500 49.007 39.167 1.00 38.34 235 ARG B CA 1
ATOM 5676 C C . ARG B 1 241 ? 19.842 48.896 38.449 1.00 39.33 235 ARG B C 1
ATOM 5677 O O . ARG B 1 241 ? 19.935 49.229 37.263 1.00 43.02 235 ARG B O 1
ATOM 5685 N N . GLY B 1 242 ? 20.868 48.444 39.173 1.00 39.04 236 GLY B N 1
ATOM 5686 C CA . GLY B 1 242 ? 22.179 48.153 38.591 1.00 39.17 236 GLY B CA 1
ATOM 5687 C C . GLY B 1 242 ? 23.076 49.356 38.381 1.00 39.63 236 GLY B C 1
ATOM 5688 O O . GLY B 1 242 ? 22.737 50.495 38.740 1.00 38.88 236 GLY B O 1
ATOM 5689 N N . SER B 1 243 ? 24.227 49.105 37.771 1.00 41.00 237 SER B N 1
ATOM 5690 C CA . SER B 1 243 ? 25.259 50.123 37.627 1.00 41.92 237 SER B CA 1
ATOM 5691 C C . SER B 1 243 ? 25.040 51.079 36.452 1.00 39.65 237 SER B C 1
ATOM 5692 O O . SER B 1 243 ? 25.706 52.100 36.359 1.00 41.35 237 SER B O 1
ATOM 5695 N N . LYS B 1 244 ? 24.112 50.751 35.562 1.00 38.69 238 LYS B N 1
ATOM 5696 C CA . LYS B 1 244 ? 23.816 51.628 34.432 1.00 39.89 238 LYS B CA 1
ATOM 5697 C C . LYS B 1 244 ? 22.486 52.364 34.612 1.00 38.24 238 LYS B C 1
ATOM 5698 O O . LYS B 1 244 ? 21.974 52.942 33.658 1.00 37.02 238 LYS B O 1
ATOM 5704 N N . SER B 1 245 ? 21.943 52.340 35.832 1.00 34.34 239 SER B N 1
ATOM 5705 C CA . SER B 1 245 ? 20.671 53.012 36.157 1.00 33.07 239 SER B CA 1
ATOM 5706 C C . SER B 1 245 ? 20.598 54.477 35.739 1.00 28.55 239 SER B C 1
ATOM 5707 O O . SER B 1 245 ? 21.571 55.229 35.864 1.00 31.41 239 SER B O 1
ATOM 5710 N N . THR B 1 246 ? 19.424 54.886 35.268 1.00 33.04 240 THR B N 1
ATOM 5711 C CA . THR B 1 246 ? 19.226 56.274 34.856 1.00 28.18 240 THR B CA 1
ATOM 5712 C C . THR B 1 246 ? 18.898 57.174 36.063 1.00 28.37 240 THR B C 1
ATOM 5713 O O . THR B 1 246 ? 18.824 58.398 35.933 1.00 25.91 240 THR B O 1
ATOM 5717 N N . ALA B 1 247 ? 18.686 56.548 37.220 1.00 26.44 241 ALA B N 1
ATOM 5718 C CA . ALA B 1 247 ? 18.386 57.255 38.475 1.00 29.00 241 ALA B CA 1
ATOM 5719 C C . ALA B 1 247 ? 19.558 57.125 39.442 1.00 27.45 241 ALA B C 1
ATOM 5720 O O . ALA B 1 247 ? 20.110 56.023 39.599 1.00 30.58 241 ALA B O 1
ATOM 5722 N N . SER B 1 248 ? 19.938 58.246 40.070 1.00 25.99 242 SER B N 1
ATOM 5723 C CA A SER B 1 248 ? 21.064 58.271 41.015 0.60 27.69 242 SER B CA 1
ATOM 5724 C CA B SER B 1 248 ? 21.083 58.302 40.989 0.40 26.97 242 SER B CA 1
ATOM 5725 C C . SER B 1 248 ? 20.783 59.215 42.195 1.00 24.75 242 SER B C 1
ATOM 5726 O O . SER B 1 248 ? 20.143 60.231 42.027 1.00 22.63 242 SER B O 1
ATOM 5731 N N . PRO B 1 249 ? 21.277 58.858 43.410 1.00 24.95 243 PRO B N 1
ATOM 5732 C CA . PRO B 1 249 ? 21.072 59.755 44.560 1.00 26.89 243 PRO B CA 1
ATOM 5733 C C . PRO B 1 249 ? 21.840 61.055 44.396 1.00 25.17 243 PRO B C 1
ATOM 5734 O O . PRO B 1 249 ? 23.014 61.032 43.961 1.00 25.57 243 PRO B O 1
ATOM 5738 N N . ARG B 1 250 ? 21.198 62.174 44.749 1.00 19.43 244 ARG B N 1
ATOM 5739 C CA . ARG B 1 250 ? 21.812 63.491 44.557 1.00 23.14 244 ARG B CA 1
ATOM 5740 C C . ARG B 1 250 ? 21.868 64.368 45.812 1.00 22.41 244 ARG B C 1
ATOM 5741 O O . ARG B 1 250 ? 22.770 65.204 45.945 1.00 23.14 244 ARG B O 1
ATOM 5749 N N . LEU B 1 251 ? 20.886 64.218 46.709 1.00 20.98 245 LEU B N 1
ATOM 5750 C CA . LEU B 1 251 ? 20.846 65.084 47.906 1.00 20.16 245 LEU B CA 1
ATOM 5751 C C . LEU B 1 251 ? 19.954 64.480 48.985 1.00 21.17 245 LEU B C 1
ATOM 5752 O O . LEU B 1 251 ? 19.269 63.474 48.758 1.00 21.06 245 LEU B O 1
ATOM 5757 N N . VAL B 1 252 ? 19.949 65.117 50.159 1.00 20.05 246 VAL B N 1
ATOM 5758 C CA A VAL B 1 252 ? 19.066 64.698 51.247 0.50 19.72 246 VAL B CA 1
ATOM 5759 C CA B VAL B 1 252 ? 19.126 64.687 51.292 0.50 21.44 246 VAL B CA 1
ATOM 5760 C C . VAL B 1 252 ? 18.424 65.926 51.843 1.00 21.24 246 VAL B C 1
ATOM 5761 O O . VAL B 1 252 ? 18.932 67.042 51.697 1.00 20.44 246 VAL B O 1
ATOM 5768 N N . SER B 1 253 ? 17.280 65.729 52.479 1.00 20.58 247 SER B N 1
ATOM 5769 C CA . SER B 1 253 ? 16.719 66.802 53.284 1.00 19.05 247 SER B CA 1
ATOM 5770 C C . SER B 1 253 ? 16.220 66.218 54.616 1.00 24.93 247 SER B C 1
ATOM 5771 O O . SER B 1 253 ? 15.942 65.006 54.732 1.00 22.31 247 SER B O 1
ATOM 5774 N N . CYS B 1 254 ? 16.097 67.076 55.629 1.00 21.47 248 CYS B N 1
ATOM 5775 C CA . CYS B 1 254 ? 15.420 66.661 56.852 1.00 24.79 248 CYS B CA 1
ATOM 5776 C C . CYS B 1 254 ? 14.837 67.866 57.554 1.00 22.29 248 CYS B C 1
ATOM 5777 O O . CYS B 1 254 ? 15.278 68.997 57.350 1.00 23.17 248 CYS B O 1
ATOM 5780 N N . ASP B 1 255 ? 13.861 67.599 58.405 1.00 24.47 249 ASP B N 1
ATOM 5781 C CA . ASP B 1 255 ? 13.298 68.618 59.266 1.00 21.82 249 ASP B CA 1
ATOM 5782 C C . ASP B 1 255 ? 14.322 68.948 60.343 1.00 25.46 249 ASP B C 1
ATOM 5783 O O . ASP B 1 255 ? 15.078 68.076 60.783 1.00 27.00 249 ASP B O 1
ATOM 5788 N N . LEU B 1 256 ? 14.339 70.210 60.762 1.00 21.96 250 LEU B N 1
ATOM 5789 C CA . LEU B 1 256 ? 15.155 70.639 61.899 1.00 21.35 250 LEU B CA 1
ATOM 5790 C C . LEU B 1 256 ? 14.254 70.708 63.128 1.00 25.12 250 LEU B C 1
ATOM 5791 O O . LEU B 1 256 ? 13.831 71.787 63.575 1.00 25.39 250 LEU B O 1
ATOM 5796 N N . THR B 1 257 ? 13.930 69.538 63.647 1.00 25.81 251 THR B N 1
ATOM 5797 C CA . THR B 1 257 ? 13.036 69.436 64.798 1.00 30.50 251 THR B CA 1
ATOM 5798 C C . THR B 1 257 ? 13.387 68.201 65.603 1.00 31.24 251 THR B C 1
ATOM 5799 O O . THR B 1 257 ? 14.330 67.472 65.246 1.00 30.50 251 THR B O 1
ATOM 5803 N N . SER B 1 258 ? 12.655 67.957 66.691 1.00 33.93 252 SER B N 1
ATOM 5804 C CA . SER B 1 258 ? 12.954 66.807 67.536 1.00 38.59 252 SER B CA 1
ATOM 5805 C C . SER B 1 258 ? 13.098 65.548 66.677 1.00 36.16 252 SER B C 1
ATOM 5806 O O . SER B 1 258 ? 12.287 65.315 65.769 1.00 33.95 252 SER B O 1
ATOM 5809 N N . PRO B 1 259 ? 14.143 64.746 66.936 1.00 38.35 253 PRO B N 1
ATOM 5810 C CA . PRO B 1 259 ? 14.387 63.543 66.140 1.00 40.81 253 PRO B CA 1
ATOM 5811 C C . PRO B 1 259 ? 13.187 62.606 66.062 1.00 42.18 253 PRO B C 1
ATOM 5812 O O . PRO B 1 259 ? 13.006 61.937 65.041 1.00 44.20 253 PRO B O 1
ATOM 5816 N N . ALA B 1 260 ? 12.374 62.569 67.115 1.00 39.89 254 ALA B N 1
ATOM 5817 C CA . ALA B 1 260 ? 11.188 61.707 67.135 1.00 44.11 254 ALA B CA 1
ATOM 5818 C C . ALA B 1 260 ? 10.174 62.112 66.063 1.00 43.74 254 ALA B C 1
ATOM 5819 O O . ALA B 1 260 ? 9.405 61.277 65.584 1.00 46.16 254 ALA B O 1
ATOM 5821 N N . LYS B 1 261 ? 10.184 63.393 65.689 1.00 44.13 255 LYS B N 1
ATOM 5822 C CA . LYS B 1 261 ? 9.243 63.938 64.707 1.00 45.12 255 LYS B CA 1
ATOM 5823 C C . LYS B 1 261 ? 9.858 64.231 63.323 1.00 42.77 255 LYS B C 1
ATOM 5824 O O . LYS B 1 261 ? 9.139 64.595 62.392 1.00 45.92 255 LYS B O 1
ATOM 5830 N N . SER B 1 262 ? 11.172 64.084 63.180 1.00 36.61 256 SER B N 1
ATOM 5831 C CA A SER B 1 262 ? 11.859 64.491 61.959 0.50 31.43 256 SER B CA 1
ATOM 5832 C CA B SER B 1 262 ? 11.824 64.502 61.934 0.50 31.56 256 SER B CA 1
ATOM 5833 C C . SER B 1 262 ? 11.807 63.428 60.849 1.00 31.50 256 SER B C 1
ATOM 5834 O O . SER B 1 262 ? 11.982 62.245 61.117 1.00 36.50 256 SER B O 1
ATOM 5839 N N . ARG B 1 263 ? 11.578 63.866 59.618 1.00 29.57 257 ARG B N 1
ATOM 5840 C CA . ARG B 1 263 ? 11.608 62.994 58.456 1.00 31.15 257 ARG B CA 1
ATOM 5841 C C . ARG B 1 263 ? 12.865 63.291 57.653 1.00 25.58 257 ARG B C 1
ATOM 5842 O O . ARG B 1 263 ? 13.161 64.440 57.368 1.00 31.67 257 ARG B O 1
ATOM 5850 N N . ILE B 1 264 ? 13.552 62.227 57.269 1.00 24.61 258 ILE B N 1
ATOM 5851 C CA . ILE B 1 264 ? 14.653 62.290 56.320 1.00 23.01 258 ILE B CA 1
ATOM 5852 C C . ILE B 1 264 ? 14.070 61.924 54.947 1.00 23.25 258 ILE B C 1
ATOM 5853 O O . ILE B 1 264 ? 13.287 60.958 54.812 1.00 27.19 258 ILE B O 1
ATOM 5858 N N . LYS B 1 265 ? 14.445 62.701 53.939 1.00 24.70 259 LYS B N 1
ATOM 5859 C CA . LYS B 1 265 ? 14.168 62.360 52.543 1.00 21.28 259 LYS B CA 1
ATOM 5860 C C . LYS B 1 265 ? 15.453 62.190 51.752 1.00 23.27 259 LYS B C 1
ATOM 5861 O O . LYS B 1 265 ? 16.353 63.007 51.842 1.00 20.80 259 LYS B O 1
ATOM 5867 N N . ILE B 1 266 ? 15.493 61.154 50.933 1.00 24.29 260 ILE B N 1
ATOM 5868 C CA . ILE B 1 266 ? 16.612 60.906 50.050 1.00 21.85 260 ILE B CA 1
ATOM 5869 C C . ILE B 1 266 ? 16.127 61.105 48.600 1.00 20.27 260 ILE B C 1
ATOM 5870 O O . ILE B 1 266 ? 15.083 60.554 48.206 1.00 23.24 260 ILE B O 1
ATOM 5875 N N . TYR B 1 267 ? 16.880 61.898 47.837 1.00 21.10 261 TYR B N 1
ATOM 5876 C CA . TYR B 1 267 ? 16.464 62.360 46.494 1.00 21.10 261 TYR B CA 1
ATOM 5877 C C . TYR B 1 267 ? 17.247 61.663 45.401 1.00 22.25 261 TYR B C 1
ATOM 5878 O O . TYR B 1 267 ? 18.480 61.634 45.443 1.00 24.16 261 TYR B O 1
ATOM 5887 N N . LEU B 1 268 ? 16.511 61.147 44.421 1.00 24.01 262 LEU B N 1
ATOM 5888 C CA A LEU B 1 268 ? 17.098 60.547 43.218 0.50 22.25 262 LEU B CA 1
ATOM 5889 C CA B LEU B 1 268 ? 17.101 60.548 43.228 0.50 24.75 262 LEU B CA 1
ATOM 5890 C C . LEU B 1 268 ? 16.830 61.439 42.015 1.00 24.09 262 LEU B C 1
ATOM 5891 O O . LEU B 1 268 ? 15.698 61.877 41.795 1.00 25.40 262 LEU B O 1
ATOM 5900 N N . LEU B 1 269 ? 17.873 61.725 41.243 1.00 20.12 263 LEU B N 1
ATOM 5901 C CA . LEU B 1 269 ? 17.707 62.370 39.941 1.00 20.38 263 LEU B CA 1
ATOM 5902 C C . LEU B 1 269 ? 17.432 61.253 38.927 1.00 26.08 263 LEU B C 1
ATOM 5903 O O . LEU B 1 269 ? 18.146 60.255 38.905 1.00 28.13 263 LEU B O 1
ATOM 5908 N N . GLU B 1 270 ? 16.392 61.413 38.109 1.00 23.83 264 GLU B N 1
ATOM 5909 C CA . GLU B 1 270 ? 16.022 60.393 37.123 1.00 24.71 264 GLU B CA 1
ATOM 5910 C C . GLU B 1 270 ? 16.150 60.990 35.712 1.00 21.14 264 GLU B C 1
ATOM 5911 O O . GLU B 1 270 ? 15.318 61.789 35.300 1.00 23.88 264 GLU B O 1
ATOM 5917 N N . GLN B 1 271 ? 17.227 60.651 34.999 1.00 23.31 265 GLN B N 1
ATOM 5918 C CA . GLN B 1 271 ? 17.446 61.185 33.640 1.00 22.88 265 GLN B CA 1
ATOM 5919 C C . GLN B 1 271 ? 16.400 60.753 32.585 1.00 27.17 265 GLN B C 1
ATOM 5920 O O . GLN B 1 271 ? 16.183 61.464 31.609 1.00 27.68 265 GLN B O 1
ATOM 5926 N N . MET B 1 272 ? 15.728 59.621 32.800 1.00 25.26 266 MET B N 1
ATOM 5927 C CA . MET B 1 272 ? 14.708 59.159 31.860 1.00 29.05 266 MET B CA 1
ATOM 5928 C C . MET B 1 272 ? 13.358 59.795 32.182 1.00 26.67 266 MET B C 1
ATOM 5929 O O . MET B 1 272 ? 12.765 59.521 33.222 1.00 30.19 266 MET B O 1
ATOM 5934 N N . VAL B 1 273 ? 12.880 60.658 31.297 1.00 25.72 267 VAL B N 1
ATOM 5935 C CA . VAL B 1 273 ? 11.574 61.292 31.507 1.00 22.55 267 VAL B CA 1
ATOM 5936 C C . VAL B 1 273 ? 10.570 60.410 30.768 1.00 25.47 267 VAL B C 1
ATOM 5937 O O . VAL B 1 273 ? 10.457 60.457 29.547 1.00 29.06 267 VAL B O 1
ATOM 5941 N N . SER B 1 274 ? 9.876 59.575 31.521 1.00 26.47 268 SER B N 1
ATOM 5942 C CA . SER B 1 274 ? 8.833 58.725 30.960 1.00 29.24 268 SER B CA 1
ATOM 5943 C C . SER B 1 274 ? 7.852 58.349 32.064 1.00 32.18 268 SER B C 1
ATOM 5944 O O . SER B 1 274 ? 8.205 58.347 33.246 1.00 27.06 268 SER B O 1
ATOM 5947 N N . LEU B 1 275 ? 6.606 58.051 31.686 1.00 30.97 269 LEU B N 1
ATOM 5948 C CA . LEU B 1 275 ? 5.622 57.612 32.671 1.00 31.02 269 LEU B CA 1
ATOM 5949 C C . LEU B 1 275 ? 6.094 56.298 33.314 1.00 34.39 269 LEU B C 1
ATOM 5950 O O . LEU B 1 275 ? 5.919 56.096 34.522 1.00 31.52 269 LEU B O 1
ATOM 5955 N N . GLU B 1 276 ? 6.733 55.439 32.511 1.00 32.32 270 GLU B N 1
ATOM 5956 C CA . GLU B 1 276 ? 7.301 54.186 33.004 1.00 35.32 270 GLU B CA 1
ATOM 5957 C C . GLU B 1 276 ? 8.314 54.425 34.141 1.00 35.25 270 GLU B C 1
ATOM 5958 O O . GLU B 1 276 ? 8.227 53.801 35.204 1.00 33.56 270 GLU B O 1
ATOM 5964 N N . ALA B 1 277 ? 9.240 55.357 33.912 1.00 31.43 271 ALA B N 1
ATOM 5965 C CA . ALA B 1 277 ? 10.254 55.732 34.897 1.00 29.37 271 ALA B CA 1
ATOM 5966 C C . ALA B 1 277 ? 9.615 56.288 36.176 1.00 28.11 271 ALA B C 1
ATOM 5967 O O . ALA B 1 277 ? 10.010 55.920 37.284 1.00 29.10 271 ALA B O 1
ATOM 5969 N N . MET B 1 278 ? 8.618 57.155 36.016 1.00 27.01 272 MET B N 1
ATOM 5970 C CA A MET B 1 278 ? 7.868 57.738 37.128 0.50 30.69 272 MET B CA 1
ATOM 5971 C CA B MET B 1 278 ? 7.945 57.711 37.183 0.50 29.98 272 MET B CA 1
ATOM 5972 C C . MET B 1 278 ? 7.169 56.658 37.956 1.00 32.32 272 MET B C 1
ATOM 5973 O O . MET B 1 278 ? 7.178 56.681 39.193 1.00 31.61 272 MET B O 1
ATOM 5982 N N . GLU B 1 279 ? 6.519 55.729 37.259 1.00 30.40 273 GLU B N 1
ATOM 5983 C CA . GLU B 1 279 ? 5.775 54.678 37.960 1.00 28.84 273 GLU B CA 1
ATOM 5984 C C . GLU B 1 279 ? 6.699 53.759 38.742 1.00 29.70 273 GLU B C 1
ATOM 5985 O O . GLU B 1 279 ? 6.357 53.334 39.850 1.00 32.24 273 GLU B O 1
ATOM 5991 N N . ASP B 1 280 ? 7.854 53.443 38.158 1.00 31.55 274 ASP B N 1
ATOM 5992 C CA . ASP B 1 280 ? 8.832 52.581 38.810 1.00 31.24 274 ASP B CA 1
ATOM 5993 C C . ASP B 1 280 ? 9.353 53.209 40.113 1.00 31.67 274 ASP B C 1
ATOM 5994 O O . ASP B 1 280 ? 9.541 52.503 41.106 1.00 31.59 274 ASP B O 1
ATOM 5999 N N . LEU B 1 281 ? 9.589 54.523 40.109 1.00 28.63 275 LEU B N 1
ATOM 6000 C CA . LEU B 1 281 ? 9.945 55.241 41.350 1.00 27.65 275 LEU B CA 1
ATOM 6001 C C . LEU B 1 281 ? 8.777 55.207 42.359 1.00 29.69 275 LEU B C 1
ATOM 6002 O O . LEU B 1 281 ? 8.960 54.870 43.532 1.00 31.66 275 LEU B O 1
ATOM 6007 N N . TRP B 1 282 ? 7.573 55.504 41.879 1.00 28.16 276 TRP B N 1
ATOM 6008 C CA . TRP B 1 282 ? 6.353 55.467 42.707 1.00 31.61 276 TRP B CA 1
ATOM 6009 C C . TRP B 1 282 ? 6.124 54.139 43.446 1.00 33.06 276 TRP B C 1
ATOM 6010 O O . TRP B 1 282 ? 5.729 54.134 44.615 1.00 32.51 276 TRP B O 1
ATOM 6021 N N . THR B 1 283 ? 6.362 53.023 42.767 1.00 32.62 277 THR B N 1
ATOM 6022 C CA . THR B 1 283 ? 6.119 51.705 43.353 1.00 33.91 277 THR B CA 1
ATOM 6023 C C . THR B 1 283 ? 7.392 51.030 43.880 1.00 35.75 277 THR B C 1
ATOM 6024 O O . THR B 1 283 ? 7.342 49.882 44.326 1.00 37.16 277 THR B O 1
ATOM 6028 N N . LEU B 1 284 ? 8.526 51.730 43.804 1.00 33.00 278 LEU B N 1
ATOM 6029 C CA . LEU B 1 284 ? 9.824 51.134 44.140 1.00 32.94 278 LEU B CA 1
ATOM 6030 C C . LEU B 1 284 ? 10.009 49.784 43.407 1.00 38.19 278 LEU B C 1
ATOM 6031 O O . LEU B 1 284 ? 10.291 48.743 44.016 1.00 38.97 278 LEU B O 1
ATOM 6036 N N . GLY B 1 285 ? 9.806 49.822 42.092 1.00 33.23 279 GLY B N 1
ATOM 6037 C CA . GLY B 1 285 ? 9.981 48.652 41.230 1.00 36.54 279 GLY B CA 1
ATOM 6038 C C . GLY B 1 285 ? 9.013 47.520 41.528 1.00 39.37 279 GLY B C 1
ATOM 6039 O O . GLY B 1 285 ? 9.393 46.350 41.467 1.00 42.12 279 GLY B O 1
ATOM 6040 N N . GLY B 1 286 ? 7.775 47.870 41.867 1.00 40.27 280 GLY B N 1
ATOM 6041 C CA . GLY B 1 286 ? 6.729 46.878 42.131 1.00 39.16 280 GLY B CA 1
ATOM 6042 C C . GLY B 1 286 ? 6.613 46.433 43.580 1.00 43.71 280 GLY B C 1
ATOM 6043 O O . GLY B 1 286 ? 5.819 45.553 43.889 1.00 45.48 280 GLY B O 1
ATOM 6044 N N . ARG B 1 287 ? 7.406 47.024 44.474 1.00 42.65 281 ARG B N 1
ATOM 6045 C CA . ARG B 1 287 ? 7.402 46.630 45.895 1.00 44.02 281 ARG B CA 1
ATOM 6046 C C . ARG B 1 287 ? 6.197 47.184 46.649 1.00 46.39 281 ARG B C 1
ATOM 6047 O O . ARG B 1 287 ? 5.729 46.572 47.604 1.00 49.90 281 ARG B O 1
ATOM 6055 N N . ARG B 1 288 ? 5.710 48.348 46.226 1.00 41.72 282 ARG B N 1
ATOM 6056 C CA . ARG B 1 288 ? 4.491 48.930 46.782 1.00 43.41 282 ARG B CA 1
ATOM 6057 C C . ARG B 1 288 ? 3.310 48.578 45.887 1.00 45.64 282 ARG B C 1
ATOM 6058 O O . ARG B 1 288 ? 3.231 49.048 44.749 1.00 47.20 282 ARG B O 1
ATOM 6066 N N . ARG B 1 289 ? 2.400 47.753 46.398 1.00 50.45 283 ARG B N 1
ATOM 6067 C CA . ARG B 1 289 ? 1.229 47.324 45.620 1.00 51.34 283 ARG B CA 1
ATOM 6068 C C . ARG B 1 289 ? -0.074 47.467 46.405 1.00 51.17 283 ARG B C 1
ATOM 6069 O O . ARG B 1 289 ? -1.126 46.968 45.978 1.00 49.62 283 ARG B O 1
ATOM 6077 N N . ASP B 1 290 ? -0.002 48.138 47.551 1.00 44.46 284 ASP B N 1
ATOM 6078 C CA . ASP B 1 290 ? -1.163 48.341 48.420 1.00 48.68 284 ASP B CA 1
ATOM 6079 C C . ASP B 1 290 ? -2.167 49.323 47.812 1.00 48.18 284 ASP B C 1
ATOM 6080 O O . ASP B 1 290 ? -1.830 50.086 46.900 1.00 45.04 284 ASP B O 1
ATOM 6085 N N . ALA B 1 291 ? -3.394 49.304 48.331 1.00 45.79 285 ALA B N 1
ATOM 6086 C CA . ALA B 1 291 ? -4.481 50.155 47.836 1.00 45.02 285 ALA B CA 1
ATOM 6087 C C . ALA B 1 291 ? -4.092 51.632 47.765 1.00 46.68 285 ALA B C 1
ATOM 6088 O O . ALA B 1 291 ? -4.332 52.292 46.754 1.00 44.53 285 ALA B O 1
ATOM 6090 N N . SER B 1 292 ? -3.493 52.138 48.838 1.00 45.47 286 SER B N 1
ATOM 6091 C CA . SER B 1 292 ? -3.132 53.547 48.920 1.00 43.33 286 SER B CA 1
ATOM 6092 C C . SER B 1 292 ? -2.114 53.943 47.846 1.00 44.58 286 SER B C 1
ATOM 6093 O O . SER B 1 292 ? -2.267 54.987 47.205 1.00 43.86 286 SER B O 1
ATOM 6096 N N . THR B 1 293 ? -1.108 53.094 47.627 1.00 40.77 287 THR B N 1
ATOM 6097 C CA . THR B 1 293 ? -0.123 53.312 46.559 1.00 39.69 287 THR B CA 1
ATOM 6098 C C . THR B 1 293 ? -0.800 53.374 45.181 1.00 39.72 287 THR B C 1
ATOM 6099 O O . THR B 1 293 ? -0.434 54.177 44.334 1.00 37.01 287 THR B O 1
ATOM 6103 N N . LEU B 1 294 ? -1.804 52.533 44.969 1.00 39.89 288 LEU B N 1
ATOM 6104 C CA . LEU B 1 294 ? -2.456 52.467 43.665 1.00 38.72 288 LEU B CA 1
ATOM 6105 C C . LEU B 1 294 ? -3.393 53.643 43.412 1.00 37.45 288 LEU B C 1
ATOM 6106 O O . LEU B 1 294 ? -3.505 54.106 42.271 1.00 39.09 288 LEU B O 1
ATOM 6111 N N . GLU B 1 295 ? -4.065 54.116 44.464 1.00 36.35 289 GLU B N 1
ATOM 6112 C CA . GLU B 1 295 ? -4.884 55.327 44.379 1.00 36.11 289 GLU B CA 1
ATOM 6113 C C . GLU B 1 295 ? -3.970 56.483 43.988 1.00 37.14 289 GLU B C 1
ATOM 6114 O O . GLU B 1 295 ? -4.324 57.320 43.156 1.00 39.22 289 GLU B O 1
ATOM 6120 N N . GLY B 1 296 ? -2.787 56.517 44.589 1.00 34.90 290 GLY B N 1
ATOM 6121 C CA . GLY B 1 296 ? -1.862 57.599 44.333 1.00 32.89 290 GLY B CA 1
ATOM 6122 C C . GLY B 1 296 ? -1.358 57.526 42.905 1.00 33.14 290 GLY B C 1
ATOM 6123 O O . GLY B 1 296 ? -1.171 58.554 42.248 1.00 32.32 290 GLY B O 1
ATOM 6124 N N . LEU B 1 297 ? -1.136 56.298 42.445 1.00 34.32 291 LEU B N 1
ATOM 6125 C CA . LEU B 1 297 ? -0.600 56.025 41.118 1.00 36.09 291 LEU B CA 1
ATOM 6126 C C . LEU B 1 297 ? -1.571 56.492 40.034 1.00 35.05 291 LEU B C 1
ATOM 6127 O O . LEU B 1 297 ? -1.149 57.017 38.989 1.00 34.93 291 LEU B O 1
ATOM 6132 N N . SER B 1 298 ? -2.858 56.271 40.291 1.00 36.32 292 SER B N 1
ATOM 6133 C CA A SER B 1 298 ? -3.944 56.774 39.446 0.50 37.37 292 SER B CA 1
ATOM 6134 C CA B SER B 1 298 ? -3.934 56.776 39.436 0.50 37.29 292 SER B CA 1
ATOM 6135 C C . SER B 1 298 ? -3.799 58.278 39.187 1.00 36.86 292 SER B C 1
ATOM 6136 O O . SER B 1 298 ? -3.930 58.744 38.048 1.00 37.15 292 SER B O 1
ATOM 6141 N N . LEU B 1 299 ? -3.535 59.027 40.251 1.00 34.53 293 LEU B N 1
ATOM 6142 C CA . LEU B 1 299 ? -3.362 60.485 40.164 1.00 32.83 293 LEU B CA 1
ATOM 6143 C C . LEU B 1 299 ? -2.039 60.908 39.508 1.00 34.75 293 LEU B C 1
ATOM 6144 O O . LEU B 1 299 ? -1.997 61.905 38.775 1.00 29.91 293 LEU B O 1
ATOM 6149 N N . VAL B 1 300 ? -0.972 60.155 39.779 1.00 29.96 294 VAL B N 1
ATOM 6150 C CA . VAL B 1 300 ? 0.320 60.347 39.094 1.00 30.43 294 VAL B CA 1
ATOM 6151 C C . VAL B 1 300 ? 0.108 60.249 37.572 1.00 30.94 294 VAL B C 1
ATOM 6152 O O . VAL B 1 300 ? 0.576 61.103 36.814 1.00 32.41 294 VAL B O 1
ATOM 6156 N N . ARG B 1 301 ? -0.641 59.230 37.143 1.00 30.59 295 ARG B N 1
ATOM 6157 C CA . ARG B 1 301 ? -0.919 58.998 35.727 1.00 32.72 295 ARG B CA 1
ATOM 6158 C C . ARG B 1 301 ? -1.749 60.127 35.127 1.00 35.82 295 ARG B C 1
ATOM 6159 O O . ARG B 1 301 ? -1.464 60.582 34.015 1.00 35.46 295 ARG B O 1
ATOM 6167 N N . GLU B 1 302 ? -2.779 60.566 35.855 1.00 33.44 296 GLU B N 1
ATOM 6168 C CA . GLU B 1 302 ? -3.578 61.700 35.423 1.00 31.17 296 GLU B CA 1
ATOM 6169 C C . GLU B 1 302 ? -2.709 62.952 35.239 1.00 30.82 296 GLU B C 1
ATOM 6170 O O . GLU B 1 302 ? -2.802 63.629 34.211 1.00 30.56 296 GLU B O 1
ATOM 6176 N N . LEU B 1 303 ? -1.896 63.261 36.246 1.00 29.01 297 LEU B N 1
ATOM 6177 C CA . LEU B 1 303 ? -0.949 64.386 36.143 1.00 28.05 297 LEU B CA 1
ATOM 6178 C C . LEU B 1 303 ? 0.007 64.247 34.963 1.00 32.42 297 LEU B C 1
ATOM 6179 O O . LEU B 1 303 ? 0.232 65.212 34.222 1.00 28.13 297 LEU B O 1
ATOM 6184 N N . TRP B 1 304 ? 0.597 63.066 34.800 1.00 30.53 298 TRP B N 1
ATOM 6185 C CA . TRP B 1 304 ? 1.434 62.803 33.630 1.00 29.58 298 TRP B CA 1
ATOM 6186 C C . TRP B 1 304 ? 0.708 63.138 32.312 1.00 32.50 298 TRP B C 1
ATOM 6187 O O . TRP B 1 304 ? 1.267 63.812 31.446 1.00 30.86 298 TRP B O 1
ATOM 6198 N N . ASP B 1 305 ? -0.522 62.644 32.172 1.00 31.35 299 ASP B N 1
ATOM 6199 C CA . ASP B 1 305 ? -1.323 62.868 30.965 1.00 35.24 299 ASP B CA 1
ATOM 6200 C C . ASP B 1 305 ? -1.651 64.348 30.740 1.00 32.09 299 ASP B C 1
ATOM 6201 O O . ASP B 1 305 ? -1.649 64.812 29.602 1.00 33.94 299 ASP B O 1
ATOM 6206 N N . LEU B 1 306 ? -1.920 65.084 31.816 1.00 31.49 300 LEU B N 1
ATOM 6207 C CA . LEU B 1 306 ? -2.284 66.501 31.709 1.00 28.78 300 LEU B CA 1
ATOM 6208 C C . LEU B 1 306 ? -1.078 67.402 31.423 1.00 30.00 300 LEU B C 1
ATOM 6209 O O . LEU B 1 306 ? -1.186 68.355 30.643 1.00 29.25 300 LEU B O 1
ATOM 6214 N N . ILE B 1 307 ? 0.052 67.096 32.054 1.00 26.07 301 ILE B N 1
ATOM 6215 C CA . ILE B 1 307 ? 1.229 67.977 31.996 1.00 26.90 301 ILE B CA 1
ATOM 6216 C C . ILE B 1 307 ? 1.983 67.825 30.680 1.00 28.37 301 ILE B C 1
ATOM 6217 O O . ILE B 1 307 ? 2.553 68.804 30.167 1.00 29.01 301 ILE B O 1
ATOM 6222 N N . GLN B 1 308 ? 1.989 66.599 30.160 1.00 30.26 302 GLN B N 1
ATOM 6223 C CA A GLN B 1 308 ? 2.635 66.276 28.886 0.50 31.26 302 GLN B CA 1
ATOM 6224 C CA B GLN B 1 308 ? 2.634 66.282 28.887 0.50 31.66 302 GLN B CA 1
ATOM 6225 C C . GLN B 1 308 ? 4.108 66.683 28.851 1.00 33.15 302 GLN B C 1
ATOM 6226 O O . GLN B 1 308 ? 4.551 67.436 27.960 1.00 26.48 302 GLN B O 1
ATOM 6237 N N . LEU B 1 309 ? 4.871 66.191 29.818 1.00 29.22 303 LEU B N 1
ATOM 6238 C CA . LEU B 1 309 ? 6.314 66.390 29.781 1.00 27.66 303 LEU B CA 1
ATOM 6239 C C . LEU B 1 309 ? 6.868 65.788 28.493 1.00 33.22 303 LEU B C 1
ATOM 6240 O O . LEU B 1 309 ? 6.345 64.792 27.986 1.00 33.95 303 LEU B O 1
ATOM 6245 N N . SER B 1 310 ? 7.932 66.391 27.980 1.00 30.07 304 SER B N 1
ATOM 6246 C CA . SER B 1 310 ? 8.638 65.879 26.805 1.00 33.60 304 SER B CA 1
ATOM 6247 C C . SER B 1 310 ? 9.442 64.625 27.200 1.00 28.94 304 SER B C 1
ATOM 6248 O O . SER B 1 310 ? 10.368 64.709 28.012 1.00 29.47 304 SER B O 1
ATOM 6251 N N . PRO B 1 311 ? 9.077 63.454 26.653 1.00 29.77 305 PRO B N 1
ATOM 6252 C CA . PRO B 1 311 ? 9.710 62.213 27.111 1.00 33.76 305 PRO B CA 1
ATOM 6253 C C . PRO B 1 311 ? 11.113 61.967 26.552 1.00 32.86 305 PRO B C 1
ATOM 6254 O O . PRO B 1 311 ? 11.492 62.532 25.530 1.00 32.92 305 PRO B O 1
ATOM 6258 N N . GLY B 1 312 ? 11.880 61.134 27.246 1.00 29.06 306 GLY B N 1
ATOM 6259 C CA . GLY B 1 312 ? 13.154 60.669 26.734 1.00 26.82 306 GLY B CA 1
ATOM 6260 C C . GLY B 1 312 ? 14.253 60.965 27.725 1.00 25.85 306 GLY B C 1
ATOM 6261 O O . GLY B 1 312 ? 14.029 61.639 28.743 1.00 27.38 306 GLY B O 1
ATOM 6262 N N . LEU B 1 313 ? 15.438 60.448 27.452 1.00 28.95 307 LEU B N 1
ATOM 6263 C CA . LEU B 1 313 ? 16.592 60.782 28.286 1.00 28.62 307 LEU B CA 1
ATOM 6264 C C . LEU B 1 313 ? 16.965 62.266 28.178 1.00 34.75 307 LEU B C 1
ATOM 6265 O O . LEU B 1 313 ? 16.999 62.822 27.074 1.00 30.82 307 LEU B O 1
ATOM 6270 N N . LYS B 1 314 ? 17.264 62.887 29.323 1.00 28.10 308 LYS B N 1
ATOM 6271 C CA . LYS B 1 314 ? 17.648 64.301 29.367 1.00 26.50 308 LYS B CA 1
ATOM 6272 C C . LYS B 1 314 ? 19.017 64.418 29.983 1.00 28.51 308 LYS B C 1
ATOM 6273 O O . LYS B 1 314 ? 19.310 63.776 30.997 1.00 29.61 308 LYS B O 1
ATOM 6279 N N . SER B 1 315 ? 19.854 65.243 29.362 1.00 28.84 309 SER B N 1
ATOM 6280 C CA . SER B 1 315 ? 21.177 65.563 29.887 1.00 31.73 309 SER B CA 1
ATOM 6281 C C . SER B 1 315 ? 21.077 66.577 31.003 1.00 29.71 309 SER B C 1
ATOM 6282 O O . SER B 1 315 ? 20.062 67.279 31.157 1.00 28.49 309 SER B O 1
ATOM 6285 N N . TYR B 1 316 ? 22.148 66.693 31.768 1.00 25.26 310 TYR B N 1
ATOM 6286 C CA . TYR B 1 316 ? 22.285 67.825 32.673 1.00 27.69 310 TYR B CA 1
ATOM 6287 C C . TYR B 1 316 ? 22.352 69.098 31.813 1.00 25.30 310 TYR B C 1
ATOM 6288 O O . TYR B 1 316 ? 22.952 69.100 30.730 1.00 25.01 310 TYR B O 1
ATOM 6297 N N . PRO B 1 317 ? 21.719 70.180 32.279 1.00 25.01 311 PRO B N 1
ATOM 6298 C CA . PRO B 1 317 ? 21.744 71.414 31.513 1.00 21.38 311 PRO B CA 1
ATOM 6299 C C . PRO B 1 317 ? 22.956 72.292 31.827 1.00 18.61 311 PRO B C 1
ATOM 6300 O O . PRO B 1 317 ? 23.852 71.892 32.588 1.00 19.96 311 PRO B O 1
ATOM 6304 N N . ALA B 1 318 ? 22.996 73.484 31.234 1.00 20.53 312 ALA B N 1
ATOM 6305 C CA . ALA B 1 318 ? 24.023 74.471 31.591 1.00 19.83 312 ALA B CA 1
ATOM 6306 C C . ALA B 1 318 ? 23.956 74.693 33.122 1.00 17.16 312 ALA B C 1
ATOM 6307 O O . ALA B 1 318 ? 22.879 74.644 33.706 1.00 20.17 312 ALA B O 1
ATOM 6309 N N . PRO B 1 319 ? 25.109 74.949 33.775 1.00 18.52 313 PRO B N 1
ATOM 6310 C CA . PRO B 1 319 ? 25.089 75.080 35.245 1.00 18.72 313 PRO B CA 1
ATOM 6311 C C . PRO B 1 319 ? 24.084 76.118 35.728 1.00 17.37 313 PRO B C 1
ATOM 6312 O O . PRO B 1 319 ? 23.366 75.884 36.708 1.00 18.74 313 PRO B O 1
ATOM 6316 N N . TYR B 1 320 ? 24.039 77.248 35.036 1.00 17.36 314 TYR B N 1
ATOM 6317 C CA . TYR B 1 320 ? 22.964 78.223 35.248 1.00 16.23 314 TYR B CA 1
ATOM 6318 C C . TYR B 1 320 ? 22.782 79.061 33.998 1.00 16.58 314 TYR B C 1
ATOM 6319 O O . TYR B 1 320 ? 23.587 78.976 33.060 1.00 17.57 314 TYR B O 1
ATOM 6328 N N . LEU B 1 321 ? 21.711 79.849 33.986 1.00 16.50 315 LEU B N 1
ATOM 6329 C CA . LEU B 1 321 ? 21.409 80.772 32.899 1.00 17.64 315 LEU B CA 1
ATOM 6330 C C . LEU B 1 321 ? 21.608 82.232 33.373 1.00 16.84 315 LEU B C 1
ATOM 6331 O O . LEU B 1 321 ? 21.318 82.547 34.532 1.00 16.45 315 LEU B O 1
ATOM 6336 N N . PRO B 1 322 ? 22.081 83.116 32.475 1.00 19.69 316 PRO B N 1
ATOM 6337 C CA . PRO B 1 322 ? 22.074 84.554 32.794 1.00 17.38 316 PRO B CA 1
ATOM 6338 C C . PRO B 1 322 ? 20.653 85.047 32.997 1.00 19.00 316 PRO B C 1
ATOM 6339 O O . PRO B 1 322 ? 19.676 84.532 32.379 1.00 17.36 316 PRO B O 1
ATOM 6343 N N . LEU B 1 323 ? 20.513 86.031 33.873 1.00 17.08 317 LEU B N 1
ATOM 6344 C CA . LEU B 1 323 ? 19.184 86.631 34.086 1.00 18.06 317 LEU B CA 1
ATOM 6345 C C . LEU B 1 323 ? 18.709 87.222 32.754 1.00 18.33 317 LEU B C 1
ATOM 6346 O O . LEU B 1 323 ? 19.515 87.734 31.981 1.00 23.26 317 LEU B O 1
ATOM 6351 N N . GLY B 1 324 ? 17.403 87.115 32.486 1.00 23.26 318 GLY B N 1
ATOM 6352 C CA . GLY B 1 324 ? 16.850 87.668 31.264 1.00 25.30 318 GLY B CA 1
ATOM 6353 C C . GLY B 1 324 ? 16.769 86.685 30.100 1.00 27.92 318 GLY B C 1
ATOM 6354 O O . GLY B 1 324 ? 16.062 86.936 29.130 1.00 30.91 318 GLY B O 1
ATOM 6355 N N . VAL B 1 325 ? 17.475 85.563 30.194 1.00 19.88 319 VAL B N 1
ATOM 6356 C CA . VAL B 1 325 ? 17.564 84.632 29.068 1.00 19.64 319 VAL B CA 1
ATOM 6357 C C . VAL B 1 325 ? 16.513 83.546 29.207 1.00 19.66 319 VAL B C 1
ATOM 6358 O O . VAL B 1 325 ? 16.491 82.816 30.193 1.00 21.34 319 VAL B O 1
ATOM 6362 N N . ILE B 1 326 ? 15.622 83.448 28.219 1.00 19.26 320 ILE B N 1
ATOM 6363 C CA . ILE B 1 326 ? 14.606 82.403 28.310 1.00 25.37 320 ILE B CA 1
ATOM 6364 C C . ILE B 1 326 ? 15.230 81.042 27.941 1.00 19.23 320 ILE B C 1
ATOM 6365 O O . ILE B 1 326 ? 16.089 80.950 27.030 1.00 19.58 320 ILE B O 1
ATOM 6370 N N . PRO B 1 327 ? 14.828 79.985 28.675 1.00 19.74 321 PRO B N 1
ATOM 6371 C CA . PRO B 1 327 ? 15.508 78.691 28.528 1.00 18.83 321 PRO B CA 1
ATOM 6372 C C . PRO B 1 327 ? 15.111 77.937 27.273 1.00 19.50 321 PRO B C 1
ATOM 6373 O O . PRO B 1 327 ? 14.022 78.148 26.715 1.00 20.65 321 PRO B O 1
ATOM 6377 N N . ASP B 1 328 ? 16.020 77.066 26.853 1.00 21.66 322 ASP B N 1
ATOM 6378 C CA A ASP B 1 328 ? 15.776 76.113 25.786 0.50 21.61 322 ASP B CA 1
ATOM 6379 C CA B ASP B 1 328 ? 15.788 76.103 25.767 0.50 23.31 322 ASP B CA 1
ATOM 6380 C C . ASP B 1 328 ? 16.244 74.758 26.319 1.00 24.24 322 ASP B C 1
ATOM 6381 O O . ASP B 1 328 ? 17.339 74.256 25.975 1.00 33.80 322 ASP B O 1
ATOM 6390 N N . GLU B 1 329 ? 15.481 74.190 27.221 1.00 26.28 323 GLU B N 1
ATOM 6391 C CA . GLU B 1 329 ? 15.956 72.961 27.834 1.00 26.39 323 GLU B CA 1
ATOM 6392 C C . GLU B 1 329 ? 14.749 72.224 28.374 1.00 19.99 323 GLU B C 1
ATOM 6393 O O . GLU B 1 329 ? 13.686 72.810 28.589 1.00 26.33 323 GLU B O 1
ATOM 6399 N N . ARG B 1 330 ? 14.909 70.920 28.512 1.00 21.91 324 ARG B N 1
ATOM 6400 C CA . ARG B 1 330 ? 13.956 70.065 29.211 1.00 23.60 324 ARG B CA 1
ATOM 6401 C C . ARG B 1 330 ? 14.811 69.263 30.193 1.00 23.74 324 ARG B C 1
ATOM 6402 O O . ARG B 1 330 ? 15.917 68.826 29.858 1.00 25.81 324 ARG B O 1
ATOM 6410 N N . LEU B 1 331 ? 14.310 69.076 31.404 1.00 21.40 325 LEU B N 1
ATOM 6411 C CA . LEU B 1 331 ? 15.143 68.583 32.494 1.00 18.91 325 LEU B CA 1
ATOM 6412 C C . LEU B 1 331 ? 14.766 67.173 32.971 1.00 20.56 325 LEU B C 1
ATOM 6413 O O . LEU B 1 331 ? 13.617 66.754 32.843 1.00 22.99 325 LEU B O 1
ATOM 6418 N N . PRO B 1 332 ? 15.742 66.463 33.572 1.00 21.13 326 PRO B N 1
ATOM 6419 C CA . PRO B 1 332 ? 15.469 65.203 34.257 1.00 23.30 326 PRO B CA 1
ATOM 6420 C C . PRO B 1 332 ? 14.345 65.293 35.280 1.00 25.24 326 PRO B C 1
ATOM 6421 O O . PRO B 1 332 ? 14.043 66.381 35.810 1.00 24.34 326 PRO B O 1
ATOM 6425 N N . LEU B 1 333 ? 13.704 64.153 35.523 1.00 23.72 327 LEU B N 1
ATOM 6426 C CA . LEU B 1 333 ? 12.782 64.014 36.642 1.00 23.33 327 LEU B CA 1
ATOM 6427 C C . LEU B 1 333 ? 13.566 63.941 37.951 1.00 23.92 327 LEU B C 1
ATOM 6428 O O . LEU B 1 333 ? 14.806 63.746 37.976 1.00 22.57 327 LEU B O 1
ATOM 6433 N N . MET B 1 334 ? 12.837 64.094 39.041 1.00 25.94 328 MET B N 1
ATOM 6434 C CA . MET B 1 334 ? 13.368 63.814 40.360 1.00 24.94 328 MET B CA 1
ATOM 6435 C C . MET B 1 334 ? 12.288 63.116 41.191 1.00 22.52 328 MET B C 1
ATOM 6436 O O . MET B 1 334 ? 11.084 63.243 40.909 1.00 24.66 328 MET B O 1
ATOM 6441 N N . ALA B 1 335 ? 12.726 62.324 42.168 1.00 23.89 329 ALA B N 1
ATOM 6442 C CA . ALA B 1 335 ? 11.812 61.757 43.174 1.00 22.66 329 ALA B CA 1
ATOM 6443 C C . ALA B 1 335 ? 12.563 61.728 44.496 1.00 27.96 329 ALA B C 1
ATOM 6444 O O . ALA B 1 335 ? 13.783 61.580 44.504 1.00 27.63 329 ALA B O 1
ATOM 6446 N N . ASN B 1 336 ? 11.864 61.902 45.610 1.00 22.54 330 ASN B N 1
ATOM 6447 C CA . ASN B 1 336 ? 12.509 61.630 46.905 1.00 23.46 330 ASN B CA 1
ATOM 6448 C C . ASN B 1 336 ? 11.734 60.552 47.671 1.00 25.75 330 ASN B C 1
ATOM 6449 O O . ASN B 1 336 ? 10.562 60.255 47.358 1.00 25.21 330 ASN B O 1
ATOM 6454 N N . PHE B 1 337 ? 12.386 59.996 48.690 1.00 23.40 331 PHE B N 1
ATOM 6455 C CA . PHE B 1 337 ? 11.810 58.921 49.495 1.00 25.70 331 PHE B CA 1
ATOM 6456 C C . PHE B 1 337 ? 11.958 59.279 50.960 1.00 28.46 331 PHE B C 1
ATOM 6457 O O . PHE B 1 337 ? 13.070 59.507 51.445 1.00 24.90 331 PHE B O 1
ATOM 6465 N N . THR B 1 338 ? 10.823 59.363 51.644 1.00 27.26 332 THR B N 1
ATOM 6466 C CA . THR B 1 338 ? 10.766 59.667 53.084 1.00 27.72 332 THR B CA 1
ATOM 6467 C C . THR B 1 338 ? 10.940 58.375 53.891 1.00 28.63 332 THR B C 1
ATOM 6468 O O . THR B 1 338 ? 10.278 57.352 53.624 1.00 29.29 332 THR B O 1
ATOM 6472 N N . LEU B 1 339 ? 11.816 58.448 54.891 1.00 27.27 333 LEU B N 1
ATOM 6473 C CA . LEU B 1 339 ? 12.050 57.367 55.848 1.00 30.81 333 LEU B CA 1
ATOM 6474 C C . LEU B 1 339 ? 11.227 57.673 57.115 1.00 35.68 333 LEU B C 1
ATOM 6475 O O . LEU B 1 339 ? 11.687 58.356 58.023 1.00 39.20 333 LEU B O 1
ATOM 6480 N N . HIS B 1 340 ? 9.987 57.196 57.147 1.00 33.20 334 HIS B N 1
ATOM 6481 C CA . HIS B 1 340 ? 9.118 57.373 58.307 1.00 40.25 334 HIS B CA 1
ATOM 6482 C C . HIS B 1 340 ? 9.561 56.415 59.392 1.00 38.75 334 HIS B C 1
ATOM 6483 O O . HIS B 1 340 ? 9.964 55.287 59.104 1.00 36.73 334 HIS B O 1
ATOM 6490 N N . GLN B 1 341 ? 9.465 56.866 60.637 1.00 40.91 335 GLN B N 1
ATOM 6491 C CA . GLN B 1 341 ? 9.888 56.066 61.772 1.00 40.30 335 GLN B CA 1
ATOM 6492 C C . GLN B 1 341 ? 8.806 55.072 62.174 1.00 45.80 335 GLN B C 1
ATOM 6493 O O . GLN B 1 341 ? 9.091 54.098 62.865 1.00 43.22 335 GLN B O 1
ATOM 6499 N N . ASN B 1 342 ? 7.580 55.309 61.707 1.00 46.40 336 ASN B N 1
ATOM 6500 C CA . ASN B 1 342 ? 6.447 54.427 62.007 1.00 48.23 336 ASN B CA 1
ATOM 6501 C C . ASN B 1 342 ? 5.902 53.646 60.803 1.00 49.77 336 ASN B C 1
ATOM 6502 O O . ASN B 1 342 ? 4.792 53.105 60.845 1.00 50.55 336 ASN B O 1
ATOM 6507 N N . ASP B 1 343 ? 6.689 53.589 59.738 1.00 46.50 337 ASP B N 1
ATOM 6508 C CA . ASP B 1 343 ? 6.325 52.894 58.502 1.00 46.49 337 ASP B CA 1
ATOM 6509 C C . ASP B 1 343 ? 7.592 52.247 57.961 1.00 46.38 337 ASP B C 1
ATOM 6510 O O . ASP B 1 343 ? 8.618 52.928 57.801 1.00 45.53 337 ASP B O 1
ATOM 6515 N N . PRO B 1 344 ? 7.544 50.929 57.702 1.00 44.70 338 PRO B N 1
ATOM 6516 C CA . PRO B 1 344 ? 8.709 50.225 57.164 1.00 43.13 338 PRO B CA 1
ATOM 6517 C C . PRO B 1 344 ? 8.982 50.512 55.686 1.00 41.76 338 PRO B C 1
ATOM 6518 O O . PRO B 1 344 ? 10.076 50.228 55.207 1.00 38.32 338 PRO B O 1
ATOM 6522 N N . VAL B 1 345 ? 8.006 51.070 54.970 1.00 38.20 339 VAL B N 1
ATOM 6523 C CA . VAL B 1 345 ? 8.159 51.274 53.526 1.00 38.11 339 VAL B CA 1
ATOM 6524 C C . VAL B 1 345 ? 8.448 52.754 53.230 1.00 34.69 339 VAL B C 1
ATOM 6525 O O . VAL B 1 345 ? 7.705 53.624 53.704 1.00 33.02 339 VAL B O 1
ATOM 6529 N N . PRO B 1 346 ? 9.531 53.039 52.467 1.00 32.37 340 PRO B N 1
ATOM 6530 C CA . PRO B 1 346 ? 9.813 54.456 52.149 1.00 30.45 340 PRO B CA 1
ATOM 6531 C C . PRO B 1 346 ? 8.674 55.049 51.316 1.00 33.70 340 PRO B C 1
ATOM 6532 O O . PRO B 1 346 ? 8.081 54.344 50.484 1.00 33.54 340 PRO B O 1
ATOM 6536 N N . GLU B 1 347 ? 8.335 56.309 51.574 1.00 30.90 341 GLU B N 1
ATOM 6537 C CA . GLU B 1 347 ? 7.251 56.971 50.837 1.00 29.51 341 GLU B CA 1
ATOM 6538 C C . GLU B 1 347 ? 7.804 57.850 49.736 1.00 28.29 341 GLU B C 1
ATOM 6539 O O . GLU B 1 347 ? 8.608 58.728 50.027 1.00 27.97 341 GLU B O 1
ATOM 6545 N N . PRO B 1 348 ? 7.371 57.630 48.476 1.00 28.21 342 PRO B N 1
ATOM 6546 C CA . PRO B 1 348 ? 7.891 58.497 47.422 1.00 26.84 342 PRO B CA 1
ATOM 6547 C C . PRO B 1 348 ? 7.129 59.804 47.250 1.00 27.80 342 PRO B C 1
ATOM 6548 O O . PRO B 1 348 ? 5.914 59.895 47.515 1.00 28.04 342 PRO B O 1
ATOM 6552 N N . GLN B 1 349 ? 7.870 60.815 46.798 1.00 24.46 343 GLN B N 1
ATOM 6553 C CA . GLN B 1 349 ? 7.296 62.027 46.296 1.00 23.77 343 GLN B CA 1
ATOM 6554 C C . GLN B 1 349 ? 7.975 62.277 44.946 1.00 25.40 343 GLN B C 1
ATOM 6555 O O . GLN B 1 349 ? 9.221 62.247 44.850 1.00 24.73 343 GLN B O 1
ATOM 6561 N N . VAL B 1 350 ? 7.175 62.500 43.903 1.00 23.99 344 VAL B N 1
ATOM 6562 C CA . VAL B 1 350 ? 7.734 62.617 42.545 1.00 21.64 344 VAL B CA 1
ATOM 6563 C C . VAL B 1 350 ? 7.655 64.053 42.062 1.00 24.35 344 VAL B C 1
ATOM 6564 O O . VAL B 1 350 ? 6.743 64.807 42.459 1.00 22.97 344 VAL B O 1
ATOM 6568 N N . TYR B 1 351 ? 8.626 64.442 41.229 1.00 21.60 345 TYR B N 1
ATOM 6569 C CA . TYR B 1 351 ? 8.678 65.785 40.676 1.00 23.42 345 TYR B CA 1
ATOM 6570 C C . TYR B 1 351 ? 8.485 65.780 39.153 1.00 24.49 345 TYR B C 1
ATOM 6571 O O . TYR B 1 351 ? 9.227 65.112 38.426 1.00 27.25 345 TYR B O 1
ATOM 6580 N N . PHE B 1 352 ? 7.499 66.536 38.689 1.00 20.52 346 PHE B N 1
ATOM 6581 C CA . PHE B 1 352 ? 7.287 66.765 37.252 1.00 20.59 346 PHE B CA 1
ATOM 6582 C C . PHE B 1 352 ? 8.081 68.039 36.959 1.00 21.83 346 PHE B C 1
ATOM 6583 O O . PHE B 1 352 ? 7.678 69.150 37.374 1.00 21.77 346 PHE B O 1
ATOM 6591 N N . THR B 1 353 ? 9.237 67.873 36.320 1.00 19.94 347 THR B N 1
ATOM 6592 C CA . THR B 1 353 ? 10.150 69.012 36.129 1.00 19.79 347 THR B CA 1
ATOM 6593 C C . THR B 1 353 ? 9.726 69.794 34.877 1.00 21.20 347 THR B C 1
ATOM 6594 O O . THR B 1 353 ? 10.061 69.433 33.743 1.00 24.06 347 THR B O 1
ATOM 6598 N N . THR B 1 354 ? 8.965 70.851 35.116 1.00 19.69 348 THR B N 1
ATOM 6599 C CA . THR B 1 354 ? 8.306 71.608 34.059 1.00 19.47 348 THR B CA 1
ATOM 6600 C C . THR B 1 354 ? 9.163 72.776 33.543 1.00 19.92 348 THR B C 1
ATOM 6601 O O . THR B 1 354 ? 8.817 73.404 32.534 1.00 20.58 348 THR B O 1
ATOM 6605 N N . PHE B 1 355 ? 10.273 73.070 34.208 1.00 19.63 349 PHE B N 1
ATOM 6606 C CA . PHE B 1 355 ? 11.034 74.264 33.814 1.00 20.74 349 PHE B CA 1
ATOM 6607 C C . PHE B 1 355 ? 11.344 74.232 32.309 1.00 21.07 349 PHE B C 1
ATOM 6608 O O . PHE B 1 355 ? 11.874 73.236 31.784 1.00 21.21 349 PHE B O 1
ATOM 6616 N N . GLY B 1 356 ? 11.011 75.327 31.625 1.00 21.04 350 GLY B N 1
ATOM 6617 C CA . GLY B 1 356 ? 11.321 75.439 30.195 1.00 21.20 350 GLY B CA 1
ATOM 6618 C C . GLY B 1 356 ? 10.067 75.259 29.367 1.00 22.80 350 GLY B C 1
ATOM 6619 O O . GLY B 1 356 ? 10.061 75.566 28.174 1.00 24.46 350 GLY B O 1
ATOM 6620 N N . MET B 1 357 ? 9.012 74.737 30.000 1.00 20.49 351 MET B N 1
ATOM 6621 C CA . MET B 1 357 ? 7.742 74.517 29.324 1.00 23.66 351 MET B CA 1
ATOM 6622 C C . MET B 1 357 ? 6.857 75.734 29.401 1.00 24.00 351 MET B C 1
ATOM 6623 O O . MET B 1 357 ? 6.986 76.534 30.313 1.00 25.68 351 MET B O 1
ATOM 6628 N N . ASN B 1 358 ? 5.929 75.847 28.454 1.00 22.01 352 ASN B N 1
ATOM 6629 C CA . ASN B 1 358 ? 5.008 76.974 28.412 1.00 23.49 352 ASN B CA 1
ATOM 6630 C C . ASN B 1 358 ? 4.165 77.084 29.695 1.00 22.14 352 ASN B C 1
ATOM 6631 O O . ASN B 1 358 ? 3.478 76.129 30.073 1.00 22.80 352 ASN B O 1
ATOM 6636 N N . ASP B 1 359 ? 4.221 78.232 30.352 1.00 21.73 353 ASP B N 1
ATOM 6637 C CA . ASP B 1 359 ? 3.637 78.334 31.693 1.00 23.20 353 ASP B CA 1
ATOM 6638 C C . ASP B 1 359 ? 2.136 78.348 31.668 1.00 23.09 353 ASP B C 1
ATOM 6639 O O . ASP B 1 359 ? 1.488 77.822 32.587 1.00 24.97 353 ASP B O 1
ATOM 6644 N N . MET B 1 360 ? 1.561 78.955 30.644 1.00 23.52 354 MET B N 1
ATOM 6645 C CA . MET B 1 360 ? 0.096 78.966 30.613 1.00 24.71 354 MET B CA 1
ATOM 6646 C C . MET B 1 360 ? -0.478 77.568 30.387 1.00 28.91 354 MET B C 1
ATOM 6647 O O . MET B 1 360 ? -1.529 77.224 30.963 1.00 27.89 354 MET B O 1
ATOM 6652 N N . ALA B 1 361 ? 0.212 76.765 29.571 1.00 26.95 355 ALA B N 1
ATOM 6653 C CA . ALA B 1 361 ? -0.155 75.354 29.341 1.00 28.65 355 ALA B CA 1
ATOM 6654 C C . ALA B 1 361 ? -0.092 74.544 30.638 1.00 29.34 355 ALA B C 1
ATOM 6655 O O . ALA B 1 361 ? -1.006 73.779 30.943 1.00 29.94 355 ALA B O 1
ATOM 6657 N N . VAL B 1 362 ? 0.983 74.724 31.398 1.00 24.61 356 VAL B N 1
ATOM 6658 C CA . VAL B 1 362 ? 1.128 74.061 32.712 1.00 26.33 356 VAL B CA 1
ATOM 6659 C C . VAL B 1 362 ? 0.039 74.557 33.690 1.00 28.15 356 VAL B C 1
ATOM 6660 O O . VAL B 1 362 ? -0.619 73.746 34.387 1.00 24.71 356 VAL B O 1
ATOM 6664 N N . ALA B 1 363 ? -0.207 75.865 33.709 1.00 25.14 357 ALA B N 1
ATOM 6665 C CA . ALA B 1 363 ? -1.294 76.383 34.556 1.00 26.88 357 ALA B CA 1
ATOM 6666 C C . ALA B 1 363 ? -2.657 75.816 34.132 1.00 31.10 357 ALA B C 1
ATOM 6667 O O . ALA B 1 363 ? -3.517 75.532 34.985 1.00 28.86 357 ALA B O 1
ATOM 6669 N N . ASP B 1 364 ? -2.853 75.645 32.825 1.00 27.06 358 ASP B N 1
ATOM 6670 C CA . ASP B 1 364 ? -4.098 75.023 32.324 1.00 37.05 358 ASP B CA 1
ATOM 6671 C C . ASP B 1 364 ? -4.250 73.583 32.834 1.00 35.05 358 ASP B C 1
ATOM 6672 O O . ASP B 1 364 ? -5.335 73.173 33.242 1.00 37.34 358 ASP B O 1
ATOM 6677 N N . ALA B 1 365 ? -3.152 72.832 32.795 1.00 31.76 359 ALA B N 1
ATOM 6678 C CA . ALA B 1 365 ? -3.111 71.454 33.270 1.00 32.87 359 ALA B CA 1
ATOM 6679 C C . ALA B 1 365 ? -3.397 71.342 34.772 1.00 30.10 359 ALA B C 1
ATOM 6680 O O . ALA B 1 365 ? -4.156 70.469 35.198 1.00 30.75 359 ALA B O 1
ATOM 6682 N N . LEU B 1 366 ? -2.767 72.208 35.571 1.00 26.42 360 LEU B N 1
ATOM 6683 C CA . LEU B 1 366 ? -3.010 72.261 37.012 1.00 25.21 360 LEU B CA 1
ATOM 6684 C C . LEU B 1 366 ? -4.456 72.619 37.302 1.00 29.20 360 LEU B C 1
ATOM 6685 O O . LEU B 1 366 ? -5.120 71.984 38.137 1.00 30.28 360 LEU B O 1
ATOM 6690 N N . THR B 1 367 ? -4.949 73.635 36.601 1.00 27.56 361 THR B N 1
ATOM 6691 C CA . THR B 1 367 ? -6.368 74.019 36.746 1.00 27.61 361 THR B CA 1
ATOM 6692 C C . THR B 1 367 ? -7.321 72.852 36.533 1.00 34.31 361 THR B C 1
ATOM 6693 O O . THR B 1 367 ? -8.266 72.696 37.310 1.00 34.77 361 THR B O 1
ATOM 6697 N N . THR B 1 368 ? -7.067 72.033 35.509 1.00 35.67 362 THR B N 1
ATOM 6698 C CA . THR B 1 368 ? -7.906 70.864 35.237 1.00 36.85 362 THR B CA 1
ATOM 6699 C C . THR B 1 368 ? -7.804 69.843 36.372 1.00 36.57 362 THR B C 1
ATOM 6700 O O . THR B 1 368 ? -8.829 69.296 36.804 1.00 37.27 362 THR B O 1
ATOM 6704 N N . PHE B 1 369 ? -6.574 69.592 36.841 1.00 32.11 363 PHE B N 1
ATOM 6705 C CA . PHE B 1 369 ? -6.343 68.683 37.968 1.00 35.68 363 PHE B CA 1
ATOM 6706 C C . PHE B 1 369 ? -7.124 69.141 39.211 1.00 34.70 363 PHE B C 1
ATOM 6707 O O . PHE B 1 369 ? -7.841 68.341 39.836 1.00 36.53 363 PHE B O 1
ATOM 6715 N N . PHE B 1 370 ? -7.012 70.431 39.534 1.00 34.79 364 PHE B N 1
ATOM 6716 C CA . PHE B 1 370 ? -7.742 71.034 40.672 1.00 34.09 364 PHE B CA 1
ATOM 6717 C C . PHE B 1 370 ? -9.247 70.879 40.523 1.00 37.63 364 PHE B C 1
ATOM 6718 O O . PHE B 1 370 ? -9.937 70.486 41.482 1.00 37.40 364 PHE B O 1
ATOM 6726 N N . GLU B 1 371 ? -9.767 71.189 39.333 1.00 38.72 365 GLU B N 1
ATOM 6727 C CA . GLU B 1 371 ? -11.214 71.048 39.084 1.00 40.40 365 GLU B CA 1
ATOM 6728 C C . GLU B 1 371 ? -11.650 69.621 39.370 1.00 44.23 365 GLU B C 1
ATOM 6729 O O . GLU B 1 371 ? -12.722 69.391 39.943 1.00 40.17 365 GLU B O 1
ATOM 6735 N N . ARG B 1 372 ? -10.816 68.668 38.960 1.00 39.02 366 ARG B N 1
ATOM 6736 C CA . ARG B 1 372 ? -11.139 67.251 39.073 1.00 41.32 366 ARG B CA 1
ATOM 6737 C C . ARG B 1 372 ? -11.133 66.719 40.509 1.00 41.96 366 ARG B C 1
ATOM 6738 O O . ARG B 1 372 ? -11.924 65.820 40.846 1.00 46.62 366 ARG B O 1
ATOM 6746 N N . ARG B 1 373 ? -10.295 67.301 41.355 1.00 39.65 367 ARG B N 1
ATOM 6747 C CA . ARG B 1 373 ? -10.279 67.011 42.791 1.00 41.73 367 ARG B CA 1
ATOM 6748 C C . ARG B 1 373 ? -11.369 67.761 43.554 1.00 46.02 367 ARG B C 1
ATOM 6749 O O . ARG B 1 373 ? -11.452 67.646 44.783 1.00 46.95 367 ARG B O 1
ATOM 6757 N N . GLY B 1 374 ? -12.164 68.561 42.842 1.00 41.79 368 GLY B N 1
ATOM 6758 C CA . GLY B 1 374 ? -13.174 69.423 43.476 1.00 44.34 368 GLY B CA 1
ATOM 6759 C C . GLY B 1 374 ? -12.593 70.643 44.181 1.00 47.56 368 GLY B C 1
ATOM 6760 O O . GLY B 1 374 ? -13.272 71.278 44.997 1.00 48.98 368 GLY B O 1
ATOM 6761 N N . TRP B 1 375 ? -11.347 70.986 43.865 1.00 44.06 369 TRP B N 1
ATOM 6762 C CA . TRP B 1 375 ? -10.696 72.178 44.457 1.00 45.18 369 TRP B CA 1
ATOM 6763 C C . TRP B 1 375 ? -11.110 73.452 43.699 1.00 44.30 369 TRP B C 1
ATOM 6764 O O . TRP B 1 375 ? -10.296 74.087 43.023 1.00 42.86 369 TRP B O 1
ATOM 6775 N N . SER B 1 376 ? -12.391 73.805 43.826 1.00 43.39 370 SER B N 1
ATOM 6776 C CA . SER B 1 376 ? -13.033 74.904 43.079 1.00 44.58 370 SER B CA 1
ATOM 6777 C C . SER B 1 376 ? -12.416 76.290 43.223 1.00 45.72 370 SER B C 1
ATOM 6778 O O . SER B 1 376 ? -12.287 77.010 42.233 1.00 45.64 370 SER B O 1
ATOM 6781 N N . GLU B 1 377 ? -12.069 76.669 44.451 1.00 47.35 371 GLU B N 1
ATOM 6782 C CA . GLU B 1 377 ? -11.438 77.959 44.710 1.00 52.06 371 GLU B CA 1
ATOM 6783 C C . GLU B 1 377 ? -10.067 78.027 44.052 1.00 47.82 371 GLU B C 1
ATOM 6784 O O . GLU B 1 377 ? -9.781 78.949 43.289 1.00 49.50 371 GLU B O 1
ATOM 6790 N N . MET B 1 378 ? -9.236 77.039 44.359 1.00 47.53 372 MET B N 1
ATOM 6791 C CA . MET B 1 378 ? -7.920 76.880 43.749 1.00 41.45 372 MET B CA 1
ATOM 6792 C C . MET B 1 378 ? -8.026 76.924 42.203 1.00 40.81 372 MET B C 1
ATOM 6793 O O . MET B 1 378 ? -7.330 77.695 41.567 1.00 35.28 372 MET B O 1
ATOM 6798 N N . ALA B 1 379 ? -8.946 76.160 41.610 1.00 36.09 373 ALA B N 1
ATOM 6799 C CA . ALA B 1 379 ? -9.081 76.125 40.144 1.00 34.07 373 ALA B CA 1
ATOM 6800 C C . ALA B 1 379 ? -9.492 77.479 39.558 1.00 39.31 373 ALA B C 1
ATOM 6801 O O . ALA B 1 379 ? -8.957 77.902 38.535 1.00 41.47 373 ALA B O 1
ATOM 6803 N N . ARG B 1 380 ? -10.451 78.138 40.202 1.00 38.44 374 ARG B N 1
ATOM 6804 C CA . ARG B 1 380 ? -10.948 79.443 39.758 1.00 41.37 374 ARG B CA 1
ATOM 6805 C C . ARG B 1 380 ? -9.894 80.567 39.755 1.00 38.00 374 ARG B C 1
ATOM 6806 O O . ARG B 1 380 ? -9.914 81.410 38.860 1.00 42.98 374 ARG B O 1
ATOM 6814 N N . THR B 1 381 ? -8.984 80.573 40.730 1.00 36.49 375 THR B N 1
ATOM 6815 C CA . THR B 1 381 ? -8.042 81.693 40.886 1.00 33.61 375 THR B CA 1
ATOM 6816 C C . THR B 1 381 ? -6.577 81.427 40.526 1.00 31.88 375 THR B C 1
ATOM 6817 O O . THR B 1 381 ? -5.772 82.382 40.499 1.00 32.34 375 THR B O 1
ATOM 6821 N N . TYR B 1 382 ? -6.204 80.166 40.292 1.00 26.94 376 TYR B N 1
ATOM 6822 C CA . TYR B 1 382 ? -4.757 79.844 40.145 1.00 27.55 376 TYR B CA 1
ATOM 6823 C C . TYR B 1 382 ? -4.075 80.686 39.064 1.00 30.01 376 TYR B C 1
ATOM 6824 O O . TYR B 1 382 ? -3.003 81.282 39.289 1.00 27.58 376 TYR B O 1
ATOM 6833 N N . GLU B 1 383 ? -4.673 80.719 37.879 1.00 31.79 377 GLU B N 1
ATOM 6834 C CA . GLU B 1 383 ? -4.053 81.412 36.744 1.00 33.60 377 GLU B CA 1
ATOM 6835 C C . GLU B 1 383 ? -4.020 82.917 36.889 1.00 28.24 377 GLU B C 1
ATOM 6836 O O . GLU B 1 383 ? -3.018 83.552 36.552 1.00 29.99 377 GLU B O 1
ATOM 6842 N N . THR B 1 384 ? -5.134 83.498 37.339 1.00 25.85 378 THR B N 1
ATOM 6843 C CA . THR B 1 384 ? -5.190 84.927 37.609 1.00 27.57 378 THR B CA 1
ATOM 6844 C C . THR B 1 384 ? -4.125 85.350 38.623 1.00 26.00 378 THR B C 1
ATOM 6845 O O . THR B 1 384 ? -3.415 86.336 38.408 1.00 28.62 378 THR B O 1
ATOM 6849 N N . THR B 1 385 ? -3.995 84.584 39.703 1.00 26.63 379 THR B N 1
ATOM 6850 C CA . THR B 1 385 ? -2.980 84.894 40.719 1.00 25.02 379 THR B CA 1
ATOM 6851 C C . THR B 1 385 ? -1.583 84.777 40.150 1.00 25.36 379 THR B C 1
ATOM 6852 O O . THR B 1 385 ? -0.747 85.652 40.392 1.00 21.27 379 THR B O 1
ATOM 6856 N N . LEU B 1 386 ? -1.330 83.705 39.405 1.00 26.10 380 LEU B N 1
ATOM 6857 C CA . LEU B 1 386 ? -0.005 83.482 38.830 1.00 24.88 380 LEU B CA 1
ATOM 6858 C C . LEU B 1 386 ? 0.354 84.663 37.919 1.00 23.17 380 LEU B C 1
ATOM 6859 O O . LEU B 1 386 ? 1.424 85.246 38.021 1.00 21.94 380 LEU B O 1
ATOM 6864 N N . LYS B 1 387 ? -0.590 85.071 37.075 1.00 24.97 381 LYS B N 1
ATOM 6865 C CA . LYS B 1 387 ? -0.345 86.232 36.213 1.00 24.52 381 LYS B CA 1
ATOM 6866 C C . LYS B 1 387 ? -0.070 87.509 37.008 1.00 24.42 381 LYS B C 1
ATOM 6867 O O . LYS B 1 387 ? 0.775 88.328 36.598 1.00 26.42 381 LYS B O 1
ATOM 6873 N N . SER B 1 388 ? -0.779 87.686 38.129 1.00 23.30 382 SER B N 1
ATOM 6874 C CA . SER B 1 388 ? -0.595 88.877 38.953 1.00 24.72 382 SER B CA 1
ATOM 6875 C C . SER B 1 388 ? 0.815 89.000 39.524 1.00 23.36 382 SER B C 1
ATOM 6876 O O . SER B 1 388 ? 1.250 90.111 39.836 1.00 24.76 382 SER B O 1
ATOM 6879 N N . TYR B 1 389 ? 1.569 87.882 39.613 1.00 20.95 383 TYR B N 1
ATOM 6880 C CA . TYR B 1 389 ? 2.930 87.924 40.102 1.00 20.43 383 TYR B CA 1
ATOM 6881 C C . TYR B 1 389 ? 3.877 88.589 39.100 1.00 21.20 383 TYR B C 1
ATOM 6882 O O . TYR B 1 389 ? 4.903 89.152 39.475 1.00 21.90 383 TYR B O 1
ATOM 6891 N N . TYR B 1 390 ? 3.542 88.454 37.822 1.00 21.52 384 TYR B N 1
ATOM 6892 C CA . TYR B 1 390 ? 4.322 89.013 36.722 1.00 19.81 384 TYR B CA 1
ATOM 6893 C C . TYR B 1 390 ? 3.349 89.740 35.813 1.00 20.71 384 TYR B C 1
ATOM 6894 O O . TYR B 1 390 ? 3.099 89.308 34.672 1.00 26.03 384 TYR B O 1
ATOM 6903 N N . PRO B 1 391 ? 2.748 90.825 36.336 1.00 22.58 385 PRO B N 1
ATOM 6904 C CA . PRO B 1 391 ? 1.605 91.426 35.679 1.00 23.57 385 PRO B CA 1
ATOM 6905 C C . PRO B 1 391 ? 1.913 92.108 34.325 1.00 25.90 385 PRO B C 1
ATOM 6906 O O . PRO B 1 391 ? 0.987 92.354 33.548 1.00 32.10 385 PRO B O 1
ATOM 6910 N N . HIS B 1 392 ? 3.177 92.436 34.071 1.00 27.30 386 HIS B N 1
ATOM 6911 C CA . HIS B 1 392 ? 3.579 93.118 32.840 1.00 29.25 386 HIS B CA 1
ATOM 6912 C C . HIS B 1 392 ? 4.183 92.158 31.803 1.00 33.42 386 HIS B C 1
ATOM 6913 O O . HIS B 1 392 ? 4.668 92.582 30.743 1.00 32.54 386 HIS B O 1
ATOM 6920 N N . ALA B 1 393 ? 4.168 90.869 32.106 1.00 27.42 387 ALA B N 1
ATOM 6921 C CA . ALA B 1 393 ? 4.789 89.901 31.213 1.00 30.38 387 ALA B CA 1
ATOM 6922 C C . ALA B 1 393 ? 3.818 89.546 30.084 1.00 33.04 387 ALA B C 1
ATOM 6923 O O . ALA B 1 393 ? 2.601 89.689 30.227 1.00 31.19 387 ALA B O 1
ATOM 6925 N N . ASP B 1 394 ? 4.363 89.104 28.957 1.00 35.38 388 ASP B N 1
ATOM 6926 C CA . ASP B 1 394 ? 3.539 88.538 27.890 1.00 33.87 388 ASP B CA 1
ATOM 6927 C C . ASP B 1 394 ? 3.304 87.071 28.304 1.00 31.41 388 ASP B C 1
ATOM 6928 O O . ASP B 1 394 ? 4.117 86.169 28.026 1.00 28.43 388 ASP B O 1
ATOM 6933 N N . HIS B 1 395 ? 2.196 86.852 29.001 1.00 29.90 389 HIS B N 1
ATOM 6934 C CA . HIS B 1 395 ? 1.996 85.622 29.775 1.00 29.05 389 HIS B CA 1
ATOM 6935 C C . HIS B 1 395 ? 2.022 84.362 28.927 1.00 23.66 389 HIS B C 1
ATOM 6936 O O . HIS B 1 395 ? 2.566 83.332 29.326 1.00 26.41 389 HIS B O 1
ATOM 6943 N N . ASP B 1 396 ? 1.445 84.447 27.738 1.00 29.92 390 ASP B N 1
ATOM 6944 C CA . ASP B 1 396 ? 1.330 83.292 26.882 1.00 31.55 390 ASP B CA 1
ATOM 6945 C C . ASP B 1 396 ? 2.673 82.866 26.345 1.00 28.00 390 ASP B C 1
ATOM 6946 O O . ASP B 1 396 ? 2.781 81.795 25.792 1.00 28.73 390 ASP B O 1
ATOM 6951 N N . LYS B 1 397 ? 3.688 83.708 26.480 1.00 27.16 391 LYS B N 1
ATOM 6952 C CA . LYS B 1 397 ? 5.010 83.315 26.008 1.00 29.15 391 LYS B CA 1
ATOM 6953 C C . LYS B 1 397 ? 5.983 82.897 27.128 1.00 27.99 391 LYS B C 1
ATOM 6954 O O . LYS B 1 397 ? 7.095 82.477 26.831 1.00 27.53 391 LYS B O 1
ATOM 6960 N N . LEU B 1 398 ? 5.563 82.983 28.394 1.00 23.93 392 LEU B N 1
ATOM 6961 C CA . LEU B 1 398 ? 6.418 82.610 29.537 1.00 24.74 392 LEU B CA 1
ATOM 6962 C C . LEU B 1 398 ? 6.703 81.120 29.548 1.00 21.93 392 LEU B C 1
ATOM 6963 O O . LEU B 1 398 ? 5.799 80.311 29.309 1.00 23.90 392 LEU B O 1
ATOM 6968 N N . ASN B 1 399 ? 7.945 80.751 29.871 1.00 20.49 393 ASN B N 1
ATOM 6969 C CA . ASN B 1 399 ? 8.316 79.349 29.912 1.00 20.46 393 ASN B CA 1
ATOM 6970 C C . ASN B 1 399 ? 9.352 79.097 30.988 1.00 21.87 393 ASN B C 1
ATOM 6971 O O . ASN B 1 399 ? 10.230 78.252 30.818 1.00 19.90 393 ASN B O 1
ATOM 6976 N N . TYR B 1 400 ? 9.259 79.818 32.109 1.00 20.06 394 TYR B N 1
ATOM 6977 C CA . TYR B 1 400 ? 10.229 79.616 33.185 1.00 18.65 394 TYR B CA 1
ATOM 6978 C C . TYR B 1 400 ? 9.664 79.833 34.583 1.00 20.51 394 TYR B C 1
ATOM 6979 O O . TYR B 1 400 ? 10.423 79.819 35.541 1.00 20.84 394 TYR B O 1
ATOM 6988 N N . LEU B 1 401 ? 8.356 80.083 34.704 1.00 18.17 395 LEU B N 1
ATOM 6989 C CA . LEU B 1 401 ? 7.756 80.317 36.023 1.00 18.99 395 LEU B CA 1
ATOM 6990 C C . LEU B 1 401 ? 7.603 79.004 36.816 1.00 22.07 395 LEU B C 1
ATOM 6991 O O . LEU B 1 401 ? 7.965 78.944 37.994 1.00 20.59 395 LEU B O 1
ATOM 6996 N N . HIS B 1 402 ? 7.058 77.957 36.184 1.00 19.58 396 HIS B N 1
ATOM 6997 C CA . HIS B 1 402 ? 6.870 76.698 36.901 1.00 21.25 396 HIS B CA 1
ATOM 6998 C C . HIS B 1 402 ? 8.146 75.904 36.821 1.00 18.49 396 HIS B C 1
ATOM 6999 O O . HIS B 1 402 ? 8.428 75.273 35.787 1.00 22.37 396 HIS B O 1
ATOM 7006 N N . ALA B 1 403 ? 8.924 75.933 37.899 1.00 19.22 397 ALA B N 1
ATOM 7007 C CA . ALA B 1 403 ? 10.177 75.178 37.978 1.00 19.27 397 ALA B CA 1
ATOM 7008 C C . ALA B 1 403 ? 9.882 73.667 38.008 1.00 19.26 397 ALA B C 1
ATOM 7009 O O . ALA B 1 403 ? 10.446 72.884 37.226 1.00 19.78 397 ALA B O 1
ATOM 7011 N N . TYR B 1 404 ? 8.985 73.279 38.911 1.00 21.37 398 TYR B N 1
ATOM 7012 C CA . TYR B 1 404 ? 8.530 71.897 39.017 1.00 23.27 398 TYR B CA 1
ATOM 7013 C C . TYR B 1 404 ? 7.278 71.828 39.838 1.00 24.22 398 TYR B C 1
ATOM 7014 O O . TYR B 1 404 ? 6.909 72.796 40.520 1.00 23.49 398 TYR B O 1
ATOM 7023 N N . ILE B 1 405 ? 6.598 70.684 39.722 1.00 21.56 399 ILE B N 1
ATOM 7024 C CA . ILE B 1 405 ? 5.428 70.345 40.504 1.00 25.04 399 ILE B CA 1
ATOM 7025 C C . ILE B 1 405 ? 5.745 69.059 41.240 1.00 25.29 399 ILE B C 1
ATOM 7026 O O . ILE B 1 405 ? 6.190 68.093 40.618 1.00 27.47 399 ILE B O 1
ATOM 7031 N N . SER B 1 406 ? 5.516 69.024 42.555 1.00 24.37 400 SER B N 1
ATOM 7032 C CA . SER B 1 406 ? 5.754 67.783 43.299 1.00 23.93 400 SER B CA 1
ATOM 7033 C C . SER B 1 406 ? 4.416 67.136 43.647 1.00 26.19 400 SER B C 1
ATOM 7034 O O . SER B 1 406 ? 3.357 67.812 43.745 1.00 22.78 400 SER B O 1
ATOM 7037 N N . PHE B 1 407 ? 4.447 65.815 43.818 1.00 23.34 401 PHE B N 1
ATOM 7038 C CA . PHE B 1 407 ? 3.238 65.090 44.174 1.00 23.18 401 PHE B CA 1
ATOM 7039 C C . PHE B 1 407 ? 3.577 63.940 45.127 1.00 25.00 401 PHE B C 1
ATOM 7040 O O . PHE B 1 407 ? 4.504 63.169 44.875 1.00 24.73 401 PHE B O 1
ATOM 7048 N N . SER B 1 408 ? 2.801 63.843 46.200 1.00 27.40 402 SER B N 1
ATOM 7049 C CA . SER B 1 408 ? 2.751 62.662 47.069 1.00 29.32 402 SER B CA 1
ATOM 7050 C C . SER B 1 408 ? 1.280 62.349 47.396 1.00 31.39 402 SER B C 1
ATOM 7051 O O . SER B 1 408 ? 0.366 63.143 47.120 1.00 29.29 402 SER B O 1
ATOM 7054 N N . TYR B 1 409 ? 1.052 61.173 47.967 1.00 28.74 403 TYR B N 1
ATOM 7055 C CA . TYR B 1 409 ? -0.276 60.744 48.335 1.00 31.56 403 TYR B CA 1
ATOM 7056 C C . TYR B 1 409 ? -0.149 59.918 49.597 1.00 33.04 403 TYR B C 1
ATOM 7057 O O . TYR B 1 409 ? 0.630 58.964 49.643 1.00 31.69 403 TYR B O 1
ATOM 7066 N N . ARG B 1 410 ? -0.888 60.312 50.631 1.00 36.74 404 ARG B N 1
ATOM 7067 C CA . ARG B 1 410 ? -0.924 59.572 51.895 1.00 39.68 404 ARG B CA 1
ATOM 7068 C C . ARG B 1 410 ? -2.251 59.820 52.584 1.00 40.90 404 ARG B C 1
ATOM 7069 O O . ARG B 1 410 ? -2.830 60.907 52.461 1.00 42.30 404 ARG B O 1
ATOM 7077 N N . ASP B 1 411 ? -2.729 58.806 53.307 1.00 44.59 405 ASP B N 1
ATOM 7078 C CA . ASP B 1 411 ? -3.980 58.914 54.074 1.00 48.10 405 ASP B CA 1
ATOM 7079 C C . ASP B 1 411 ? -5.100 59.532 53.221 1.00 44.63 405 ASP B C 1
ATOM 7080 O O . ASP B 1 411 ? -5.733 60.525 53.610 1.00 46.01 405 ASP B O 1
ATOM 7085 N N . ARG B 1 412 ? -5.292 58.946 52.040 1.00 43.60 406 ARG B N 1
ATOM 7086 C CA . ARG B 1 412 ? -6.329 59.330 51.074 1.00 40.88 406 ARG B CA 1
ATOM 7087 C C . ARG B 1 412 ? -6.271 60.777 50.591 1.00 39.80 406 ARG B C 1
ATOM 7088 O O . ARG B 1 412 ? -7.267 61.307 50.084 1.00 40.79 406 ARG B O 1
ATOM 7096 N N . THR B 1 413 ? -5.092 61.402 50.700 1.00 36.63 407 THR B N 1
ATOM 7097 C CA . THR B 1 413 ? -4.955 62.828 50.436 1.00 38.24 407 THR B CA 1
ATOM 7098 C C . THR B 1 413 ? -3.843 63.036 49.419 1.00 35.89 407 THR B C 1
ATOM 7099 O O . THR B 1 413 ? -2.710 62.620 49.658 1.00 33.86 407 THR B O 1
ATOM 7103 N N . PRO B 1 414 ? -4.188 63.645 48.271 1.00 33.11 408 PRO B N 1
ATOM 7104 C CA . PRO B 1 414 ? -3.204 64.020 47.258 1.00 32.90 408 PRO B CA 1
ATOM 7105 C C . PRO B 1 414 ? -2.551 65.338 47.670 1.00 31.49 408 PRO B C 1
ATOM 7106 O O . PRO B 1 414 ? -3.269 66.303 47.962 1.00 32.53 408 PRO B O 1
ATOM 7110 N N . TYR B 1 415 ? -1.220 65.349 47.746 1.00 28.70 409 TYR B N 1
ATOM 7111 C CA . TYR B 1 415 ? -0.449 66.558 48.060 1.00 28.60 409 TYR B CA 1
ATOM 7112 C C . TYR B 1 415 ? 0.260 67.028 46.814 1.00 28.31 409 TYR B C 1
ATOM 7113 O O . TYR B 1 415 ? 1.234 66.388 46.371 1.00 27.78 409 TYR B O 1
ATOM 7122 N N . LEU B 1 416 ? -0.201 68.154 46.272 1.00 27.95 410 LEU B N 1
ATOM 7123 C CA . LEU B 1 416 ? 0.406 68.754 45.078 1.00 26.17 410 LEU B CA 1
ATOM 7124 C C . LEU B 1 416 ? 0.998 70.110 45.450 1.00 27.52 410 LEU B C 1
ATOM 7125 O O . LEU B 1 416 ? 0.287 70.964 45.984 1.00 24.91 410 LEU B O 1
ATOM 7130 N N . SER B 1 417 ? 2.292 70.310 45.169 1.00 23.03 411 SER B N 1
ATOM 7131 C CA . SER B 1 417 ? 2.942 71.597 45.405 1.00 22.70 411 SER B CA 1
ATOM 7132 C C . SER B 1 417 ? 3.538 72.159 44.108 1.00 21.51 411 SER B C 1
ATOM 7133 O O . SER B 1 417 ? 3.939 71.400 43.225 1.00 23.43 411 SER B O 1
ATOM 7136 N N . VAL B 1 418 ? 3.552 73.485 43.976 1.00 19.78 412 VAL B N 1
ATOM 7137 C CA . VAL B 1 418 ? 4.171 74.138 42.807 1.00 23.02 412 VAL B CA 1
ATOM 7138 C C . VAL B 1 418 ? 5.337 74.944 43.320 1.00 24.70 412 VAL B C 1
ATOM 7139 O O . VAL B 1 418 ? 5.258 75.510 44.402 1.00 22.79 412 VAL B O 1
ATOM 7143 N N . TYR B 1 419 ? 6.436 74.958 42.568 1.00 19.50 413 TYR B N 1
ATOM 7144 C CA . TYR B 1 419 ? 7.637 75.676 42.958 1.00 18.18 413 TYR B CA 1
ATOM 7145 C C . TYR B 1 419 ? 7.860 76.706 41.854 1.00 20.65 413 TYR B C 1
ATOM 7146 O O . TYR B 1 419 ? 7.996 76.330 40.671 1.00 19.49 413 TYR B O 1
ATOM 7155 N N . LEU B 1 420 ? 7.935 77.993 42.222 1.00 19.29 414 LEU B N 1
ATOM 7156 C CA . LEU B 1 420 ? 7.774 79.066 41.221 1.00 16.91 414 LEU B CA 1
ATOM 7157 C C . LEU B 1 420 ? 8.895 80.052 41.204 1.00 19.00 414 LEU B C 1
ATOM 7158 O O . LEU B 1 420 ? 9.405 80.418 42.273 1.00 18.13 414 LEU B O 1
ATOM 7163 N N . GLN B 1 421 ? 9.247 80.505 40.000 1.00 16.49 415 GLN B N 1
ATOM 7164 C CA . GLN B 1 421 ? 10.206 81.622 39.842 1.00 16.20 415 GLN B CA 1
ATOM 7165 C C . GLN B 1 421 ? 9.749 82.751 40.755 1.00 16.84 415 GLN B C 1
ATOM 7166 O O . GLN B 1 421 ? 8.569 83.143 40.707 1.00 17.56 415 GLN B O 1
ATOM 7172 N N . SER B 1 422 ? 10.653 83.258 41.580 1.00 17.82 416 SER B N 1
ATOM 7173 C CA . SER B 1 422 ? 10.304 84.251 42.620 1.00 17.46 416 SER B CA 1
ATOM 7174 C C . SER B 1 422 ? 11.285 85.414 42.549 1.00 20.98 416 SER B C 1
ATOM 7175 O O . SER B 1 422 ? 12.201 85.489 43.361 1.00 18.42 416 SER B O 1
ATOM 7178 N N . PHE B 1 423 ? 11.145 86.264 41.532 1.00 17.51 417 PHE B N 1
ATOM 7179 C CA . PHE B 1 423 ? 12.181 87.256 41.258 1.00 16.88 417 PHE B CA 1
ATOM 7180 C C . PHE B 1 423 ? 11.635 88.313 40.317 1.00 18.83 417 PHE B C 1
ATOM 7181 O O . PHE B 1 423 ? 11.133 87.987 39.242 1.00 18.89 417 PHE B O 1
ATOM 7189 N N . GLU B 1 424 ? 11.764 89.580 40.714 1.00 17.97 418 GLU B N 1
ATOM 7190 C CA . GLU B 1 424 ? 11.330 90.727 39.897 1.00 16.98 418 GLU B CA 1
ATOM 7191 C C . GLU B 1 424 ? 9.836 90.689 39.589 1.00 18.69 418 GLU B C 1
ATOM 7192 O O . GLU B 1 424 ? 9.362 90.716 38.432 1.00 19.73 418 GLU B O 1
ATOM 7198 N N . THR B 1 425 ? 9.086 90.678 40.689 1.00 18.68 419 THR B N 1
ATOM 7199 C CA . THR B 1 425 ? 7.644 90.458 40.650 1.00 17.66 419 THR B CA 1
ATOM 7200 C C . THR B 1 425 ? 6.906 91.775 40.743 1.00 22.16 419 THR B C 1
ATOM 7201 O O . THR B 1 425 ? 7.505 92.810 41.035 1.00 21.69 419 THR B O 1
ATOM 7205 N N . GLY B 1 426 ? 5.607 91.717 40.486 1.00 18.72 420 GLY B N 1
ATOM 7206 C CA . GLY B 1 426 ? 4.720 92.895 40.565 1.00 21.61 420 GLY B CA 1
ATOM 7207 C C . GLY B 1 426 ? 5.233 94.021 39.668 1.00 22.53 420 GLY B C 1
ATOM 7208 O O . GLY B 1 426 ? 5.625 93.777 38.518 1.00 24.19 420 GLY B O 1
ATOM 7209 N N . ASP B 1 427 ? 5.233 95.248 40.193 1.00 23.40 421 ASP B N 1
ATOM 7210 C CA . ASP B 1 427 ? 5.617 96.438 39.409 1.00 24.54 421 ASP B CA 1
ATOM 7211 C C . ASP B 1 427 ? 7.123 96.662 39.261 1.00 28.18 421 ASP B C 1
ATOM 7212 O O . ASP B 1 427 ? 7.567 97.794 39.120 1.00 40.54 421 ASP B O 1
ATOM 7217 N N . TRP B 1 428 ? 7.909 95.594 39.272 1.00 24.35 422 TRP B N 1
ATOM 7218 C CA . TRP B 1 428 ? 9.369 95.741 39.226 1.00 22.35 422 TRP B CA 1
ATOM 7219 C C . TRP B 1 428 ? 9.867 96.580 38.035 1.00 33.66 422 TRP B C 1
ATOM 7220 O O . TRP B 1 428 ? 9.584 96.251 36.875 1.00 34.02 422 TRP B O 1
ATOM 7231 N N . ALA B 1 429 ? 10.641 97.624 38.339 1.00 37.74 423 ALA B N 1
ATOM 7232 C CA . ALA B 1 429 ? 11.203 98.566 37.338 1.00 47.49 423 ALA B CA 1
ATOM 7233 C C . ALA B 1 429 ? 10.139 99.261 36.475 1.00 47.12 423 ALA B C 1
ATOM 7234 O O . ALA B 1 429 ? 9.061 99.621 36.968 1.00 50.18 423 ALA B O 1
#

Radius of gyration: 28.95 Å; Cα contacts (8 Å, |Δi|>4): 1810; chains: 2; bounding box: 71×64×82 Å

GO terms:
  GO:0050364 tryptophan dimethylallyltransferase activity (F, EXP)
  GO:1900809 fumigaclavine C biosynthetic process (P, IDA)

Secondary structure (DSSP, 8-state):
-----GGG-HHHHHHHHH---SSHHHHHHHHHHHHHHHHHHHHTT--HHHHHHHHHHIIIIIGGGB-SPP-SSS-----TTSTT--SEEEEEETTTTEEEEEE--B-TTBTSTTBTT--STHHHHHHHHGGG-TT---HHHHHHHHHHS--HHHHHHHHHTGGGTTT-----EEEEEEEETTEEEEEEEE-THHHHHHHT--HHHHHHHHHHHHHHH-GGGHHHHHHHHHHHHHT-TT-SEEEEEEEEESS-TTTPPEEEEEEE-EESHHHHHHHHTTTTT--SHHHHHHHHHHHHHHHHH----EE-----S---TTPPP-----EEEEEEE-TT-SSPEEEEEE--TTS-HHHHHHHHHHHHHHTT-HHHHHHHHHHHHHHSTTS-GGG--SSEEEEEEEEETTEEEEEEEE--SS-GGGGG---GGGSSSS----/---GGG-HHHHHHHHH---SSHHHHHHHHHHHHHHHHHHHHTT--HHHHHHHHHHIIIIIGGGB-SPP-SSS-----TTSTT--SEEEEEETTTTEEEEEE--B-TTBTSTTBTT--SHHHHHHHHHGGG-TT---HHHHHHHHHHS--HHHHHHHHTTGGGTTT-----EEEEEEEETTEEEEEEEE-THHHHHHH---HHHHHHHHHHHHHTT-GGGHHHHHHHHHHHHHT-TT-SEEEEEEEEESS-TTT--EEEEEEE-EESHHHHHHHHTTTTT--SHHHHHHHHHHHHHHHHH----EE-----S---TTPPP-----EEEEEEE-TT-SSPEEEEEE--TTS-HHHHHHHHHHHHHHTT-HHHHHHHHHHHHHHSTTS-GGG--SSEEEEEEEEETTEEEEEEEE--SS-TT--

Sequence (859 aa):
MKAANASSAEAYRVLSRAFRFDNEDQKLWWHSTAPMFAKMLETTANNYTTPCQYYQYLITYKECVIPSLGCCYPTNSAPRWLSILLTRYGTPFELSSLNCSNSIVRRYTTFEPINQHTGTDDKDPFNTHAIWESLQHLLPLEKSIDLEWFRHFKKHDLTLNSEESAFLAHHNDRLVGGTTIRTQNKLALDLKDGRFALKKTYIYPALKAVVVTGKTIHEELVFGSVRRLAVREEPRILPPLNMLEEYIRRSRGSKSTASSPRLVVSCDLTSPAKSSRIKIYLLEQMVSLEAMMEDLWTLGGRRRRDASTLEGLSLVRELWDLIQQLSSPGLKSYPAPYLPLGVIPDERLPLMANFTLHHQQNNDPVPEPQVYYFTTTFGMNDMAVADDALTTTFFEERRGWSEMARRTYEETTLKSYYPHADHDKLNYLHAYISFSYRDRTPYLSVYLQSFETGDWAVAPDLSKTGVYYSGLAANASSSAEAYRRVLSRAFRFDNEDQKLWWHSTAPMFAKMLETANYTTPCQYQYLITYKECVIPSLGCCYPTNSSAPRWLSILTRYGTPFELSSLNCSNSIVRYTFEPINQHTGTDKDPFNTHAIWESLQHLLPLLEKSIDLEWFRRHFKHDLTLNSEESAFLAHNDRLVGGGTIRTQNKKLALDDLKDDGRFALKTYIYPALKAVVVTGKTIHELVFGSVRRLAVREPRILPPLNMLEEYIRSRGSKSTASSPRLVVSCDLTSPAKSSRIKIYLLLEQMVSLEAMMEDLWTLGGRRRDASTLEGLSSLVRELWDLIQQLSPGLKSYPAPYLPLGVIPDDERLPLMANFTLHQNDPVPEPQVYFTTFGMNDMAVADALTTFFERRGWSEMARTYETTLKSYYPHADHDKLNYLHAYISFSYRDRTPYLSVYLQSFETGDWA